Protein AF-0000000083315727 (afdb_homodimer)

Solvent-accessible surface area (backbone atoms only — not comparable to full-atom values): 49513 Å² total; per-residue (Å²): 127,78,82,67,80,82,52,68,66,58,49,52,50,47,52,51,51,48,36,46,38,14,40,51,18,41,51,43,25,33,73,47,27,59,36,61,46,34,50,62,18,53,38,41,33,18,31,32,23,38,53,87,46,47,41,56,19,57,16,64,78,40,33,50,48,67,27,15,50,53,37,28,46,48,44,44,51,70,71,46,70,63,53,55,75,46,30,28,32,36,32,11,25,37,90,62,23,22,54,31,53,34,37,39,32,38,39,30,62,28,75,44,88,79,42,93,71,51,86,72,26,57,40,59,24,29,28,35,36,36,37,46,43,51,46,34,15,17,60,33,53,27,24,56,38,95,24,56,31,40,50,22,34,22,60,43,34,51,82,29,63,48,18,58,62,61,40,71,41,61,52,51,50,48,36,55,36,63,36,25,67,50,37,71,43,52,54,33,35,53,50,12,48,51,52,14,41,51,49,31,43,51,48,51,40,50,50,29,71,74,63,32,43,68,52,52,54,48,51,46,51,48,49,28,51,49,19,27,50,54,40,26,54,45,44,44,70,48,63,68,45,75,28,64,28,68,45,69,44,78,45,70,57,89,91,44,74,45,77,45,50,44,33,36,37,40,33,34,57,64,42,34,38,35,41,32,28,66,83,32,36,59,51,60,92,26,14,52,16,15,34,48,36,36,49,44,5,30,52,50,42,55,51,50,68,69,58,43,88,80,56,62,59,31,47,19,54,47,68,48,56,43,77,44,58,52,81,48,16,29,53,16,41,49,86,63,50,9,28,46,33,5,58,49,37,40,29,27,43,52,35,50,25,52,47,54,13,46,25,75,66,36,58,70,77,41,53,18,34,28,25,50,39,38,39,36,38,21,40,17,37,59,49,68,93,90,66,49,51,50,54,36,64,45,62,44,36,11,3,26,21,0,24,78,86,35,57,20,54,56,51,36,62,61,80,60,41,69,55,48,70,76,53,66,68,63,48,47,71,74,40,67,40,42,76,80,40,78,43,70,31,85,82,20,24,4,50,20,68,15,34,14,4,21,3,21,32,40,25,37,35,32,64,40,56,28,43,35,32,39,50,38,46,30,46,90,50,52,18,43,34,30,75,65,15,32,46,9,36,46,21,49,36,34,40,32,41,69,88,62,54,75,42,81,49,64,47,51,50,75,44,80,43,45,60,53,24,29,43,36,39,32,38,15,2,0,0,0,13,28,51,55,127,126,77,83,67,80,83,51,66,67,58,49,52,50,48,53,50,51,47,36,46,37,16,40,51,18,42,52,44,26,34,72,49,27,59,36,61,45,34,50,62,20,52,39,39,33,18,28,33,22,38,54,85,47,47,42,57,18,56,18,64,78,40,33,51,47,66,28,16,49,51,38,29,46,48,44,44,50,71,70,48,69,63,56,53,75,47,30,29,35,37,32,10,24,36,90,61,24,22,54,32,54,34,38,39,33,39,39,31,62,26,77,45,89,80,41,91,70,51,85,71,26,55,40,59,25,30,28,35,36,36,36,45,42,51,44,34,15,17,61,31,54,28,24,57,38,94,25,56,31,39,50,22,33,21,59,43,34,51,82,31,64,47,18,57,62,60,41,71,42,62,53,51,52,48,36,56,38,63,36,24,67,49,36,71,42,52,53,34,36,51,50,12,48,52,50,13,41,52,49,32,44,51,49,51,40,51,51,29,72,73,63,33,43,70,53,52,55,50,50,46,50,49,49,27,52,49,18,27,51,52,39,26,54,45,43,46,70,46,65,67,45,75,28,64,28,69,43,69,44,76,44,70,56,89,90,44,74,45,77,44,48,44,32,36,34,38,33,33,56,63,42,34,38,34,40,34,28,67,82,32,37,60,50,61,91,27,15,52,17,14,33,49,36,35,47,44,5,28,53,51,41,54,52,50,68,69,58,44,89,80,54,62,58,31,46,19,54,46,68,47,55,43,76,44,56,52,81,48,16,29,52,16,40,49,88,62,50,9,28,44,33,5,57,50,37,40,28,28,44,53,35,49,25,53,47,53,13,46,26,75,66,37,58,71,77,39,53,17,34,29,25,51,38,39,40,35,38,21,39,17,35,58,48,68,93,90,65,50,53,48,52,38,64,47,61,43,37,10,3,26,23,1,24,77,84,35,59,20,54,56,51,36,64,62,81,60,42,69,57,49,71,77,53,67,67,63,47,46,72,73,41,68,40,43,78,79,40,77,44,72,32,85,82,21,24,4,51,21,67,16,34,14,4,22,2,21,32,41,25,38,34,31,64,40,55,27,43,38,33,39,51,40,46,28,47,90,50,53,19,44,33,28,74,65,15,32,46,9,36,44,19,50,36,34,39,31,40,67,88,64,54,75,42,81,48,64,48,52,50,74,44,79,42,45,60,53,25,27,43,37,38,33,38,14,3,0,0,0,13,27,51,55,130

InterPro domains:
  IPR003692 Hydantoinase B/oxoprolinase [PF02538] (7-532)
  IPR045079 Oxoprolinase-like [PTHR11365] (7-511)

Structure (mmCIF, N/CA/C/O backbone):
data_AF-0000000083315727-model_v1
#
loop_
_entity.id
_entity.type
_entity.pdbx_description
1 polymer 'Hydantoinase B/oxoprolinase family protein'
#
loop_
_atom_site.group_PDB
_atom_site.id
_atom_site.type_symbol
_atom_site.label_atom_id
_atom_site.label_alt_id
_atom_site.label_comp_id
_atom_site.label_asym_id
_atom_site.label_entity_id
_atom_site.label_seq_id
_atom_site.pdbx_PDB_ins_code
_atom_site.Cartn_x
_atom_site.Cartn_y
_atom_site.Cartn_z
_atom_site.occupancy
_atom_site.B_iso_or_equiv
_atom_site.auth_seq_id
_atom_site.auth_comp_id
_atom_site.auth_asym_id
_atom_site.auth_atom_id
_atom_site.pdbx_PDB_model_num
ATOM 1 N N . MET A 1 1 ? -29.719 -46.125 0.283 1 30.31 1 MET A N 1
ATOM 2 C CA . MET A 1 1 ? -29.953 -45.938 -1.146 1 30.31 1 MET A CA 1
ATOM 3 C C . MET A 1 1 ? -28.906 -46.688 -1.97 1 30.31 1 MET A C 1
ATOM 5 O O . MET A 1 1 ? -27.719 -46.625 -1.67 1 30.31 1 MET A O 1
ATOM 9 N N . SER A 1 2 ? -29.25 -47.844 -2.539 1 30.53 2 SER A N 1
ATOM 10 C CA . SER A 1 2 ? -28.328 -48.656 -3.322 1 30.53 2 SER A CA 1
ATOM 11 C C . SER A 1 2 ? -27.391 -47.781 -4.148 1 30.53 2 SER A C 1
ATOM 13 O O . SER A 1 2 ? -27.781 -46.719 -4.625 1 30.53 2 SER A O 1
ATOM 15 N N . ALA A 1 3 ? -26.234 -47.688 -3.873 1 45.78 3 ALA A N 1
ATOM 16 C CA . ALA A 1 3 ? -25.234 -47.094 -4.758 1 45.78 3 ALA A CA 1
ATOM 17 C C . ALA A 1 3 ? -25.578 -47.344 -6.223 1 45.78 3 ALA A C 1
ATOM 19 O O . ALA A 1 3 ? -25.375 -48.438 -6.742 1 45.78 3 ALA A O 1
ATOM 20 N N . ALA A 1 4 ? -26.766 -47 -6.695 1 49.12 4 ALA A N 1
ATOM 21 C CA . ALA A 1 4 ? -27.203 -47.156 -8.078 1 49.12 4 ALA A CA 1
ATOM 22 C C . ALA A 1 4 ? -26.047 -46.938 -9.055 1 49.12 4 ALA A C 1
ATOM 24 O O . ALA A 1 4 ? -25.203 -46.094 -8.844 1 49.12 4 ALA A O 1
ATOM 25 N N . ALA A 1 5 ? -25.734 -47.844 -9.938 1 64.44 5 ALA A N 1
ATOM 26 C CA . ALA A 1 5 ? -24.703 -47.938 -10.961 1 64.44 5 ALA A CA 1
ATOM 27 C C . ALA A 1 5 ? -24.641 -46.656 -11.797 1 64.44 5 ALA A C 1
ATOM 29 O O . ALA A 1 5 ? -25.656 -46.156 -12.289 1 64.44 5 ALA A O 1
ATOM 30 N N . VAL A 1 6 ? -23.609 -45.688 -11.547 1 84.25 6 VAL A N 1
ATOM 31 C CA . VAL A 1 6 ? -23.359 -44.438 -12.297 1 84.25 6 VAL A CA 1
ATOM 32 C C . VAL A 1 6 ? -23.406 -44.75 -13.789 1 84.25 6 VAL A C 1
ATOM 34 O O . VAL A 1 6 ? -22.766 -45.656 -14.273 1 84.25 6 VAL A O 1
ATOM 37 N N . ASP A 1 7 ? -24.391 -44.25 -14.531 1 90.69 7 ASP A N 1
ATOM 38 C CA . ASP A 1 7 ? -24.484 -44.375 -15.984 1 90.69 7 ASP A CA 1
ATOM 39 C C . ASP A 1 7 ? -23.375 -43.594 -16.672 1 90.69 7 ASP A C 1
ATOM 41 O O . ASP A 1 7 ? -23.328 -42.344 -16.578 1 90.69 7 ASP A O 1
ATOM 45 N N . PRO A 1 8 ? -22.438 -44.312 -17.359 1 91.25 8 PRO A N 1
ATOM 46 C CA . PRO A 1 8 ? -21.281 -43.625 -17.969 1 91.25 8 PRO A CA 1
ATOM 47 C C . PRO A 1 8 ? -21.703 -42.562 -18.984 1 91.25 8 PRO A C 1
ATOM 49 O O . PRO A 1 8 ? -21.016 -41.531 -19.109 1 91.25 8 PRO A O 1
ATOM 52 N N . ILE A 1 9 ? -22.703 -42.812 -19.641 1 93.69 9 ILE A N 1
ATOM 53 C CA . ILE A 1 9 ? -23.172 -41.844 -20.641 1 93.69 9 ILE A CA 1
ATOM 54 C C . ILE A 1 9 ? -23.641 -40.562 -19.922 1 93.69 9 ILE A C 1
ATOM 56 O O . ILE A 1 9 ? -23.281 -39.469 -20.328 1 93.69 9 ILE A O 1
ATOM 60 N N . THR A 1 10 ? -24.391 -40.781 -18.938 1 94.44 10 THR A N 1
ATOM 61 C CA . THR A 1 10 ? -24.891 -39.625 -18.172 1 94.44 10 THR A CA 1
ATOM 62 C C . THR A 1 10 ? -23.734 -38.906 -17.5 1 94.44 10 THR A C 1
ATOM 64 O O . THR A 1 10 ? -23.766 -37.688 -17.375 1 94.44 10 THR A O 1
ATOM 67 N N . LEU A 1 11 ? -22.828 -39.625 -17.078 1 94.56 11 LEU A N 1
ATOM 68 C CA . LEU A 1 11 ? -21.656 -39.031 -16.438 1 94.56 11 LEU A CA 1
ATOM 69 C C . LEU A 1 11 ? -20.938 -38.094 -17.406 1 94.56 11 LEU A C 1
ATOM 71 O O . LEU A 1 11 ? -20.547 -36.969 -17.047 1 94.56 11 LEU A O 1
ATOM 75 N N . GLU A 1 12 ? -20.781 -38.562 -18.609 1 93.5 12 GLU A N 1
ATOM 76 C CA . GLU A 1 12 ? -20.109 -37.75 -19.641 1 93.5 12 GLU A CA 1
ATOM 77 C C . GLU A 1 12 ? -20.922 -36.5 -19.969 1 93.5 12 GLU A C 1
ATOM 79 O O . GLU A 1 12 ? -20.359 -35.438 -20.234 1 93.5 12 GLU A O 1
ATOM 84 N N . LEU A 1 13 ? -22.156 -36.688 -19.984 1 94.81 13 LEU A N 1
ATOM 85 C CA . LEU A 1 13 ? -23.016 -35.531 -20.25 1 94.81 13 LEU A CA 1
ATOM 86 C C . LEU A 1 13 ? -22.859 -34.469 -19.156 1 94.81 13 LEU A C 1
ATOM 88 O O . LEU A 1 13 ? -22.781 -33.281 -19.453 1 94.81 13 LEU A O 1
ATOM 92 N N . TYR A 1 14 ? -22.828 -34.906 -17.938 1 95.25 14 TYR A N 1
ATOM 93 C CA . TYR A 1 14 ? -22.672 -33.969 -16.828 1 95.25 14 TYR A CA 1
ATOM 94 C C . TYR A 1 14 ? -21.281 -33.344 -16.828 1 95.25 14 TYR A C 1
ATOM 96 O O . TYR A 1 14 ? -21.125 -32.188 -16.453 1 95.25 14 TYR A O 1
ATOM 104 N N . ARG A 1 15 ? -20.312 -34.125 -17.234 1 94.12 15 ARG A N 1
ATOM 105 C CA . ARG A 1 15 ? -18.984 -33.531 -17.391 1 94.12 15 ARG A CA 1
ATOM 106 C C . ARG A 1 15 ? -19.031 -32.344 -18.312 1 94.12 15 ARG A C 1
ATOM 108 O O . ARG A 1 15 ? -18.5 -31.266 -17.969 1 94.12 15 ARG A O 1
ATOM 115 N N . HIS A 1 16 ? -19.703 -32.469 -19.344 1 94.62 16 HIS A N 1
ATOM 116 C CA . HIS A 1 16 ? -19.797 -31.391 -20.328 1 94.62 16 HIS A CA 1
ATOM 117 C C . HIS A 1 16 ? -20.703 -30.266 -19.828 1 94.62 16 HIS A C 1
ATOM 119 O O . HIS A 1 16 ? -20.422 -29.078 -20.078 1 94.62 16 HIS A O 1
ATOM 125 N N . ARG A 1 17 ? -21.734 -30.625 -19.156 1 96.25 17 ARG A N 1
ATOM 126 C CA . ARG A 1 17 ? -22.656 -29.625 -18.641 1 96.25 17 ARG A CA 1
ATOM 127 C C . ARG A 1 17 ? -21.969 -28.734 -17.609 1 96.25 17 ARG A C 1
ATOM 129 O O . ARG A 1 17 ? -22.047 -27.5 -17.688 1 96.25 17 ARG A O 1
ATOM 136 N N . PHE A 1 18 ? -21.281 -29.359 -16.672 1 96.5 18 PHE A N 1
ATOM 137 C CA . PHE A 1 18 ? -20.594 -28.594 -15.648 1 96.5 18 PHE A CA 1
ATOM 138 C C . PHE A 1 18 ? -19.469 -27.766 -16.25 1 96.5 18 PHE A C 1
ATOM 140 O O . PHE A 1 18 ? -19.297 -26.594 -15.883 1 96.5 18 PHE A O 1
ATOM 147 N N . ALA A 1 19 ? -18.719 -28.328 -17.125 1 94.44 19 ALA A N 1
ATOM 148 C CA . ALA A 1 19 ? -17.672 -27.594 -17.812 1 94.44 19 ALA A CA 1
ATOM 149 C C . ALA A 1 19 ? -18.25 -26.406 -18.578 1 94.44 19 ALA A C 1
ATOM 151 O O . ALA A 1 19 ? -17.625 -25.344 -18.625 1 94.44 19 ALA A O 1
ATOM 152 N N . GLY A 1 20 ? -19.344 -26.641 -19.172 1 94.94 20 GLY A N 1
ATOM 153 C CA . GLY A 1 20 ? -20.031 -25.578 -19.906 1 94.94 20 GLY A CA 1
ATOM 154 C C . GLY A 1 20 ? -20.375 -24.391 -19.031 1 94.94 20 GLY A C 1
ATOM 155 O O . GLY A 1 20 ? -20.266 -23.234 -19.469 1 94.94 20 GLY A O 1
ATOM 156 N N . VAL A 1 21 ? -20.844 -24.641 -17.844 1 96.38 21 VAL A N 1
ATOM 157 C CA . VAL A 1 21 ? -21.172 -23.562 -16.922 1 96.38 21 VAL A CA 1
ATOM 158 C C . VAL A 1 21 ? -19.922 -22.719 -16.656 1 96.38 21 VAL A C 1
ATOM 160 O O . VAL A 1 21 ? -19.969 -21.5 -16.75 1 96.38 21 VAL A O 1
ATOM 163 N N . ALA A 1 22 ? -18.844 -23.375 -16.312 1 94.88 22 ALA A N 1
ATOM 164 C CA . ALA A 1 22 ? -17.594 -22.672 -16.016 1 94.88 22 ALA A CA 1
ATOM 165 C C . ALA A 1 22 ? -17.094 -21.906 -17.234 1 94.88 22 ALA A C 1
ATOM 167 O O . ALA A 1 22 ? -16.609 -20.781 -17.125 1 94.88 22 ALA A O 1
ATOM 168 N N . GLU A 1 23 ? -17.203 -22.516 -18.375 1 94.5 23 GLU A N 1
ATOM 169 C CA . GLU A 1 23 ? -16.766 -21.875 -19.625 1 94.5 23 GLU A CA 1
ATOM 170 C C . GLU A 1 23 ? -17.594 -20.625 -19.922 1 94.5 23 GLU A C 1
ATOM 172 O O . GLU A 1 23 ? -17.047 -19.625 -20.391 1 94.5 23 GLU A O 1
ATOM 177 N N . GLU A 1 24 ? -18.844 -20.75 -19.703 1 95.75 24 GLU A N 1
ATOM 178 C CA . GLU A 1 24 ? -19.703 -19.594 -19.938 1 95.75 24 GLU A CA 1
ATOM 179 C C . GLU A 1 24 ? -19.375 -18.438 -19 1 95.75 24 GLU A C 1
ATOM 181 O O . GLU A 1 24 ? -19.453 -17.266 -19.375 1 95.75 24 GLU A O 1
ATOM 186 N N . MET A 1 25 ? -19.094 -18.766 -17.781 1 95.81 25 MET A N 1
ATOM 187 C CA . MET A 1 25 ? -18.594 -17.766 -16.844 1 95.81 25 MET A CA 1
ATOM 188 C C . MET A 1 25 ? -17.359 -17.062 -17.406 1 95.81 25 MET A C 1
ATOM 190 O O . MET A 1 25 ? -17.266 -15.836 -17.375 1 95.81 25 MET A O 1
ATOM 194 N N . GLY A 1 26 ? -16.422 -17.812 -17.922 1 93.5 26 GLY A N 1
ATOM 195 C CA . GLY A 1 26 ? -15.195 -17.281 -18.484 1 93.5 26 GLY A CA 1
ATOM 196 C C . GLY A 1 26 ? -15.43 -16.359 -19.656 1 93.5 26 GLY A C 1
ATOM 197 O O . GLY A 1 26 ? -14.797 -15.312 -19.781 1 93.5 26 GLY A O 1
ATOM 198 N N . VAL A 1 27 ? -16.312 -16.781 -20.516 1 92.44 27 VAL A N 1
ATOM 199 C CA . VAL A 1 27 ? -16.656 -15.984 -21.688 1 92.44 27 VAL A CA 1
ATOM 200 C C . VAL A 1 27 ? -17.234 -14.641 -21.25 1 92.44 27 VAL A C 1
ATOM 202 O O . VAL A 1 27 ? -16.906 -13.594 -21.812 1 92.44 27 VAL A O 1
ATOM 205 N N . THR A 1 28 ? -18.078 -14.734 -20.312 1 92.62 28 THR A N 1
ATOM 206 C CA . THR A 1 28 ? -18.688 -13.523 -19.797 1 92.62 28 THR A CA 1
ATOM 207 C C . THR A 1 28 ? -17.641 -12.602 -19.188 1 92.62 28 THR A C 1
ATOM 209 O O . THR A 1 28 ? -17.656 -11.391 -19.406 1 92.62 28 THR A O 1
ATOM 212 N N . LEU A 1 29 ? -16.797 -13.164 -18.422 1 91.75 29 LEU A N 1
ATOM 213 C CA . LEU A 1 29 ? -15.711 -12.406 -17.812 1 91.75 29 LEU A CA 1
ATOM 214 C C . LEU A 1 29 ? -14.844 -11.742 -18.859 1 91.75 29 LEU A C 1
ATOM 216 O O . LEU A 1 29 ? -14.492 -10.562 -18.734 1 91.75 29 LEU A O 1
ATOM 220 N N . ARG A 1 30 ? -14.516 -12.375 -19.844 1 88.62 30 ARG A N 1
ATOM 221 C CA . ARG A 1 30 ? -13.688 -11.867 -20.922 1 88.62 30 ARG A CA 1
ATOM 222 C C . ARG A 1 30 ? -14.375 -10.719 -21.656 1 88.62 30 ARG A C 1
ATOM 224 O O . ARG A 1 30 ? -13.758 -9.695 -21.938 1 88.62 30 ARG A O 1
ATOM 231 N N . ARG A 1 31 ? -15.609 -10.883 -21.938 1 88.06 31 ARG A N 1
ATOM 232 C CA . ARG A 1 31 ? -16.359 -9.93 -22.75 1 88.06 31 ARG A CA 1
ATOM 233 C C . ARG A 1 31 ? -16.641 -8.648 -21.969 1 88.06 31 ARG A C 1
ATOM 235 O O . ARG A 1 31 ? -16.766 -7.57 -22.562 1 88.06 31 ARG A O 1
ATOM 242 N N . THR A 1 32 ? -16.734 -8.82 -20.719 1 84.81 32 THR A N 1
ATOM 243 C CA . THR A 1 32 ? -17.156 -7.676 -19.922 1 84.81 32 THR A CA 1
ATOM 244 C C . THR A 1 32 ? -15.953 -7.062 -19.203 1 84.81 32 THR A C 1
ATOM 246 O O . THR A 1 32 ? -16.078 -6.02 -18.547 1 84.81 32 THR A O 1
ATOM 249 N N . GLY A 1 33 ? -14.891 -7.746 -19.281 1 84.88 33 GLY A N 1
ATOM 250 C CA . GLY A 1 33 ? -13.68 -7.203 -18.688 1 84.88 33 GLY A CA 1
ATOM 251 C C . GLY A 1 33 ? -13.242 -5.891 -19.297 1 84.88 33 GLY A C 1
ATOM 252 O O . GLY A 1 33 ? -13.5 -5.637 -20.484 1 84.88 33 GLY A O 1
ATOM 253 N N . TYR A 1 34 ? -12.57 -5.039 -18.531 1 79.06 34 TYR A N 1
ATOM 254 C CA . TYR A 1 34 ? -12.156 -3.717 -18.984 1 79.06 34 TYR A CA 1
ATOM 255 C C . TYR A 1 34 ? -10.664 -3.693 -19.297 1 79.06 34 TYR A C 1
ATOM 257 O O . TYR A 1 34 ? -10.234 -3 -20.219 1 79.06 34 TYR A O 1
ATOM 265 N N . SER A 1 35 ? -9.922 -4.434 -18.594 1 79.69 35 SER A N 1
ATOM 266 C CA . SER A 1 35 ? -8.469 -4.359 -18.719 1 79.69 35 SER A CA 1
ATOM 267 C C . SER A 1 35 ? -7.953 -5.297 -19.797 1 79.69 35 SER A C 1
ATOM 269 O O . SER A 1 35 ? -8.523 -6.367 -20.031 1 79.69 35 SER A O 1
ATOM 271 N N . PRO A 1 36 ? -6.84 -4.891 -20.359 1 75.81 36 PRO A N 1
ATOM 272 C CA . PRO A 1 36 ? -6.223 -5.773 -21.359 1 75.81 36 PRO A CA 1
ATOM 273 C C . PRO A 1 36 ? -5.812 -7.125 -20.766 1 75.81 36 PRO A C 1
ATOM 275 O O . PRO A 1 36 ? -5.832 -8.133 -21.484 1 75.81 36 PRO A O 1
ATOM 278 N N . ASN A 1 37 ? -5.574 -7.145 -19.562 1 77.44 37 ASN A N 1
ATOM 279 C CA . ASN A 1 37 ? -5.141 -8.391 -18.922 1 77.44 37 ASN A CA 1
ATOM 280 C C . ASN A 1 37 ? -6.246 -9.438 -18.938 1 77.44 37 ASN A C 1
ATOM 282 O O . ASN A 1 37 ? -5.977 -10.633 -19.062 1 77.44 37 ASN A O 1
ATOM 286 N N . ILE A 1 38 ? -7.387 -8.977 -18.781 1 74.75 38 ILE A N 1
ATOM 287 C CA . ILE A 1 38 ? -8.516 -9.898 -18.75 1 74.75 38 ILE A CA 1
ATOM 288 C C . ILE A 1 38 ? -9.039 -10.109 -20.172 1 74.75 38 ILE A C 1
ATOM 290 O O . ILE A 1 38 ? -9.258 -11.25 -20.594 1 74.75 38 ILE A O 1
ATOM 294 N N . LYS A 1 39 ? -9.039 -9.07 -20.922 1 76.62 39 LYS A N 1
ATOM 295 C CA . LYS A 1 39 ? -9.656 -9.125 -22.25 1 76.62 39 LYS A CA 1
ATOM 296 C C . LYS A 1 39 ? -8.727 -9.805 -23.25 1 76.62 39 LYS A C 1
ATOM 298 O O . LYS A 1 39 ? -9.172 -10.625 -24.062 1 76.62 39 LYS A O 1
ATOM 303 N N . GLU A 1 40 ? -7.484 -9.43 -23.172 1 74.56 40 GLU A N 1
ATOM 304 C CA . GLU A 1 40 ? -6.555 -9.852 -24.219 1 74.56 40 GLU A CA 1
ATOM 305 C C . GLU A 1 40 ? -5.684 -11.016 -23.75 1 74.56 40 GLU A C 1
ATOM 307 O O . GLU A 1 40 ? -5.473 -11.977 -24.484 1 74.56 40 GLU A O 1
ATOM 312 N N . ARG A 1 41 ? -5.344 -10.953 -22.516 1 74.31 41 ARG A N 1
ATOM 313 C CA . ARG A 1 41 ? -4.352 -11.93 -22.078 1 74.31 41 ARG A CA 1
ATOM 314 C C . ARG A 1 41 ? -5.023 -13.148 -21.453 1 74.31 41 ARG A C 1
ATOM 316 O O . ARG A 1 41 ? -4.383 -14.18 -21.25 1 74.31 41 ARG A O 1
ATOM 323 N N . LEU A 1 42 ? -6.266 -13.078 -21.094 1 75.62 42 LEU A N 1
ATOM 324 C CA . LEU A 1 42 ? -7.059 -14.172 -20.531 1 75.62 42 LEU A CA 1
ATOM 325 C C . LEU A 1 42 ? -6.438 -14.68 -19.234 1 75.62 42 LEU A C 1
ATOM 327 O O . LEU A 1 42 ? -6.305 -15.891 -19.047 1 75.62 42 LEU A O 1
ATOM 331 N N . ASP A 1 43 ? -6.027 -13.734 -18.5 1 82.94 43 ASP A N 1
ATOM 332 C CA . ASP A 1 43 ? -5.418 -14.078 -17.219 1 82.94 43 ASP A CA 1
ATOM 333 C C . ASP A 1 43 ? -6.473 -14.164 -16.109 1 82.94 43 ASP A C 1
ATOM 335 O O . ASP A 1 43 ? -6.48 -13.344 -15.195 1 82.94 43 ASP A O 1
ATOM 339 N N . PHE A 1 44 ? -7.316 -15.219 -16.266 1 88.44 44 PHE A N 1
ATOM 340 C CA . PHE A 1 44 ? -8.367 -15.469 -15.281 1 88.44 44 PHE A CA 1
ATOM 341 C C . PHE A 1 44 ? -8.805 -16.922 -15.32 1 88.44 44 PHE A C 1
ATOM 343 O O . PHE A 1 44 ? -8.477 -17.656 -16.25 1 88.44 44 PHE A O 1
ATOM 350 N N . SER A 1 45 ? -9.453 -17.359 -14.258 1 91.81 45 SER A N 1
ATOM 351 C CA . SER A 1 45 ? -10.086 -18.672 -14.172 1 91.81 45 SER A CA 1
ATOM 352 C C . SER A 1 45 ? -11.461 -18.578 -13.516 1 91.81 45 SER A C 1
ATOM 354 O O . SER A 1 45 ? -11.711 -17.688 -12.695 1 91.81 45 SER A O 1
ATOM 356 N N . CYS A 1 46 ? -12.32 -19.453 -14 1 94.69 46 CYS A N 1
ATOM 357 C CA . CYS A 1 46 ? -13.648 -19.594 -13.406 1 94.69 46 CYS A CA 1
ATOM 358 C C . CYS A 1 46 ? -13.914 -21.047 -12.992 1 94.69 46 CYS A C 1
ATOM 360 O O . CYS A 1 46 ? -13.461 -21.969 -13.664 1 94.69 46 CYS A O 1
ATOM 362 N N . ALA A 1 47 ? -14.641 -21.188 -11.922 1 95.94 47 ALA A N 1
ATOM 363 C CA . ALA A 1 47 ? -14.898 -22.531 -11.43 1 95.94 47 ALA A CA 1
ATOM 364 C C . ALA A 1 47 ? -16.219 -22.594 -10.672 1 95.94 47 ALA A C 1
ATOM 366 O O . ALA A 1 47 ? -16.734 -21.562 -10.211 1 95.94 47 ALA A O 1
ATOM 367 N N . ILE A 1 48 ? -16.75 -23.766 -10.625 1 96.94 48 ILE A N 1
ATOM 368 C CA . ILE A 1 48 ? -17.953 -24.047 -9.836 1 96.94 48 ILE A CA 1
ATOM 369 C C . ILE A 1 48 ? -17.641 -25.078 -8.758 1 96.94 48 ILE A C 1
ATOM 371 O O . ILE A 1 48 ? -16.844 -26 -8.977 1 96.94 48 ILE A O 1
ATOM 375 N N . PHE A 1 49 ? -18.219 -24.891 -7.637 1 96.5 49 PHE A N 1
ATOM 376 C CA . PHE A 1 49 ? -17.984 -25.734 -6.461 1 96.5 49 PHE A CA 1
ATOM 377 C C . PHE A 1 49 ? -19.312 -26.234 -5.895 1 96.5 49 PHE A C 1
ATOM 379 O O . PHE A 1 49 ? -20.344 -25.594 -6.078 1 96.5 49 PHE A O 1
ATOM 386 N N . ASP A 1 50 ? -19.266 -27.359 -5.215 1 94.88 50 ASP A N 1
ATOM 387 C CA . ASP A 1 50 ? -20.453 -27.797 -4.492 1 94.88 50 ASP A CA 1
ATOM 388 C C . ASP A 1 50 ? -20.578 -27.078 -3.152 1 94.88 50 ASP A C 1
ATOM 390 O O . ASP A 1 50 ? -19.766 -26.219 -2.828 1 94.88 50 ASP A O 1
ATOM 394 N N . GLY A 1 51 ? -21.578 -27.391 -2.436 1 92.12 51 GLY A N 1
ATOM 395 C CA . GLY A 1 51 ? -21.891 -26.688 -1.199 1 92.12 51 GLY A CA 1
ATOM 396 C C . GLY A 1 51 ? -20.844 -26.906 -0.117 1 92.12 51 GLY A C 1
ATOM 397 O O . GLY A 1 51 ? -20.781 -26.156 0.856 1 92.12 51 GLY A O 1
ATOM 398 N N . ARG A 1 52 ? -20.078 -27.938 -0.296 1 90.62 52 ARG A N 1
ATOM 399 C CA . ARG A 1 52 ? -19.031 -28.25 0.682 1 90.62 52 ARG A CA 1
ATOM 400 C C . ARG A 1 52 ? -17.703 -27.641 0.271 1 90.62 52 ARG A C 1
ATOM 402 O O . ARG A 1 52 ? -16.703 -27.781 0.987 1 90.62 52 ARG A O 1
ATOM 409 N N . GLY A 1 53 ? -17.641 -26.969 -0.862 1 92.75 53 GLY A N 1
ATOM 410 C CA . GLY A 1 53 ? -16.438 -26.281 -1.306 1 92.75 53 GLY A CA 1
ATOM 411 C C . GLY A 1 53 ? -15.547 -27.141 -2.178 1 92.75 53 GLY A C 1
ATOM 412 O O . GLY A 1 53 ? -14.398 -26.781 -2.455 1 92.75 53 GLY A O 1
ATOM 413 N N . ALA A 1 54 ? -16 -28.25 -2.574 1 94.06 54 ALA A N 1
ATOM 414 C CA . ALA A 1 54 ? -15.234 -29.094 -3.486 1 94.06 54 ALA A CA 1
ATOM 415 C C . ALA A 1 54 ? -15.461 -28.688 -4.938 1 94.06 54 ALA A C 1
ATOM 417 O O . ALA A 1 54 ? -16.609 -28.531 -5.375 1 94.06 54 ALA A O 1
ATOM 418 N N . MET A 1 55 ? -14.383 -28.484 -5.648 1 95.25 55 MET A N 1
ATOM 419 C CA . MET A 1 55 ? -14.469 -28.031 -7.031 1 95.25 55 MET A CA 1
ATOM 420 C C . MET A 1 55 ? -15.156 -29.062 -7.91 1 95.25 55 MET A C 1
ATOM 422 O O . MET A 1 55 ? -14.82 -30.25 -7.852 1 95.25 55 MET A O 1
ATOM 426 N N . ILE A 1 56 ? -16.078 -28.641 -8.711 1 96 56 ILE A N 1
ATOM 427 C CA . ILE A 1 56 ? -16.828 -29.516 -9.617 1 96 56 ILE A CA 1
ATOM 428 C C . ILE A 1 56 ? -16.25 -29.406 -11.023 1 96 56 ILE A C 1
ATOM 430 O O . ILE A 1 56 ? -16.125 -30.406 -11.727 1 96 56 ILE A O 1
ATOM 434 N N . ALA A 1 57 ? -15.977 -28.203 -11.398 1 93.5 57 ALA A N 1
ATOM 435 C CA . ALA A 1 57 ? -15.422 -27.938 -12.719 1 93.5 57 ALA A CA 1
ATOM 436 C C . ALA A 1 57 ? -14.688 -26.609 -12.742 1 93.5 57 ALA A C 1
ATOM 438 O O . ALA A 1 57 ? -15.023 -25.688 -12 1 93.5 57 ALA A O 1
ATOM 439 N N . GLN A 1 58 ? -13.727 -26.531 -13.594 1 89.75 58 GLN A N 1
ATOM 440 C CA . GLN A 1 58 ? -12.969 -25.312 -13.773 1 89.75 58 GLN A CA 1
ATOM 441 C C . GLN A 1 58 ? -12.719 -25.016 -15.25 1 89.75 58 GLN A C 1
ATOM 443 O O . GLN A 1 58 ? -12.453 -25.938 -16.031 1 89.75 58 GLN A O 1
ATOM 448 N N . ALA A 1 59 ? -13.016 -23.75 -15.586 1 81.06 59 ALA A N 1
ATOM 449 C CA . ALA A 1 59 ? -12.672 -23.297 -16.922 1 81.06 59 ALA A CA 1
ATOM 450 C C . ALA A 1 59 ? -11.422 -22.422 -16.906 1 81.06 59 ALA A C 1
ATOM 452 O O . ALA A 1 59 ? -11.211 -21.656 -15.961 1 81.06 59 ALA A O 1
ATOM 453 N N . ALA A 1 60 ? -10.703 -22.328 -18.094 1 62.69 60 ALA A N 1
ATOM 454 C CA . ALA A 1 60 ? -9.453 -21.594 -18.297 1 62.69 60 ALA A CA 1
ATOM 455 C C . ALA A 1 60 ? -8.406 -22.047 -17.266 1 62.69 60 ALA A C 1
ATOM 457 O O . ALA A 1 60 ? -8.703 -22.172 -16.078 1 62.69 60 ALA A O 1
ATOM 458 N N . HIS A 1 61 ? -7.316 -22.422 -17.906 1 64.19 61 HIS A N 1
ATOM 459 C CA . HIS A 1 61 ? -6.438 -23.25 -17.078 1 64.19 61 HIS A CA 1
ATOM 460 C C . HIS A 1 61 ? -5.121 -22.531 -16.797 1 64.19 61 HIS A C 1
ATOM 462 O O . HIS A 1 61 ? -4.105 -22.828 -17.438 1 64.19 61 HIS A O 1
ATOM 468 N N . ILE A 1 62 ? -5.305 -21.453 -15.961 1 72.38 62 ILE A N 1
ATOM 469 C CA . ILE A 1 62 ? -4.039 -20.969 -15.414 1 72.38 62 ILE A CA 1
ATOM 470 C C . ILE A 1 62 ? -3.545 -21.922 -14.328 1 72.38 62 ILE A C 1
ATOM 472 O O . ILE A 1 62 ? -4.176 -22.062 -13.281 1 72.38 62 ILE A O 1
ATOM 476 N N . PRO A 1 63 ? -2.484 -22.547 -14.57 1 76.38 63 PRO A N 1
ATOM 477 C CA . PRO A 1 63 ? -2.008 -23.578 -13.641 1 76.38 63 PRO A CA 1
ATOM 478 C C . PRO A 1 63 ? -1.895 -23.062 -12.203 1 76.38 63 PRO A C 1
ATOM 480 O O . PRO A 1 63 ? -2.242 -23.781 -11.266 1 76.38 63 PRO A O 1
ATOM 483 N N . ALA A 1 64 ? -1.52 -21.828 -12.07 1 76.56 64 ALA A N 1
ATOM 484 C CA . ALA A 1 64 ? -1.346 -21.281 -10.734 1 76.56 64 ALA A CA 1
ATOM 485 C C . ALA A 1 64 ? -2.67 -21.25 -9.977 1 76.56 64 ALA A C 1
ATOM 487 O O . ALA A 1 64 ? -2.688 -21.234 -8.742 1 76.56 64 ALA A O 1
ATOM 488 N N . HIS A 1 65 ? -3.752 -21.266 -10.703 1 80.12 65 HIS A N 1
ATOM 489 C CA . HIS A 1 65 ? -5.066 -21.125 -10.086 1 80.12 65 HIS A CA 1
ATOM 490 C C . HIS A 1 65 ? -5.59 -22.484 -9.609 1 80.12 65 HIS A C 1
ATOM 492 O O . HIS A 1 65 ? -6.531 -22.531 -8.812 1 80.12 65 HIS A O 1
ATOM 498 N N . LEU A 1 66 ? -4.934 -23.594 -10.008 1 74.81 66 LEU A N 1
ATOM 499 C CA . LEU A 1 66 ? -5.414 -24.938 -9.734 1 74.81 66 LEU A CA 1
ATOM 500 C C . LEU A 1 66 ? -5.48 -25.203 -8.234 1 74.81 66 LEU A C 1
ATOM 502 O O . LEU A 1 66 ? -6.453 -25.781 -7.746 1 74.81 66 LEU A O 1
ATOM 506 N N . GLY A 1 67 ? -4.504 -24.781 -7.562 1 77.06 67 GLY A N 1
ATOM 507 C CA . GLY A 1 67 ? -4.469 -24.969 -6.121 1 77.06 67 GLY A CA 1
ATOM 508 C C . GLY A 1 67 ? -4.973 -23.766 -5.348 1 77.06 67 GLY A C 1
ATOM 509 O O . GLY A 1 67 ? -5.508 -23.906 -4.246 1 77.06 67 GLY A O 1
ATOM 510 N N . ALA A 1 68 ? -4.844 -22.688 -5.934 1 84.88 68 ALA A N 1
ATOM 511 C CA . ALA A 1 68 ? -5.105 -21.453 -5.211 1 84.88 68 ALA A CA 1
ATOM 512 C C . ALA A 1 68 ? -6.602 -21.203 -5.07 1 84.88 68 ALA A C 1
ATOM 514 O O . ALA A 1 68 ? -7.066 -20.719 -4.035 1 84.88 68 ALA A O 1
ATOM 515 N N . MET A 1 69 ? -7.34 -21.5 -6.051 1 88.69 69 MET A N 1
ATOM 516 C CA . MET A 1 69 ? -8.773 -21.219 -6.008 1 88.69 69 MET A CA 1
ATOM 517 C C . MET A 1 69 ? -9.469 -22.078 -4.961 1 88.69 69 MET A C 1
ATOM 519 O O . MET A 1 69 ? -10.188 -21.562 -4.105 1 88.69 69 MET A O 1
ATOM 523 N N . PRO A 1 70 ? -9.227 -23.406 -4.969 1 89.19 70 PRO A N 1
ATOM 524 C CA . PRO A 1 70 ? -9.812 -24.203 -3.887 1 89.19 70 PRO A CA 1
ATOM 525 C C . PRO A 1 70 ? -9.398 -23.703 -2.502 1 89.19 70 PRO A C 1
ATOM 527 O O . PRO A 1 70 ? -10.211 -23.719 -1.571 1 89.19 70 PRO A O 1
ATOM 530 N N . ALA A 1 71 ? -8.148 -23.297 -2.408 1 88.19 71 ALA A N 1
ATOM 531 C CA . ALA A 1 71 ? -7.672 -22.781 -1.129 1 88.19 71 ALA A CA 1
ATOM 532 C C . ALA A 1 71 ? -8.477 -21.547 -0.699 1 88.19 71 ALA A C 1
ATOM 534 O O . ALA A 1 71 ? -8.812 -21.406 0.48 1 88.19 71 ALA A O 1
ATOM 535 N N . SER A 1 72 ? -8.758 -20.703 -1.605 1 90.88 72 SER A N 1
ATOM 536 C CA . SER A 1 72 ? -9.555 -19.516 -1.315 1 90.88 72 SER A CA 1
ATOM 537 C C . SER A 1 72 ? -10.953 -19.906 -0.844 1 90.88 72 SER A C 1
ATOM 539 O O . SER A 1 72 ? -11.469 -19.328 0.124 1 90.88 72 SER A O 1
ATOM 541 N N . VAL A 1 73 ? -11.594 -20.812 -1.492 1 91.75 73 VAL A N 1
ATOM 542 C CA . VAL A 1 73 ? -12.961 -21.219 -1.169 1 91.75 73 VAL A CA 1
ATOM 543 C C . VAL A 1 73 ? -12.992 -21.859 0.223 1 91.75 73 VAL A C 1
ATOM 545 O O . VAL A 1 73 ? -13.891 -21.562 1.02 1 91.75 73 VAL A O 1
ATOM 548 N N . HIS A 1 74 ? -12.023 -22.641 0.471 1 90.31 74 HIS A N 1
ATOM 549 C CA . HIS A 1 74 ? -11.945 -23.266 1.783 1 90.31 74 HIS A CA 1
ATOM 550 C C . HIS A 1 74 ? -11.82 -22.234 2.889 1 90.31 74 HIS A C 1
ATOM 552 O O . HIS A 1 74 ? -12.492 -22.328 3.918 1 90.31 74 HIS A O 1
ATOM 558 N N . THR A 1 75 ? -10.93 -21.312 2.688 1 91.06 75 THR A N 1
ATOM 559 C CA . THR A 1 75 ? -10.719 -20.25 3.664 1 91.06 75 THR A CA 1
ATOM 560 C C . THR A 1 75 ? -12.008 -19.469 3.883 1 91.06 75 THR A C 1
ATOM 562 O O . THR A 1 75 ? -12.359 -19.141 5.02 1 91.06 75 THR A O 1
ATOM 565 N N . ILE A 1 76 ? -12.648 -19.172 2.859 1 92.38 76 ILE A N 1
ATOM 566 C CA . ILE A 1 76 ? -13.852 -18.344 2.91 1 92.38 76 ILE A CA 1
ATOM 567 C C . ILE A 1 76 ? -14.969 -19.109 3.629 1 92.38 76 ILE A C 1
ATOM 569 O O . ILE A 1 76 ? -15.719 -18.516 4.414 1 92.38 76 ILE A O 1
ATOM 573 N N . LEU A 1 77 ? -15.117 -20.391 3.361 1 91.38 77 LEU A N 1
ATOM 574 C CA . LEU A 1 77 ? -16.141 -21.188 4.012 1 91.38 77 LEU A CA 1
ATOM 575 C C . LEU A 1 77 ? -15.906 -21.266 5.516 1 91.38 77 LEU A C 1
ATOM 577 O O . LEU A 1 77 ? -16.859 -21.281 6.297 1 91.38 77 LEU A O 1
ATOM 581 N N . ALA A 1 78 ? -14.664 -21.344 5.828 1 91.06 78 ALA A N 1
ATOM 582 C CA . ALA A 1 78 ? -14.32 -21.375 7.246 1 91.06 78 ALA A CA 1
ATOM 583 C C . ALA A 1 78 ? -14.641 -20.047 7.926 1 91.06 78 ALA A C 1
ATOM 585 O O . ALA A 1 78 ? -15.062 -20.031 9.086 1 91.06 78 ALA A O 1
ATOM 586 N N . ARG A 1 79 ? -14.484 -19.031 7.203 1 91.25 79 ARG A N 1
ATOM 587 C CA . ARG A 1 79 ? -14.648 -17.688 7.766 1 91.25 79 ARG A CA 1
ATOM 588 C C . ARG A 1 79 ? -16.109 -17.297 7.824 1 91.25 79 ARG A C 1
ATOM 590 O O . ARG A 1 79 ? -16.547 -16.594 8.742 1 91.25 79 ARG A O 1
ATOM 597 N N . PHE A 1 80 ? -16.812 -17.625 6.805 1 92.75 80 PHE A N 1
ATOM 598 C CA . PHE A 1 80 ? -18.219 -17.219 6.707 1 92.75 80 PHE A CA 1
ATOM 599 C C . PHE A 1 80 ? -19.125 -18.438 6.789 1 92.75 80 PHE A C 1
ATOM 601 O O . PHE A 1 80 ? -19.547 -18.969 5.762 1 92.75 80 PHE A O 1
ATOM 608 N N . PRO A 1 81 ? -19.578 -18.75 7.953 1 87.56 81 PRO A N 1
ATOM 609 C CA . PRO A 1 81 ? -20.438 -19.938 8.102 1 87.56 81 PRO A CA 1
ATOM 610 C C . PRO A 1 81 ? -21.859 -19.703 7.637 1 87.56 81 PRO A C 1
ATOM 612 O O . PRO A 1 81 ? -22.609 -20.656 7.422 1 87.56 81 PRO A O 1
ATOM 615 N N . HIS A 1 82 ? -22.203 -18.422 7.512 1 90.62 82 HIS A N 1
ATOM 616 C CA . HIS A 1 82 ? -23.562 -18.078 7.086 1 90.62 82 HIS A CA 1
ATOM 617 C C . HIS A 1 82 ? -23.547 -17.203 5.836 1 90.62 82 HIS A C 1
ATOM 619 O O . HIS A 1 82 ? -22.812 -16.203 5.781 1 90.62 82 HIS A O 1
ATOM 625 N N . TRP A 1 83 ? -24.375 -17.672 4.82 1 93.88 83 TRP A N 1
ATOM 626 C CA . TRP A 1 83 ? -24.469 -16.953 3.551 1 93.88 83 TRP A CA 1
ATOM 627 C C . TRP A 1 83 ? -25.906 -16.562 3.25 1 93.88 83 TRP A C 1
ATOM 629 O O . TRP A 1 83 ? -26.844 -17.234 3.674 1 93.88 83 TRP A O 1
ATOM 639 N N . GLU A 1 84 ? -26.062 -15.484 2.707 1 93.44 84 GLU A N 1
ATOM 640 C CA . GLU A 1 84 ? -27.344 -15.031 2.174 1 93.44 84 GLU A CA 1
ATOM 641 C C . GLU A 1 84 ? -27.281 -14.875 0.657 1 93.44 84 GLU A C 1
ATOM 643 O O . GLU A 1 84 ? -26.219 -14.609 0.095 1 93.44 84 GLU A O 1
ATOM 648 N N . PRO A 1 85 ? -28.5 -15.148 -0.071 1 93.62 85 PRO A N 1
ATOM 649 C CA . PRO A 1 85 ? -28.516 -14.875 -1.511 1 93.62 85 PRO A CA 1
ATOM 650 C C . PRO A 1 85 ? -28.031 -13.469 -1.852 1 93.62 85 PRO A C 1
ATOM 652 O O . PRO A 1 85 ? -28.438 -12.5 -1.203 1 93.62 85 PRO A O 1
ATOM 655 N N . GLY A 1 86 ? -27.141 -13.43 -2.801 1 95.31 86 GLY A N 1
ATOM 656 C CA . GLY A 1 86 ? -26.656 -12.125 -3.232 1 95.31 86 GLY A CA 1
ATOM 657 C C . GLY A 1 86 ? -25.328 -11.734 -2.59 1 95.31 86 GLY A C 1
ATOM 658 O O . GLY A 1 86 ? -24.703 -10.766 -3.006 1 95.31 86 GLY A O 1
ATOM 659 N N . ASP A 1 87 ? -24.859 -12.492 -1.626 1 96.75 87 ASP A N 1
ATOM 660 C CA . ASP A 1 87 ? -23.547 -12.242 -1.036 1 96.75 87 ASP A CA 1
ATOM 661 C C . ASP A 1 87 ? -22.438 -12.469 -2.053 1 96.75 87 ASP A C 1
ATOM 663 O O . ASP A 1 87 ? -22.562 -13.328 -2.934 1 96.75 87 ASP A O 1
ATOM 667 N N . VAL A 1 88 ? -21.422 -11.688 -2.012 1 98.19 88 VAL A N 1
ATOM 668 C CA . VAL A 1 88 ? -20.219 -11.875 -2.812 1 98.19 88 VAL A CA 1
ATOM 669 C C . VAL A 1 88 ? -18.984 -11.539 -1.978 1 98.19 88 VAL A C 1
ATOM 671 O O . VAL A 1 88 ? -18.891 -10.445 -1.422 1 98.19 88 VAL A O 1
ATOM 674 N N . VAL A 1 89 ? -18.109 -12.453 -1.888 1 97.88 89 VAL A N 1
ATOM 675 C CA . VAL A 1 89 ? -16.875 -12.266 -1.135 1 97.88 89 VAL A CA 1
ATOM 676 C C . VAL A 1 89 ? -15.703 -12.094 -2.1 1 97.88 89 VAL A C 1
ATOM 678 O O . VAL A 1 89 ? -15.656 -12.75 -3.145 1 97.88 89 VAL A O 1
ATOM 681 N N . ILE A 1 90 ? -14.812 -11.18 -1.823 1 98.06 90 ILE A N 1
ATOM 682 C CA . ILE A 1 90 ? -13.578 -11.047 -2.59 1 98.06 90 ILE A CA 1
ATOM 683 C C . ILE A 1 90 ? -12.375 -11.258 -1.673 1 98.06 90 ILE A C 1
ATOM 685 O O . ILE A 1 90 ? -12.453 -11.008 -0.467 1 98.06 90 ILE A O 1
ATOM 689 N N . VAL A 1 91 ? -11.258 -11.719 -2.215 1 97.62 91 VAL A N 1
ATOM 690 C CA . VAL A 1 91 ? -10.047 -11.977 -1.451 1 97.62 91 VAL A CA 1
ATOM 691 C C . VAL A 1 91 ? -8.836 -11.977 -2.389 1 97.62 91 VAL A C 1
ATOM 693 O O . VAL A 1 91 ? -8.93 -12.43 -3.531 1 97.62 91 VAL A O 1
ATOM 696 N N . ASN A 1 92 ? -7.754 -11.398 -1.991 1 97.44 92 ASN A N 1
ATOM 697 C CA . ASN A 1 92 ? -6.496 -11.555 -2.715 1 97.44 92 ASN A CA 1
ATOM 698 C C . ASN A 1 92 ? -5.34 -11.867 -1.769 1 97.44 92 ASN A C 1
ATOM 700 O O . ASN A 1 92 ? -4.203 -12.031 -2.207 1 97.44 92 ASN A O 1
ATOM 704 N N . ASP A 1 93 ? -5.594 -11.953 -0.443 1 97.69 93 ASP A N 1
ATOM 705 C CA . ASP A 1 93 ? -4.574 -12.203 0.569 1 97.69 93 ASP A CA 1
ATOM 706 C C . ASP A 1 93 ? -3.945 -13.578 0.386 1 97.69 93 ASP A C 1
ATOM 708 O O . ASP A 1 93 ? -4.609 -14.602 0.574 1 97.69 93 ASP A O 1
ATOM 712 N N . PRO A 1 94 ? -2.676 -13.578 0.071 1 96.81 94 PRO A N 1
ATOM 713 C CA . PRO A 1 94 ? -2.037 -14.867 -0.197 1 96.81 94 PRO A CA 1
ATOM 714 C C . PRO A 1 94 ? -2.004 -15.773 1.03 1 96.81 94 PRO A C 1
ATOM 716 O O . PRO A 1 94 ? -1.895 -17 0.896 1 96.81 94 PRO A O 1
ATOM 719 N N . PHE A 1 95 ? -2.102 -15.25 2.189 1 96.38 95 PHE A N 1
ATOM 720 C CA . PHE A 1 95 ? -1.996 -16.016 3.424 1 96.38 95 PHE A CA 1
ATOM 721 C C . PHE A 1 95 ? -3.373 -16.453 3.912 1 96.38 95 PHE A C 1
ATOM 723 O O . PHE A 1 95 ? -3.488 -17.156 4.922 1 96.38 95 PHE A O 1
ATOM 730 N N . GLU A 1 96 ? -4.391 -16.062 3.186 1 93.81 96 GLU A N 1
ATOM 731 C CA . GLU A 1 96 ? -5.762 -16.484 3.463 1 93.81 96 GLU A CA 1
ATOM 732 C C . GLU A 1 96 ? -6.43 -17.047 2.211 1 93.81 96 GLU A C 1
ATOM 734 O O . GLU A 1 96 ? -7.566 -16.688 1.893 1 93.81 96 GLU A O 1
ATOM 739 N N . GLY A 1 97 ? -5.676 -17.844 1.513 1 85.69 97 GLY A N 1
ATOM 740 C CA . GLY A 1 97 ? -6.273 -18.547 0.387 1 85.69 97 GLY A CA 1
ATOM 741 C C . GLY A 1 97 ? -5.895 -17.953 -0.956 1 85.69 97 GLY A C 1
ATOM 742 O O . GLY A 1 97 ? -6.188 -18.531 -2.004 1 85.69 97 GLY A O 1
ATOM 743 N N . GLY A 1 98 ? -5.227 -16.797 -0.977 1 85 98 GLY A N 1
ATOM 744 C CA . GLY A 1 98 ? -4.754 -16.219 -2.223 1 85 98 GLY A CA 1
ATOM 745 C C . GLY A 1 98 ? -3.375 -16.703 -2.625 1 85 98 GLY A C 1
ATOM 746 O O . GLY A 1 98 ? -2.781 -17.547 -1.936 1 85 98 GLY A O 1
ATOM 747 N N . ASN A 1 99 ? -2.895 -16.234 -3.758 1 91.88 99 ASN A N 1
ATOM 748 C CA . ASN A 1 99 ? -1.547 -16.547 -4.223 1 91.88 99 ASN A CA 1
ATOM 749 C C . ASN A 1 99 ? -0.663 -15.305 -4.254 1 91.88 99 ASN A C 1
ATOM 751 O O . ASN A 1 99 ? 0.297 -15.203 -3.488 1 91.88 99 ASN A O 1
ATOM 755 N N . HIS A 1 100 ? -0.939 -14.359 -5.039 1 94.44 100 HIS A N 1
ATOM 756 C CA . HIS A 1 100 ? -0.353 -13.023 -4.969 1 94.44 100 HIS A CA 1
ATOM 757 C C . HIS A 1 100 ? -1.421 -11.945 -5.098 1 94.44 100 HIS A C 1
ATOM 759 O O . HIS A 1 100 ? -2.559 -12.234 -5.477 1 94.44 100 HIS A O 1
ATOM 765 N N . LEU A 1 101 ? -1.084 -10.797 -4.797 1 97.06 101 LEU A N 1
ATOM 766 C CA . LEU A 1 101 ? -2.068 -9.758 -4.527 1 97.06 101 LEU A CA 1
ATOM 767 C C . LEU A 1 101 ? -2.811 -9.367 -5.801 1 97.06 101 LEU A C 1
ATOM 769 O O . LEU A 1 101 ? -4.008 -9.07 -5.758 1 97.06 101 LEU A O 1
ATOM 773 N N . PRO A 1 102 ? -2.186 -9.391 -6.98 1 96 102 PRO A N 1
ATOM 774 C CA . PRO A 1 102 ? -2.912 -8.969 -8.18 1 96 102 PRO A CA 1
ATOM 775 C C . PRO A 1 102 ? -4.051 -9.914 -8.547 1 96 102 PRO A C 1
ATOM 777 O O . PRO A 1 102 ? -4.949 -9.539 -9.305 1 96 102 PRO A O 1
ATOM 780 N N . ASP A 1 103 ? -3.982 -11.102 -8.078 1 95.31 103 ASP A N 1
ATOM 781 C CA . ASP A 1 103 ? -5.059 -12.055 -8.336 1 95.31 103 ASP A CA 1
ATOM 782 C C . ASP A 1 103 ? -6.199 -11.875 -7.332 1 95.31 103 ASP A C 1
ATOM 784 O O . ASP A 1 103 ? -6.082 -12.281 -6.172 1 95.31 103 ASP A O 1
ATOM 788 N N . ILE A 1 104 ? -7.262 -11.398 -7.812 1 96.5 104 ILE A N 1
ATOM 789 C CA . ILE A 1 104 ? -8.414 -11.203 -6.938 1 96.5 104 ILE A CA 1
ATOM 790 C C . ILE A 1 104 ? -9.461 -12.273 -7.227 1 96.5 104 ILE A C 1
ATOM 792 O O . ILE A 1 104 ? -9.914 -12.414 -8.367 1 96.5 104 ILE A O 1
ATOM 796 N N . THR A 1 105 ? -9.805 -12.992 -6.207 1 96.94 105 THR A N 1
ATOM 797 C CA . THR A 1 105 ? -10.82 -14.047 -6.312 1 96.94 105 THR A CA 1
ATOM 798 C C . THR A 1 105 ? -12.172 -13.539 -5.824 1 96.94 105 THR A C 1
ATOM 800 O O . THR A 1 105 ? -12.266 -12.898 -4.777 1 96.94 105 THR A O 1
ATOM 803 N N . MET A 1 106 ? -13.133 -13.75 -6.617 1 97.38 106 MET A N 1
ATOM 804 C CA . MET A 1 106 ? -14.516 -13.469 -6.25 1 97.38 106 MET A CA 1
ATOM 805 C C . MET A 1 106 ? -15.312 -14.758 -6.094 1 97.38 106 MET A C 1
ATOM 807 O O . MET A 1 106 ? -15.266 -15.633 -6.965 1 97.38 106 MET A O 1
ATOM 811 N N . ILE A 1 107 ? -15.977 -14.945 -4.984 1 97.38 107 ILE A N 1
ATOM 812 C CA . ILE A 1 107 ? -16.734 -16.156 -4.68 1 97.38 107 ILE A CA 1
ATOM 813 C C . ILE A 1 107 ? -18.172 -15.773 -4.297 1 97.38 107 ILE A C 1
ATOM 815 O O . ILE A 1 107 ? -18.375 -14.859 -3.494 1 97.38 107 ILE A O 1
ATOM 819 N N . ALA A 1 108 ? -19.109 -16.438 -4.848 1 97.31 108 ALA A N 1
ATOM 820 C CA . ALA A 1 108 ? -20.516 -16.188 -4.559 1 97.31 108 ALA A CA 1
ATOM 821 C C . ALA A 1 108 ? -21.25 -17.5 -4.273 1 97.31 108 ALA A C 1
ATOM 823 O O . ALA A 1 108 ? -21.016 -18.516 -4.945 1 97.31 108 ALA A O 1
ATOM 824 N N . PRO A 1 109 ? -22.109 -17.469 -3.275 1 96.31 109 PRO A N 1
ATOM 825 C CA . PRO A 1 109 ? -22.953 -18.641 -3.025 1 96.31 109 PRO A CA 1
ATOM 826 C C . PRO A 1 109 ? -24.109 -18.766 -4.031 1 96.31 109 PRO A C 1
ATOM 828 O O . PRO A 1 109 ? -24.547 -17.766 -4.586 1 96.31 109 PRO A O 1
ATOM 831 N N . VAL A 1 110 ? -24.5 -19.969 -4.285 1 96 110 VAL A N 1
ATOM 832 C CA . VAL A 1 110 ? -25.641 -20.234 -5.148 1 96 110 VAL A CA 1
ATOM 833 C C . VAL A 1 110 ? -26.688 -21.047 -4.387 1 96 110 VAL A C 1
ATOM 835 O O . VAL A 1 110 ? -26.422 -22.156 -3.936 1 96 110 VAL A O 1
ATOM 838 N N . PHE A 1 111 ? -27.797 -20.422 -4.195 1 94.38 111 PHE A N 1
ATOM 839 C CA . PHE A 1 111 ? -28.969 -21.094 -3.645 1 94.38 111 PHE A CA 1
ATOM 840 C C . PHE A 1 111 ? -29.953 -21.469 -4.75 1 94.38 111 PHE A C 1
ATOM 842 O O . PHE A 1 111 ? -30.422 -20.594 -5.488 1 94.38 111 PHE A O 1
ATOM 849 N N . VAL A 1 112 ? -30.188 -22.703 -4.871 1 92.62 112 VAL A N 1
ATOM 850 C CA . VAL A 1 112 ? -31.078 -23.125 -5.949 1 92.62 112 VAL A CA 1
ATOM 851 C C . VAL A 1 112 ? -32.469 -23.422 -5.387 1 92.62 112 VAL A C 1
ATOM 853 O O . VAL A 1 112 ? -32.594 -23.953 -4.281 1 92.62 112 VAL A O 1
ATOM 856 N N . GLU A 1 113 ? -33.406 -23.016 -6.184 1 86.75 113 GLU A N 1
ATOM 857 C CA . GLU A 1 113 ? -34.781 -23.406 -5.844 1 86.75 113 GLU A CA 1
ATOM 858 C C . GLU A 1 113 ? -34.938 -24.922 -5.922 1 86.75 113 GLU A C 1
ATOM 860 O O . GLU A 1 113 ? -34.562 -25.547 -6.91 1 86.75 113 GLU A O 1
ATOM 865 N N . GLY A 1 114 ? -35.531 -25.5 -4.875 1 77.31 114 GLY A N 1
ATOM 866 C CA . GLY A 1 114 ? -35.656 -26.953 -4.836 1 77.31 114 GLY A CA 1
ATOM 867 C C . GLY A 1 114 ? -34.469 -27.641 -4.23 1 77.31 114 GLY A C 1
ATOM 868 O O . GLY A 1 114 ? -34.375 -28.875 -4.227 1 77.31 114 GLY A O 1
ATOM 869 N N . GLY A 1 115 ? -33.562 -26.781 -3.803 1 75.88 115 GLY A N 1
ATOM 870 C CA . GLY A 1 115 ? -32.344 -27.328 -3.201 1 75.88 115 GLY A CA 1
ATOM 871 C C . GLY A 1 115 ? -32.562 -27.797 -1.777 1 75.88 115 GLY A C 1
ATOM 872 O O . GLY A 1 115 ? -33.688 -28.094 -1.371 1 75.88 115 GLY A O 1
ATOM 873 N N . ALA A 1 116 ? -31.422 -28.234 -1.137 1 66.69 116 ALA A N 1
ATOM 874 C CA . ALA A 1 116 ? -31.516 -28.828 0.194 1 66.69 116 ALA A CA 1
ATOM 875 C C . ALA A 1 116 ? -32.156 -27.875 1.186 1 66.69 116 ALA A C 1
ATOM 877 O O . ALA A 1 116 ? -32.688 -28.297 2.215 1 66.69 116 ALA A O 1
ATOM 878 N N . GLY A 1 117 ? -32.625 -26.672 0.899 1 60 117 GLY A N 1
ATOM 879 C CA . GLY A 1 117 ? -33.344 -25.719 1.726 1 60 117 GLY A CA 1
ATOM 880 C C . GLY A 1 117 ? -32.656 -25.422 3.041 1 60 117 GLY A C 1
ATOM 881 O O . GLY A 1 117 ? -33.312 -25.281 4.074 1 60 117 GLY A O 1
ATOM 882 N N . ASP A 1 118 ? -31.312 -25.469 3.115 1 61.09 118 ASP A N 1
ATOM 883 C CA . ASP A 1 118 ? -30.719 -25.469 4.445 1 61.09 118 ASP A CA 1
ATOM 884 C C . ASP A 1 118 ? -30.891 -24.125 5.145 1 61.09 118 ASP A C 1
ATOM 886 O O . ASP A 1 118 ? -30.422 -23.109 4.656 1 61.09 118 ASP A O 1
ATOM 890 N N . PRO A 1 119 ? -31.875 -24.172 6.164 1 55.69 119 PRO A N 1
ATOM 891 C CA . PRO A 1 119 ? -32.156 -22.984 6.965 1 55.69 119 PRO A CA 1
ATOM 892 C C . PRO A 1 119 ? -30.891 -22.328 7.512 1 55.69 119 PRO A C 1
ATOM 894 O O . PRO A 1 119 ? -30.906 -21.141 7.891 1 55.69 119 PRO A O 1
ATOM 897 N N . ALA A 1 120 ? -29.875 -23.156 7.617 1 58.25 120 ALA A N 1
ATOM 898 C CA . ALA A 1 120 ? -28.719 -22.641 8.328 1 58.25 120 ALA A CA 1
ATOM 899 C C . ALA A 1 120 ? -27.891 -21.734 7.434 1 58.25 1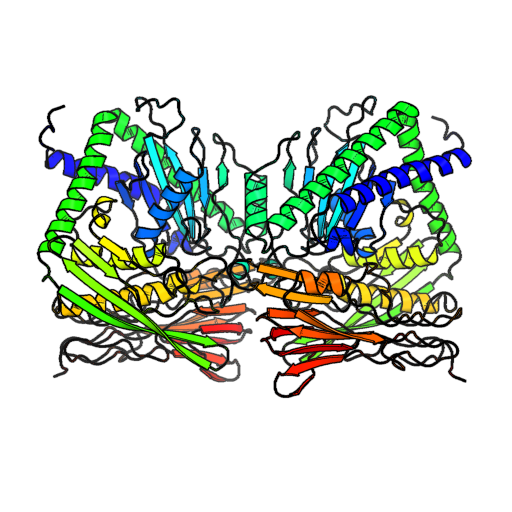20 ALA A C 1
ATOM 901 O O . ALA A 1 120 ? -26.812 -21.266 7.832 1 58.25 120 ALA A O 1
ATOM 902 N N . GLY A 1 121 ? -28.312 -21.516 6.215 1 74.75 121 GLY A N 1
ATOM 903 C CA . GLY A 1 121 ? -27.641 -20.547 5.363 1 74.75 121 GLY A CA 1
ATOM 904 C C . GLY A 1 121 ? -26.469 -21.141 4.586 1 74.75 121 GLY A C 1
ATOM 905 O O . GLY A 1 121 ? -25.5 -20.453 4.277 1 74.75 121 GLY A O 1
ATOM 906 N N . ARG A 1 122 ? -26.469 -22.406 4.43 1 84.5 122 ARG A N 1
ATOM 907 C CA . ARG A 1 122 ? -25.422 -23.031 3.623 1 84.5 122 ARG A CA 1
ATOM 908 C C . ARG A 1 122 ? -25.844 -23.141 2.162 1 84.5 122 ARG A C 1
ATOM 910 O O . ARG A 1 122 ? -26.891 -23.734 1.85 1 84.5 122 ARG A O 1
ATOM 917 N N . PRO A 1 123 ? -25.016 -22.672 1.295 1 93 123 PRO A N 1
ATOM 918 C CA . PRO A 1 123 ? -25.359 -22.656 -0.127 1 93 123 PRO A CA 1
ATOM 919 C C . PRO A 1 123 ? -25.266 -24.031 -0.77 1 93 123 PRO A C 1
ATOM 921 O O . PRO A 1 123 ? -24.578 -24.922 -0.248 1 93 123 PRO A O 1
ATOM 924 N N . ASP A 1 124 ? -26.031 -24.266 -1.837 1 94.75 124 ASP A N 1
ATOM 925 C CA . ASP A 1 124 ? -26 -25.516 -2.6 1 94.75 124 ASP A CA 1
ATOM 926 C C . ASP A 1 124 ? -24.719 -25.625 -3.424 1 94.75 124 ASP A C 1
ATOM 928 O O . ASP A 1 124 ? -24.188 -26.719 -3.609 1 94.75 124 ASP A O 1
ATOM 932 N N . PHE A 1 125 ? -24.312 -24.562 -3.969 1 96.19 125 PHE A N 1
ATOM 933 C CA . PHE A 1 125 ? -23.125 -24.453 -4.793 1 96.19 125 PHE A CA 1
ATOM 934 C C . PHE A 1 125 ? -22.391 -23.141 -4.531 1 96.19 125 PHE A C 1
ATOM 936 O O . PHE A 1 125 ? -22.891 -22.281 -3.822 1 96.19 125 PHE A O 1
ATOM 943 N N . PHE A 1 126 ? -21.234 -23.062 -5.012 1 96.62 126 PHE A N 1
ATOM 944 C CA . PHE A 1 126 ? -20.484 -21.812 -5.121 1 96.62 126 PHE A CA 1
ATOM 945 C C . PHE A 1 126 ? -19.953 -21.625 -6.535 1 96.62 126 PHE A C 1
ATOM 947 O O . PHE A 1 126 ? -19.688 -22.594 -7.242 1 96.62 126 PHE A O 1
ATOM 954 N N . VAL A 1 127 ? -19.906 -20.438 -6.938 1 97.31 127 VAL A N 1
ATOM 955 C CA . VAL A 1 127 ? -19.188 -20.078 -8.156 1 97.31 127 VAL A CA 1
ATOM 956 C C . VAL A 1 127 ? -18.031 -19.141 -7.812 1 97.31 127 VAL A C 1
ATOM 958 O O . VAL A 1 127 ? -18.141 -18.328 -6.891 1 97.31 127 VAL A O 1
ATOM 961 N N . ALA A 1 128 ? -16.953 -19.281 -8.492 1 96.62 128 ALA A N 1
ATOM 962 C CA . ALA A 1 128 ? -15.773 -18.484 -8.195 1 96.62 128 ALA A CA 1
ATOM 963 C C . ALA A 1 128 ? -15.047 -18.062 -9.477 1 96.62 128 ALA A C 1
ATOM 965 O O . ALA A 1 128 ? -15.094 -18.781 -10.477 1 96.62 128 ALA A O 1
ATOM 966 N N . SER A 1 129 ? -14.516 -16.922 -9.453 1 95.75 129 SER A N 1
ATOM 967 C CA . SER A 1 129 ? -13.609 -16.438 -10.5 1 95.75 129 SER A CA 1
ATOM 968 C C . SER A 1 129 ? -12.359 -15.805 -9.906 1 95.75 129 SER A C 1
ATOM 970 O O . SER A 1 129 ? -12.422 -15.18 -8.844 1 95.75 129 SER A O 1
ATOM 972 N N . ARG A 1 130 ? -11.266 -16.031 -10.469 1 94.88 130 ARG A N 1
ATOM 973 C CA . ARG A 1 130 ? -9.992 -15.383 -10.156 1 94.88 130 ARG A CA 1
ATOM 974 C C . ARG A 1 130 ? -9.43 -14.664 -11.375 1 94.88 130 ARG A C 1
ATOM 976 O O . ARG A 1 130 ? -9.289 -15.258 -12.445 1 94.88 130 ARG A O 1
ATOM 983 N N . ALA A 1 131 ? -9.227 -13.453 -11.219 1 93.69 131 ALA A N 1
ATOM 984 C CA . ALA A 1 131 ? -8.711 -12.641 -12.328 1 93.69 131 ALA A CA 1
ATOM 985 C C . ALA A 1 131 ? -7.496 -11.828 -11.891 1 93.69 131 ALA A C 1
ATOM 987 O O . ALA A 1 131 ? -7.445 -11.328 -10.766 1 93.69 131 ALA A O 1
ATOM 988 N N . HIS A 1 132 ? -6.547 -11.766 -12.789 1 92.69 132 HIS A N 1
ATOM 989 C CA . HIS A 1 132 ? -5.367 -10.945 -12.547 1 92.69 132 HIS A CA 1
ATOM 990 C C . HIS A 1 132 ? -5.656 -9.477 -12.82 1 92.69 132 HIS A C 1
ATOM 992 O O . HIS A 1 132 ? -5.93 -9.094 -13.961 1 92.69 132 HIS A O 1
ATOM 998 N N . HIS A 1 133 ? -5.641 -8.68 -11.789 1 92.81 133 HIS A N 1
ATOM 999 C CA . HIS A 1 133 ? -5.738 -7.23 -11.906 1 92.81 133 HIS A CA 1
ATOM 1000 C C . HIS A 1 133 ? -4.359 -6.598 -12.078 1 92.81 133 HIS A C 1
ATOM 1002 O O . HIS A 1 133 ? -3.494 -6.746 -11.211 1 92.81 133 HIS A O 1
ATOM 1008 N N . ALA A 1 134 ? -4.117 -5.902 -13.125 1 86.75 134 ALA A N 1
ATOM 1009 C CA . ALA A 1 134 ? -2.803 -5.461 -13.586 1 86.75 134 ALA A CA 1
ATOM 1010 C C . ALA A 1 134 ? -2.105 -4.613 -12.531 1 86.75 134 ALA A C 1
ATOM 1012 O O . ALA A 1 134 ? -0.876 -4.52 -12.516 1 86.75 134 ALA A O 1
ATOM 1013 N N . ASP A 1 135 ? -2.941 -3.969 -11.703 1 92.19 135 ASP A N 1
ATOM 1014 C CA . ASP A 1 135 ? -2.346 -3.152 -10.648 1 92.19 135 ASP A CA 1
ATOM 1015 C C . ASP A 1 135 ? -3.262 -3.074 -9.43 1 92.19 135 ASP A C 1
ATOM 1017 O O . ASP A 1 135 ? -4.418 -2.66 -9.539 1 92.19 135 ASP A O 1
ATOM 1021 N N . VAL A 1 136 ? -2.664 -3.428 -8.336 1 96.62 136 VAL A N 1
ATOM 1022 C CA . VAL A 1 136 ? -3.418 -3.314 -7.09 1 96.62 136 VAL A CA 1
ATOM 1023 C C . VAL A 1 136 ? -2.666 -2.416 -6.109 1 96.62 136 VAL A C 1
ATOM 1025 O O . VAL A 1 136 ? -2.773 -2.588 -4.895 1 96.62 136 VAL A O 1
ATOM 1028 N N . GLY A 1 137 ? -1.876 -1.566 -6.66 1 96.12 137 GLY A N 1
ATOM 1029 C CA . GLY A 1 137 ? -1.122 -0.624 -5.852 1 96.12 137 GLY A CA 1
ATOM 1030 C C . GLY A 1 137 ? 0.27 -1.116 -5.504 1 96.12 137 GLY A C 1
ATOM 1031 O O . GLY A 1 137 ? 0.94 -1.736 -6.332 1 96.12 137 GLY A O 1
ATOM 1032 N N . GLY A 1 138 ? 0.81 -0.681 -4.355 1 95.5 138 GLY A N 1
ATOM 1033 C CA . GLY A 1 138 ? 2.109 -1.127 -3.881 1 95.5 138 GLY A CA 1
ATOM 1034 C C . GLY A 1 138 ? 3.246 -0.213 -4.301 1 95.5 138 GLY A C 1
ATOM 1035 O O . GLY A 1 138 ? 3.01 0.905 -4.762 1 95.5 138 GLY A O 1
ATOM 1036 N N . MET A 1 139 ? 4.473 -0.671 -4.09 1 95.56 139 MET A N 1
ATOM 1037 C CA . MET A 1 139 ? 5.625 0.222 -4.16 1 95.56 139 MET A CA 1
ATOM 1038 C C . MET A 1 139 ? 6.047 0.456 -5.605 1 95.56 139 MET A C 1
ATOM 1040 O O . MET A 1 139 ? 6.742 1.428 -5.906 1 95.56 139 MET A O 1
ATOM 1044 N N . THR A 1 140 ? 5.609 -0.44 -6.555 1 95.19 140 THR A N 1
ATOM 1045 C CA . THR A 1 140 ? 5.859 -0.205 -7.973 1 95.19 140 THR A CA 1
ATOM 1046 C C . THR A 1 140 ? 4.605 -0.485 -8.797 1 95.19 140 THR A C 1
ATOM 1048 O O . THR A 1 140 ? 3.766 -1.297 -8.398 1 95.19 140 THR A O 1
ATOM 1051 N N . PRO A 1 141 ? 4.559 0.176 -9.984 1 93.62 141 PRO A N 1
ATOM 1052 C CA . PRO A 1 141 ? 3.434 -0.141 -10.867 1 93.62 141 PRO A CA 1
ATOM 1053 C C . PRO A 1 141 ? 3.402 -1.61 -11.281 1 93.62 141 PRO A C 1
ATOM 1055 O O . PRO A 1 141 ? 4.453 -2.213 -11.508 1 93.62 141 PRO A O 1
ATOM 1058 N N . GLY A 1 142 ? 2.191 -2.107 -11.359 1 92.25 142 GLY A N 1
ATOM 1059 C CA . GLY A 1 142 ? 2.041 -3.504 -11.742 1 92.25 142 GLY A CA 1
ATOM 1060 C C . GLY A 1 142 ? 1.981 -4.441 -10.547 1 92.25 142 GLY A C 1
ATOM 1061 O O . GLY A 1 142 ? 1.607 -5.605 -10.688 1 92.25 142 GLY A O 1
ATOM 1062 N N . SER A 1 143 ? 2.391 -3.986 -9.383 1 93.25 143 SER A N 1
ATOM 1063 C CA . SER A 1 143 ? 2.246 -4.664 -8.102 1 93.25 143 SER A CA 1
ATOM 1064 C C . SER A 1 143 ? 3.035 -5.969 -8.07 1 93.25 143 SER A C 1
ATOM 1066 O O . SER A 1 143 ? 2.57 -6.969 -7.52 1 93.25 143 SER A O 1
ATOM 1068 N N . LEU A 1 144 ? 4.094 -6.051 -8.766 1 95.19 144 LEU A N 1
ATOM 1069 C CA . LEU A 1 144 ? 5.09 -7.117 -8.727 1 95.19 144 LEU A CA 1
ATOM 1070 C C . LEU A 1 144 ? 6.48 -6.551 -8.445 1 95.19 144 LEU A C 1
ATOM 1072 O O . LEU A 1 144 ? 7.398 -6.73 -9.25 1 95.19 144 LEU A O 1
ATOM 1076 N N . PRO A 1 145 ? 6.594 -5.977 -7.297 1 95.69 145 PRO A N 1
ATOM 1077 C CA . PRO A 1 145 ? 7.848 -5.297 -6.961 1 95.69 145 PRO A CA 1
ATOM 1078 C C . PRO A 1 145 ? 8.898 -6.246 -6.395 1 95.69 145 PRO A C 1
ATOM 1080 O O . PRO A 1 145 ? 8.594 -7.402 -6.09 1 95.69 145 PRO A O 1
ATOM 1083 N N . LEU A 1 146 ? 10.133 -5.734 -6.383 1 95.88 146 LEU A N 1
ATOM 1084 C CA . LEU A 1 146 ? 11.172 -6.402 -5.605 1 95.88 146 LEU A CA 1
ATOM 1085 C C . LEU A 1 146 ? 11.008 -6.113 -4.117 1 95.88 146 LEU A C 1
ATOM 1087 O O . LEU A 1 146 ? 11.867 -5.477 -3.504 1 95.88 146 LEU A O 1
ATOM 1091 N N . SER A 1 147 ? 9.953 -6.629 -3.57 1 96.5 147 SER A N 1
ATOM 1092 C CA . SER A 1 147 ? 9.523 -6.363 -2.201 1 96.5 147 SER A CA 1
ATOM 1093 C C . SER A 1 147 ? 10.211 -7.305 -1.217 1 96.5 147 SER A C 1
ATOM 1095 O O . SER A 1 147 ? 10.758 -8.336 -1.614 1 96.5 147 SER A O 1
ATOM 1097 N N . THR A 1 148 ? 10.188 -6.934 0.105 1 94.44 148 THR A N 1
ATOM 1098 C CA . THR A 1 148 ? 10.719 -7.762 1.18 1 94.44 148 THR A CA 1
ATOM 1099 C C . THR A 1 148 ? 9.633 -8.109 2.189 1 94.44 148 THR A C 1
ATOM 1101 O O . THR A 1 148 ? 9.812 -9.008 3.016 1 94.44 148 THR A O 1
ATOM 1104 N N . GLU A 1 149 ? 8.539 -7.512 2.096 1 94.88 149 GLU A N 1
ATOM 1105 C CA . GLU A 1 149 ? 7.352 -7.809 2.893 1 94.88 149 GLU A CA 1
ATOM 1106 C C . GLU A 1 149 ? 6.074 -7.57 2.092 1 94.88 149 GLU A C 1
ATOM 1108 O O . GLU A 1 149 ? 6.07 -6.797 1.132 1 94.88 149 GLU A O 1
ATOM 1113 N N . ILE A 1 150 ? 5 -8.156 2.518 1 96.75 150 ILE A N 1
ATOM 1114 C CA . ILE A 1 150 ? 3.76 -8.188 1.752 1 96.75 150 ILE A CA 1
ATOM 1115 C C . ILE A 1 150 ? 3.16 -6.789 1.673 1 96.75 150 ILE A C 1
ATOM 1117 O O . ILE A 1 150 ? 2.486 -6.449 0.698 1 96.75 150 ILE A O 1
ATOM 1121 N N . TYR A 1 151 ? 3.422 -5.875 2.607 1 96.5 151 TYR A N 1
ATOM 1122 C CA . TYR A 1 151 ? 2.838 -4.539 2.674 1 96.5 151 TYR A CA 1
ATOM 1123 C C . TYR A 1 151 ? 3.357 -3.66 1.544 1 96.5 151 TYR A C 1
ATOM 1125 O O . TYR A 1 151 ? 2.789 -2.604 1.259 1 96.5 151 TYR A O 1
ATOM 1133 N N . GLN A 1 152 ? 4.398 -4.105 0.93 1 97.44 152 GLN A N 1
ATOM 1134 C CA . GLN A 1 152 ? 5.027 -3.352 -0.149 1 97.44 152 GLN A CA 1
ATOM 1135 C C . GLN A 1 152 ? 4.406 -3.699 -1.499 1 97.44 152 GLN A C 1
ATOM 1137 O O . GLN A 1 152 ? 4.633 -3.002 -2.49 1 97.44 152 GLN A O 1
ATOM 1142 N N . GLU A 1 153 ? 3.527 -4.699 -1.573 1 97.88 153 GLU A N 1
ATOM 1143 C CA . GLU A 1 153 ? 3.164 -5.301 -2.854 1 97.88 153 GLU A CA 1
ATOM 1144 C C . GLU A 1 153 ? 1.828 -4.762 -3.357 1 97.88 153 GLU A C 1
ATOM 1146 O O . GLU A 1 153 ? 1.483 -4.938 -4.527 1 97.88 153 GLU A O 1
ATOM 1151 N N . GLY A 1 154 ? 1.095 -4.105 -2.559 1 97.81 154 GLY A N 1
ATOM 1152 C CA . GLY A 1 154 ? -0.197 -3.549 -2.926 1 97.81 154 GLY A CA 1
ATOM 1153 C C . GLY A 1 154 ? -1.243 -3.701 -1.838 1 97.81 154 GLY A C 1
ATOM 1154 O O . GLY A 1 154 ? -0.916 -4.027 -0.695 1 97.81 154 GLY A O 1
ATOM 1155 N N . ILE A 1 155 ? -2.473 -3.443 -2.178 1 98.19 155 ILE A N 1
ATOM 1156 C CA . ILE A 1 155 ? -3.553 -3.553 -1.204 1 98.19 155 ILE A CA 1
ATOM 1157 C C . ILE A 1 155 ? -3.852 -5.023 -0.927 1 98.19 155 ILE A C 1
ATOM 1159 O O . ILE A 1 155 ? -3.963 -5.828 -1.856 1 98.19 155 ILE A O 1
ATOM 1163 N N . ILE A 1 156 ? -3.854 -5.379 0.331 1 98.44 156 ILE A N 1
ATOM 1164 C CA . ILE A 1 156 ? -4.188 -6.73 0.771 1 98.44 156 ILE A CA 1
ATOM 1165 C C . ILE A 1 156 ? -5.672 -6.809 1.111 1 98.44 156 ILE A C 1
ATOM 1167 O O . ILE A 1 156 ? -6.145 -6.129 2.025 1 98.44 156 ILE A O 1
ATOM 1171 N N . ILE A 1 157 ? -6.387 -7.594 0.412 1 98.44 157 ILE A N 1
ATOM 1172 C CA . ILE A 1 157 ? -7.816 -7.777 0.65 1 98.44 157 ILE A CA 1
ATOM 1173 C C . ILE A 1 157 ? -8.055 -9.125 1.328 1 98.44 157 ILE A C 1
ATOM 1175 O O . ILE A 1 157 ? -8.062 -10.164 0.669 1 98.44 157 ILE A O 1
ATOM 1179 N N . PRO A 1 158 ? -8.234 -9.102 2.631 1 97.81 158 PRO A N 1
ATOM 1180 C CA . PRO A 1 158 ? -8.711 -10.336 3.264 1 97.81 158 PRO A CA 1
ATOM 1181 C C . PRO A 1 158 ? -10.125 -10.719 2.832 1 97.81 158 PRO A C 1
ATOM 1183 O O . PRO A 1 158 ? -10.781 -9.953 2.123 1 97.81 158 PRO A O 1
ATOM 1186 N N . PRO A 1 159 ? -10.555 -11.93 3.17 1 97.5 159 PRO A N 1
ATOM 1187 C CA . PRO A 1 159 ? -11.938 -12.25 2.799 1 97.5 159 PRO A CA 1
ATOM 1188 C C . PRO A 1 159 ? -12.945 -11.266 3.383 1 97.5 159 PRO A C 1
ATOM 1190 O O . PRO A 1 159 ? -13.078 -11.164 4.605 1 97.5 159 PRO A O 1
ATOM 1193 N N . VAL A 1 160 ? -13.602 -10.516 2.512 1 97.75 160 VAL A N 1
ATOM 1194 C CA . VAL A 1 160 ? -14.617 -9.555 2.914 1 97.75 160 VAL A CA 1
ATOM 1195 C C . VAL A 1 160 ? -15.797 -9.617 1.946 1 97.75 160 VAL A C 1
ATOM 1197 O O . VAL A 1 160 ? -15.641 -10 0.785 1 97.75 160 VAL A O 1
ATOM 1200 N N . LYS A 1 161 ? -16.969 -9.297 2.418 1 97.88 161 LYS A N 1
ATOM 1201 C CA . LYS A 1 161 ? -18.141 -9.258 1.554 1 97.88 161 LYS A CA 1
ATOM 1202 C C . LYS A 1 161 ? -18.25 -7.914 0.831 1 97.88 161 LYS A C 1
ATOM 1204 O O . LYS A 1 161 ? -18.484 -6.879 1.46 1 97.88 161 LYS A O 1
ATOM 1209 N N . LEU A 1 162 ? -18.078 -7.926 -0.456 1 98.19 162 LEU A N 1
ATOM 1210 C CA . LEU A 1 162 ? -18.25 -6.738 -1.281 1 98.19 162 LEU A CA 1
ATOM 1211 C C . LEU A 1 162 ? -19.734 -6.457 -1.514 1 98.19 162 LEU A C 1
ATOM 1213 O O . LEU A 1 162 ? -20.141 -5.297 -1.633 1 98.19 162 LEU A O 1
ATOM 1217 N N . TYR A 1 163 ? -20.516 -7.512 -1.633 1 97.88 163 TYR A N 1
ATOM 1218 C CA . TYR A 1 163 ? -21.969 -7.441 -1.699 1 97.88 163 TYR A CA 1
ATOM 1219 C C . TYR A 1 163 ? -22.594 -8.172 -0.521 1 97.88 163 TYR A C 1
ATOM 1221 O O . TYR A 1 163 ? -22.188 -9.281 -0.173 1 97.88 163 TYR A O 1
ATOM 1229 N N . LYS A 1 164 ? -23.531 -7.57 0.101 1 96.19 164 LYS A N 1
ATOM 1230 C CA . LYS A 1 164 ? -24.375 -8.18 1.132 1 96.19 164 LYS A CA 1
ATOM 1231 C C . LYS A 1 164 ? -25.828 -8.188 0.71 1 96.19 164 LYS A C 1
ATOM 1233 O O . LYS A 1 164 ? -26.453 -7.133 0.555 1 96.19 164 LYS A O 1
ATOM 1238 N N . ARG A 1 165 ? -26.297 -9.375 0.504 1 95.75 165 ARG A N 1
ATOM 1239 C CA . ARG A 1 165 ? -27.672 -9.555 0.045 1 95.75 165 ARG A CA 1
ATOM 1240 C C . ARG A 1 165 ? -27.938 -8.75 -1.226 1 95.75 165 ARG A C 1
ATOM 1242 O O . ARG A 1 165 ? -28.938 -8.047 -1.325 1 95.75 165 ARG A O 1
ATOM 1249 N N . GLY A 1 166 ? -26.969 -8.734 -2.037 1 96.06 166 GLY A N 1
ATOM 1250 C CA . GLY A 1 166 ? -27.094 -8.133 -3.35 1 96.06 166 GLY A CA 1
ATOM 1251 C C . GLY A 1 166 ? -26.781 -6.645 -3.357 1 96.06 166 GLY A C 1
ATOM 1252 O O . GLY A 1 166 ? -26.781 -6.012 -4.414 1 96.06 166 GLY A O 1
ATOM 1253 N N . VAL A 1 167 ? -26.5 -6.102 -2.211 1 96.56 167 VAL A N 1
ATOM 1254 C CA . VAL A 1 167 ? -26.219 -4.672 -2.117 1 96.56 167 VAL A CA 1
ATOM 1255 C C . VAL A 1 167 ? -24.719 -4.438 -2.049 1 96.56 167 VAL A C 1
ATOM 1257 O O . VAL A 1 167 ? -24.031 -4.988 -1.183 1 96.56 167 VAL A O 1
ATOM 1260 N N . LEU A 1 168 ? -24.219 -3.604 -2.92 1 97.38 168 LEU A N 1
ATOM 1261 C CA . LEU A 1 168 ? -22.797 -3.293 -2.998 1 97.38 168 LEU A CA 1
ATOM 1262 C C . LEU A 1 168 ? -22.344 -2.451 -1.804 1 97.38 168 LEU A C 1
ATOM 1264 O O . LEU A 1 168 ? -23.016 -1.473 -1.451 1 97.38 168 LEU A O 1
ATOM 1268 N N . ASP A 1 169 ? -21.359 -2.834 -1.133 1 97.19 169 ASP A N 1
ATOM 1269 C CA . ASP A 1 169 ? -20.719 -1.985 -0.134 1 97.19 169 ASP A CA 1
ATOM 1270 C C . ASP A 1 169 ? -19.859 -0.912 -0.796 1 97.19 169 ASP A C 1
ATOM 1272 O O . ASP A 1 169 ? -18.656 -1.112 -1.01 1 97.19 169 ASP A O 1
ATOM 1276 N N . GLU A 1 170 ? -20.406 0.232 -0.99 1 96.25 170 GLU A N 1
ATOM 1277 C CA . GLU A 1 170 ? -19.766 1.311 -1.747 1 96.25 170 GLU A CA 1
ATOM 1278 C C . GLU A 1 170 ? -18.516 1.827 -1.039 1 96.25 170 GLU A C 1
ATOM 1280 O O . GLU A 1 170 ? -17.547 2.209 -1.689 1 96.25 170 GLU A O 1
ATOM 1285 N N . ASP A 1 171 ? -18.531 1.927 0.264 1 97.12 171 ASP A N 1
ATOM 1286 C CA . ASP A 1 171 ? -17.391 2.428 1.018 1 97.12 171 ASP A CA 1
ATOM 1287 C C . ASP A 1 171 ? -16.203 1.472 0.917 1 97.12 171 ASP A C 1
ATOM 1289 O O . ASP A 1 171 ? -15.055 1.906 0.761 1 97.12 171 ASP A O 1
ATOM 1293 N N . LEU A 1 172 ? -16.547 0.218 1.015 1 98.06 172 LEU A N 1
ATOM 1294 C CA . LEU A 1 172 ? -15.5 -0.79 0.86 1 98.06 172 LEU A CA 1
ATOM 1295 C C . LEU A 1 172 ? -14.867 -0.71 -0.525 1 98.06 172 LEU A C 1
ATOM 1297 O O . LEU A 1 172 ? -13.641 -0.745 -0.656 1 98.06 172 LEU A O 1
ATOM 1301 N N . LEU A 1 173 ? -15.695 -0.617 -1.53 1 98.44 173 LEU A N 1
ATOM 1302 C CA . LEU A 1 173 ? -15.211 -0.519 -2.902 1 98.44 173 LEU A CA 1
ATOM 1303 C C . LEU A 1 173 ? -14.383 0.747 -3.094 1 98.44 173 LEU A C 1
ATOM 1305 O O . LEU A 1 173 ? -13.336 0.714 -3.742 1 98.44 173 LEU A O 1
ATOM 1309 N N . ARG A 1 174 ? -14.844 1.817 -2.564 1 97.69 174 ARG A N 1
ATOM 1310 C CA . ARG A 1 174 ? -14.125 3.082 -2.668 1 97.69 174 ARG A CA 1
ATOM 1311 C C . ARG A 1 174 ? -12.734 2.975 -2.045 1 97.69 174 ARG A C 1
ATOM 1313 O O . ARG A 1 174 ? -11.758 3.492 -2.592 1 97.69 174 ARG A O 1
ATOM 1320 N N . LEU A 1 175 ? -12.695 2.371 -0.882 1 98.38 175 LEU A N 1
ATOM 1321 C CA . LEU A 1 175 ? -11.414 2.178 -0.204 1 98.38 175 LEU A CA 1
ATOM 1322 C C . LEU A 1 175 ? -10.453 1.375 -1.074 1 98.38 175 LEU A C 1
ATOM 1324 O O . LEU A 1 175 ? -9.281 1.738 -1.212 1 98.38 175 LEU A O 1
ATOM 1328 N N . ILE A 1 176 ? -10.922 0.319 -1.665 1 98.62 176 ILE A N 1
ATOM 1329 C CA . ILE A 1 176 ? -10.094 -0.527 -2.514 1 98.62 176 ILE A CA 1
ATOM 1330 C C . ILE A 1 176 ? -9.609 0.27 -3.727 1 98.62 176 ILE A C 1
ATOM 1332 O O . ILE A 1 176 ? -8.414 0.285 -4.035 1 98.62 176 ILE A O 1
ATOM 1336 N N . LEU A 1 177 ? -10.516 1.009 -4.379 1 98.06 177 LEU A N 1
ATOM 1337 C CA . LEU A 1 177 ? -10.234 1.693 -5.633 1 98.06 177 LEU A CA 1
ATOM 1338 C C . LEU A 1 177 ? -9.289 2.873 -5.41 1 98.06 177 LEU A C 1
ATOM 1340 O O . LEU A 1 177 ? -8.523 3.24 -6.305 1 98.06 177 LEU A O 1
ATOM 1344 N N . ARG A 1 178 ? -9.297 3.439 -4.238 1 97.81 178 ARG A N 1
ATOM 1345 C CA . ARG A 1 178 ? -8.422 4.57 -3.959 1 97.81 178 ARG A CA 1
ATOM 1346 C C . ARG A 1 178 ? -6.973 4.117 -3.809 1 97.81 178 ARG A C 1
ATOM 1348 O O . ARG A 1 178 ? -6.051 4.93 -3.896 1 97.81 178 ARG A O 1
ATOM 1355 N N . ASN A 1 179 ? -6.773 2.842 -3.668 1 98.19 179 ASN A N 1
ATOM 1356 C CA . ASN A 1 179 ? -5.434 2.336 -3.389 1 98.19 179 ASN A CA 1
ATOM 1357 C C . ASN A 1 179 ? -4.812 1.679 -4.617 1 98.19 179 ASN A C 1
ATOM 1359 O O . ASN A 1 179 ? -3.812 0.967 -4.512 1 98.19 179 ASN A O 1
ATOM 1363 N N . VAL A 1 180 ? -5.387 1.852 -5.742 1 96.75 180 VAL A N 1
ATOM 1364 C CA . VAL A 1 180 ? -4.84 1.316 -6.984 1 96.75 180 VAL A CA 1
ATOM 1365 C C . VAL A 1 180 ? -4.594 2.453 -7.973 1 96.75 180 VAL A C 1
ATOM 1367 O O . VAL A 1 180 ? -5.238 3.502 -7.895 1 96.75 180 VAL A O 1
ATOM 1370 N N . ARG A 1 181 ? -3.688 2.291 -8.922 1 94.31 181 ARG A N 1
ATOM 1371 C CA . ARG A 1 181 ? -3.266 3.342 -9.844 1 94.31 181 ARG A CA 1
ATOM 1372 C C . ARG A 1 181 ? -4.289 3.537 -10.953 1 94.31 181 ARG A C 1
ATOM 1374 O O . ARG A 1 181 ? -4.387 4.621 -11.531 1 94.31 181 ARG A O 1
ATOM 1381 N N . THR A 1 182 ? -5.039 2.502 -11.305 1 92.25 182 THR A N 1
ATOM 1382 C CA . THR A 1 182 ? -6.031 2.553 -12.375 1 92.25 182 THR A CA 1
ATOM 1383 C C . THR A 1 182 ? -7.402 2.131 -11.859 1 92.25 182 THR A C 1
ATOM 1385 O O . THR A 1 182 ? -7.922 1.081 -12.242 1 92.25 182 THR A O 1
ATOM 1388 N N . PRO A 1 183 ? -8.07 2.98 -11.094 1 94.81 183 PRO A N 1
ATOM 1389 C CA . PRO A 1 183 ? -9.312 2.611 -10.406 1 94.81 183 PRO A CA 1
ATOM 1390 C C . PRO A 1 183 ? -10.453 2.299 -11.375 1 94.81 183 PRO A C 1
ATOM 1392 O O . PRO A 1 183 ? -11.281 1.425 -11.094 1 94.81 183 PRO A O 1
ATOM 1395 N N . GLY A 1 184 ? -10.508 3.031 -12.469 1 93.12 184 GLY A N 1
ATOM 1396 C CA . GLY A 1 184 ? -11.555 2.754 -13.445 1 93.12 184 GLY A CA 1
ATOM 1397 C C . GLY A 1 184 ? -11.492 1.342 -13.992 1 93.12 184 GLY A C 1
ATOM 1398 O O . GLY A 1 184 ? -12.516 0.667 -14.102 1 93.12 184 GLY A O 1
ATOM 1399 N N . GLU A 1 185 ? -10.32 0.886 -14.32 1 91.44 185 GLU A N 1
ATOM 1400 C CA . GLU A 1 185 ? -10.125 -0.466 -14.836 1 91.44 185 GLU A CA 1
ATOM 1401 C C . GLU A 1 185 ? -10.477 -1.514 -13.781 1 91.44 185 GLU A C 1
ATOM 1403 O O . GLU A 1 185 ? -11.094 -2.531 -14.094 1 91.44 185 GLU A O 1
ATOM 1408 N N . ARG A 1 186 ? -10.102 -1.248 -12.562 1 94.69 186 ARG A N 1
ATOM 1409 C CA . ARG A 1 186 ? -10.352 -2.197 -11.484 1 94.69 186 ARG A CA 1
ATOM 1410 C C . ARG A 1 186 ? -11.844 -2.326 -11.203 1 94.69 186 ARG A C 1
ATOM 1412 O O . ARG A 1 186 ? -12.344 -3.426 -10.953 1 94.69 186 ARG A O 1
ATOM 1419 N N . ARG A 1 187 ? -12.523 -1.194 -11.219 1 95.94 187 ARG A N 1
ATOM 1420 C CA . ARG A 1 187 ? -13.969 -1.222 -11.039 1 95.94 187 ARG A CA 1
ATOM 1421 C C . ARG A 1 187 ? -14.641 -2.076 -12.102 1 95.94 187 ARG A C 1
ATOM 1423 O O . ARG A 1 187 ? -15.523 -2.883 -11.797 1 95.94 187 ARG A O 1
ATOM 1430 N N . GLY A 1 188 ? -14.195 -1.815 -13.312 1 94.69 188 GLY A N 1
ATOM 1431 C CA . GLY A 1 188 ? -14.742 -2.59 -14.414 1 94.69 188 GLY A CA 1
ATOM 1432 C C . GLY A 1 188 ? -14.469 -4.078 -14.297 1 94.69 188 GLY A C 1
ATOM 1433 O O . GLY A 1 188 ? -15.352 -4.898 -14.547 1 94.69 188 GLY A O 1
ATOM 1434 N N . ASP A 1 189 ? -13.305 -4.434 -13.969 1 94.69 189 ASP A N 1
ATOM 1435 C CA . ASP A 1 189 ? -12.922 -5.84 -13.859 1 94.69 189 ASP A CA 1
ATOM 1436 C C . ASP A 1 189 ? -13.68 -6.531 -12.734 1 94.69 189 ASP A C 1
ATOM 1438 O O . ASP A 1 189 ? -14.07 -7.695 -12.867 1 94.69 189 ASP A O 1
ATOM 1442 N N . LEU A 1 190 ? -13.867 -5.855 -11.617 1 97.31 190 LEU A N 1
ATOM 1443 C CA . LEU A 1 190 ? -14.656 -6.418 -10.523 1 97.31 190 LEU A CA 1
ATOM 1444 C C . LEU A 1 190 ? -16.109 -6.621 -10.938 1 97.31 190 LEU A C 1
ATOM 1446 O O . LEU A 1 190 ? -16.719 -7.621 -10.578 1 97.31 190 LEU A O 1
ATOM 1450 N N . ALA A 1 191 ? -16.594 -5.668 -11.633 1 96.5 191 ALA A N 1
ATOM 1451 C CA . ALA A 1 191 ? -17.969 -5.797 -12.148 1 96.5 191 ALA A CA 1
ATOM 1452 C C . ALA A 1 191 ? -18.078 -6.98 -13.109 1 96.5 191 ALA A C 1
ATOM 1454 O O . ALA A 1 191 ? -19.094 -7.684 -13.117 1 96.5 191 ALA A O 1
ATOM 1455 N N . ALA A 1 192 ? -17.047 -7.141 -13.922 1 96 192 ALA A N 1
ATOM 1456 C CA . ALA A 1 192 ? -17.016 -8.273 -14.844 1 96 192 ALA A CA 1
ATOM 1457 C C . ALA A 1 192 ? -17.031 -9.594 -14.086 1 96 192 ALA A C 1
ATOM 1459 O O . ALA A 1 192 ? -17.703 -10.547 -14.492 1 96 192 ALA A O 1
ATOM 1460 N N . GLN A 1 193 ? -16.312 -9.68 -13.07 1 97.25 193 GLN A N 1
ATOM 1461 C CA . GLN A 1 193 ? -16.297 -10.891 -12.25 1 97.25 193 GLN A CA 1
ATOM 1462 C C . GLN A 1 193 ? -17.672 -11.141 -11.633 1 97.25 193 GLN A C 1
ATOM 1464 O O . GLN A 1 193 ? -18.125 -12.281 -11.539 1 97.25 193 GLN A O 1
ATOM 1469 N N . ARG A 1 194 ? -18.281 -10.094 -11.172 1 97.62 194 ARG A N 1
ATOM 1470 C CA . ARG A 1 194 ? -19.641 -10.219 -10.633 1 97.62 194 ARG A CA 1
ATOM 1471 C C . ARG A 1 194 ? -20.594 -10.758 -11.688 1 97.62 194 ARG A C 1
ATOM 1473 O O . ARG A 1 194 ? -21.453 -11.586 -11.383 1 97.62 194 ARG A O 1
ATOM 1480 N N . ALA A 1 195 ? -20.469 -10.25 -12.859 1 96.69 195 ALA A N 1
ATOM 1481 C CA . ALA A 1 195 ? -21.297 -10.719 -13.961 1 96.69 195 ALA A CA 1
ATOM 1482 C C . ALA A 1 195 ? -21.062 -12.195 -14.242 1 96.69 195 ALA A C 1
ATOM 1484 O O . ALA A 1 195 ? -22.016 -12.945 -14.492 1 96.69 195 ALA A O 1
ATOM 1485 N N . ALA A 1 196 ? -19.828 -12.57 -14.25 1 96.56 196 ALA A N 1
ATOM 1486 C CA . ALA A 1 196 ? -19.484 -13.977 -14.445 1 96.56 196 ALA A CA 1
ATOM 1487 C C . ALA A 1 196 ? -20.141 -14.852 -13.375 1 96.56 196 ALA A C 1
ATOM 1489 O O . ALA A 1 196 ? -20.656 -15.938 -13.672 1 96.56 196 ALA A O 1
ATOM 1490 N N . ALA A 1 197 ? -20.109 -14.406 -12.148 1 97.38 197 ALA A N 1
ATOM 1491 C CA . ALA A 1 197 ? -20.719 -15.148 -11.047 1 97.38 197 ALA A CA 1
ATOM 1492 C C . ALA A 1 197 ? -22.219 -15.281 -11.258 1 97.38 197 ALA A C 1
ATOM 1494 O O . ALA A 1 197 ? -22.797 -16.344 -11 1 97.38 197 ALA A O 1
ATOM 1495 N N . ALA A 1 198 ? -22.844 -14.242 -11.703 1 96.81 198 ALA A N 1
ATOM 1496 C CA . ALA A 1 198 ? -24.281 -14.25 -11.93 1 96.81 198 ALA A CA 1
ATOM 1497 C C . ALA A 1 198 ? -24.656 -15.273 -13 1 96.81 198 ALA A C 1
ATOM 1499 O O . ALA A 1 198 ? -25.656 -15.992 -12.859 1 96.81 198 ALA A O 1
ATOM 1500 N N . ILE A 1 199 ? -23.906 -15.336 -14.023 1 96.94 199 ILE A N 1
ATOM 1501 C CA . ILE A 1 199 ? -24.156 -16.281 -15.102 1 96.94 199 ILE A CA 1
ATOM 1502 C C . ILE A 1 199 ? -23.984 -17.703 -14.602 1 96.94 199 ILE A C 1
ATOM 1504 O O . ILE A 1 199 ? -24.781 -18.594 -14.922 1 96.94 199 ILE A O 1
ATOM 1508 N N . GLY A 1 200 ? -22.906 -17.938 -13.875 1 97.56 200 GLY A N 1
ATOM 1509 C CA . GLY A 1 200 ? -22.703 -19.25 -13.297 1 97.56 200 GLY A CA 1
ATOM 1510 C C . GLY A 1 200 ? -23.859 -19.703 -12.422 1 97.56 200 GLY A C 1
ATOM 1511 O O . GLY A 1 200 ? -24.312 -20.844 -12.523 1 97.56 200 GLY A O 1
ATOM 1512 N N . ALA A 1 201 ? -24.328 -18.812 -11.602 1 97.06 201 ALA A N 1
ATOM 1513 C CA . ALA A 1 201 ? -25.453 -19.109 -10.719 1 97.06 201 ALA A CA 1
ATOM 1514 C C . ALA A 1 201 ? -26.703 -19.438 -11.523 1 97.06 201 ALA A C 1
ATOM 1516 O O . ALA A 1 201 ? -27.422 -20.406 -11.211 1 97.06 201 ALA A O 1
ATOM 1517 N N . ARG A 1 202 ? -26.984 -18.672 -12.508 1 97.12 202 ARG A N 1
ATOM 1518 C CA . ARG A 1 202 ? -28.156 -18.875 -13.352 1 97.12 202 ARG A CA 1
ATOM 1519 C C . ARG A 1 202 ? -28.094 -20.219 -14.062 1 97.12 202 ARG A C 1
ATOM 1521 O O . ARG A 1 202 ? -29.078 -20.953 -14.109 1 97.12 202 ARG A O 1
ATOM 1528 N N . ARG A 1 203 ? -26.953 -20.516 -14.602 1 97.56 203 ARG A N 1
ATOM 1529 C CA . ARG A 1 203 ? -26.812 -21.766 -15.352 1 97.56 203 ARG A CA 1
ATOM 1530 C C . ARG A 1 203 ? -26.938 -22.969 -14.438 1 97.56 203 ARG A C 1
ATOM 1532 O O . ARG A 1 203 ? -27.484 -24 -14.836 1 97.56 203 ARG A O 1
ATOM 1539 N N . LEU A 1 204 ? -26.422 -22.875 -13.242 1 97.25 204 LEU A N 1
ATOM 1540 C CA . LEU A 1 204 ? -26.594 -23.953 -12.273 1 97.25 204 LEU A CA 1
ATOM 1541 C C . LEU A 1 204 ? -28.062 -24.141 -11.914 1 97.25 204 LEU A C 1
ATOM 1543 O O . LEU A 1 204 ? -28.531 -25.281 -11.789 1 97.25 204 LEU A O 1
ATOM 1547 N N . GLN A 1 205 ? -28.734 -23.047 -11.719 1 96.38 205 GLN A N 1
ATOM 1548 C CA . GLN A 1 205 ? -30.172 -23.125 -11.469 1 96.38 205 GLN A CA 1
ATOM 1549 C C . GLN A 1 205 ? -30.906 -23.812 -12.609 1 96.38 205 GLN A C 1
ATOM 1551 O O . GLN A 1 205 ? -31.781 -24.641 -12.383 1 96.38 205 GLN A O 1
ATOM 1556 N N . GLU A 1 206 ? -30.531 -23.484 -13.789 1 97.19 206 GLU A N 1
ATOM 1557 C CA . GLU A 1 206 ? -31.156 -24.094 -14.961 1 97.19 206 GLU A CA 1
ATOM 1558 C C . GLU A 1 206 ? -30.922 -25.609 -14.992 1 97.19 206 GLU A C 1
ATOM 1560 O O . GLU A 1 206 ? -31.797 -26.375 -15.375 1 97.19 206 GLU A O 1
ATOM 1565 N N . LEU A 1 207 ? -29.734 -26.016 -14.664 1 96.81 207 LEU A N 1
ATOM 1566 C CA . LEU A 1 207 ? -29.438 -27.438 -14.602 1 96.81 207 LEU A CA 1
ATOM 1567 C C . LEU A 1 207 ? -30.328 -28.141 -13.578 1 96.81 207 LEU A C 1
ATOM 1569 O O . LEU A 1 207 ? -30.844 -29.219 -13.844 1 96.81 207 LEU A O 1
ATOM 1573 N N . VAL A 1 208 ? -30.516 -27.531 -12.453 1 96 208 VAL A N 1
ATOM 1574 C CA . VAL A 1 208 ? -31.312 -28.109 -11.383 1 96 208 VAL A CA 1
ATOM 1575 C C . VAL A 1 208 ? -32.781 -28.141 -11.797 1 96 208 VAL A C 1
ATOM 1577 O O . VAL A 1 208 ? -33.5 -29.094 -11.492 1 96 208 VAL A O 1
ATOM 1580 N N . ASP A 1 209 ? -33.188 -27.094 -12.469 1 96.31 209 ASP A N 1
ATOM 1581 C CA . ASP A 1 209 ? -34.562 -27.047 -12.953 1 96.31 209 ASP A CA 1
ATOM 1582 C C . ASP A 1 209 ? -34.875 -28.188 -13.922 1 96.31 209 ASP A C 1
ATOM 1584 O O . ASP A 1 209 ? -35.938 -28.766 -13.891 1 96.31 209 ASP A O 1
ATOM 1588 N N . ARG A 1 210 ? -33.938 -28.484 -14.688 1 96.5 210 ARG A N 1
ATOM 1589 C CA . ARG A 1 210 ? -34.125 -29.438 -15.766 1 96.5 210 ARG A CA 1
ATOM 1590 C C . ARG A 1 210 ? -33.969 -30.875 -15.25 1 96.5 210 ARG A C 1
ATOM 1592 O O . ARG A 1 210 ? -34.688 -31.781 -15.703 1 96.5 210 ARG A O 1
ATOM 1599 N N . PHE A 1 211 ? -33.031 -31.141 -14.336 1 95.88 211 PHE A N 1
ATOM 1600 C CA . PHE A 1 211 ? -32.656 -32.531 -14.047 1 95.88 211 PHE A CA 1
ATOM 1601 C C . PHE A 1 211 ? -32.938 -32.844 -12.578 1 95.88 211 PHE A C 1
ATOM 1603 O O . PHE A 1 211 ? -32.875 -34 -12.18 1 95.88 211 PHE A O 1
ATOM 1610 N N . GLY A 1 212 ? -33.25 -31.797 -11.805 1 95.25 212 GLY A N 1
ATOM 1611 C CA . GLY A 1 212 ? -33.469 -32 -10.383 1 95.25 212 GLY A CA 1
ATOM 1612 C C . GLY A 1 212 ? -32.219 -31.859 -9.555 1 95.25 212 GLY A C 1
ATOM 1613 O O . GLY A 1 212 ? -31.125 -32.25 -9.992 1 95.25 212 GLY A O 1
ATOM 1614 N N . TYR A 1 213 ? -32.375 -31.281 -8.375 1 94.44 213 TYR A N 1
ATOM 1615 C CA . TYR A 1 213 ? -31.266 -31 -7.48 1 94.44 213 TYR A CA 1
ATOM 1616 C C . TYR A 1 213 ? -30.531 -32.281 -7.102 1 94.44 213 TYR A C 1
ATOM 1618 O O . TYR A 1 213 ? -29.297 -32.312 -7.137 1 94.44 213 TYR A O 1
ATOM 1626 N N . GLY A 1 214 ? -31.203 -33.281 -6.703 1 93.75 214 GLY A N 1
ATOM 1627 C CA . GLY A 1 214 ? -30.625 -34.531 -6.281 1 93.75 214 GLY A CA 1
ATOM 1628 C C . GLY A 1 214 ? -29.719 -35.156 -7.328 1 93.75 214 GLY A C 1
ATOM 1629 O O . GLY A 1 214 ? -28.609 -35.594 -7.012 1 93.75 214 GLY A O 1
ATOM 1630 N N . GLU A 1 215 ? -30.203 -35.188 -8.547 1 95 215 GLU A N 1
ATOM 1631 C CA . GLU A 1 215 ? -29.406 -35.75 -9.633 1 95 215 GLU A CA 1
ATOM 1632 C C . GLU A 1 215 ? -28.172 -34.938 -9.906 1 95 215 GLU A C 1
ATOM 1634 O O . GLU A 1 215 ? -27.078 -35.469 -10.078 1 95 215 GLU A O 1
ATOM 1639 N N . VAL A 1 216 ? -28.375 -33.625 -9.961 1 95.75 216 VAL A N 1
ATOM 1640 C CA . VAL A 1 216 ? -27.266 -32.719 -10.258 1 95.75 216 VAL A CA 1
ATOM 1641 C C . VAL A 1 216 ? -26.156 -32.906 -9.219 1 95.75 216 VAL A C 1
ATOM 1643 O O . VAL A 1 216 ? -24.984 -33.031 -9.562 1 95.75 216 VAL A O 1
ATOM 1646 N N . LEU A 1 217 ? -26.547 -32.906 -7.992 1 94.5 217 LEU A N 1
ATOM 1647 C CA . LEU A 1 217 ? -25.578 -33.062 -6.914 1 94.5 217 LEU A CA 1
ATOM 1648 C C . LEU A 1 217 ? -24.938 -34.438 -6.953 1 94.5 217 LEU A C 1
ATOM 1650 O O . LEU A 1 217 ? -23.734 -34.562 -6.719 1 94.5 217 LEU A O 1
ATOM 1654 N N . ALA A 1 218 ? -25.672 -35.438 -7.176 1 95.06 218 ALA A N 1
ATOM 1655 C CA . ALA A 1 218 ? -25.156 -36.781 -7.234 1 95.06 218 ALA A CA 1
ATOM 1656 C C . ALA A 1 218 ? -24.094 -36.906 -8.32 1 95.06 218 ALA A C 1
ATOM 1658 O O . ALA A 1 218 ? -23.047 -37.531 -8.109 1 95.06 218 ALA A O 1
ATOM 1659 N N . TYR A 1 219 ? -24.406 -36.406 -9.453 1 96 219 TYR A N 1
ATOM 1660 C CA . TYR A 1 219 ? -23.484 -36.562 -10.57 1 96 219 TYR A CA 1
ATOM 1661 C C . TYR A 1 219 ? -22.25 -35.656 -10.391 1 96 219 TYR A C 1
ATOM 1663 O O . TYR A 1 219 ? -21.188 -35.938 -10.93 1 96 219 TYR A O 1
ATOM 1671 N N . ALA A 1 220 ? -22.391 -34.562 -9.656 1 95.75 220 ALA A N 1
ATOM 1672 C CA . ALA A 1 220 ? -21.188 -33.812 -9.258 1 95.75 220 ALA A CA 1
ATOM 1673 C C . ALA A 1 220 ? -20.25 -34.719 -8.445 1 95.75 220 ALA A C 1
ATOM 1675 O O . ALA A 1 220 ? -19.047 -34.75 -8.703 1 95.75 220 ALA A O 1
ATOM 1676 N N . GLY A 1 221 ? -20.797 -35.406 -7.59 1 95.81 221 GLY A N 1
ATOM 1677 C CA . GLY A 1 221 ? -20.031 -36.312 -6.777 1 95.81 221 GLY A CA 1
ATOM 1678 C C . GLY A 1 221 ? -19.438 -37.469 -7.574 1 95.81 221 GLY A C 1
ATOM 1679 O O . GLY A 1 221 ? -18.281 -37.844 -7.355 1 95.81 221 GLY A O 1
ATOM 1680 N N . HIS A 1 222 ? -20.219 -38 -8.453 1 96.25 222 HIS A N 1
ATOM 1681 C CA . HIS A 1 222 ? -19.75 -39.094 -9.297 1 96.25 222 HIS A CA 1
ATOM 1682 C C . HIS A 1 222 ? -18.578 -38.656 -10.172 1 96.25 222 HIS A C 1
ATOM 1684 O O . HIS A 1 222 ? -17.641 -39.406 -10.391 1 96.25 222 HIS A O 1
ATOM 1690 N N . LEU A 1 223 ? -18.734 -37.5 -10.641 1 94.81 223 LEU A N 1
ATOM 1691 C CA . LEU A 1 223 ? -17.672 -36.969 -11.484 1 94.81 223 LEU A CA 1
ATOM 1692 C C . LEU A 1 223 ? -16.391 -36.781 -10.695 1 94.81 223 LEU A C 1
ATOM 1694 O O . LEU A 1 223 ? -15.297 -37.062 -11.203 1 94.81 223 LEU A O 1
ATOM 1698 N N . GLN A 1 224 ? -16.453 -36.281 -9.5 1 95.5 224 GLN A N 1
ATOM 1699 C CA . GLN A 1 224 ? -15.297 -36.156 -8.633 1 95.5 224 GLN A CA 1
ATOM 1700 C C . GLN A 1 224 ? -14.656 -37.5 -8.344 1 95.5 224 GLN A C 1
ATOM 1702 O O . GLN A 1 224 ? -13.43 -37.656 -8.422 1 95.5 224 GLN A O 1
ATOM 1707 N N . ALA A 1 225 ? -15.469 -38.469 -8.078 1 95.62 225 ALA A N 1
ATOM 1708 C CA . ALA A 1 225 ? -14.977 -39.812 -7.809 1 95.62 225 ALA A CA 1
ATOM 1709 C C . ALA A 1 225 ? -14.32 -40.406 -9.047 1 95.62 225 ALA A C 1
ATOM 1711 O O . ALA A 1 225 ? -13.312 -41.125 -8.938 1 95.62 225 ALA A O 1
ATOM 1712 N N . TYR A 1 226 ? -14.984 -40.156 -10.117 1 94.31 226 TYR A N 1
ATOM 1713 C CA . TYR A 1 226 ? -14.461 -40.625 -11.391 1 94.31 226 TYR A CA 1
ATOM 1714 C C . TYR A 1 226 ? -13.07 -40.062 -11.664 1 94.31 226 TYR A C 1
ATOM 1716 O O . TYR A 1 226 ? -12.148 -40.781 -12.023 1 94.31 226 TYR A O 1
ATOM 1724 N N . SER A 1 227 ? -12.914 -38.75 -11.484 1 94.19 227 SER A N 1
ATOM 1725 C CA . SER A 1 227 ? -11.633 -38.062 -11.688 1 94.19 227 SER A CA 1
ATOM 1726 C C . SER A 1 227 ? -10.57 -38.625 -10.75 1 94.19 227 SER A C 1
ATOM 1728 O O . SER A 1 227 ? -9.406 -38.781 -11.133 1 94.19 227 SER A O 1
ATOM 1730 N N . GLU A 1 228 ? -10.922 -38.906 -9.516 1 96 228 GLU A N 1
ATOM 1731 C CA . GLU A 1 228 ? -9.984 -39.5 -8.562 1 96 228 GLU A CA 1
ATOM 1732 C C . GLU A 1 228 ? -9.523 -40.875 -9.016 1 96 228 GLU A C 1
ATOM 1734 O O . GLU A 1 228 ? -8.336 -41.188 -8.977 1 96 228 GLU A O 1
ATOM 1739 N N . ARG A 1 229 ? -10.477 -41.656 -9.461 1 95.44 229 ARG A N 1
ATOM 1740 C CA . ARG A 1 229 ? -10.156 -43 -9.93 1 95.44 229 ARG A CA 1
ATOM 1741 C C . ARG A 1 229 ? -9.188 -42.938 -11.109 1 95.44 229 ARG A C 1
ATOM 1743 O O . ARG A 1 229 ? -8.25 -43.75 -11.18 1 95.44 229 ARG A O 1
ATOM 1750 N N . LEU A 1 230 ? -9.492 -42.062 -12 1 94.5 230 LEU A N 1
ATOM 1751 C CA . LEU A 1 230 ? -8.633 -41.969 -13.18 1 94.5 230 LEU A CA 1
ATOM 1752 C C . LEU A 1 230 ? -7.227 -41.531 -12.781 1 94.5 230 LEU A C 1
ATOM 1754 O O . LEU A 1 230 ? -6.242 -42.031 -13.328 1 94.5 230 LEU A O 1
ATOM 1758 N N . THR A 1 231 ? -7.078 -40.625 -11.867 1 95.94 231 THR A N 1
ATOM 1759 C CA . THR A 1 231 ? -5.781 -40.125 -11.43 1 95.94 231 THR A CA 1
ATOM 1760 C C . THR A 1 231 ? -5.008 -41.188 -10.688 1 95.94 231 THR A C 1
ATOM 1762 O O . THR A 1 231 ? -3.812 -41.406 -10.922 1 95.94 231 THR A O 1
ATOM 1765 N N . ARG A 1 232 ? -5.691 -41.906 -9.828 1 97 232 ARG A N 1
ATOM 1766 C CA . ARG A 1 232 ? -5.078 -43 -9.117 1 97 232 ARG A CA 1
ATOM 1767 C C . ARG A 1 232 ? -4.59 -44.094 -10.086 1 97 232 ARG A C 1
ATOM 1769 O O . ARG A 1 232 ? -3.498 -44.625 -9.914 1 97 232 ARG A O 1
ATOM 1776 N N . ALA A 1 233 ? -5.414 -44.344 -11.047 1 96.06 233 ALA A N 1
ATOM 1777 C CA . ALA A 1 233 ? -5.055 -45.344 -12.039 1 96.06 233 ALA A CA 1
ATOM 1778 C C . ALA A 1 233 ? -3.805 -44.938 -12.812 1 96.06 233 ALA A C 1
ATOM 1780 O O . ALA A 1 233 ? -2.961 -45.781 -13.141 1 96.06 233 ALA A O 1
ATOM 1781 N N . ALA A 1 234 ? -3.752 -43.719 -13.133 1 95.25 234 ALA A N 1
ATOM 1782 C CA . ALA A 1 234 ? -2.582 -43.188 -13.844 1 95.25 234 ALA A CA 1
ATOM 1783 C C . ALA A 1 234 ? -1.327 -43.312 -12.977 1 95.25 234 ALA A C 1
ATOM 1785 O O . ALA A 1 234 ? -0.284 -43.75 -13.453 1 95.25 234 ALA A O 1
ATOM 1786 N N . ILE A 1 235 ? -1.367 -42.906 -11.734 1 96.81 235 ILE A N 1
ATOM 1787 C CA . ILE A 1 235 ? -0.228 -42.938 -10.82 1 96.81 235 ILE A CA 1
ATOM 1788 C C . ILE A 1 235 ? 0.224 -44.375 -10.602 1 96.81 235 ILE A C 1
ATOM 1790 O O . ILE A 1 235 ? 1.423 -44.656 -10.492 1 96.81 235 ILE A O 1
ATOM 1794 N N . ALA A 1 236 ? -0.755 -45.25 -10.617 1 97.25 236 ALA A N 1
ATOM 1795 C CA . ALA A 1 236 ? -0.469 -46.656 -10.359 1 97.25 236 ALA A CA 1
ATOM 1796 C C . ALA A 1 236 ? 0.42 -47.25 -11.453 1 97.25 236 ALA A C 1
ATOM 1798 O O . ALA A 1 236 ? 1.076 -48.281 -11.242 1 97.25 236 ALA A O 1
ATOM 1799 N N . ARG A 1 237 ? 0.416 -46.625 -12.555 1 95.94 237 ARG A N 1
ATOM 1800 C CA . ARG A 1 237 ? 1.236 -47.094 -13.672 1 95.94 237 ARG A CA 1
ATOM 1801 C C . ARG A 1 237 ? 2.67 -46.594 -13.547 1 95.94 237 ARG A C 1
ATOM 1803 O O . ARG A 1 237 ? 3.559 -47.062 -14.266 1 95.94 237 ARG A O 1
ATOM 1810 N N . TRP A 1 238 ? 2.943 -45.656 -12.711 1 96.94 238 TRP A N 1
ATOM 1811 C CA . TRP A 1 238 ? 4.281 -45.125 -12.5 1 96.94 238 TRP A CA 1
ATOM 1812 C C . TRP A 1 238 ? 5.086 -46 -11.562 1 96.94 238 TRP A C 1
ATOM 1814 O O . TRP A 1 238 ? 4.535 -46.594 -10.625 1 96.94 238 TRP A O 1
ATOM 1824 N N . PRO A 1 239 ? 6.355 -46.219 -11.781 1 97.75 239 PRO A N 1
ATOM 1825 C CA . PRO A 1 239 ? 7.164 -47.062 -10.914 1 97.75 239 PRO A CA 1
ATOM 1826 C C . PRO A 1 239 ? 7.219 -46.562 -9.469 1 97.75 239 PRO A C 1
ATOM 1828 O O . PRO A 1 239 ? 7.574 -45.406 -9.227 1 97.75 239 PRO A O 1
ATOM 1831 N N . ASP A 1 240 ? 6.891 -47.438 -8.547 1 98.19 240 ASP A N 1
ATOM 1832 C CA . ASP A 1 240 ? 7.039 -47.125 -7.137 1 98.19 240 ASP A CA 1
ATOM 1833 C C . ASP A 1 240 ? 8.477 -46.719 -6.809 1 98.19 240 ASP A C 1
ATOM 1835 O O . ASP A 1 240 ? 9.422 -47.281 -7.383 1 98.19 240 ASP A O 1
ATOM 1839 N N . GLY A 1 241 ? 8.641 -45.719 -5.891 1 98.44 241 GLY A N 1
ATOM 1840 C CA . GLY A 1 241 ? 9.961 -45.281 -5.473 1 98.44 241 GLY A CA 1
ATOM 1841 C C . GLY A 1 241 ? 9.984 -43.844 -4.98 1 98.44 241 GLY A C 1
ATOM 1842 O O . GLY A 1 241 ? 8.945 -43.188 -4.898 1 98.44 241 GLY A O 1
ATOM 1843 N N . THR A 1 242 ? 11.094 -43.5 -4.453 1 98.69 242 THR A N 1
ATOM 1844 C CA . THR A 1 242 ? 11.344 -42.125 -4.055 1 98.69 242 THR A CA 1
ATOM 1845 C C . THR A 1 242 ? 12.391 -41.469 -4.969 1 98.69 242 THR A C 1
ATOM 1847 O O . THR A 1 242 ? 13.5 -41.969 -5.102 1 98.69 242 THR A O 1
ATOM 1850 N N . TYR A 1 243 ? 12.047 -40.438 -5.621 1 98.75 243 TYR A N 1
ATOM 1851 C CA . TYR A 1 243 ? 12.883 -39.719 -6.582 1 98.75 243 TYR A CA 1
ATOM 1852 C C . TYR A 1 243 ? 13.195 -38.312 -6.09 1 98.75 243 TYR A C 1
ATOM 1854 O O . TYR A 1 243 ? 12.297 -37.594 -5.625 1 98.75 243 TYR A O 1
ATOM 1862 N N . ARG A 1 244 ? 14.43 -37.906 -6.16 1 98.69 244 ARG A N 1
ATOM 1863 C CA . ARG A 1 244 ? 14.852 -36.656 -5.594 1 98.69 244 ARG A CA 1
ATOM 1864 C C . ARG A 1 244 ? 15.469 -35.75 -6.668 1 98.69 244 ARG A C 1
ATOM 1866 O O . ARG A 1 244 ? 16.094 -36.25 -7.605 1 98.69 244 ARG A O 1
ATOM 1873 N N . PHE A 1 245 ? 15.305 -34.469 -6.547 1 98.56 245 PHE A N 1
ATOM 1874 C CA . PHE A 1 245 ? 15.883 -33.469 -7.457 1 98.56 245 PHE A CA 1
ATOM 1875 C C . PHE A 1 245 ? 16.047 -32.125 -6.766 1 98.56 245 PHE A C 1
ATOM 1877 O O . PHE A 1 245 ? 15.375 -31.844 -5.773 1 98.56 245 PHE A O 1
ATOM 1884 N N . GLU A 1 246 ? 16.969 -31.406 -7.215 1 98.44 246 GLU A N 1
ATOM 1885 C CA . GLU A 1 246 ? 17.266 -30.078 -6.68 1 98.44 246 GLU A CA 1
ATOM 1886 C C . GLU A 1 246 ? 17.531 -29.078 -7.801 1 98.44 246 GLU A C 1
ATOM 1888 O O . GLU A 1 246 ? 18.141 -29.422 -8.812 1 98.44 246 GLU A O 1
ATOM 1893 N N . ASP A 1 247 ? 17.078 -27.953 -7.719 1 98.25 247 ASP A N 1
ATOM 1894 C CA . ASP A 1 247 ? 17.375 -26.797 -8.555 1 98.25 247 ASP A CA 1
ATOM 1895 C C . ASP A 1 247 ? 17.5 -25.531 -7.711 1 98.25 247 ASP A C 1
ATOM 1897 O O . ASP A 1 247 ? 17.5 -25.594 -6.477 1 98.25 247 ASP A O 1
ATOM 1901 N N . VAL A 1 248 ? 17.766 -24.375 -8.367 1 98.38 248 VAL A N 1
ATOM 1902 C CA . VAL A 1 248 ? 18.094 -23.188 -7.574 1 98.38 248 VAL A CA 1
ATOM 1903 C C . VAL A 1 248 ? 17.359 -21.969 -8.141 1 98.38 248 VAL A C 1
ATOM 1905 O O . VAL A 1 248 ? 17.062 -21.922 -9.344 1 98.38 248 VAL A O 1
ATOM 1908 N N . LEU A 1 249 ? 17.016 -21.031 -7.316 1 98.12 249 LEU A N 1
ATOM 1909 C CA . LEU A 1 249 ? 16.516 -19.719 -7.668 1 98.12 249 LEU A CA 1
ATOM 1910 C C . LEU A 1 249 ? 17.625 -18.672 -7.52 1 98.12 249 LEU A C 1
ATOM 1912 O O . LEU A 1 249 ? 18.531 -18.828 -6.695 1 98.12 249 LEU A O 1
ATOM 1916 N N . GLU A 1 250 ? 17.547 -17.625 -8.312 1 98.06 250 GLU A N 1
ATOM 1917 C CA . GLU A 1 250 ? 18.531 -16.547 -8.266 1 98.06 250 GLU A CA 1
ATOM 1918 C C . GLU A 1 250 ? 18.031 -15.398 -7.391 1 98.06 250 GLU A C 1
ATOM 1920 O O . GLU A 1 250 ? 17.266 -14.555 -7.844 1 98.06 250 GLU A O 1
ATOM 1925 N N . LEU A 1 251 ? 18.5 -15.367 -6.16 1 97.31 251 LEU A N 1
ATOM 1926 C CA . LEU A 1 251 ? 18.188 -14.242 -5.285 1 97.31 251 LEU A CA 1
ATOM 1927 C C . LEU A 1 251 ? 19.141 -13.078 -5.547 1 97.31 251 LEU A C 1
ATOM 1929 O O . LEU A 1 251 ? 20.359 -13.242 -5.473 1 97.31 251 LEU A O 1
ATOM 1933 N N . VAL A 1 252 ? 18.594 -11.969 -5.879 1 95.38 252 VAL A N 1
ATOM 1934 C CA . VAL A 1 252 ? 19.406 -10.805 -6.195 1 95.38 252 VAL A CA 1
ATOM 1935 C C . VAL A 1 252 ? 19.297 -9.781 -5.066 1 95.38 252 VAL A C 1
ATOM 1937 O O . VAL A 1 252 ? 18.203 -9.32 -4.73 1 95.38 252 VAL A O 1
ATOM 1940 N N . GLU A 1 253 ? 20.359 -9.406 -4.434 1 89.19 253 GLU A N 1
ATOM 1941 C CA . GLU A 1 253 ? 20.5 -8.359 -3.43 1 89.19 253 GLU A CA 1
ATOM 1942 C C . GLU A 1 253 ? 21.609 -7.391 -3.795 1 89.19 253 GLU A C 1
ATOM 1944 O O . GLU A 1 253 ? 22.781 -7.668 -3.543 1 89.19 253 GLU A O 1
ATOM 1949 N N . GLY A 1 254 ? 21.312 -6.285 -4.223 1 81.5 254 GLY A N 1
ATOM 1950 C CA . GLY A 1 254 ? 22.328 -5.398 -4.77 1 81.5 254 GLY A CA 1
ATOM 1951 C C . GLY A 1 254 ? 23.062 -6 -5.949 1 81.5 254 GLY A C 1
ATOM 1952 O O . GLY A 1 254 ? 22.453 -6.387 -6.945 1 81.5 254 GLY A O 1
ATOM 1953 N N . GLU A 1 255 ? 24.328 -6.141 -5.762 1 85.25 255 GLU A N 1
ATOM 1954 C CA . GLU A 1 255 ? 25.156 -6.715 -6.82 1 85.25 255 GLU A CA 1
ATOM 1955 C C . GLU A 1 255 ? 25.406 -8.203 -6.582 1 85.25 255 GLU A C 1
ATOM 1957 O O . GLU A 1 255 ? 25.984 -8.883 -7.43 1 85.25 255 GLU A O 1
ATOM 1962 N N . GLN A 1 256 ? 24.844 -8.641 -5.559 1 91.75 256 GLN A N 1
ATOM 1963 C CA . GLN A 1 256 ? 25.109 -10.023 -5.176 1 91.75 256 GLN A CA 1
ATOM 1964 C C . GLN A 1 256 ? 23.984 -10.945 -5.629 1 91.75 256 GLN A C 1
ATOM 1966 O O . GLN A 1 256 ? 22.812 -10.625 -5.469 1 91.75 256 GLN A O 1
ATOM 1971 N N . VAL A 1 257 ? 24.375 -12.047 -6.254 1 95.44 257 VAL A N 1
ATOM 1972 C CA . VAL A 1 257 ? 23.438 -13.102 -6.637 1 95.44 257 VAL A CA 1
ATOM 1973 C C . VAL A 1 257 ? 23.672 -14.344 -5.777 1 95.44 257 VAL A C 1
ATOM 1975 O O . VAL A 1 257 ? 24.797 -14.859 -5.73 1 95.44 257 VAL A O 1
ATOM 1978 N N . THR A 1 258 ? 22.719 -14.711 -5.012 1 97 258 THR A N 1
ATOM 1979 C CA . THR A 1 258 ? 22.781 -15.922 -4.199 1 97 258 THR A CA 1
ATOM 1980 C C . THR A 1 258 ? 21.875 -17 -4.785 1 97 258 THR A C 1
ATOM 1982 O O . THR A 1 258 ? 20.703 -16.75 -5.074 1 97 258 THR A O 1
ATOM 1985 N N . LEU A 1 259 ? 22.422 -18.125 -5.035 1 97.94 259 LEU A N 1
ATOM 1986 C CA . LEU A 1 259 ? 21.625 -19.266 -5.516 1 97.94 259 LEU A CA 1
ATOM 1987 C C . LEU A 1 259 ? 20.953 -19.984 -4.355 1 97.94 259 LEU A C 1
ATOM 1989 O O . LEU A 1 259 ? 21.625 -20.516 -3.477 1 97.94 259 LEU A O 1
ATOM 1993 N N . VAL A 1 260 ? 19.609 -19.984 -4.336 1 98.38 260 VAL A N 1
ATOM 1994 C CA . VAL A 1 260 ? 18.797 -20.531 -3.248 1 98.38 260 VAL A CA 1
ATOM 1995 C C . VAL A 1 260 ? 18.203 -21.859 -3.668 1 98.38 260 VAL A C 1
ATOM 1997 O O . VAL A 1 260 ? 17.438 -21.938 -4.637 1 98.38 260 VAL A O 1
ATOM 2000 N N . PRO A 1 261 ? 18.391 -22.875 -2.967 1 98.56 261 PRO A N 1
ATOM 2001 C CA . PRO A 1 261 ? 18 -24.203 -3.434 1 98.56 261 PRO A CA 1
ATOM 2002 C C . PRO A 1 261 ? 16.516 -24.5 -3.164 1 98.56 261 PRO A C 1
ATOM 2004 O O . PRO A 1 261 ? 15.984 -24.094 -2.129 1 98.56 261 PRO A O 1
ATOM 2007 N N . ILE A 1 262 ? 15.883 -25.172 -4.012 1 98.75 262 ILE A N 1
ATOM 2008 C CA . ILE A 1 262 ? 14.602 -25.859 -3.859 1 98.75 262 ILE A CA 1
ATOM 2009 C C . ILE A 1 262 ? 14.789 -27.359 -4.086 1 98.75 262 ILE A C 1
ATOM 2011 O O . ILE A 1 262 ? 15.328 -27.766 -5.113 1 98.75 262 ILE A O 1
ATOM 2015 N N . ARG A 1 263 ? 14.344 -28.094 -3.088 1 98.75 263 ARG A N 1
ATOM 2016 C CA . ARG A 1 263 ? 14.516 -29.547 -3.121 1 98.75 263 ARG A CA 1
ATOM 2017 C C . ARG A 1 263 ? 13.164 -30.266 -3.047 1 98.75 263 ARG A C 1
ATOM 2019 O O . ARG A 1 263 ? 12.227 -29.75 -2.43 1 98.75 263 ARG A O 1
ATOM 2026 N N . VAL A 1 264 ? 13.078 -31.422 -3.734 1 98.81 264 VAL A N 1
ATOM 2027 C CA . VAL A 1 264 ? 11.852 -32.219 -3.629 1 98.81 264 VAL A CA 1
ATOM 2028 C C . VAL A 1 264 ? 12.188 -33.688 -3.619 1 98.81 264 VAL A C 1
ATOM 2030 O O . VAL A 1 264 ? 13.156 -34.125 -4.25 1 98.81 264 VAL A O 1
ATOM 2033 N N . ALA A 1 265 ? 11.523 -34.438 -2.809 1 98.88 265 ALA A N 1
ATOM 2034 C CA . ALA A 1 265 ? 11.445 -35.875 -2.891 1 98.88 265 ALA A CA 1
ATOM 2035 C C . ALA A 1 265 ? 10.047 -36.344 -3.305 1 98.88 265 ALA A C 1
ATOM 2037 O O . ALA A 1 265 ? 9.07 -36.094 -2.584 1 98.88 265 ALA A O 1
ATOM 2038 N N . ALA A 1 266 ? 9.945 -36.906 -4.48 1 98.75 266 ALA A N 1
ATOM 2039 C CA . ALA A 1 266 ? 8.68 -37.438 -4.961 1 98.75 266 ALA A CA 1
ATOM 2040 C C . ALA A 1 266 ? 8.586 -38.938 -4.664 1 98.75 266 ALA A C 1
ATOM 2042 O O . ALA A 1 266 ? 9.383 -39.719 -5.184 1 98.75 266 ALA A O 1
ATOM 2043 N N . THR A 1 267 ? 7.629 -39.25 -3.812 1 98.81 267 THR A N 1
ATOM 2044 C CA . THR A 1 267 ? 7.453 -40.656 -3.455 1 98.81 267 THR A CA 1
ATOM 2045 C C . THR A 1 267 ? 6.168 -41.219 -4.066 1 98.81 267 THR A C 1
ATOM 2047 O O . THR A 1 267 ? 5.078 -40.719 -3.787 1 98.81 267 THR A O 1
ATOM 2050 N N . ILE A 1 268 ? 6.324 -42.156 -4.906 1 98.5 268 ILE A N 1
ATOM 2051 C CA . ILE A 1 268 ? 5.199 -42.875 -5.492 1 98.5 268 ILE A CA 1
ATOM 2052 C C . ILE A 1 268 ? 4.992 -44.188 -4.758 1 98.5 268 ILE A C 1
ATOM 2054 O O . ILE A 1 268 ? 5.926 -44.969 -4.621 1 98.5 268 ILE A O 1
ATOM 2058 N N . HIS A 1 269 ? 3.848 -44.375 -4.234 1 98.19 269 HIS A N 1
ATOM 2059 C CA . HIS A 1 269 ? 3.467 -45.594 -3.553 1 98.19 269 HIS A CA 1
ATOM 2060 C C . HIS A 1 269 ? 2.1 -46.094 -4.02 1 98.19 269 HIS A C 1
ATOM 2062 O O . HIS A 1 269 ? 1.068 -45.625 -3.52 1 98.19 269 HIS A O 1
ATOM 2068 N N . HIS A 1 270 ? 2.111 -47.125 -4.859 1 96.88 270 HIS A N 1
ATOM 2069 C CA . HIS A 1 270 ? 0.902 -47.719 -5.441 1 96.88 270 HIS A CA 1
ATOM 2070 C C . HIS A 1 270 ? 0.141 -46.688 -6.262 1 96.88 270 HIS A C 1
ATOM 2072 O O . HIS A 1 270 ? 0.566 -46.312 -7.363 1 96.88 270 HIS A O 1
ATOM 2078 N N . ASP A 1 271 ? -0.885 -46.062 -5.688 1 97.69 271 ASP A N 1
ATOM 2079 C CA . ASP A 1 271 ? -1.726 -45.188 -6.5 1 97.69 271 ASP A CA 1
ATOM 2080 C C . ASP A 1 271 ? -1.732 -43.781 -5.949 1 97.69 271 ASP A C 1
ATOM 2082 O O . ASP A 1 271 ? -2.645 -43 -6.234 1 97.69 271 ASP A O 1
ATOM 2086 N N . GLU A 1 272 ? -0.745 -43.469 -5.094 1 98.31 272 GLU A N 1
ATOM 2087 C CA . GLU A 1 272 ? -0.619 -42.125 -4.523 1 98.31 272 GLU A CA 1
ATOM 2088 C C . GLU A 1 272 ? 0.794 -41.594 -4.707 1 98.31 272 GLU A C 1
ATOM 2090 O O . GLU A 1 272 ? 1.748 -42.344 -4.855 1 98.31 272 GLU A O 1
ATOM 2095 N N . ILE A 1 273 ? 0.906 -40.281 -4.695 1 98.44 273 ILE A N 1
ATOM 2096 C CA . ILE A 1 273 ? 2.211 -39.625 -4.812 1 98.44 273 ILE A CA 1
ATOM 2097 C C . ILE A 1 273 ? 2.338 -38.531 -3.764 1 98.44 273 ILE A C 1
ATOM 2099 O O . ILE A 1 273 ? 1.369 -37.812 -3.477 1 98.44 273 ILE A O 1
ATOM 2103 N N . THR A 1 274 ? 3.469 -38.406 -3.092 1 98.81 274 THR A N 1
ATOM 2104 C CA . THR A 1 274 ? 3.773 -37.375 -2.113 1 98.81 274 THR A CA 1
ATOM 2105 C C . THR A 1 274 ? 4.988 -36.562 -2.551 1 98.81 274 THR A C 1
ATOM 2107 O O . THR A 1 274 ? 6.055 -37.125 -2.812 1 98.81 274 THR A O 1
ATOM 2110 N N . PHE A 1 275 ? 4.801 -35.312 -2.693 1 98.81 275 PHE A N 1
ATOM 2111 C CA . PHE A 1 275 ? 5.91 -34.375 -2.922 1 98.81 275 PHE A CA 1
ATOM 2112 C C . PHE A 1 275 ? 6.371 -33.75 -1.612 1 98.81 275 PHE A C 1
ATOM 2114 O O . PHE A 1 275 ? 5.633 -33 -0.997 1 98.81 275 PHE A O 1
ATOM 2121 N N . ASP A 1 276 ? 7.52 -34.094 -1.171 1 98.88 276 ASP A N 1
ATOM 2122 C CA . ASP A 1 276 ? 8.094 -33.594 0.08 1 98.88 276 ASP A CA 1
ATOM 2123 C C . ASP A 1 276 ? 9.219 -32.594 -0.181 1 98.88 276 ASP A C 1
ATOM 2125 O O . ASP A 1 276 ? 10.281 -32.969 -0.692 1 98.88 276 ASP A O 1
ATOM 2129 N N . PHE A 1 277 ? 9 -31.406 0.223 1 98.88 277 PHE A N 1
ATOM 2130 C CA . PHE A 1 277 ? 9.945 -30.328 -0.063 1 98.88 277 PHE A CA 1
ATOM 2131 C C . PHE A 1 277 ? 10.859 -30.078 1.13 1 98.88 277 PHE A C 1
ATOM 2133 O O . PHE A 1 277 ? 11.516 -29.031 1.211 1 98.88 277 PHE A O 1
ATOM 2140 N N . THR A 1 278 ? 10.875 -30.969 2.068 1 98.5 278 THR A N 1
ATOM 2141 C CA . THR A 1 278 ? 11.812 -30.859 3.178 1 98.5 278 THR A CA 1
ATOM 2142 C C . THR A 1 278 ? 13.242 -30.734 2.66 1 98.5 278 THR A C 1
ATOM 2144 O O . THR A 1 278 ? 13.664 -31.484 1.776 1 98.5 278 THR A O 1
ATOM 2147 N N . GLY A 1 279 ? 13.93 -29.797 3.236 1 98.25 279 GLY A N 1
ATOM 2148 C CA . GLY A 1 279 ? 15.289 -29.531 2.781 1 98.25 279 GLY A CA 1
ATOM 2149 C C . GLY A 1 279 ? 15.391 -28.281 1.919 1 98.25 279 GLY A C 1
ATOM 2150 O O . GLY A 1 279 ? 16.484 -27.781 1.676 1 98.25 279 GLY A O 1
ATOM 2151 N N . THR A 1 280 ? 14.312 -27.781 1.392 1 98.62 280 THR A N 1
ATOM 2152 C CA . THR A 1 280 ? 14.273 -26.516 0.665 1 98.62 280 THR A CA 1
ATOM 2153 C C . THR A 1 280 ? 14.75 -25.375 1.552 1 98.62 280 THR A C 1
ATOM 2155 O O . THR A 1 280 ? 14.578 -25.406 2.771 1 98.62 280 THR A O 1
ATOM 2158 N N . ALA A 1 281 ? 15.289 -24.359 0.948 1 98.56 281 ALA A N 1
ATOM 2159 C CA . ALA A 1 281 ? 15.789 -23.188 1.658 1 98.56 281 ALA A CA 1
ATOM 2160 C C . ALA A 1 281 ? 14.688 -22.547 2.488 1 98.56 281 ALA A C 1
ATOM 2162 O O . ALA A 1 281 ? 13.5 -22.688 2.182 1 98.56 281 ALA A O 1
ATOM 2163 N N . ALA A 1 282 ? 15.102 -21.828 3.562 1 97.75 282 ALA A N 1
ATOM 2164 C CA . ALA A 1 282 ? 14.188 -21 4.344 1 97.75 282 ALA A CA 1
ATOM 2165 C C . ALA A 1 282 ? 13.688 -19.812 3.525 1 97.75 282 ALA A C 1
ATOM 2167 O O . ALA A 1 282 ? 14.234 -19.516 2.465 1 97.75 282 ALA A O 1
ATOM 2168 N N . MET A 1 283 ? 12.664 -19.219 3.99 1 96.25 283 MET A N 1
ATOM 2169 C CA . MET A 1 283 ? 12.188 -17.984 3.371 1 96.25 283 MET A CA 1
ATOM 2170 C C . MET A 1 283 ? 13.328 -17 3.191 1 96.25 283 MET A C 1
ATOM 2172 O O . MET A 1 283 ? 14.219 -16.906 4.039 1 96.25 283 MET A O 1
ATOM 2176 N N . VAL A 1 284 ? 13.266 -16.281 2.146 1 96.38 284 VAL A N 1
ATOM 2177 C CA . VAL A 1 284 ? 14.297 -15.289 1.878 1 96.38 284 VAL A CA 1
ATOM 2178 C C . VAL A 1 284 ? 13.758 -13.891 2.137 1 96.38 284 VAL A C 1
ATOM 2180 O O . VAL A 1 284 ? 12.539 -13.688 2.205 1 96.38 284 VAL A O 1
ATOM 2183 N N . HIS A 1 285 ? 14.68 -12.93 2.363 1 92.31 285 HIS A N 1
ATOM 2184 C CA . HIS A 1 285 ? 14.344 -11.516 2.432 1 92.31 285 HIS A CA 1
ATOM 2185 C C . HIS A 1 285 ? 14.188 -10.922 1.038 1 92.31 285 HIS A C 1
ATOM 2187 O O . HIS A 1 285 ? 15.039 -10.141 0.592 1 92.31 285 HIS A O 1
ATOM 2193 N N . GLY A 1 286 ? 13.133 -11.219 0.389 1 94.94 286 GLY A N 1
ATOM 2194 C CA . GLY A 1 286 ? 12.82 -10.867 -0.987 1 94.94 286 GLY A CA 1
ATOM 2195 C C . GLY A 1 286 ? 11.469 -11.383 -1.444 1 94.94 286 GLY A C 1
ATOM 2196 O O . GLY A 1 286 ? 10.742 -12.008 -0.666 1 94.94 286 GLY A O 1
ATOM 2197 N N . SER A 1 287 ? 11.164 -11.172 -2.631 1 96.56 287 SER A N 1
ATOM 2198 C CA . SER A 1 287 ? 9.805 -11.414 -3.096 1 96.56 287 SER A CA 1
ATOM 2199 C C . SER A 1 287 ? 9.648 -12.836 -3.633 1 96.56 287 SER A C 1
ATOM 2201 O O . SER A 1 287 ? 8.57 -13.219 -4.082 1 96.56 287 SER A O 1
ATOM 2203 N N . LEU A 1 288 ? 10.641 -13.68 -3.547 1 98.06 288 LEU A N 1
ATOM 2204 C CA . LEU A 1 288 ? 10.648 -14.977 -4.215 1 98.06 288 LEU A CA 1
ATOM 2205 C C . LEU A 1 288 ? 9.891 -16.016 -3.395 1 98.06 288 LEU A C 1
ATOM 2207 O O . LEU A 1 288 ? 9.742 -17.156 -3.822 1 98.06 288 LEU A O 1
ATOM 2211 N N . ASN A 1 289 ? 9.359 -15.695 -2.219 1 98.44 289 ASN A N 1
ATOM 2212 C CA . ASN A 1 289 ? 8.68 -16.656 -1.356 1 98.44 289 ASN A CA 1
ATOM 2213 C C . ASN A 1 289 ? 7.324 -17.062 -1.933 1 98.44 289 ASN A C 1
ATOM 2215 O O . ASN A 1 289 ? 6.578 -16.219 -2.438 1 98.44 289 ASN A O 1
ATOM 2219 N N . ALA A 1 290 ? 7.066 -18.312 -1.888 1 97.88 290 ALA A N 1
ATOM 2220 C CA . ALA A 1 290 ? 5.785 -18.828 -2.359 1 97.88 290 ALA A CA 1
ATOM 2221 C C . ALA A 1 290 ? 4.93 -19.312 -1.196 1 97.88 290 ALA A C 1
ATOM 2223 O O . ALA A 1 290 ? 5.438 -19.938 -0.255 1 97.88 290 ALA A O 1
ATOM 2224 N N . VAL A 1 291 ? 3.668 -19.062 -1.247 1 96.88 291 VAL A N 1
ATOM 2225 C CA . VAL A 1 291 ? 2.754 -19.625 -0.265 1 96.88 291 VAL A CA 1
ATOM 2226 C C . VAL A 1 291 ? 2.455 -21.094 -0.624 1 96.88 291 VAL A C 1
ATOM 2228 O O . VAL A 1 291 ? 2.684 -21.516 -1.759 1 96.88 291 VAL A O 1
ATOM 2231 N N . ILE A 1 292 ? 1.921 -21.797 0.247 1 96.5 292 ILE A N 1
ATOM 2232 C CA . ILE A 1 292 ? 1.73 -23.234 0.106 1 96.5 292 ILE A CA 1
ATOM 2233 C C . ILE A 1 292 ? 0.778 -23.516 -1.053 1 96.5 292 ILE A C 1
ATOM 2235 O O . ILE A 1 292 ? 0.927 -24.531 -1.755 1 96.5 292 ILE A O 1
ATOM 2239 N N . ALA A 1 293 ? -0.192 -22.672 -1.257 1 94.12 293 ALA A N 1
ATOM 2240 C CA . ALA A 1 293 ? -1.158 -22.859 -2.336 1 94.12 293 ALA A CA 1
ATOM 2241 C C . ALA A 1 293 ? -0.462 -22.906 -3.693 1 94.12 293 ALA A C 1
ATOM 2243 O O . ALA A 1 293 ? -0.887 -23.641 -4.586 1 94.12 293 ALA A O 1
ATOM 2244 N N . ILE A 1 294 ? 0.548 -22.141 -3.857 1 95.94 294 ILE A N 1
ATOM 2245 C CA . ILE A 1 294 ? 1.296 -22.109 -5.109 1 95.94 294 ILE A CA 1
ATOM 2246 C C . ILE A 1 294 ? 2.111 -23.391 -5.266 1 95.94 294 ILE A C 1
ATOM 2248 O O . ILE A 1 294 ? 2.199 -23.938 -6.363 1 95.94 294 ILE A O 1
ATOM 2252 N N . THR A 1 295 ? 2.707 -23.797 -4.188 1 97.56 295 THR A N 1
ATOM 2253 C CA . THR A 1 295 ? 3.447 -25.047 -4.211 1 97.56 295 THR A CA 1
ATOM 2254 C C . THR A 1 295 ? 2.533 -26.219 -4.594 1 97.56 295 THR A C 1
ATOM 2256 O O . THR A 1 295 ? 2.895 -27.047 -5.43 1 97.56 295 THR A O 1
ATOM 2259 N N . GLN A 1 296 ? 1.416 -26.203 -4.012 1 95.69 296 GLN A N 1
ATOM 2260 C CA . GLN A 1 296 ? 0.423 -27.219 -4.344 1 95.69 296 GLN A CA 1
ATOM 2261 C C . GLN A 1 296 ? 0.007 -27.125 -5.809 1 95.69 296 GLN A C 1
ATOM 2263 O O . GLN A 1 296 ? -0.089 -28.141 -6.496 1 95.69 296 GLN A O 1
ATOM 2268 N N . SER A 1 297 ? -0.265 -25.938 -6.246 1 94.5 297 SER A N 1
ATOM 2269 C CA . SER A 1 297 ? -0.676 -25.719 -7.629 1 94.5 297 SER A CA 1
ATOM 2270 C C . SER A 1 297 ? 0.359 -26.281 -8.602 1 94.5 297 SER A C 1
ATOM 2272 O O . SER A 1 297 ? 0.004 -26.906 -9.602 1 94.5 297 SER A O 1
ATOM 2274 N N . ALA A 1 298 ? 1.605 -26.031 -8.32 1 96.44 298 ALA A N 1
ATOM 2275 C CA . ALA A 1 298 ? 2.676 -26.5 -9.195 1 96.44 298 ALA A CA 1
ATOM 2276 C C . ALA A 1 298 ? 2.703 -28.031 -9.25 1 96.44 298 ALA A C 1
ATOM 2278 O O . ALA A 1 298 ? 2.881 -28.609 -10.32 1 96.44 298 ALA A O 1
ATOM 2279 N N . CYS A 1 299 ? 2.514 -28.672 -8.117 1 97.12 299 CYS A N 1
ATOM 2280 C CA . CYS A 1 299 ? 2.502 -30.141 -8.055 1 97.12 299 CYS A CA 1
ATOM 2281 C C . CYS A 1 299 ? 1.293 -30.703 -8.789 1 97.12 299 CYS A C 1
ATOM 2283 O O . CYS A 1 299 ? 1.42 -31.656 -9.555 1 97.12 299 CYS A O 1
ATOM 2285 N N . TYR A 1 300 ? 0.154 -30.062 -8.508 1 94.38 300 TYR A N 1
ATOM 2286 C CA . TYR A 1 300 ? -1.071 -30.484 -9.172 1 94.38 300 TYR A CA 1
ATOM 2287 C C . TYR A 1 300 ? -0.946 -30.359 -10.688 1 94.38 300 TYR A C 1
ATOM 2289 O O . TYR A 1 300 ? -1.397 -31.219 -11.438 1 94.38 300 TYR A O 1
ATOM 2297 N N . TYR A 1 301 ? -0.361 -29.328 -11.086 1 94.12 301 TYR A N 1
ATOM 2298 C CA . TYR A 1 301 ? -0.159 -29.062 -12.508 1 94.12 301 TYR A CA 1
ATOM 2299 C C . TYR A 1 301 ? 0.635 -30.203 -13.156 1 94.12 301 TYR A C 1
ATOM 2301 O O . TYR A 1 301 ? 0.243 -30.719 -14.203 1 94.12 301 TYR A O 1
ATOM 2309 N N . VAL A 1 302 ? 1.736 -30.562 -12.586 1 95.62 302 VAL A N 1
ATOM 2310 C CA . VAL A 1 302 ? 2.615 -31.578 -13.164 1 95.62 302 VAL A CA 1
ATOM 2311 C C . VAL A 1 302 ? 1.875 -32.906 -13.258 1 95.62 302 VAL A C 1
ATOM 2313 O O . VAL A 1 302 ? 1.911 -33.562 -14.297 1 95.62 302 VAL A O 1
ATOM 2316 N N . VAL A 1 303 ? 1.189 -33.25 -12.172 1 95.06 303 VAL A N 1
ATOM 2317 C CA . VAL A 1 303 ? 0.46 -34.5 -12.172 1 95.06 303 VAL A CA 1
ATOM 2318 C C . VAL A 1 303 ? -0.627 -34.469 -13.242 1 95.06 303 VAL A C 1
ATOM 2320 O O . VAL A 1 303 ? -0.825 -35.469 -13.961 1 95.06 303 VAL A O 1
ATOM 2323 N N . ARG A 1 304 ? -1.273 -33.375 -13.32 1 92.06 304 ARG A N 1
ATOM 2324 C CA . ARG A 1 304 ? -2.32 -33.219 -14.32 1 92.06 304 ARG A CA 1
ATOM 2325 C C . ARG A 1 304 ? -1.762 -33.406 -15.727 1 92.06 304 ARG A C 1
ATOM 2327 O O . ARG A 1 304 ? -2.414 -34 -16.594 1 92.06 304 ARG A O 1
ATOM 2334 N N . CYS A 1 305 ? -0.624 -32.875 -15.992 1 91.19 305 CYS A N 1
ATOM 2335 C CA . CYS A 1 305 ? 0.015 -32.969 -17.297 1 91.19 305 CYS A CA 1
ATOM 2336 C C . CYS A 1 305 ? 0.331 -34.438 -17.625 1 91.19 305 CYS A C 1
ATOM 2338 O O . CYS A 1 305 ? 0.316 -34.812 -18.797 1 91.19 305 CYS A O 1
ATOM 2340 N N . LEU A 1 306 ? 0.475 -35.25 -16.641 1 92.75 306 LEU A N 1
ATOM 2341 C CA . LEU A 1 306 ? 0.949 -36.594 -16.844 1 92.75 306 LEU A CA 1
ATOM 2342 C C . LEU A 1 306 ? -0.22 -37.594 -16.906 1 92.75 306 LEU A C 1
ATOM 2344 O O . LEU A 1 306 ? -0.078 -38.688 -17.438 1 92.75 306 LEU A O 1
ATOM 2348 N N . VAL A 1 307 ? -1.353 -37.312 -16.266 1 88.75 307 VAL A N 1
ATOM 2349 C CA . VAL A 1 307 ? -2.504 -38.219 -16.219 1 88.75 307 VAL A CA 1
ATOM 2350 C C . VAL A 1 307 ? -3.242 -38.188 -17.562 1 88.75 307 VAL A C 1
ATOM 2352 O O . VAL A 1 307 ? -3.896 -39.156 -17.938 1 88.75 307 VAL A O 1
ATOM 2355 N N . GLY A 1 308 ? -3.033 -37.25 -18.406 1 74.44 308 GLY A N 1
ATOM 2356 C CA . GLY A 1 308 ? -3.619 -37.219 -19.734 1 74.44 308 GLY A CA 1
ATOM 2357 C C . GLY A 1 308 ? -4.852 -36.344 -19.844 1 74.44 308 GLY A C 1
ATOM 2358 O O . GLY A 1 308 ? -5.398 -35.938 -18.812 1 74.44 308 GLY A O 1
ATOM 2359 N N . GLU A 1 309 ? -5.355 -36.125 -20.984 1 66.94 309 GLU A N 1
ATOM 2360 C CA . GLU A 1 309 ? -6.324 -35.125 -21.344 1 66.94 309 GLU A CA 1
ATOM 2361 C C . GLU A 1 309 ? -7.742 -35.531 -20.969 1 66.94 309 GLU A C 1
ATOM 2363 O O . GLU A 1 309 ? -8.625 -34.688 -20.812 1 66.94 309 GLU A O 1
ATOM 2368 N N . GLU A 1 310 ? -7.91 -36.594 -20.531 1 75.75 310 GLU A N 1
ATOM 2369 C CA . GLU A 1 310 ? -9.281 -37.094 -20.422 1 75.75 310 GLU A CA 1
ATOM 2370 C C . GLU A 1 310 ? -9.812 -36.938 -19 1 75.75 310 GLU A C 1
ATOM 2372 O O . GLU A 1 310 ? -11 -37.156 -18.75 1 75.75 310 GLU A O 1
ATOM 2377 N N . VAL A 1 311 ? -9.141 -36.438 -18.219 1 83.69 311 VAL A N 1
ATOM 2378 C CA . VAL A 1 311 ? -9.617 -36.375 -16.844 1 83.69 311 VAL A CA 1
ATOM 2379 C C . VAL A 1 311 ? -10.258 -35.031 -16.562 1 83.69 311 VAL A C 1
ATOM 2381 O O . VAL A 1 311 ? -9.633 -34 -16.766 1 83.69 311 VAL A O 1
ATOM 2384 N N . PRO A 1 312 ? -11.5 -35.031 -16.234 1 86.44 312 PRO A N 1
ATOM 2385 C CA . PRO A 1 312 ? -12.141 -33.781 -15.883 1 86.44 312 PRO A CA 1
ATOM 2386 C C . PRO A 1 312 ? -11.445 -33.062 -14.719 1 86.44 312 PRO A C 1
ATOM 2388 O O . PRO A 1 312 ? -11.055 -33.719 -13.742 1 86.44 312 PRO A O 1
ATOM 2391 N N . MET A 1 313 ? -11.328 -31.797 -14.867 1 86.88 313 MET A N 1
ATOM 2392 C CA . MET A 1 313 ? -10.641 -31.031 -13.828 1 86.88 313 MET A CA 1
ATOM 2393 C C . MET A 1 313 ? -11.578 -30.734 -12.656 1 86.88 313 MET A C 1
ATOM 2395 O O . MET A 1 313 ? -12.477 -29.906 -12.773 1 86.88 313 MET A O 1
ATOM 2399 N N . ASN A 1 314 ? -11.391 -31.359 -11.562 1 91.69 314 ASN A N 1
ATOM 2400 C CA . ASN A 1 314 ? -12.156 -31.156 -10.336 1 91.69 314 ASN A CA 1
ATOM 2401 C C . ASN A 1 314 ? -11.383 -31.625 -9.109 1 91.69 314 ASN A C 1
ATOM 2403 O O . ASN A 1 314 ? -10.18 -31.906 -9.188 1 91.69 314 ASN A O 1
ATOM 2407 N N . ALA A 1 315 ? -12.008 -31.609 -8.008 1 91.12 315 ALA A N 1
ATOM 2408 C CA . ALA A 1 315 ? -11.336 -31.875 -6.742 1 91.12 315 ALA A CA 1
ATOM 2409 C C . ALA A 1 315 ? -10.773 -33.281 -6.707 1 91.12 315 ALA A C 1
ATOM 2411 O O . ALA A 1 315 ? -9.766 -33.562 -6.043 1 91.12 315 ALA A O 1
ATOM 2412 N N . GLY A 1 316 ? -11.367 -34.188 -7.383 1 92.81 316 GLY A N 1
ATOM 2413 C CA . GLY A 1 316 ? -10.938 -35.594 -7.398 1 92.81 316 GLY A CA 1
ATOM 2414 C C . GLY A 1 316 ? -9.539 -35.781 -7.969 1 92.81 316 GLY A C 1
ATOM 2415 O O . GLY A 1 316 ? -8.836 -36.719 -7.602 1 92.81 316 GLY A O 1
ATOM 2416 N N . CYS A 1 317 ? -9.18 -34.875 -8.867 1 90.88 317 CYS A N 1
ATOM 2417 C CA . CYS A 1 317 ? -7.883 -34.969 -9.523 1 90.88 317 CYS A CA 1
ATOM 2418 C C . CYS A 1 317 ? -6.75 -34.812 -8.516 1 90.88 317 CYS A C 1
ATOM 2420 O O . CYS A 1 317 ? -5.637 -35.281 -8.75 1 90.88 317 CYS A O 1
ATOM 2422 N N . PHE A 1 318 ? -7.008 -34.25 -7.332 1 90.56 318 PHE A N 1
ATOM 2423 C CA . PHE A 1 318 ? -5.926 -33.844 -6.438 1 90.56 318 PHE A CA 1
ATOM 2424 C C . PHE A 1 318 ? -5.895 -34.719 -5.199 1 90.56 318 PHE A C 1
ATOM 2426 O O . PHE A 1 318 ? -4.922 -34.719 -4.441 1 90.56 318 PHE A O 1
ATOM 2433 N N . ALA A 1 319 ? -6.879 -35.531 -5.059 1 93.94 319 ALA A N 1
ATOM 2434 C CA . ALA A 1 319 ? -7.047 -36.344 -3.848 1 93.94 319 ALA A CA 1
ATOM 2435 C C . ALA A 1 319 ? -5.84 -37.25 -3.615 1 93.94 319 ALA A C 1
ATOM 2437 O O . ALA A 1 319 ? -5.371 -37.375 -2.484 1 93.94 319 ALA A O 1
ATOM 2438 N N . PRO A 1 320 ? -5.277 -37.844 -4.676 1 97.12 320 PRO A N 1
ATOM 2439 C CA . PRO A 1 320 ? -4.16 -38.75 -4.43 1 97.12 320 PRO A CA 1
ATOM 2440 C C . PRO A 1 320 ? -2.809 -38.062 -4.418 1 97.12 320 PRO A C 1
ATOM 2442 O O . PRO A 1 320 ? -1.765 -38.719 -4.395 1 97.12 320 PRO A O 1
ATOM 2445 N N . VAL A 1 321 ? -2.748 -36.781 -4.492 1 97.31 321 VAL A N 1
ATOM 2446 C CA . VAL A 1 321 ? -1.519 -36 -4.539 1 97.31 321 VAL A CA 1
ATOM 2447 C C . VAL A 1 321 ? -1.305 -35.281 -3.205 1 97.31 321 VAL A C 1
ATOM 2449 O O . VAL A 1 321 ? -2.139 -34.5 -2.781 1 97.31 321 VAL A O 1
ATOM 2452 N N . HIS A 1 322 ? -0.244 -35.562 -2.541 1 98.12 322 HIS A N 1
ATOM 2453 C CA . HIS A 1 322 ? 0.069 -35 -1.24 1 98.12 322 HIS A CA 1
ATOM 2454 C C . HIS A 1 322 ? 1.309 -34.125 -1.314 1 98.12 322 HIS A C 1
ATOM 2456 O O . HIS A 1 322 ? 2.283 -34.469 -1.987 1 98.12 322 HIS A O 1
ATOM 2462 N N . VAL A 1 323 ? 1.248 -32.969 -0.702 1 98 323 VAL A N 1
ATOM 2463 C CA . VAL A 1 323 ? 2.357 -32 -0.707 1 98 323 VAL A CA 1
ATOM 2464 C C . VAL A 1 323 ? 2.785 -31.719 0.728 1 98 323 VAL A C 1
ATOM 2466 O O . VAL A 1 323 ? 1.96 -31.328 1.561 1 98 323 VAL A O 1
ATOM 2469 N N . VAL A 1 324 ? 4 -31.922 1.008 1 98.44 324 VAL A N 1
ATOM 2470 C CA . VAL A 1 324 ? 4.594 -31.625 2.305 1 98.44 324 VAL A CA 1
ATOM 2471 C C . VAL A 1 324 ? 5.652 -30.531 2.148 1 98.44 324 VAL A C 1
ATOM 2473 O O . VAL A 1 324 ? 6.586 -30.672 1.355 1 98.44 324 VAL A O 1
ATOM 2476 N N . ALA A 1 325 ? 5.543 -29.5 2.766 1 98.12 325 ALA A N 1
ATOM 2477 C CA . ALA A 1 325 ? 6.508 -28.406 2.775 1 98.12 325 ALA A CA 1
ATOM 2478 C C . ALA A 1 325 ? 6.613 -27.781 4.164 1 98.12 325 ALA A C 1
ATOM 2480 O O . ALA A 1 325 ? 5.598 -27.453 4.781 1 98.12 325 ALA A O 1
ATOM 2481 N N . PRO A 1 326 ? 7.801 -27.594 4.719 1 97.94 326 PRO A N 1
ATOM 2482 C CA . PRO A 1 326 ? 7.949 -27 6.043 1 97.94 326 PRO A CA 1
ATOM 2483 C C . PRO A 1 326 ? 7.477 -25.547 6.086 1 97.94 326 PRO A C 1
ATOM 2485 O O . PRO A 1 326 ? 7.797 -24.75 5.191 1 97.94 326 PRO A O 1
ATOM 2488 N N . ALA A 1 327 ? 6.73 -25.219 7.137 1 96.94 327 ALA A N 1
ATOM 2489 C CA . ALA A 1 327 ? 6.348 -23.828 7.344 1 96.94 327 ALA A CA 1
ATOM 2490 C C . ALA A 1 327 ? 7.582 -22.938 7.496 1 96.94 327 ALA A C 1
ATOM 2492 O O . ALA A 1 327 ? 8.539 -23.312 8.172 1 96.94 327 ALA A O 1
ATOM 2493 N N . GLY A 1 328 ? 7.59 -21.828 6.84 1 96.5 328 GLY A N 1
ATOM 2494 C CA . GLY A 1 328 ? 8.719 -20.922 6.922 1 96.5 328 GLY A CA 1
ATOM 2495 C C . GLY A 1 328 ? 9.766 -21.172 5.852 1 96.5 328 GLY A C 1
ATOM 2496 O O . GLY A 1 328 ? 10.812 -20.516 5.832 1 96.5 328 GLY A O 1
ATOM 2497 N N . SER A 1 329 ? 9.469 -22.125 5.012 1 98.25 329 SER A N 1
ATOM 2498 C CA . SER A 1 329 ? 10.375 -22.375 3.893 1 98.25 329 SER A CA 1
ATOM 2499 C C . SER A 1 329 ? 10.039 -21.484 2.703 1 98.25 329 SER A C 1
ATOM 2501 O O . SER A 1 329 ? 8.977 -20.844 2.674 1 98.25 329 SER A O 1
ATOM 2503 N N . LEU A 1 330 ? 10.922 -21.5 1.72 1 98.44 330 LEU A N 1
ATOM 2504 C CA . LEU A 1 330 ? 10.789 -20.734 0.479 1 98.44 330 LEU A CA 1
ATOM 2505 C C . LEU A 1 330 ? 9.516 -21.125 -0.26 1 98.44 330 LEU A C 1
ATOM 2507 O O . LEU A 1 330 ? 8.938 -20.312 -0.981 1 98.44 330 LEU A O 1
ATOM 2511 N N . VAL A 1 331 ? 9.023 -22.328 -0.031 1 98.56 331 VAL A N 1
ATOM 2512 C CA . VAL A 1 331 ? 7.891 -22.859 -0.791 1 98.56 331 VAL A CA 1
ATOM 2513 C C . VAL A 1 331 ? 6.668 -22.969 0.115 1 98.56 331 VAL A C 1
ATOM 2515 O O . VAL A 1 331 ? 5.676 -23.609 -0.247 1 98.56 331 VAL A O 1
ATOM 2518 N N . HIS A 1 332 ? 6.703 -22.516 1.307 1 98.06 332 HIS A N 1
ATOM 2519 C CA . HIS A 1 332 ? 5.629 -22.406 2.289 1 98.06 332 HIS A CA 1
ATOM 2520 C C . HIS A 1 332 ? 5.828 -21.203 3.201 1 98.06 332 HIS A C 1
ATOM 2522 O O . HIS A 1 332 ? 5.961 -21.359 4.418 1 98.06 332 HIS A O 1
ATOM 2528 N N . ALA A 1 333 ? 5.738 -20.125 2.588 1 97.38 333 ALA A N 1
ATOM 2529 C CA . ALA A 1 333 ? 6.027 -18.859 3.254 1 97.38 333 ALA A CA 1
ATOM 2530 C C . ALA A 1 333 ? 4.93 -18.5 4.25 1 97.38 333 ALA A C 1
ATOM 2532 O O . ALA A 1 333 ? 3.775 -18.891 4.082 1 97.38 333 ALA A O 1
ATOM 2533 N N . GLN A 1 334 ? 5.32 -17.734 5.227 1 95.12 334 GLN A N 1
ATOM 2534 C CA . GLN A 1 334 ? 4.402 -17.219 6.234 1 95.12 334 GLN A CA 1
ATOM 2535 C C . GLN A 1 334 ? 4.344 -15.695 6.207 1 95.12 334 GLN A C 1
ATOM 2537 O O . GLN A 1 334 ? 5.301 -15.039 5.785 1 95.12 334 GLN A O 1
ATOM 2542 N N . ALA A 1 335 ? 3.246 -15.117 6.629 1 93.06 335 ALA A N 1
ATOM 2543 C CA . ALA A 1 335 ? 3.125 -13.664 6.754 1 93.06 335 ALA A CA 1
ATOM 2544 C C . ALA A 1 335 ? 4.18 -13.102 7.703 1 93.06 335 ALA A C 1
ATOM 2546 O O . ALA A 1 335 ? 4.559 -13.758 8.68 1 93.06 335 ALA A O 1
ATOM 2547 N N . PRO A 1 336 ? 4.723 -11.961 7.461 1 94.31 336 PRO A N 1
ATOM 2548 C CA . PRO A 1 336 ? 4.34 -11.039 6.387 1 94.31 336 PRO A CA 1
ATOM 2549 C C . PRO A 1 336 ? 5.285 -11.109 5.188 1 94.31 336 PRO A C 1
ATOM 2551 O O . PRO A 1 336 ? 5.598 -10.078 4.582 1 94.31 336 PRO A O 1
ATOM 2554 N N . ALA A 1 337 ? 5.785 -12.242 4.797 1 95.56 337 ALA A N 1
ATOM 2555 C CA . ALA A 1 337 ? 6.742 -12.414 3.707 1 95.56 337 ALA A CA 1
ATOM 2556 C C . ALA A 1 337 ? 6.195 -11.836 2.404 1 95.56 337 ALA A C 1
ATOM 2558 O O . ALA A 1 337 ? 4.984 -11.844 2.178 1 95.56 337 ALA A O 1
ATOM 2559 N N . ALA A 1 338 ? 7.082 -11.273 1.622 1 96.88 338 ALA A N 1
ATOM 2560 C CA . ALA A 1 338 ? 6.727 -10.898 0.257 1 96.88 338 ALA A CA 1
ATOM 2561 C C . ALA A 1 338 ? 6.57 -12.133 -0.63 1 96.88 338 ALA A C 1
ATOM 2563 O O . ALA A 1 338 ? 7.305 -13.109 -0.48 1 96.88 338 ALA A O 1
ATOM 2564 N N . VAL A 1 339 ? 5.617 -12.047 -1.584 1 97.69 339 VAL A N 1
ATOM 2565 C CA . VAL A 1 339 ? 5.32 -13.289 -2.289 1 97.69 339 VAL A CA 1
ATOM 2566 C C . VAL A 1 339 ? 5.145 -13 -3.779 1 97.69 339 VAL A C 1
ATOM 2568 O O . VAL A 1 339 ? 4.793 -13.898 -4.551 1 97.69 339 VAL A O 1
ATOM 2571 N N . ALA A 1 340 ? 5.348 -11.82 -4.258 1 96 340 ALA A N 1
ATOM 2572 C CA . ALA A 1 340 ? 5.117 -11.445 -5.652 1 96 340 ALA A CA 1
ATOM 2573 C C . ALA A 1 340 ? 5.883 -12.375 -6.598 1 96 340 ALA A C 1
ATOM 2575 O O . ALA A 1 340 ? 5.305 -12.922 -7.539 1 96 340 ALA A O 1
ATOM 2576 N N . GLY A 1 341 ? 7.152 -12.539 -6.359 1 96.25 341 GLY A N 1
ATOM 2577 C CA . GLY A 1 341 ? 7.988 -13.391 -7.191 1 96.25 341 GLY A CA 1
ATOM 2578 C C . GLY A 1 341 ? 7.719 -14.867 -6.992 1 96.25 341 GLY A C 1
ATOM 2579 O O . GLY A 1 341 ? 8.047 -15.688 -7.855 1 96.25 341 GLY A O 1
ATOM 2580 N N . GLY A 1 342 ? 7.203 -15.211 -5.828 1 96.5 342 GLY A N 1
ATOM 2581 C CA . GLY A 1 342 ? 6.875 -16.594 -5.547 1 96.5 342 GLY A CA 1
ATOM 2582 C C . GLY A 1 342 ? 5.848 -17.172 -6.496 1 96.5 342 GLY A C 1
ATOM 2583 O O . GLY A 1 342 ? 5.961 -18.328 -6.922 1 96.5 342 GLY A O 1
ATOM 2584 N N . ASN A 1 343 ? 4.855 -16.344 -6.777 1 93.25 343 ASN A N 1
ATOM 2585 C CA . ASN A 1 343 ? 3.781 -16.766 -7.672 1 93.25 343 ASN A CA 1
ATOM 2586 C C . ASN A 1 343 ? 4.289 -16.969 -9.094 1 93.25 343 ASN A C 1
ATOM 2588 O O . ASN A 1 343 ? 3.861 -17.906 -9.781 1 93.25 343 ASN A O 1
ATOM 2592 N N . VAL A 1 344 ? 5.227 -16.188 -9.508 1 93.81 344 VAL A N 1
ATOM 2593 C CA . VAL A 1 344 ? 5.52 -16.141 -10.938 1 93.81 344 VAL A CA 1
ATOM 2594 C C . VAL A 1 344 ? 6.844 -16.859 -11.211 1 93.81 344 VAL A C 1
ATOM 2596 O O . VAL A 1 344 ? 7.066 -17.375 -12.312 1 93.81 344 VAL A O 1
ATOM 2599 N N . GLU A 1 345 ? 7.809 -16.719 -10.359 1 97.56 345 GLU A N 1
ATOM 2600 C CA . GLU A 1 345 ? 9.125 -17.297 -10.625 1 97.56 345 GLU A CA 1
ATOM 2601 C C . GLU A 1 345 ? 9.344 -18.578 -9.82 1 97.56 345 GLU A C 1
ATOM 2603 O O . GLU A 1 345 ? 9.75 -19.594 -10.375 1 97.56 345 GLU A O 1
ATOM 2608 N N . THR A 1 346 ? 9.117 -18.5 -8.539 1 98.25 346 THR A N 1
ATOM 2609 C CA . THR A 1 346 ? 9.312 -19.672 -7.707 1 98.25 346 THR A CA 1
ATOM 2610 C C . THR A 1 346 ? 8.391 -20.812 -8.148 1 98.25 346 THR A C 1
ATOM 2612 O O . THR A 1 346 ? 8.766 -21.984 -8.102 1 98.25 346 THR A O 1
ATOM 2615 N N . SER A 1 347 ? 7.168 -20.484 -8.531 1 97.19 347 SER A N 1
ATOM 2616 C CA . SER A 1 347 ? 6.242 -21.484 -9.039 1 97.19 347 SER A CA 1
ATOM 2617 C C . SER A 1 347 ? 6.836 -22.25 -10.219 1 97.19 347 SER A C 1
ATOM 2619 O O . SER A 1 347 ? 6.695 -23.469 -10.312 1 97.19 347 SER A O 1
ATOM 2621 N N . GLN A 1 348 ? 7.488 -21.547 -11.117 1 97.69 348 GLN A N 1
ATOM 2622 C CA . GLN A 1 348 ? 8.141 -22.172 -12.266 1 97.69 348 GLN A CA 1
ATOM 2623 C C . GLN A 1 348 ? 9.25 -23.125 -11.812 1 97.69 348 GLN A C 1
ATOM 2625 O O . GLN A 1 348 ? 9.406 -24.219 -12.375 1 97.69 348 GLN A O 1
ATOM 2630 N N . ARG A 1 349 ? 9.953 -22.641 -10.82 1 98.38 349 ARG A N 1
ATOM 2631 C CA . ARG A 1 349 ? 11.062 -23.469 -10.367 1 98.38 349 ARG A CA 1
ATOM 2632 C C . ARG A 1 349 ? 10.562 -24.719 -9.656 1 98.38 349 ARG A C 1
ATOM 2634 O O . ARG A 1 349 ? 11.148 -25.797 -9.789 1 98.38 349 ARG A O 1
ATOM 2641 N N . ILE A 1 350 ? 9.531 -24.578 -8.836 1 98.38 350 ILE A N 1
ATOM 2642 C CA . ILE A 1 350 ? 8.93 -25.75 -8.195 1 98.38 350 ILE A CA 1
ATOM 2643 C C . ILE A 1 350 ? 8.508 -26.766 -9.25 1 98.38 350 ILE A C 1
ATOM 2645 O O . ILE A 1 350 ? 8.75 -27.953 -9.102 1 98.38 350 ILE A O 1
ATOM 2649 N N . THR A 1 351 ? 7.887 -26.297 -10.297 1 97.94 351 THR A N 1
ATOM 2650 C CA . THR A 1 351 ? 7.484 -27.156 -11.398 1 97.94 351 THR A CA 1
ATOM 2651 C C . THR A 1 351 ? 8.695 -27.891 -11.984 1 97.94 351 THR A C 1
ATOM 2653 O O . THR A 1 351 ? 8.648 -29.094 -12.211 1 97.94 351 THR A O 1
ATOM 2656 N N . ASP A 1 352 ? 9.781 -27.203 -12.195 1 97.94 352 ASP A N 1
ATOM 2657 C CA . ASP A 1 352 ? 10.992 -27.781 -12.766 1 97.94 352 ASP A CA 1
ATOM 2658 C C . ASP A 1 352 ? 11.547 -28.891 -11.867 1 97.94 352 ASP A C 1
ATOM 2660 O O . ASP A 1 352 ? 11.984 -29.938 -12.352 1 97.94 352 ASP A O 1
ATOM 2664 N N . VAL A 1 353 ? 11.57 -28.625 -10.578 1 98.25 353 VAL A N 1
ATOM 2665 C CA . VAL A 1 353 ? 12.164 -29.594 -9.664 1 98.25 353 VAL A CA 1
ATOM 2666 C C . VAL A 1 353 ? 11.273 -30.828 -9.586 1 98.25 353 VAL A C 1
ATOM 2668 O O . VAL A 1 353 ? 11.773 -31.938 -9.391 1 98.25 353 VAL A O 1
ATOM 2671 N N . VAL A 1 354 ? 9.984 -30.609 -9.578 1 98.5 354 VAL A N 1
ATOM 2672 C CA . VAL A 1 354 ? 9.055 -31.734 -9.57 1 98.5 354 VAL A CA 1
ATOM 2673 C C . VAL A 1 354 ? 9.227 -32.562 -10.844 1 98.5 354 VAL A C 1
ATOM 2675 O O . VAL A 1 354 ? 9.305 -33.781 -10.789 1 98.5 354 VAL A O 1
ATOM 2678 N N . LEU A 1 355 ? 9.289 -31.922 -11.984 1 98.06 355 LEU A N 1
ATOM 2679 C CA . LEU A 1 355 ? 9.516 -32.594 -13.258 1 98.06 355 LEU A CA 1
ATOM 2680 C C . LEU A 1 355 ? 10.859 -33.312 -13.25 1 98.06 355 LEU A C 1
ATOM 2682 O O . LEU A 1 355 ? 10.961 -34.438 -13.75 1 98.06 355 LEU A O 1
ATOM 2686 N N . GLY A 1 356 ? 11.883 -32.656 -12.734 1 97.94 356 GLY A N 1
ATOM 2687 C CA . GLY A 1 356 ? 13.195 -33.25 -12.633 1 97.94 356 GLY A CA 1
ATOM 2688 C C . GLY A 1 356 ? 13.188 -34.562 -11.844 1 97.94 356 GLY A C 1
ATOM 2689 O O . GLY A 1 356 ? 13.828 -35.531 -12.242 1 97.94 356 GLY A O 1
ATOM 2690 N N . ALA A 1 357 ? 12.5 -34.531 -10.75 1 98.56 357 ALA A N 1
ATOM 2691 C CA . ALA A 1 357 ? 12.383 -35.75 -9.938 1 98.56 357 ALA A CA 1
ATOM 2692 C C . ALA A 1 357 ? 11.648 -36.844 -10.688 1 98.56 357 ALA A C 1
ATOM 2694 O O . ALA A 1 357 ? 12.109 -38 -10.727 1 98.56 357 ALA A O 1
ATOM 2695 N N . LEU A 1 358 ? 10.562 -36.531 -11.289 1 97.88 358 LEU A N 1
ATOM 2696 C CA . LEU A 1 358 ? 9.719 -37.5 -11.953 1 97.88 358 LEU A CA 1
ATOM 2697 C C . LEU A 1 358 ? 10.367 -38 -13.242 1 97.88 358 LEU A C 1
ATOM 2699 O O . LEU A 1 358 ? 10 -39.062 -13.758 1 97.88 358 LEU A O 1
ATOM 2703 N N . ALA A 1 359 ? 11.289 -37.219 -13.797 1 97.31 359 ALA A N 1
ATOM 2704 C CA . ALA A 1 359 ? 12.016 -37.656 -14.992 1 97.31 359 ALA A CA 1
ATOM 2705 C C . ALA A 1 359 ? 12.781 -38.969 -14.727 1 97.31 359 ALA A C 1
ATOM 2707 O O . ALA A 1 359 ? 13.016 -39.75 -15.641 1 97.31 359 ALA A O 1
ATOM 2708 N N . GLN A 1 360 ? 13.148 -39.188 -13.492 1 96.94 360 GLN A N 1
ATOM 2709 C CA . GLN A 1 360 ? 13.844 -40.406 -13.094 1 96.94 360 GLN A CA 1
ATOM 2710 C C . GLN A 1 360 ? 12.914 -41.625 -13.148 1 96.94 360 GLN A C 1
ATOM 2712 O O . GLN A 1 360 ? 13.344 -42.719 -13.477 1 96.94 360 GLN A O 1
ATOM 2717 N N . ALA A 1 361 ? 11.68 -41.344 -12.82 1 96.31 361 ALA A N 1
ATOM 2718 C CA . ALA A 1 361 ? 10.664 -42.406 -12.852 1 96.31 361 ALA A CA 1
ATOM 2719 C C . ALA A 1 361 ? 10.117 -42.594 -14.266 1 96.31 361 ALA A C 1
ATOM 2721 O O . ALA A 1 361 ? 9.812 -43.719 -14.672 1 96.31 361 ALA A O 1
ATOM 2722 N N . LEU A 1 362 ? 9.977 -41.5 -14.961 1 95.75 362 LEU A N 1
ATOM 2723 C CA . LEU A 1 362 ? 9.336 -41.469 -16.266 1 95.75 362 LEU A CA 1
ATOM 2724 C C . LEU A 1 362 ? 10.219 -40.781 -17.297 1 95.75 362 LEU A C 1
ATOM 2726 O O . LEU A 1 362 ? 9.828 -39.75 -17.859 1 95.75 362 LEU A O 1
ATOM 2730 N N . PRO A 1 363 ? 11.32 -41.312 -17.641 1 93 363 PRO A N 1
ATOM 2731 C CA . PRO A 1 363 ? 12.328 -40.625 -18.453 1 93 363 PRO A CA 1
ATOM 2732 C C . PRO A 1 363 ? 11.828 -40.281 -19.844 1 93 363 PRO A C 1
ATOM 2734 O O . PRO A 1 363 ? 12.281 -39.312 -20.469 1 93 363 PRO A O 1
ATOM 2737 N N . GLU A 1 364 ? 10.898 -41.031 -20.375 1 93.19 364 GLU A N 1
ATOM 2738 C CA . GLU A 1 364 ? 10.445 -40.812 -21.75 1 93.19 364 GLU A CA 1
ATOM 2739 C C . GLU A 1 364 ? 9.266 -39.844 -21.781 1 93.19 364 GLU A C 1
ATOM 2741 O O . GLU A 1 364 ? 8.898 -39.344 -22.859 1 93.19 364 GLU A O 1
ATOM 2746 N N . GLU A 1 365 ? 8.719 -39.531 -20.656 1 93.81 365 GLU A N 1
ATOM 2747 C CA . GLU A 1 365 ? 7.496 -38.719 -20.625 1 93.81 365 GLU A CA 1
ATOM 2748 C C . GLU A 1 365 ? 7.801 -37.281 -20.234 1 93.81 365 GLU A C 1
ATOM 2750 O O . GLU A 1 365 ? 7.016 -36.375 -20.531 1 93.81 365 GLU A O 1
ATOM 2755 N N . ILE A 1 366 ? 8.914 -37.094 -19.562 1 95.94 366 ILE A N 1
ATOM 2756 C CA . ILE A 1 366 ? 9.211 -35.781 -19 1 95.94 366 ILE A CA 1
ATOM 2757 C C . ILE A 1 366 ? 10.18 -35.031 -19.922 1 95.94 366 ILE A C 1
ATOM 2759 O O . ILE A 1 366 ? 11.242 -35.562 -20.266 1 95.94 366 ILE A O 1
ATOM 2763 N N . PRO A 1 367 ? 9.828 -33.812 -20.312 1 96.69 367 PRO A N 1
ATOM 2764 C CA . PRO A 1 367 ? 10.75 -33.031 -21.141 1 96.69 367 PRO A CA 1
ATOM 2765 C C . PRO A 1 367 ? 11.906 -32.438 -20.328 1 96.69 367 PRO A C 1
ATOM 2767 O O . PRO A 1 367 ? 11.867 -32.438 -19.094 1 96.69 367 PRO A O 1
ATOM 2770 N N . ALA A 1 368 ? 12.969 -31.984 -21.125 1 98 368 ALA A N 1
ATOM 2771 C CA . ALA A 1 368 ? 14.023 -31.188 -20.5 1 98 368 ALA A CA 1
ATOM 2772 C C . ALA A 1 368 ? 13.477 -29.875 -19.953 1 98 368 ALA A C 1
ATOM 2774 O O . ALA A 1 368 ? 12.297 -29.562 -20.156 1 98 368 ALA A O 1
ATOM 2775 N N . ALA A 1 369 ? 14.375 -29.203 -19.219 1 98.12 369 ALA A N 1
ATOM 2776 C CA . ALA A 1 369 ? 13.945 -27.953 -18.594 1 98.12 369 ALA A CA 1
ATOM 2777 C C . ALA A 1 369 ? 13.539 -26.938 -19.656 1 98.12 369 ALA A C 1
ATOM 2779 O O . ALA A 1 369 ? 14.242 -26.75 -20.656 1 98.12 369 ALA A O 1
ATOM 2780 N N . SER A 1 370 ? 12.359 -26.359 -19.547 1 98 370 SER A N 1
ATOM 2781 C CA . SER A 1 370 ? 11.984 -25.203 -20.359 1 98 370 SER A CA 1
ATOM 2782 C C . SER A 1 370 ? 12.672 -23.938 -19.859 1 98 370 SER A C 1
ATOM 2784 O O . SER A 1 370 ? 13.586 -24 -19.031 1 98 370 SER A O 1
ATOM 2786 N N . GLN A 1 371 ? 12.281 -22.797 -20.406 1 97.56 371 GLN A N 1
ATOM 2787 C CA . GLN A 1 371 ? 12.961 -21.547 -20.062 1 97.56 371 GLN A CA 1
ATOM 2788 C C . GLN A 1 371 ? 13.031 -21.359 -18.562 1 97.56 371 GLN A C 1
ATOM 2790 O O . GLN A 1 371 ? 13.969 -20.734 -18.047 1 97.56 371 GLN A O 1
ATOM 2795 N N . GLY A 1 372 ? 11.969 -21.828 -17.797 1 96.69 372 GLY A N 1
ATOM 2796 C CA . GLY A 1 372 ? 12.008 -21.844 -16.344 1 96.69 372 GLY A CA 1
ATOM 2797 C C . GLY A 1 372 ? 11.711 -20.5 -15.719 1 96.69 372 GLY A C 1
ATOM 2798 O O . GLY A 1 372 ? 12.07 -20.234 -14.57 1 96.69 372 GLY A O 1
ATOM 2799 N N . THR A 1 373 ? 11.133 -19.594 -16.406 1 97.25 373 THR A N 1
ATOM 2800 C CA . THR A 1 373 ? 10.797 -18.25 -15.977 1 97.25 373 THR A CA 1
ATOM 2801 C C . THR A 1 373 ? 9.594 -17.703 -16.75 1 97.25 373 THR A C 1
ATOM 2803 O O . THR A 1 373 ? 9.344 -18.125 -17.875 1 97.25 373 THR A O 1
ATOM 2806 N N . MET A 1 374 ? 8.82 -16.844 -16.078 1 95.38 374 MET A N 1
ATOM 2807 C CA . MET A 1 374 ? 7.734 -16.156 -16.781 1 95.38 374 MET A CA 1
ATOM 2808 C C . MET A 1 374 ? 8.227 -14.852 -17.391 1 95.38 374 MET A C 1
ATOM 2810 O O . MET A 1 374 ? 7.543 -14.266 -18.219 1 95.38 374 MET A O 1
ATOM 2814 N N . ASN A 1 375 ? 9.422 -14.453 -17.047 1 97.06 375 ASN A N 1
ATOM 2815 C CA . ASN A 1 375 ? 9.93 -13.172 -17.516 1 97.06 375 ASN A CA 1
ATOM 2816 C C . ASN A 1 375 ? 8.922 -12.055 -17.281 1 97.06 375 ASN A C 1
ATOM 2818 O O . ASN A 1 375 ? 8.516 -11.367 -18.234 1 97.06 375 ASN A O 1
ATOM 2822 N N . ASN A 1 376 ? 8.594 -11.82 -16.047 1 95.94 376 ASN A N 1
ATOM 2823 C CA . ASN A 1 376 ? 7.574 -10.844 -15.688 1 95.94 376 ASN A CA 1
ATOM 2824 C C . ASN A 1 376 ? 8.094 -9.414 -15.844 1 95.94 376 ASN A C 1
ATOM 2826 O O . ASN A 1 376 ? 9.055 -9.023 -15.188 1 95.94 376 ASN A O 1
ATOM 2830 N N . LEU A 1 377 ? 7.453 -8.703 -16.672 1 96.25 377 LEU A N 1
ATOM 2831 C CA . LEU A 1 377 ? 7.812 -7.309 -16.922 1 96.25 377 LEU A CA 1
ATOM 2832 C C . LEU A 1 377 ? 6.66 -6.379 -16.562 1 96.25 377 LEU A C 1
ATOM 2834 O O . LEU A 1 377 ? 5.531 -6.574 -17.016 1 96.25 377 LEU A O 1
ATOM 2838 N N . THR A 1 378 ? 6.887 -5.402 -15.711 1 95.94 378 THR A N 1
ATOM 2839 C CA . THR A 1 378 ? 5.926 -4.348 -15.414 1 95.94 378 THR A CA 1
ATOM 2840 C C . THR A 1 378 ? 6.504 -2.977 -15.75 1 95.94 378 THR A C 1
ATOM 2842 O O . THR A 1 378 ? 7.695 -2.73 -15.539 1 95.94 378 THR A O 1
ATOM 2845 N N . ILE A 1 379 ? 5.77 -2.148 -16.375 1 94.81 379 ILE A N 1
ATOM 2846 C CA . ILE A 1 379 ? 6.109 -0.77 -16.719 1 94.81 379 ILE A CA 1
ATOM 2847 C C . ILE A 1 379 ? 4.98 0.161 -16.266 1 94.81 379 ILE A C 1
ATOM 2849 O O . ILE A 1 379 ? 3.805 -0.128 -16.5 1 94.81 379 ILE A O 1
ATOM 2853 N N . GLY A 1 380 ? 5.301 1.174 -15.602 1 93.25 380 GLY A N 1
ATOM 2854 C CA . GLY A 1 380 ? 4.281 2.131 -15.211 1 93.25 380 GLY A CA 1
ATOM 2855 C C . GLY A 1 380 ? 4.809 3.543 -15.055 1 93.25 380 GLY A C 1
ATOM 2856 O O . GLY A 1 380 ? 6.008 3.744 -14.852 1 93.25 380 GLY A O 1
ATOM 2857 N N . GLY A 1 381 ? 3.99 4.465 -15.141 1 89.94 381 GLY A N 1
ATOM 2858 C CA . GLY A 1 381 ? 4.277 5.887 -15.039 1 89.94 381 GLY A CA 1
ATOM 2859 C C . GLY A 1 381 ? 3.053 6.758 -15.258 1 89.94 381 GLY A C 1
ATOM 2860 O O . GLY A 1 381 ? 1.929 6.34 -14.977 1 89.94 381 GLY A O 1
ATOM 2861 N N . LEU A 1 382 ? 3.35 7.98 -15.469 1 85.75 382 LEU A N 1
ATOM 2862 C CA . LEU A 1 382 ? 2.283 8.922 -15.789 1 85.75 382 LEU A CA 1
ATOM 2863 C C . LEU A 1 382 ? 2.195 9.156 -17.297 1 85.75 382 LEU A C 1
ATOM 2865 O O . LEU A 1 382 ? 3.219 9.227 -17.969 1 85.75 382 LEU A O 1
ATOM 2869 N N . ARG A 1 383 ? 1.024 9.055 -17.812 1 77.69 383 ARG A N 1
ATOM 2870 C CA . ARG A 1 383 ? 0.825 9.352 -19.234 1 77.69 383 ARG A CA 1
ATOM 2871 C C . ARG A 1 383 ? 1.047 10.836 -19.516 1 77.69 383 ARG A C 1
ATOM 2873 O O . ARG A 1 383 ? 1.109 11.648 -18.594 1 77.69 383 ARG A O 1
ATOM 2880 N N . ALA A 1 384 ? 1.449 11.094 -20.75 1 64.62 384 ALA A N 1
ATOM 2881 C CA . ALA A 1 384 ? 1.614 12.492 -21.125 1 64.62 384 ALA A CA 1
ATOM 2882 C C . ALA A 1 384 ? 0.525 13.367 -20.5 1 64.62 384 ALA A C 1
ATOM 2884 O O . ALA A 1 384 ? -0.404 12.852 -19.875 1 64.62 384 ALA A O 1
ATOM 2885 N N . GLU A 1 385 ? 0.551 14.562 -20.531 1 59.5 385 GLU A N 1
ATOM 2886 C CA . GLU A 1 385 ? -0.199 15.609 -19.859 1 59.5 385 GLU A CA 1
ATOM 2887 C C . GLU A 1 385 ? -1.684 15.266 -19.766 1 59.5 385 GLU A C 1
ATOM 2889 O O . GLU A 1 385 ? -2.33 15.023 -20.797 1 59.5 385 GLU A O 1
ATOM 2894 N N . GLY A 1 386 ? -2.297 15.031 -18.625 1 57.78 386 GLY A N 1
ATOM 2895 C CA . GLY A 1 386 ? -3.705 14.992 -18.25 1 57.78 386 GLY A CA 1
ATOM 2896 C C . GLY A 1 386 ? -4.266 13.586 -18.188 1 57.78 386 GLY A C 1
ATOM 2897 O O . GLY A 1 386 ? -5.414 13.383 -17.797 1 57.78 386 GLY A O 1
ATOM 2898 N N . SER A 1 387 ? -3.453 12.57 -18.609 1 63.34 387 SER A N 1
ATOM 2899 C CA . SER A 1 387 ? -4.152 11.305 -18.781 1 63.34 387 SER A CA 1
ATOM 2900 C C . SER A 1 387 ? -3.926 10.375 -17.594 1 63.34 387 SER A C 1
ATOM 2902 O O . SER A 1 387 ? -4.535 9.305 -17.5 1 63.34 387 SER A O 1
ATOM 2904 N N . GLY A 1 388 ? -3.32 10.672 -16.516 1 78.5 388 GLY A N 1
ATOM 2905 C CA . GLY A 1 388 ? -3.258 9.898 -15.289 1 78.5 388 GLY A CA 1
ATOM 2906 C C . GLY A 1 388 ? -2.217 8.797 -15.328 1 78.5 388 GLY A C 1
ATOM 2907 O O . GLY A 1 388 ? -1.435 8.711 -16.281 1 78.5 388 GLY A O 1
ATOM 2908 N N . PRO A 1 389 ? -2.229 7.879 -14.32 1 87.81 389 PRO A N 1
ATOM 2909 C CA . PRO A 1 389 ? -1.262 6.781 -14.219 1 87.81 389 PRO A CA 1
ATOM 2910 C C . PRO A 1 389 ? -1.636 5.586 -15.094 1 87.81 389 PRO A C 1
ATOM 2912 O O . PRO A 1 389 ? -2.803 5.43 -15.469 1 87.81 389 PRO A O 1
ATOM 2915 N N . TYR A 1 390 ? -0.62 4.828 -15.547 1 88.81 390 TYR A N 1
ATOM 2916 C CA . TYR A 1 390 ? -0.828 3.562 -16.234 1 88.81 390 TYR A CA 1
ATOM 2917 C C . TYR A 1 390 ? 0.031 2.459 -15.633 1 88.81 390 TYR A C 1
ATOM 2919 O O . TYR A 1 390 ? 1.021 2.74 -14.953 1 88.81 390 TYR A O 1
ATOM 2927 N N . ALA A 1 391 ? -0.406 1.291 -15.852 1 90.5 391 ALA A N 1
ATOM 2928 C CA . ALA A 1 391 ? 0.347 0.113 -15.43 1 90.5 391 ALA A CA 1
ATOM 2929 C C . ALA A 1 391 ? 0.255 -0.999 -16.469 1 90.5 391 ALA A C 1
ATOM 2931 O O . ALA A 1 391 ? -0.843 -1.411 -16.844 1 90.5 391 ALA A O 1
ATOM 2932 N N . TYR A 1 392 ? 1.438 -1.367 -16.906 1 90.31 392 TYR A N 1
ATOM 2933 C CA . TYR A 1 392 ? 1.573 -2.467 -17.859 1 90.31 392 TYR A CA 1
ATOM 2934 C C . TYR A 1 392 ? 2.176 -3.695 -17.188 1 90.31 392 TYR A C 1
ATOM 2936 O O . TYR A 1 392 ? 3.096 -3.578 -16.375 1 90.31 392 TYR A O 1
ATOM 2944 N N . TYR A 1 393 ? 1.591 -4.816 -17.516 1 90.12 393 TYR A N 1
ATOM 2945 C CA . TYR A 1 393 ? 2.08 -6.105 -17.047 1 90.12 393 TYR A CA 1
ATOM 2946 C C . TYR A 1 393 ? 2.066 -7.137 -18.172 1 90.12 393 TYR A C 1
ATOM 2948 O O . TYR A 1 393 ? 1.069 -7.277 -18.875 1 90.12 393 TYR A O 1
ATOM 2956 N N . GLU A 1 394 ? 3.215 -7.863 -18.203 1 90.5 394 GLU A N 1
ATOM 2957 C CA . GLU A 1 394 ? 3.229 -8.945 -19.188 1 90.5 394 GLU A CA 1
ATOM 2958 C C . GLU A 1 394 ? 4.281 -9.992 -18.844 1 90.5 394 GLU A C 1
ATOM 2960 O O . GLU A 1 394 ? 5.316 -9.672 -18.266 1 90.5 394 GLU A O 1
ATOM 2965 N N . THR A 1 395 ? 3.904 -11.227 -19.125 1 93.38 395 THR A N 1
ATOM 2966 C CA . THR A 1 395 ? 4.879 -12.312 -19.125 1 93.38 395 THR A CA 1
ATOM 2967 C C . THR A 1 395 ? 5.406 -12.562 -20.531 1 93.38 395 THR A C 1
ATOM 2969 O O . THR A 1 395 ? 4.691 -12.359 -21.516 1 93.38 395 THR A O 1
ATOM 2972 N N . ILE A 1 396 ? 6.652 -12.906 -20.688 1 95.44 396 ILE A N 1
ATOM 2973 C CA . ILE A 1 396 ? 7.273 -13.125 -21.984 1 95.44 396 ILE A CA 1
ATOM 2974 C C . ILE A 1 396 ? 7.699 -14.586 -22.109 1 95.44 396 ILE A C 1
ATOM 2976 O O . ILE A 1 396 ? 8.469 -15.094 -21.297 1 95.44 396 ILE A O 1
ATOM 2980 N N . GLY A 1 397 ? 7.219 -15.25 -23.094 1 96.25 397 GLY A N 1
ATOM 2981 C CA . GLY A 1 397 ? 7.551 -16.641 -23.328 1 96.25 397 GLY A CA 1
ATOM 2982 C C . GLY A 1 397 ? 9.023 -16.859 -23.641 1 96.25 397 GLY A C 1
ATOM 2983 O O . GLY A 1 397 ? 9.797 -15.906 -23.703 1 96.25 397 GLY A O 1
ATOM 2984 N N . GLY A 1 398 ? 9.414 -18.094 -23.828 1 97.5 398 GLY A N 1
ATOM 2985 C CA . GLY A 1 398 ? 10.766 -18.531 -24.141 1 97.5 398 GLY A CA 1
ATOM 2986 C C . GLY A 1 398 ? 10.828 -19.922 -24.734 1 97.5 398 GLY A C 1
ATOM 2987 O O . GLY A 1 398 ? 9.938 -20.312 -25.5 1 97.5 398 GLY A O 1
ATOM 2988 N N . GLY A 1 399 ? 11.938 -20.531 -24.484 1 98.44 399 GLY A N 1
ATOM 2989 C CA . GLY A 1 399 ? 12.125 -21.859 -25.062 1 98.44 399 GLY A CA 1
ATOM 2990 C C . GLY A 1 399 ? 11.531 -22.969 -24.203 1 98.44 399 GLY A C 1
ATOM 2991 O O . GLY A 1 399 ? 11.734 -23 -22.984 1 98.44 399 GLY A O 1
ATOM 2992 N N . MET A 1 400 ? 10.797 -23.859 -24.859 1 98.38 400 MET A N 1
ATOM 2993 C CA . MET A 1 400 ? 10.328 -25.078 -24.203 1 98.38 400 MET A CA 1
ATOM 2994 C C . MET A 1 400 ? 11.398 -26.172 -24.25 1 98.38 400 MET A C 1
ATOM 2996 O O . MET A 1 400 ? 12.125 -26.281 -25.25 1 98.38 400 MET A O 1
ATOM 3000 N N . GLY A 1 401 ? 11.461 -26.938 -23.219 1 98.31 401 GLY A N 1
ATOM 3001 C CA . GLY A 1 401 ? 12.383 -28.078 -23.219 1 98.31 401 GLY A CA 1
ATOM 3002 C C . GLY A 1 401 ? 12.016 -29.141 -24.219 1 98.31 401 GLY A C 1
ATOM 3003 O O . GLY A 1 401 ? 10.828 -29.422 -24.438 1 98.31 401 GLY A O 1
ATOM 3004 N N . ALA A 1 402 ? 13.062 -29.75 -24.766 1 98.38 402 ALA A N 1
ATOM 3005 C CA . ALA A 1 402 ? 12.852 -30.875 -25.672 1 98.38 402 ALA A CA 1
ATOM 3006 C C . ALA A 1 402 ? 12.461 -32.125 -24.906 1 98.38 402 ALA A C 1
ATOM 3008 O O . ALA A 1 402 ? 12.711 -32.25 -23.703 1 98.38 402 ALA A O 1
ATOM 3009 N N . SER A 1 403 ? 11.734 -33.031 -25.609 1 96.62 403 SER A N 1
ATOM 3010 C CA . SER A 1 403 ? 11.352 -34.312 -25.031 1 96.62 403 SER A CA 1
ATOM 3011 C C . SER A 1 403 ? 11.781 -35.469 -25.938 1 96.62 403 SER A C 1
ATOM 3013 O O . SER A 1 403 ? 12.352 -35.25 -27 1 96.62 403 SER A O 1
ATOM 3015 N N . ALA A 1 404 ? 11.547 -36.688 -25.438 1 96.12 404 ALA A N 1
ATOM 3016 C CA . ALA A 1 404 ? 11.828 -37.875 -26.234 1 96.12 404 ALA A CA 1
ATOM 3017 C C . ALA A 1 404 ? 10.984 -37.906 -27.5 1 96.12 404 ALA A C 1
ATOM 3019 O O . ALA A 1 404 ? 11.359 -38.531 -28.484 1 96.12 404 ALA A O 1
ATOM 3020 N N . ARG A 1 405 ? 9.992 -37.156 -27.422 1 95 405 ARG A N 1
ATOM 3021 C CA . ARG A 1 405 ? 9.023 -37.219 -28.516 1 95 405 ARG A CA 1
ATOM 3022 C C . ARG A 1 405 ? 9.297 -36.156 -29.562 1 95 405 ARG A C 1
ATOM 3024 O O . ARG A 1 405 ? 8.781 -36.219 -30.672 1 95 405 ARG A O 1
ATOM 3031 N N . GLY A 1 406 ? 10.125 -35.156 -29.188 1 96.75 406 GLY A N 1
ATOM 3032 C CA . GLY A 1 406 ? 10.359 -34.156 -30.188 1 96.75 406 GLY A CA 1
ATOM 3033 C C . GLY A 1 406 ? 11.039 -32.906 -29.625 1 96.75 406 GLY A C 1
ATOM 3034 O O . GLY A 1 406 ? 11.352 -32.844 -28.438 1 96.75 406 GLY A O 1
ATOM 3035 N N . ASP A 1 407 ? 11.25 -31.984 -30.578 1 98.06 407 ASP A N 1
ATOM 3036 C CA . ASP A 1 407 ? 11.891 -30.719 -30.234 1 98.06 407 ASP A CA 1
ATOM 3037 C C . ASP A 1 407 ? 10.977 -29.859 -29.359 1 98.06 407 ASP A C 1
ATOM 3039 O O . ASP A 1 407 ? 9.758 -30.047 -29.344 1 98.06 407 ASP A O 1
ATOM 3043 N N . GLY A 1 408 ? 11.609 -29.062 -28.562 1 97.81 408 GLY A N 1
ATOM 3044 C CA . GLY A 1 408 ? 10.836 -28.094 -27.812 1 97.81 408 GLY A CA 1
ATOM 3045 C C . GLY A 1 408 ? 10.281 -26.984 -28.672 1 97.81 408 GLY A C 1
ATOM 3046 O O . GLY A 1 408 ? 10.898 -26.594 -29.672 1 97.81 408 GLY A O 1
ATOM 3047 N N . MET A 1 409 ? 9.18 -26.422 -28.312 1 97.69 409 MET A N 1
ATOM 3048 C CA . MET A 1 409 ? 8.586 -25.297 -29.016 1 97.69 409 MET A CA 1
ATOM 3049 C C . MET A 1 409 ? 9.328 -24 -28.688 1 97.69 409 MET A C 1
ATOM 3051 O O . MET A 1 409 ? 9.75 -23.797 -27.562 1 97.69 409 MET A O 1
ATOM 3055 N N . SER A 1 410 ? 9.453 -23.125 -29.703 1 97.88 410 SER A N 1
ATOM 3056 C CA . SER A 1 410 ? 10.125 -21.844 -29.516 1 97.88 410 SER A CA 1
ATOM 3057 C C . SER A 1 410 ? 9.133 -20.734 -29.188 1 97.88 410 SER A C 1
ATOM 3059 O O . SER A 1 410 ? 8.016 -20.703 -29.734 1 97.88 410 SER A O 1
ATOM 3061 N N . GLY A 1 411 ? 9.586 -19.828 -28.328 1 96.38 411 GLY A N 1
ATOM 3062 C CA . GLY A 1 411 ? 8.875 -18.594 -28.078 1 96.38 411 GLY A CA 1
ATOM 3063 C C . GLY A 1 411 ? 7.473 -18.797 -27.531 1 96.38 411 GLY A C 1
ATOM 3064 O O . GLY A 1 411 ? 6.527 -18.156 -27.984 1 96.38 411 GLY A O 1
ATOM 3065 N N . VAL A 1 412 ? 7.316 -19.672 -26.562 1 94.62 412 VAL A N 1
ATOM 3066 C CA . VAL A 1 412 ? 5.988 -19.969 -26.031 1 94.62 412 VAL A CA 1
ATOM 3067 C C . VAL A 1 412 ? 6.004 -19.859 -24.516 1 94.62 412 VAL A C 1
ATOM 3069 O O . VAL A 1 412 ? 7.07 -19.906 -23.891 1 94.62 412 VAL A O 1
ATOM 3072 N N . GLN A 1 413 ? 4.793 -19.609 -23.969 1 91.81 413 GLN A N 1
ATOM 3073 C CA . GLN A 1 413 ? 4.652 -19.734 -22.516 1 91.81 413 GLN A CA 1
ATOM 3074 C C . GLN A 1 413 ? 4.758 -21.188 -22.078 1 91.81 413 GLN A C 1
ATOM 3076 O O . GLN A 1 413 ? 4.297 -22.094 -22.781 1 91.81 413 GLN A O 1
ATOM 3081 N N . VAL A 1 414 ? 5.383 -21.391 -21 1 92.44 414 VAL A N 1
ATOM 3082 C CA . VAL A 1 414 ? 5.555 -22.766 -20.531 1 92.44 414 VAL A CA 1
ATOM 3083 C C . VAL A 1 414 ? 5.098 -22.875 -19.078 1 92.44 414 VAL A C 1
ATOM 3085 O O . VAL A 1 414 ? 5.219 -21.922 -18.312 1 92.44 414 VAL A O 1
ATOM 3088 N N . HIS A 1 415 ? 4.48 -24.047 -18.734 1 92.62 415 HIS A N 1
ATOM 3089 C CA . HIS A 1 415 ? 4.188 -24.5 -17.375 1 92.62 415 HIS A CA 1
ATOM 3090 C C . HIS A 1 415 ? 3.223 -23.547 -16.672 1 92.62 415 HIS A C 1
ATOM 3092 O O . HIS A 1 415 ? 2.105 -23.328 -17.141 1 92.62 415 HIS A O 1
ATOM 3098 N N . MET A 1 416 ? 3.629 -22.719 -15.672 1 89.88 416 MET A N 1
ATOM 3099 C CA . MET A 1 416 ? 2.756 -22.047 -14.711 1 89.88 416 MET A CA 1
ATOM 3100 C C . MET A 1 416 ? 2.117 -20.812 -15.328 1 89.88 416 MET A C 1
ATOM 3102 O O . MET A 1 416 ? 1.468 -20.031 -14.633 1 89.88 416 MET A O 1
ATOM 3106 N N . THR A 1 417 ? 2.32 -20.594 -16.547 1 83.75 417 THR A N 1
ATOM 3107 C CA . THR A 1 417 ? 1.676 -19.5 -17.266 1 83.75 417 THR A CA 1
ATOM 3108 C C . THR A 1 417 ? 1.141 -19.969 -18.609 1 83.75 417 THR A C 1
ATOM 3110 O O . THR A 1 417 ? 1.689 -20.891 -19.219 1 83.75 417 THR A O 1
ATOM 3113 N N . ASN A 1 418 ? -0.019 -19.438 -18.922 1 77.75 418 ASN A N 1
ATOM 3114 C CA . ASN A 1 418 ? -0.621 -19.719 -20.219 1 77.75 418 ASN A CA 1
ATOM 3115 C C . ASN A 1 418 ? -1.328 -18.484 -20.781 1 77.75 418 ASN A C 1
ATOM 3117 O O . ASN A 1 418 ? -2.395 -18.609 -21.391 1 77.75 418 ASN A O 1
ATOM 3121 N N . THR A 1 419 ? -0.769 -17.375 -20.562 1 77.94 419 THR A N 1
ATOM 3122 C CA . THR A 1 419 ? -1.377 -16.125 -21 1 77.94 419 THR A CA 1
ATOM 3123 C C . THR A 1 419 ? -0.957 -15.797 -22.422 1 77.94 419 THR A C 1
ATOM 3125 O O . THR A 1 419 ? 0.073 -16.281 -22.906 1 77.94 419 THR A O 1
ATOM 3128 N N . LEU A 1 420 ? -1.713 -15.039 -23.062 1 78.69 420 LEU A N 1
ATOM 3129 C CA . LEU A 1 420 ? -1.375 -14.547 -24.391 1 78.69 420 LEU A CA 1
ATOM 3130 C C . LEU A 1 420 ? -0.514 -13.289 -24.297 1 78.69 420 LEU A C 1
ATOM 3132 O O . LEU A 1 420 ? -0.501 -12.609 -23.266 1 78.69 420 LEU A O 1
ATOM 3136 N N . ASN A 1 421 ? 0.279 -13.125 -25.375 1 79.38 421 ASN A N 1
ATOM 3137 C CA . ASN A 1 421 ? 0.98 -11.852 -25.453 1 79.38 421 ASN A CA 1
ATOM 3138 C C . ASN A 1 421 ? 0.032 -10.711 -25.812 1 79.38 421 ASN A C 1
ATOM 3140 O O . ASN A 1 421 ? -1.012 -10.938 -26.422 1 79.38 421 ASN A O 1
ATOM 3144 N N . THR A 1 422 ? 0.355 -9.555 -25.391 1 79.44 422 THR A N 1
ATOM 3145 C CA . THR A 1 422 ? -0.352 -8.375 -25.859 1 79.44 422 THR A CA 1
ATOM 3146 C C . THR A 1 422 ? 0.146 -7.965 -27.25 1 79.44 422 THR A C 1
ATOM 3148 O O . THR A 1 422 ? 1.344 -7.75 -27.438 1 79.44 422 THR A O 1
ATOM 3151 N N . PRO A 1 423 ? -0.783 -7.828 -28.156 1 83.19 423 PRO A N 1
ATOM 3152 C CA . PRO A 1 423 ? -0.342 -7.383 -29.469 1 83.19 423 PRO A CA 1
ATOM 3153 C C . PRO A 1 423 ? 0.383 -6.039 -29.438 1 83.19 423 PRO A C 1
ATOM 3155 O O . PRO A 1 423 ? -0.006 -5.145 -28.672 1 83.19 423 PRO A O 1
ATOM 3158 N N . VAL A 1 424 ? 1.405 -5.957 -30.281 1 87.19 424 VAL A N 1
ATOM 3159 C CA . VAL A 1 424 ? 2.268 -4.777 -30.281 1 87.19 424 VAL A CA 1
ATOM 3160 C C . VAL A 1 424 ? 1.435 -3.529 -30.562 1 87.19 424 VAL A C 1
ATOM 3162 O O . VAL A 1 424 ? 1.637 -2.486 -29.938 1 87.19 424 VAL A O 1
ATOM 3165 N N . GLU A 1 425 ? 0.529 -3.693 -31.484 1 85.25 425 GLU A N 1
ATOM 3166 C CA . GLU A 1 425 ? -0.315 -2.561 -31.844 1 85.25 425 GLU A CA 1
ATOM 3167 C C . GLU A 1 425 ? -1.162 -2.1 -30.672 1 85.25 425 GLU A C 1
ATOM 3169 O O . GLU A 1 425 ? -1.27 -0.899 -30.406 1 85.25 425 GLU A O 1
ATOM 3174 N N . ALA A 1 426 ? -1.708 -3.021 -30.016 1 79.44 426 ALA A N 1
ATOM 3175 C CA . ALA A 1 426 ? -2.537 -2.701 -28.859 1 79.44 426 ALA A CA 1
ATOM 3176 C C . ALA A 1 426 ? -1.707 -2.064 -27.734 1 79.44 426 ALA A C 1
ATOM 3178 O O . ALA A 1 426 ? -2.164 -1.137 -27.078 1 79.44 426 ALA A O 1
ATOM 3179 N N . LEU A 1 427 ? -0.531 -2.527 -27.594 1 86.31 427 LEU A N 1
ATOM 3180 C CA . LEU A 1 427 ? 0.385 -2.037 -26.562 1 86.31 427 LEU A CA 1
ATOM 3181 C C . LEU A 1 427 ? 0.773 -0.587 -26.828 1 86.31 427 LEU A C 1
ATOM 3183 O O . LEU A 1 427 ? 0.708 0.254 -25.938 1 86.31 427 LEU A O 1
ATOM 3187 N N . GLU A 1 428 ? 1.093 -0.296 -28.062 1 89.19 428 GLU A N 1
ATOM 3188 C CA . GLU A 1 428 ? 1.627 1.015 -28.422 1 89.19 428 GLU A CA 1
ATOM 3189 C C . GLU A 1 428 ? 0.521 2.064 -28.484 1 89.19 428 GLU A C 1
ATOM 3191 O O . GLU A 1 428 ? 0.791 3.264 -28.391 1 89.19 428 GLU A O 1
ATOM 3196 N N . MET A 1 429 ? -0.669 1.576 -28.625 1 84.12 429 MET A N 1
ATOM 3197 C CA . MET A 1 429 ? -1.805 2.494 -28.641 1 84.12 429 MET A CA 1
ATOM 3198 C C . MET A 1 429 ? -2.125 3.002 -27.25 1 84.12 429 MET A C 1
ATOM 3200 O O . MET A 1 429 ? -2.629 4.113 -27.078 1 84.12 429 MET A O 1
ATOM 3204 N N . VAL A 1 430 ? -1.789 2.213 -26.297 1 82.62 430 VAL A N 1
ATOM 3205 C CA . VAL A 1 430 ? -2.279 2.504 -24.953 1 82.62 430 VAL A CA 1
ATOM 3206 C C . VAL A 1 430 ? -1.134 3.025 -24.078 1 82.62 430 VAL A C 1
ATOM 3208 O O . VAL A 1 430 ? -1.332 3.912 -23.25 1 82.62 430 VAL A O 1
ATOM 3211 N N . PHE A 1 431 ? 0.046 2.572 -24.297 1 89.06 431 PHE A N 1
ATOM 3212 C CA . PHE A 1 431 ? 1.144 2.861 -23.375 1 89.06 431 PHE A CA 1
ATOM 3213 C C . PHE A 1 431 ? 2.203 3.721 -24.062 1 89.06 431 PHE A C 1
ATOM 3215 O O . PHE A 1 431 ? 2.406 3.625 -25.266 1 89.06 431 PHE A O 1
ATOM 3222 N N . PRO A 1 432 ? 2.859 4.59 -23.312 1 92 432 PRO A N 1
ATOM 3223 C CA . PRO A 1 432 ? 3.861 5.496 -23.875 1 92 432 PRO A CA 1
ATOM 3224 C C . PRO A 1 432 ? 5.223 4.832 -24.062 1 92 432 PRO A C 1
ATOM 3226 O O . PRO A 1 432 ? 6.246 5.387 -23.656 1 92 432 PRO A O 1
ATOM 3229 N N . PHE A 1 433 ? 5.281 3.646 -24.656 1 91.12 433 PHE A N 1
ATOM 3230 C CA . PHE A 1 433 ? 6.523 3.008 -25.078 1 91.12 433 PHE A CA 1
ATOM 3231 C C . PHE A 1 433 ? 6.332 2.281 -26.406 1 91.12 433 PHE A C 1
ATOM 3233 O O . PHE A 1 433 ? 5.207 2.129 -26.875 1 91.12 433 PHE A O 1
ATOM 3240 N N . ARG A 1 434 ? 7.441 1.986 -27.062 1 95.19 434 ARG A N 1
ATOM 3241 C CA . ARG A 1 434 ? 7.453 1.354 -28.375 1 95.19 434 ARG A CA 1
ATOM 3242 C C . ARG A 1 434 ? 8.203 0.027 -28.344 1 95.19 434 ARG A C 1
ATOM 3244 O O . ARG A 1 434 ? 9.25 -0.082 -27.703 1 95.19 434 ARG A O 1
ATOM 3251 N N . VAL A 1 435 ? 7.68 -0.938 -29 1 95.94 435 VAL A N 1
ATOM 3252 C CA . VAL A 1 435 ? 8.383 -2.201 -29.172 1 95.94 435 VAL A CA 1
ATOM 3253 C C . VAL A 1 435 ? 9.281 -2.125 -30.406 1 95.94 435 VAL A C 1
ATOM 3255 O O . VAL A 1 435 ? 8.797 -2.156 -31.547 1 95.94 435 VAL A O 1
ATOM 3258 N N . VAL A 1 436 ? 10.531 -2.182 -30.203 1 95.81 436 VAL A N 1
ATOM 3259 C CA . VAL A 1 436 ? 11.5 -1.971 -31.281 1 95.81 436 VAL A CA 1
ATOM 3260 C C . VAL A 1 436 ? 11.859 -3.309 -31.922 1 95.81 436 VAL A C 1
ATOM 3262 O O . VAL A 1 436 ? 12.273 -3.354 -33.094 1 95.81 436 VAL A O 1
ATOM 3265 N N . ARG A 1 437 ? 11.758 -4.305 -31.094 1 95.69 437 ARG A N 1
ATOM 3266 C CA . ARG A 1 437 ? 12.094 -5.641 -31.578 1 95.69 437 ARG A CA 1
ATOM 3267 C C . ARG A 1 437 ? 11.258 -6.703 -30.875 1 95.69 437 ARG A C 1
ATOM 3269 O O . ARG A 1 437 ? 10.992 -6.605 -29.672 1 95.69 437 ARG A O 1
ATOM 3276 N N . TYR A 1 438 ? 10.781 -7.602 -31.656 1 95.5 438 TYR A N 1
ATOM 3277 C CA . TYR A 1 438 ? 10.102 -8.805 -31.188 1 95.5 438 TYR A CA 1
ATOM 3278 C C . TYR A 1 438 ? 10.398 -9.992 -32.094 1 95.5 438 TYR A C 1
ATOM 3280 O O . TYR A 1 438 ? 9.805 -10.117 -33.188 1 95.5 438 TYR A O 1
ATOM 3288 N N . SER A 1 439 ? 11.32 -10.844 -31.641 1 97.25 439 SER A N 1
ATOM 3289 C CA . SER A 1 439 ? 11.789 -11.93 -32.5 1 97.25 439 SER A CA 1
ATOM 3290 C C . SER A 1 439 ? 12.234 -13.125 -31.672 1 97.25 439 SER A C 1
ATOM 3292 O O . SER A 1 439 ? 12.406 -13.016 -30.453 1 97.25 439 SER A O 1
ATOM 3294 N N . LEU A 1 440 ? 12.367 -14.219 -32.344 1 98.06 440 LEU A N 1
ATOM 3295 C CA . LEU A 1 440 ? 13 -15.367 -31.688 1 98.06 440 LEU A CA 1
ATOM 3296 C C . LEU A 1 440 ? 14.477 -15.109 -31.453 1 98.06 440 LEU A C 1
ATOM 3298 O O . LEU A 1 440 ? 15.07 -14.219 -32.062 1 98.06 440 LEU A O 1
ATOM 3302 N N . ARG A 1 441 ? 15.016 -15.773 -30.531 1 98.31 441 ARG A N 1
ATOM 3303 C CA . ARG A 1 441 ? 16.438 -15.773 -30.203 1 98.31 441 ARG A CA 1
ATOM 3304 C C . ARG A 1 441 ? 17.125 -17.031 -30.734 1 98.31 441 ARG A C 1
ATOM 3306 O O . ARG A 1 441 ? 17.469 -17.938 -29.969 1 98.31 441 ARG A O 1
ATOM 3313 N N . PRO A 1 442 ? 17.5 -17.016 -32.031 1 97.69 442 PRO A N 1
ATOM 3314 C CA . PRO A 1 442 ? 17.984 -18.234 -32.656 1 97.69 442 PRO A CA 1
ATOM 3315 C C . PRO A 1 442 ? 19.234 -18.797 -31.984 1 97.69 442 PRO A C 1
ATOM 3317 O O . PRO A 1 442 ? 20.141 -18.016 -31.641 1 97.69 442 PRO A O 1
ATOM 3320 N N . GLY A 1 443 ? 19.203 -20.125 -31.859 1 97.62 443 GLY A N 1
ATOM 3321 C CA . GLY A 1 443 ? 20.375 -20.812 -31.328 1 97.62 443 GLY A CA 1
ATOM 3322 C C . GLY A 1 443 ? 20.422 -20.844 -29.812 1 97.62 443 GLY A C 1
ATOM 3323 O O . GLY A 1 443 ? 21.391 -21.328 -29.234 1 97.62 443 GLY A O 1
ATOM 3324 N N . SER A 1 444 ? 19.375 -20.359 -29.172 1 98.5 444 SER A N 1
ATOM 3325 C CA . SER A 1 444 ? 19.375 -20.312 -27.719 1 98.5 444 SER A CA 1
ATOM 3326 C C . SER A 1 444 ? 18.922 -21.641 -27.125 1 98.5 444 SER A C 1
ATOM 3328 O O . SER A 1 444 ? 19.141 -21.906 -25.938 1 98.5 444 SER A O 1
ATOM 3330 N N . GLY A 1 445 ? 18.281 -22.516 -27.828 1 98.62 445 GLY A N 1
ATOM 3331 C CA . GLY A 1 445 ? 17.891 -23.844 -27.359 1 98.62 445 GLY A CA 1
ATOM 3332 C C . GLY A 1 445 ? 19.062 -24.797 -27.203 1 98.62 445 GLY A C 1
ATOM 3333 O O . GLY A 1 445 ? 20.016 -24.734 -27.984 1 98.62 445 GLY A O 1
ATOM 3334 N N . GLY A 1 446 ? 18.953 -25.641 -26.219 1 98.31 446 GLY A N 1
ATOM 3335 C CA . GLY A 1 446 ? 20.016 -26.625 -26 1 98.31 446 GLY A CA 1
ATOM 3336 C C . GLY A 1 446 ? 20.062 -27.688 -27.078 1 98.31 446 GLY A C 1
ATOM 3337 O O . GLY A 1 446 ? 19.031 -28.125 -27.594 1 98.31 446 GLY A O 1
ATOM 3338 N N . ALA A 1 447 ? 21.297 -28.188 -27.297 1 98.25 447 ALA A N 1
ATOM 3339 C CA . ALA A 1 447 ? 21.484 -29.25 -28.281 1 98.25 447 ALA A CA 1
ATOM 3340 C C . ALA A 1 447 ? 21.109 -30.609 -27.703 1 98.25 447 ALA A C 1
ATOM 3342 O O . ALA A 1 447 ? 21.188 -30.812 -26.484 1 98.25 447 ALA A O 1
ATOM 3343 N N . GLY A 1 448 ? 20.672 -31.531 -28.562 1 97.56 448 GLY A N 1
ATOM 3344 C CA . GLY A 1 448 ? 20.312 -32.906 -28.25 1 97.56 448 GLY A CA 1
ATOM 3345 C C . GLY A 1 448 ? 19.766 -33.656 -29.453 1 97.56 448 GLY A C 1
ATOM 3346 O O . GLY A 1 448 ? 19.719 -33.125 -30.562 1 97.56 448 GLY A O 1
ATOM 3347 N N . ARG A 1 449 ? 19.484 -35 -29.25 1 97.69 449 ARG A N 1
ATOM 3348 C CA . ARG A 1 449 ? 18.703 -35.688 -30.266 1 97.69 449 ARG A CA 1
ATOM 3349 C C . ARG A 1 449 ? 17.5 -34.844 -30.688 1 97.69 449 ARG A C 1
ATOM 3351 O O . ARG A 1 449 ? 17.172 -34.781 -31.875 1 97.69 449 ARG A O 1
ATOM 3358 N N . HIS A 1 450 ? 16.875 -34.344 -29.703 1 98.12 450 HIS A N 1
ATOM 3359 C CA . HIS A 1 450 ? 15.859 -33.312 -29.891 1 98.12 450 HIS A CA 1
ATOM 3360 C C . HIS A 1 450 ? 16.297 -31.984 -29.266 1 98.12 450 HIS A C 1
ATOM 3362 O O . HIS A 1 450 ? 16.703 -31.953 -28.094 1 98.12 450 HIS A O 1
ATOM 3368 N N . ARG A 1 451 ? 16.188 -30.953 -30 1 98.38 451 ARG A N 1
ATOM 3369 C CA . ARG A 1 451 ? 16.672 -29.656 -29.594 1 98.38 451 ARG A CA 1
ATOM 3370 C C . ARG A 1 451 ? 15.641 -28.922 -28.75 1 98.38 451 ARG A C 1
ATOM 3372 O O . ARG A 1 451 ? 14.438 -28.984 -29.031 1 98.38 451 ARG A O 1
ATOM 3379 N N . GLY A 1 452 ? 16.156 -28.188 -27.75 1 98.5 452 GLY A N 1
ATOM 3380 C CA . GLY A 1 452 ? 15.258 -27.312 -27.016 1 98.5 452 GLY A CA 1
ATOM 3381 C C . GLY A 1 452 ? 14.766 -26.141 -27.859 1 98.5 452 GLY A C 1
ATOM 3382 O O . GLY A 1 452 ? 15.43 -25.734 -28.812 1 98.5 452 GLY A O 1
ATOM 3383 N N . GLY A 1 453 ? 13.625 -25.609 -27.469 1 98.62 453 GLY A N 1
ATOM 3384 C CA . GLY A 1 453 ? 13.094 -24.438 -28.156 1 98.62 453 GLY A CA 1
ATOM 3385 C C . GLY A 1 453 ? 13.914 -23.188 -27.906 1 98.62 453 GLY A C 1
ATOM 3386 O O . GLY A 1 453 ? 14.555 -23.047 -26.859 1 98.62 453 GLY A O 1
ATOM 3387 N N . ASP A 1 454 ? 13.844 -22.266 -28.859 1 98.69 454 ASP A N 1
ATOM 3388 C CA . ASP A 1 454 ? 14.547 -21 -28.766 1 98.69 454 ASP A CA 1
ATOM 3389 C C . ASP A 1 454 ? 13.734 -19.984 -27.938 1 98.69 454 ASP A C 1
ATOM 3391 O O . ASP A 1 454 ? 12.508 -20.078 -27.875 1 98.69 454 ASP A O 1
ATOM 3395 N N . GLY A 1 455 ? 14.492 -19.031 -27.297 1 98.38 455 GLY A N 1
ATOM 3396 C CA . GLY A 1 455 ? 13.859 -17.953 -26.562 1 98.38 455 GLY A CA 1
ATOM 3397 C C . GLY A 1 455 ? 13.375 -16.828 -27.453 1 98.38 455 GLY A C 1
ATOM 3398 O O . GLY A 1 455 ? 13.164 -17.016 -28.656 1 98.38 455 GLY A O 1
ATOM 3399 N N . ILE A 1 456 ? 13.109 -15.727 -26.828 1 98.25 456 ILE A N 1
ATOM 3400 C CA . ILE A 1 456 ? 12.586 -14.539 -27.5 1 98.25 456 ILE A CA 1
ATOM 3401 C C . ILE A 1 456 ? 13.5 -13.344 -27.219 1 98.25 456 ILE A C 1
ATOM 3403 O O . ILE A 1 456 ? 14.125 -13.266 -26.156 1 98.25 456 ILE A O 1
ATOM 3407 N N . VAL A 1 457 ? 13.625 -12.484 -28.188 1 98.25 457 VAL A N 1
ATOM 3408 C CA . VAL A 1 457 ? 14.195 -11.156 -27.984 1 98.25 457 VAL A CA 1
ATOM 3409 C C . VAL A 1 457 ? 13.102 -10.102 -28.078 1 98.25 457 VAL A C 1
ATOM 3411 O O . VAL A 1 457 ? 12.406 -10.008 -29.094 1 98.25 457 VAL A O 1
ATOM 3414 N N . ARG A 1 458 ? 12.883 -9.406 -27.031 1 97.62 458 ARG A N 1
ATOM 3415 C CA . ARG A 1 458 ? 11.914 -8.312 -27.016 1 97.62 458 ARG A CA 1
ATOM 3416 C C . ARG A 1 458 ? 12.555 -7.027 -26.516 1 97.62 458 ARG A C 1
ATOM 3418 O O . ARG A 1 458 ? 13.234 -7.027 -25.484 1 97.62 458 ARG A O 1
ATOM 3425 N N . GLU A 1 459 ? 12.398 -5.957 -27.234 1 97.5 459 GLU A N 1
ATOM 3426 C CA . GLU A 1 459 ? 13.023 -4.68 -26.906 1 97.5 459 GLU A CA 1
ATOM 3427 C C . GLU A 1 459 ? 11.992 -3.559 -26.844 1 97.5 459 GLU A C 1
ATOM 3429 O O . GLU A 1 459 ? 11.188 -3.395 -27.75 1 97.5 459 GLU A O 1
ATOM 3434 N N . TYR A 1 460 ? 11.984 -2.818 -25.734 1 97.38 460 TYR A N 1
ATOM 3435 C CA . TYR A 1 460 ? 11.062 -1.714 -25.484 1 97.38 460 TYR A CA 1
ATOM 3436 C C . TYR A 1 460 ? 11.797 -0.382 -25.469 1 97.38 460 TYR A C 1
ATOM 3438 O O . TYR A 1 460 ? 12.836 -0.252 -24.812 1 97.38 460 TYR A O 1
ATOM 3446 N N . GLU A 1 461 ? 11.32 0.568 -26.172 1 97.38 461 GLU A N 1
ATOM 3447 C CA . GLU A 1 461 ? 11.781 1.946 -26.047 1 97.38 461 GLU A CA 1
ATOM 3448 C C . GLU A 1 461 ? 10.812 2.793 -25.234 1 97.38 461 GLU A C 1
ATOM 3450 O O . GLU A 1 461 ? 9.633 2.889 -25.562 1 97.38 461 GLU A O 1
ATOM 3455 N N . ILE A 1 462 ? 11.312 3.4 -24.219 1 95.69 462 ILE A N 1
ATOM 3456 C CA . ILE A 1 462 ? 10.492 4.215 -23.344 1 95.69 462 ILE A CA 1
ATOM 3457 C C . ILE A 1 462 ? 10.328 5.613 -23.922 1 95.69 462 ILE A C 1
ATOM 3459 O O . ILE A 1 462 ? 11.312 6.246 -24.312 1 95.69 462 ILE A O 1
ATOM 3463 N N . LEU A 1 463 ? 9.109 6.141 -23.938 1 94.75 463 LEU A N 1
ATOM 3464 C CA . LEU A 1 463 ? 8.828 7.43 -24.562 1 94.75 463 LEU A CA 1
ATOM 3465 C C . LEU A 1 463 ? 8.469 8.477 -23.5 1 94.75 463 LEU A C 1
ATOM 3467 O O . LEU A 1 463 ? 8.461 9.672 -23.797 1 94.75 463 LEU A O 1
ATOM 3471 N N . ALA A 1 464 ? 8.148 8.07 -22.312 1 93.19 464 ALA A N 1
ATOM 3472 C CA . ALA A 1 464 ? 7.914 8.906 -21.141 1 93.19 464 ALA A CA 1
ATOM 3473 C C . ALA A 1 464 ? 8.523 8.273 -19.891 1 93.19 464 ALA A C 1
ATOM 3475 O O . ALA A 1 464 ? 8.688 7.051 -19.812 1 93.19 464 ALA A O 1
ATOM 3476 N N . PRO A 1 465 ? 8.93 9.148 -18.938 1 92.19 465 PRO A N 1
ATOM 3477 C CA . PRO A 1 465 ? 9.523 8.555 -17.734 1 92.19 465 PRO A CA 1
ATOM 3478 C C . PRO A 1 465 ? 8.672 7.43 -17.141 1 92.19 465 PRO A C 1
ATOM 3480 O O . PRO A 1 465 ? 7.445 7.566 -17.047 1 92.19 465 PRO A O 1
ATOM 3483 N N . ALA A 1 466 ? 9.344 6.285 -16.812 1 94.38 466 ALA A N 1
ATOM 3484 C CA . ALA A 1 466 ? 8.602 5.125 -16.344 1 94.38 466 ALA A CA 1
ATOM 3485 C C . ALA A 1 466 ? 9.453 4.281 -15.398 1 94.38 466 ALA A C 1
ATOM 3487 O O . ALA A 1 466 ? 10.68 4.246 -15.523 1 94.38 466 ALA A O 1
ATOM 3488 N N . THR A 1 467 ? 8.773 3.754 -14.438 1 95.62 467 THR A N 1
ATOM 3489 C CA . THR A 1 467 ? 9.406 2.738 -13.602 1 95.62 467 THR A CA 1
ATOM 3490 C C . THR A 1 467 ? 9.234 1.352 -14.211 1 95.62 467 THR A C 1
ATOM 3492 O O . THR A 1 467 ? 8.117 0.927 -14.5 1 95.62 467 THR A O 1
ATOM 3495 N N . VAL A 1 468 ? 10.344 0.658 -14.422 1 97.38 468 VAL A N 1
ATOM 3496 C CA . VAL A 1 468 ? 10.344 -0.684 -14.992 1 97.38 468 VAL A CA 1
ATOM 3497 C C . VAL A 1 468 ? 10.836 -1.689 -13.961 1 97.38 468 VAL A C 1
ATOM 3499 O O . VAL A 1 468 ? 11.875 -1.476 -13.32 1 97.38 468 VAL A O 1
ATOM 3502 N N . THR A 1 469 ? 10.07 -2.732 -13.742 1 97.31 469 THR A N 1
ATOM 3503 C CA . THR A 1 469 ? 10.469 -3.809 -12.844 1 97.31 469 THR A CA 1
ATOM 3504 C C . THR A 1 469 ? 10.477 -5.148 -13.57 1 97.31 469 THR A C 1
ATOM 3506 O O . THR A 1 469 ? 9.531 -5.484 -14.281 1 97.31 469 THR A O 1
ATOM 3509 N N . MET A 1 470 ? 11.586 -5.867 -13.422 1 97.5 470 MET A N 1
ATOM 3510 C CA . MET A 1 470 ? 11.75 -7.18 -14.047 1 97.5 470 MET A CA 1
ATOM 3511 C C . MET A 1 470 ? 11.906 -8.266 -12.984 1 97.5 470 MET A C 1
ATOM 3513 O O . MET A 1 470 ? 12.727 -8.133 -12.07 1 97.5 470 MET A O 1
ATOM 3517 N N . LEU A 1 471 ? 11.062 -9.258 -13.016 1 97.44 471 LEU A N 1
ATOM 3518 C CA . LEU A 1 471 ? 11.234 -10.516 -12.289 1 97.44 471 LEU A CA 1
ATOM 3519 C C . LEU A 1 471 ? 11.492 -11.664 -13.258 1 97.44 471 LEU A C 1
ATOM 3521 O O . LEU A 1 471 ? 10.562 -12.141 -13.922 1 97.44 471 LEU A O 1
ATOM 3525 N N . SER A 1 472 ? 12.703 -12.047 -13.336 1 97.88 472 SER A N 1
ATOM 3526 C CA . SER A 1 472 ? 13.078 -13.133 -14.234 1 97.88 472 SER A CA 1
ATOM 3527 C C . SER A 1 472 ? 14.055 -14.094 -13.562 1 97.88 472 SER A C 1
ATOM 3529 O O . SER A 1 472 ? 14.578 -13.797 -12.484 1 97.88 472 SER A O 1
ATOM 3531 N N . GLU A 1 473 ? 14.156 -15.242 -14.102 1 97.69 473 GLU A N 1
ATOM 3532 C CA . GLU A 1 473 ? 15.102 -16.281 -13.703 1 97.69 473 GLU A CA 1
ATOM 3533 C C . GLU A 1 473 ? 15.93 -16.766 -14.891 1 97.69 473 GLU A C 1
ATOM 3535 O O . GLU A 1 473 ? 15.727 -16.312 -16.016 1 97.69 473 GLU A O 1
ATOM 3540 N N . ARG A 1 474 ? 16.859 -17.688 -14.586 1 98.19 474 ARG A N 1
ATOM 3541 C CA . ARG A 1 474 ? 17.688 -18.344 -15.602 1 98.19 474 ARG A CA 1
ATOM 3542 C C . ARG A 1 474 ? 18.547 -17.328 -16.344 1 98.19 474 ARG A C 1
ATOM 3544 O O . ARG A 1 474 ? 18.562 -17.312 -17.578 1 98.19 474 ARG A O 1
ATOM 3551 N N . ARG A 1 475 ? 19.109 -16.422 -15.562 1 98 475 ARG A N 1
ATOM 3552 C CA . ARG A 1 475 ? 20.125 -15.516 -16.094 1 98 475 ARG A CA 1
ATOM 3553 C C . ARG A 1 475 ? 21.516 -15.984 -15.703 1 98 475 ARG A C 1
ATOM 3555 O O . ARG A 1 475 ? 22.469 -15.852 -16.484 1 98 475 ARG A O 1
ATOM 3562 N N . ALA A 1 476 ? 21.609 -16.484 -14.461 1 96.44 476 ALA A N 1
ATOM 3563 C CA . ALA A 1 476 ? 22.875 -17 -13.953 1 96.44 476 ALA A CA 1
ATOM 3564 C C . ALA A 1 476 ? 23 -18.5 -14.18 1 96.44 476 ALA A C 1
ATOM 3566 O O . ALA A 1 476 ? 24.109 -19.016 -14.328 1 96.44 476 ALA A O 1
ATOM 3567 N N . VAL A 1 477 ? 21.922 -19.219 -14.148 1 97.12 477 VAL A N 1
ATOM 3568 C CA . VAL A 1 477 ? 21.906 -20.672 -14.281 1 97.12 477 VAL A CA 1
ATOM 3569 C C . VAL A 1 477 ? 21.109 -21.062 -15.523 1 97.12 477 VAL A C 1
ATOM 3571 O O . VAL A 1 477 ? 19.969 -20.625 -15.703 1 97.12 477 VAL A O 1
ATOM 3574 N N . ALA A 1 478 ? 21.641 -21.906 -16.328 1 98.06 478 ALA A N 1
ATOM 3575 C CA . ALA A 1 478 ? 21.016 -22.312 -17.594 1 98.06 478 ALA A CA 1
ATOM 3576 C C . ALA A 1 478 ? 19.938 -23.359 -17.359 1 98.06 478 ALA A C 1
ATOM 3578 O O . ALA A 1 478 ? 20.031 -24.172 -16.422 1 98.06 478 ALA A O 1
ATOM 3579 N N . PRO A 1 479 ? 18.891 -23.375 -18.203 1 98.44 479 PRO A N 1
ATOM 3580 C CA . PRO A 1 479 ? 17.953 -24.5 -18.156 1 98.44 479 PRO A CA 1
ATOM 3581 C C . PRO A 1 479 ? 18.609 -25.828 -18.531 1 98.44 479 PRO A C 1
ATOM 3583 O O . PRO A 1 479 ? 19.25 -25.922 -19.578 1 98.44 479 PRO A O 1
ATOM 3586 N N . TRP A 1 480 ? 18.438 -26.812 -17.734 1 97.88 480 TRP A N 1
ATOM 3587 C CA . TRP A 1 480 ? 19.203 -28.047 -17.875 1 97.88 480 TRP A CA 1
ATOM 3588 C C . TRP A 1 480 ? 18.641 -28.922 -18.984 1 97.88 480 TRP A C 1
ATOM 3590 O O . TRP A 1 480 ? 17.453 -28.844 -19.297 1 97.88 480 TRP A O 1
ATOM 3600 N N . GLY A 1 481 ? 19.484 -29.672 -19.625 1 97.5 481 GLY A N 1
ATOM 3601 C CA . GLY A 1 481 ? 19.078 -30.719 -20.531 1 97.5 481 GLY A CA 1
ATOM 3602 C C . GLY A 1 481 ? 18.766 -32.031 -19.828 1 97.5 481 GLY A C 1
ATOM 3603 O O . GLY A 1 481 ? 18.969 -32.156 -18.625 1 97.5 481 GLY A O 1
ATOM 3604 N N . LEU A 1 482 ? 18.266 -32.969 -20.609 1 97.19 482 LEU A N 1
ATOM 3605 C CA . LEU A 1 482 ? 17.938 -34.281 -20.062 1 97.19 482 LEU A CA 1
ATOM 3606 C C . LEU A 1 482 ? 18.422 -35.406 -21 1 97.19 482 LEU A C 1
ATOM 3608 O O . LEU A 1 482 ? 18.562 -35.188 -22.203 1 97.19 482 LEU A O 1
ATOM 3612 N N . ALA A 1 483 ? 18.75 -36.594 -20.438 1 96.31 483 ALA A N 1
ATOM 3613 C CA . ALA A 1 483 ? 19.141 -37.812 -21.156 1 96.31 483 ALA A CA 1
ATOM 3614 C C . ALA A 1 483 ? 20.344 -37.531 -22.062 1 96.31 483 ALA A C 1
ATOM 3616 O O . ALA A 1 483 ? 20.375 -37.969 -23.219 1 96.31 483 ALA A O 1
ATOM 3617 N N . GLY A 1 484 ? 21.219 -36.688 -21.609 1 96.06 484 GLY A N 1
ATOM 3618 C CA . GLY A 1 484 ? 22.438 -36.406 -22.359 1 96.06 484 GLY A CA 1
ATOM 3619 C C . GLY A 1 484 ? 22.344 -35.125 -23.156 1 96.06 484 GLY A C 1
ATOM 3620 O O . GLY A 1 484 ? 23.312 -34.688 -23.766 1 96.06 484 GLY A O 1
ATOM 3621 N N . GLY A 1 485 ? 21.156 -34.469 -23.203 1 97.5 485 GLY A N 1
ATOM 3622 C CA . GLY A 1 485 ? 20.984 -33.188 -23.891 1 97.5 485 GLY A CA 1
ATOM 3623 C C . GLY A 1 485 ? 21.719 -32.062 -23.219 1 97.5 485 GLY A C 1
ATOM 3624 O O . GLY A 1 485 ? 22.016 -32.125 -22.016 1 97.5 485 GLY A O 1
ATOM 3625 N N . GLU A 1 486 ? 21.984 -31 -23.969 1 98.25 486 GLU A N 1
ATOM 3626 C CA . GLU A 1 486 ? 22.734 -29.844 -23.469 1 98.25 486 GLU A CA 1
ATOM 3627 C C . GLU A 1 486 ? 21.781 -28.781 -22.922 1 98.25 486 GLU A C 1
ATOM 3629 O O . GLU A 1 486 ? 20.609 -28.734 -23.297 1 98.25 486 GLU A O 1
ATOM 3634 N N . PRO A 1 487 ? 22.281 -27.984 -22 1 98.5 487 PRO A N 1
ATOM 3635 C CA . PRO A 1 487 ? 21.469 -26.906 -21.469 1 98.5 487 PRO A CA 1
ATOM 3636 C C . PRO A 1 487 ? 21.125 -25.844 -22.516 1 98.5 487 PRO A C 1
ATOM 3638 O O . PRO A 1 487 ? 21.875 -25.656 -23.469 1 98.5 487 PRO A O 1
ATOM 3641 N N . GLY A 1 488 ? 19.984 -25.219 -22.375 1 98.62 488 GLY A N 1
ATOM 3642 C CA . GLY A 1 488 ? 19.703 -24.016 -23.156 1 98.62 488 GLY A CA 1
ATOM 3643 C C . GLY A 1 488 ? 20.531 -22.828 -22.719 1 98.62 488 GLY A C 1
ATOM 3644 O O . GLY A 1 488 ? 21.172 -22.859 -21.672 1 98.62 488 GLY A O 1
ATOM 3645 N N . GLN A 1 489 ? 20.516 -21.781 -23.562 1 98.62 489 GLN A N 1
ATOM 3646 C CA . GLN A 1 489 ? 21.219 -20.562 -23.188 1 98.62 489 GLN A CA 1
ATOM 3647 C C . GLN A 1 489 ? 20.438 -19.781 -22.125 1 98.62 489 GLN A C 1
ATOM 3649 O O . GLN A 1 489 ? 19.219 -19.703 -22.172 1 98.62 489 GLN A O 1
ATOM 3654 N N . PRO A 1 490 ? 21.125 -19.234 -21.094 1 98.56 490 PRO A N 1
ATOM 3655 C CA . PRO A 1 490 ? 20.453 -18.344 -20.141 1 98.56 490 PRO A CA 1
ATOM 3656 C C . PRO A 1 490 ? 19.906 -17.078 -20.797 1 98.56 490 PRO A C 1
ATOM 3658 O O . PRO A 1 490 ? 20.312 -16.734 -21.922 1 98.56 490 PRO A O 1
ATOM 3661 N N . GLY A 1 491 ? 18.969 -16.469 -20.156 1 98.44 491 GLY A N 1
ATOM 3662 C CA . GLY A 1 491 ? 18.469 -15.188 -20.609 1 98.44 491 GLY A CA 1
ATOM 3663 C C . GLY A 1 491 ? 19.375 -14.031 -20.266 1 98.44 491 GLY A C 1
ATOM 3664 O O . GLY A 1 491 ? 20.375 -14.203 -19.578 1 98.44 491 GLY A O 1
ATOM 3665 N N . ARG A 1 492 ? 19.047 -12.883 -20.844 1 98.25 492 ARG A N 1
ATOM 3666 C CA . ARG A 1 492 ? 19.781 -11.648 -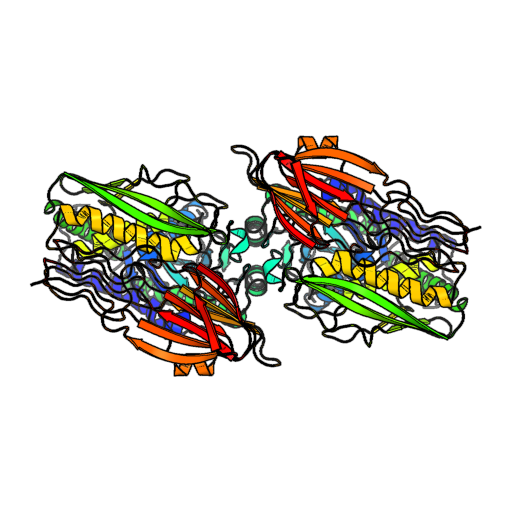20.578 1 98.25 492 ARG A CA 1
ATOM 3667 C C . ARG A 1 492 ? 18.828 -10.453 -20.547 1 98.25 492 ARG A C 1
ATOM 3669 O O . ARG A 1 492 ? 17.875 -10.383 -21.328 1 98.25 492 ARG A O 1
ATOM 3676 N N . ASN A 1 493 ? 19.062 -9.555 -19.609 1 98.12 493 ASN A N 1
ATOM 3677 C CA . ASN A 1 493 ? 18.422 -8.242 -19.562 1 98.12 493 ASN A CA 1
ATOM 3678 C C . ASN A 1 493 ? 19.422 -7.121 -19.828 1 98.12 493 ASN A C 1
ATOM 3680 O O . ASN A 1 493 ? 20.453 -7.047 -19.172 1 98.12 493 ASN A O 1
ATOM 3684 N N . CYS A 1 494 ? 19.109 -6.301 -20.781 1 98.25 494 CYS A N 1
ATOM 3685 C CA . CYS A 1 494 ? 20.047 -5.238 -21.125 1 98.25 494 CYS A CA 1
ATOM 3686 C C . CYS A 1 494 ? 19.344 -3.887 -21.172 1 98.25 494 CYS A C 1
ATOM 3688 O O . CYS A 1 494 ? 18.25 -3.768 -21.734 1 98.25 494 CYS A O 1
ATOM 3690 N N . LEU A 1 495 ? 19.891 -2.943 -20.531 1 98.25 495 LEU A N 1
ATOM 3691 C CA . LEU A 1 495 ? 19.469 -1.554 -20.656 1 98.25 495 LEU A CA 1
ATOM 3692 C C . LEU A 1 495 ? 20.359 -0.798 -21.625 1 98.25 495 LEU A C 1
ATOM 3694 O O . LEU A 1 495 ? 21.578 -0.737 -21.453 1 98.25 495 LEU A O 1
ATOM 3698 N N . ILE A 1 496 ? 19.812 -0.305 -22.641 1 97.75 496 ILE A N 1
ATOM 3699 C CA . ILE A 1 496 ? 20.516 0.519 -23.625 1 97.75 496 ILE A CA 1
ATOM 3700 C C . ILE A 1 496 ? 20.156 1.988 -23.422 1 97.75 496 ILE A C 1
ATOM 3702 O O . ILE A 1 496 ? 19.031 2.41 -23.703 1 97.75 496 ILE A O 1
ATOM 3706 N N . HIS A 1 497 ? 21.094 2.729 -22.953 1 96.25 497 HIS A N 1
ATOM 3707 C CA . HIS A 1 497 ? 20.875 4.145 -22.688 1 96.25 497 HIS A CA 1
ATOM 3708 C C . HIS A 1 497 ? 20.75 4.938 -23.984 1 96.25 497 HIS A C 1
ATOM 3710 O O . HIS A 1 497 ? 21.156 4.469 -25.047 1 96.25 497 HIS A O 1
ATOM 3716 N N . ALA A 1 498 ? 20.234 6.117 -23.828 1 92.81 498 ALA A N 1
ATOM 3717 C CA . ALA A 1 498 ? 20.031 6.977 -24.984 1 92.81 498 ALA A CA 1
ATOM 3718 C C . ALA A 1 498 ? 21.344 7.273 -25.688 1 92.81 498 ALA A C 1
ATOM 3720 O O . ALA A 1 498 ? 21.375 7.449 -26.906 1 92.81 498 ALA A O 1
ATOM 3721 N N . ASN A 1 499 ? 22.422 7.281 -25 1 93 499 ASN A N 1
ATOM 3722 C CA . ASN A 1 499 ? 23.734 7.574 -25.578 1 93 499 ASN A CA 1
ATOM 3723 C C . ASN A 1 499 ? 24.344 6.34 -26.219 1 93 499 ASN A C 1
ATOM 3725 O O . ASN A 1 499 ? 25.469 6.395 -26.734 1 93 499 ASN A O 1
ATOM 3729 N N . GLY A 1 500 ? 23.672 5.164 -26.125 1 92.75 500 GLY A N 1
ATOM 3730 C CA . GLY A 1 500 ? 24.125 3.951 -26.781 1 92.75 500 GLY A CA 1
ATOM 3731 C C . GLY A 1 500 ? 24.828 2.988 -25.844 1 92.75 500 GLY A C 1
ATOM 3732 O O . GLY A 1 500 ? 25.047 1.824 -26.188 1 92.75 500 GLY A O 1
ATOM 3733 N N . GLN A 1 501 ? 25.172 3.475 -24.672 1 96.5 501 GLN A N 1
ATOM 3734 C CA . GLN A 1 501 ? 25.828 2.607 -23.703 1 96.5 501 GLN A CA 1
ATOM 3735 C C . GLN A 1 501 ? 24.906 1.466 -23.266 1 96.5 501 GLN A C 1
ATOM 3737 O O . GLN A 1 501 ? 23.719 1.682 -23.016 1 96.5 501 GLN A O 1
ATOM 3742 N N . VAL A 1 502 ? 25.5 0.224 -23.281 1 97.12 502 VAL A N 1
ATOM 3743 C CA . VAL A 1 502 ? 24.719 -0.957 -22.906 1 97.12 502 VAL A CA 1
ATOM 3744 C C . VAL A 1 502 ? 25.109 -1.407 -21.5 1 97.12 502 VAL A C 1
ATOM 3746 O O . VAL A 1 502 ? 26.297 -1.551 -21.188 1 97.12 502 VAL A O 1
ATOM 3749 N N . GLU A 1 503 ? 24.141 -1.541 -20.641 1 96.75 503 GLU A N 1
ATOM 3750 C CA . GLU A 1 503 ? 24.312 -2.031 -19.281 1 96.75 503 GLU A CA 1
ATOM 3751 C C . GLU A 1 503 ? 23.578 -3.359 -19.078 1 96.75 503 GLU A C 1
ATOM 3753 O O . GLU A 1 503 ? 22.391 -3.467 -19.359 1 96.75 503 GLU A O 1
ATOM 3758 N N . GLU A 1 504 ? 24.328 -4.371 -18.703 1 96.44 504 GLU A N 1
ATOM 3759 C CA . GLU A 1 504 ? 23.672 -5.629 -18.359 1 96.44 504 GLU A CA 1
ATOM 3760 C C . GLU A 1 504 ? 23.016 -5.547 -16.984 1 96.44 504 GLU A C 1
ATOM 3762 O O . GLU A 1 504 ? 23.625 -5.086 -16.016 1 96.44 504 GLU A O 1
ATOM 3767 N N . LEU A 1 505 ? 21.797 -5.922 -16.938 1 96.56 505 LEU A N 1
ATOM 3768 C CA . LEU A 1 505 ? 21.031 -5.863 -15.695 1 96.56 505 LEU A CA 1
ATOM 3769 C C . LEU A 1 505 ? 20.859 -7.258 -15.102 1 96.56 505 LEU A C 1
ATOM 3771 O O . LEU A 1 505 ? 20.906 -8.258 -15.82 1 96.56 505 LEU A O 1
ATOM 3775 N N . PRO A 1 506 ? 20.719 -7.355 -13.781 1 96.69 506 PRO A N 1
ATOM 3776 C CA . PRO A 1 506 ? 20.5 -8.656 -13.141 1 96.69 506 PRO A CA 1
ATOM 3777 C C . PRO A 1 506 ? 19.156 -9.273 -13.492 1 96.69 506 PRO A C 1
ATOM 3779 O O . PRO A 1 506 ? 18.359 -8.656 -14.203 1 96.69 506 PRO A O 1
ATOM 3782 N N . SER A 1 507 ? 18.953 -10.539 -13.047 1 97.62 507 SER A N 1
ATOM 3783 C CA . SER A 1 507 ? 17.734 -11.266 -13.32 1 97.62 507 SER A CA 1
ATOM 3784 C C . SER A 1 507 ? 16.516 -10.539 -12.75 1 97.62 507 SER A C 1
ATOM 3786 O O . SER A 1 507 ? 15.398 -10.688 -13.25 1 97.62 507 SER A O 1
ATOM 3788 N N . LYS A 1 508 ? 16.75 -9.789 -11.727 1 97.56 508 LYS A N 1
ATOM 3789 C CA . LYS A 1 508 ? 15.703 -8.984 -11.102 1 97.56 508 LYS A CA 1
ATOM 3790 C C . LYS A 1 508 ? 16.188 -7.551 -10.859 1 97.56 508 LYS A C 1
ATOM 3792 O O . LYS A 1 508 ? 17.25 -7.336 -10.289 1 97.56 508 LYS A O 1
ATOM 3797 N N . PHE A 1 509 ? 15.422 -6.621 -11.305 1 96.56 509 PHE A N 1
ATOM 3798 C CA . PHE A 1 509 ? 15.797 -5.227 -11.102 1 96.56 509 PHE A CA 1
ATOM 3799 C C . PHE A 1 509 ? 14.562 -4.328 -11.156 1 96.56 509 PHE A C 1
ATOM 3801 O O . PHE A 1 509 ? 13.516 -4.734 -11.648 1 96.56 509 PHE A O 1
ATOM 3808 N N . SER A 1 510 ? 14.586 -3.176 -10.562 1 95.56 510 SER A N 1
ATOM 3809 C CA . SER A 1 510 ? 1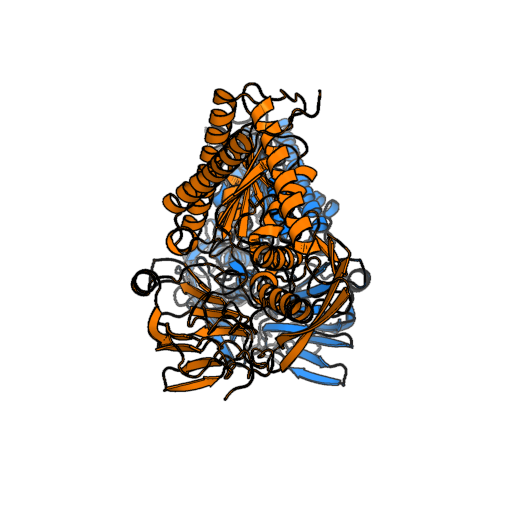3.656 -2.062 -10.711 1 95.56 510 SER A CA 1
ATOM 3810 C C . SER A 1 510 ? 14.391 -0.762 -11.008 1 95.56 510 SER A C 1
ATOM 3812 O O . SER A 1 510 ? 15.281 -0.361 -10.258 1 95.56 510 SER A O 1
ATOM 3814 N N . ARG A 1 511 ? 14.062 -0.158 -12.156 1 95.19 511 ARG A N 1
ATOM 3815 C CA . ARG A 1 511 ? 14.766 1.035 -12.609 1 95.19 511 ARG A CA 1
ATOM 3816 C C . ARG A 1 511 ? 13.797 2.07 -13.164 1 95.19 511 ARG A C 1
ATOM 3818 O O . ARG A 1 511 ? 12.781 1.715 -13.766 1 95.19 511 ARG A O 1
ATOM 3825 N N . ARG A 1 512 ? 14.07 3.299 -12.82 1 93.75 512 ARG A N 1
ATOM 3826 C CA . ARG A 1 512 ? 13.391 4.371 -13.539 1 93.75 512 ARG A CA 1
ATOM 38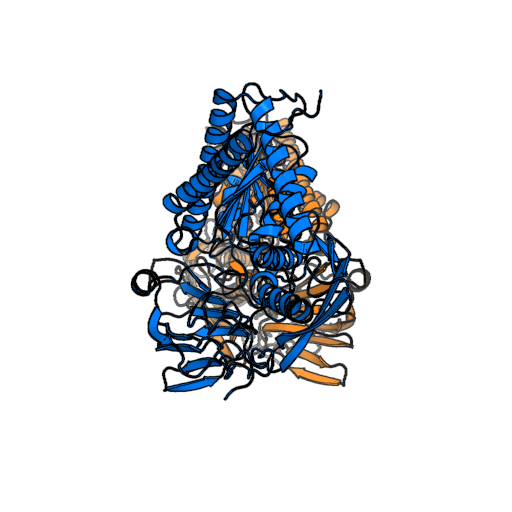27 C C . ARG A 1 512 ? 14.078 4.66 -14.875 1 93.75 512 ARG A C 1
ATOM 3829 O O . ARG A 1 512 ? 15.281 4.91 -14.914 1 93.75 512 ARG A O 1
ATOM 3836 N N . LEU A 1 513 ? 13.344 4.551 -15.914 1 95.94 513 LEU A N 1
ATOM 3837 C CA . LEU A 1 513 ? 13.875 4.797 -17.25 1 95.94 513 LEU A CA 1
ATOM 3838 C C . LEU A 1 513 ? 13.367 6.121 -17.812 1 95.94 513 LEU A C 1
ATOM 3840 O O . LEU A 1 513 ? 12.281 6.582 -17.422 1 95.94 513 LEU A O 1
ATOM 3844 N N . MET A 1 514 ? 14.18 6.73 -18.547 1 94.56 514 MET A N 1
ATOM 3845 C CA . MET A 1 514 ? 13.859 8.016 -19.172 1 94.56 514 MET A CA 1
ATOM 3846 C C . MET A 1 514 ? 13.609 7.855 -20.672 1 94.56 514 MET A C 1
ATOM 3848 O O . MET A 1 514 ? 13.992 6.848 -21.266 1 94.56 514 MET A O 1
ATOM 3852 N N . PRO A 1 515 ? 12.93 8.914 -21.281 1 95 515 PRO A N 1
ATOM 3853 C CA . PRO A 1 515 ? 12.719 8.828 -22.734 1 95 515 PRO A CA 1
ATOM 3854 C C . PRO A 1 515 ? 14.008 8.586 -23.5 1 95 515 PRO A C 1
ATOM 3856 O O . PRO A 1 515 ? 15.016 9.258 -23.266 1 95 515 PRO A O 1
ATOM 3859 N N . GLY A 1 516 ? 13.969 7.602 -24.344 1 96.19 516 GLY A N 1
ATOM 3860 C CA . GLY A 1 516 ? 15.133 7.262 -25.141 1 96.19 516 GLY A CA 1
ATOM 3861 C C . GLY A 1 516 ? 15.844 6.008 -24.656 1 96.19 516 GLY A C 1
ATOM 3862 O O . GLY A 1 516 ? 16.578 5.375 -25.406 1 96.19 516 GLY A O 1
ATOM 3863 N N . ASP A 1 517 ? 15.617 5.633 -23.391 1 97.12 517 ASP A N 1
ATOM 3864 C CA . ASP A 1 517 ? 16.156 4.379 -22.875 1 97.12 517 ASP A CA 1
ATOM 3865 C C . ASP A 1 517 ? 15.453 3.18 -23.516 1 97.12 517 ASP A C 1
ATOM 3867 O O . ASP A 1 517 ? 14.266 3.246 -23.828 1 97.12 517 ASP A O 1
ATOM 3871 N N . ARG A 1 518 ? 16.188 2.174 -23.734 1 98.06 518 ARG A N 1
ATOM 3872 C CA . ARG A 1 518 ? 15.617 0.944 -24.266 1 98.06 518 ARG A CA 1
ATOM 3873 C C . ARG A 1 518 ? 15.938 -0.246 -23.359 1 98.06 518 ARG A C 1
ATOM 3875 O O . ARG A 1 518 ? 17.047 -0.359 -22.844 1 98.06 518 ARG A O 1
ATOM 3882 N N . LEU A 1 519 ? 14.938 -1.047 -23.141 1 98.25 519 LEU A N 1
ATOM 3883 C CA . LEU A 1 519 ? 15.109 -2.297 -22.406 1 98.25 519 LEU A CA 1
ATOM 3884 C C . LEU A 1 519 ? 15.008 -3.494 -23.344 1 98.25 519 LEU A C 1
ATOM 3886 O O . LEU A 1 519 ? 13.977 -3.703 -23.984 1 98.25 519 LEU A O 1
ATOM 3890 N N . ARG A 1 520 ? 16.062 -4.219 -23.484 1 98.38 520 ARG A N 1
ATOM 3891 C CA . ARG A 1 520 ? 16.094 -5.438 -24.297 1 98.38 520 ARG A CA 1
ATOM 3892 C C . ARG A 1 520 ? 16.078 -6.676 -23.406 1 98.38 520 ARG A C 1
ATOM 3894 O O . ARG A 1 520 ? 16.953 -6.836 -22.547 1 98.38 520 ARG A O 1
ATOM 3901 N N . ILE A 1 521 ? 15.109 -7.496 -23.594 1 98.31 521 ILE A N 1
ATOM 3902 C CA . ILE A 1 521 ? 14.984 -8.75 -22.859 1 98.31 521 ILE A CA 1
ATOM 3903 C C . ILE A 1 521 ? 15.242 -9.93 -23.797 1 98.31 521 ILE A C 1
ATOM 3905 O O . ILE A 1 521 ? 14.586 -10.055 -24.844 1 98.31 521 ILE A O 1
ATOM 3909 N N . GLU A 1 522 ? 16.203 -10.711 -23.484 1 98.69 522 GLU A N 1
ATOM 3910 C CA . GLU A 1 522 ? 16.469 -11.984 -24.156 1 98.69 522 GLU A CA 1
ATOM 3911 C C . GLU A 1 522 ? 16.109 -13.156 -23.25 1 98.69 522 GLU A C 1
ATOM 3913 O O . GLU A 1 522 ? 16.781 -13.406 -22.25 1 98.69 522 GLU A O 1
ATOM 3918 N N . THR A 1 523 ? 15.055 -13.867 -23.625 1 98.62 523 THR A N 1
ATOM 3919 C CA . THR A 1 523 ? 14.57 -14.938 -22.75 1 98.62 523 THR A CA 1
ATOM 3920 C C . THR A 1 523 ? 15.359 -16.219 -22.969 1 98.62 523 THR A C 1
ATOM 3922 O O . THR A 1 523 ? 16.016 -16.391 -24 1 98.62 523 THR A O 1
ATOM 3925 N N . PRO A 1 524 ? 15.414 -17.141 -21.969 1 98.75 524 PRO A N 1
ATOM 3926 C CA . PRO A 1 524 ? 16.203 -18.375 -22.094 1 98.75 524 PRO A CA 1
ATOM 3927 C C . PRO A 1 524 ? 15.641 -19.328 -23.156 1 98.75 524 PRO A C 1
ATOM 3929 O O . PRO A 1 524 ? 14.453 -19.281 -23.469 1 98.75 524 PRO A O 1
ATOM 3932 N N . GLY A 1 525 ? 16.531 -20.141 -23.672 1 98.56 525 GLY A N 1
ATOM 3933 C CA . GLY A 1 525 ? 16.078 -21.297 -24.438 1 98.56 525 GLY A CA 1
ATOM 3934 C C . GLY A 1 525 ? 15.719 -22.484 -23.562 1 98.56 525 GLY A C 1
ATOM 3935 O O . GLY A 1 525 ? 15.828 -22.422 -22.344 1 98.56 525 GLY A O 1
ATOM 3936 N N . GLY A 1 526 ? 15.164 -23.516 -24.188 1 98.62 526 GLY A N 1
ATOM 3937 C CA . GLY A 1 526 ? 14.898 -24.781 -23.5 1 98.62 526 GLY A CA 1
ATOM 3938 C C . GLY A 1 526 ? 16.047 -25.766 -23.609 1 98.62 526 GLY A C 1
ATOM 3939 O O . GLY A 1 526 ? 16.891 -25.641 -24.5 1 98.62 526 GLY A O 1
ATOM 3940 N N . GLY A 1 527 ? 16.109 -26.672 -22.656 1 98.5 527 GLY A N 1
ATOM 3941 C CA . GLY A 1 527 ? 17.125 -27.703 -22.703 1 98.5 527 GLY A CA 1
ATOM 3942 C C . GLY A 1 527 ? 16.891 -28.734 -23.797 1 98.5 527 GLY A C 1
ATOM 3943 O O . GLY A 1 527 ? 15.742 -28.938 -24.203 1 98.5 527 GLY A O 1
ATOM 3944 N N . GLY A 1 528 ? 17.969 -29.312 -24.203 1 98.25 528 GLY A N 1
ATOM 3945 C CA . GLY A 1 528 ? 17.875 -30.391 -25.172 1 98.25 528 GLY A CA 1
ATOM 3946 C C . GLY A 1 528 ? 17.625 -31.75 -24.531 1 98.25 528 GLY A C 1
ATOM 3947 O O . GLY A 1 528 ? 17.766 -31.891 -23.312 1 98.25 528 GLY A O 1
ATOM 3948 N N . TRP A 1 529 ? 17.156 -32.688 -25.328 1 97.88 529 TRP A N 1
ATOM 3949 C CA . TRP A 1 529 ? 16.891 -34.062 -24.859 1 97.88 529 TRP A CA 1
ATOM 3950 C C . TRP A 1 529 ? 17.672 -35.062 -25.688 1 97.88 529 TRP A C 1
ATOM 3952 O O . TRP A 1 529 ? 17.641 -35.031 -26.906 1 97.88 529 TRP A O 1
ATOM 3962 N N . GLY A 1 530 ? 18.359 -35.969 -25.016 1 96.88 530 GLY A N 1
ATOM 3963 C CA . GLY A 1 530 ? 19.141 -37 -25.719 1 96.88 530 GLY A CA 1
ATOM 3964 C C . GLY A 1 530 ? 20.484 -36.469 -26.203 1 96.88 530 GLY A C 1
ATOM 3965 O O . GLY A 1 530 ? 20.641 -35.281 -26.453 1 96.88 530 GLY A O 1
ATOM 3966 N N . SER A 1 531 ? 21.438 -37.406 -26.344 1 94.31 531 SER A N 1
ATOM 3967 C CA . SER A 1 531 ? 22.781 -37 -26.766 1 94.31 531 SER A CA 1
ATOM 3968 C C . SER A 1 531 ? 22.75 -36.406 -28.172 1 94.31 531 SER A C 1
ATOM 3970 O O . SER A 1 531 ? 22.125 -36.969 -29.078 1 94.31 531 SER A O 1
ATOM 3972 N N . PRO A 1 532 ? 23.453 -35.25 -28.188 1 91.81 532 PRO A N 1
ATOM 3973 C CA . PRO A 1 532 ? 23.531 -34.688 -29.531 1 91.81 532 PRO A CA 1
ATOM 3974 C C . PRO A 1 532 ? 24.25 -35.594 -30.531 1 91.81 532 PRO A C 1
ATOM 3976 O O . PRO A 1 532 ? 25.125 -36.375 -30.156 1 91.81 532 PRO A O 1
ATOM 3979 N N . ALA A 1 533 ? 23.922 -35.688 -31.797 1 74.75 533 ALA A N 1
ATOM 3980 C CA . ALA A 1 533 ? 24.609 -36.5 -32.781 1 74.75 533 ALA A CA 1
ATOM 3981 C C . ALA A 1 533 ? 26.031 -35.969 -33.031 1 74.75 533 ALA A C 1
ATOM 3983 O O . ALA A 1 533 ? 26.266 -34.781 -32.938 1 74.75 533 ALA A O 1
ATOM 3984 N N . MET B 1 1 ? -34 39.781 14.234 1 33.41 1 MET B N 1
ATOM 3985 C CA . MET B 1 1 ? -33.656 39.625 15.641 1 33.41 1 MET B CA 1
ATOM 3986 C C . MET B 1 1 ? -32.5 40.562 16.016 1 33.41 1 MET B C 1
ATOM 3988 O O . MET B 1 1 ? -31.516 40.656 15.281 1 33.41 1 MET B O 1
ATOM 3992 N N . SER B 1 2 ? -32.781 41.594 16.656 1 35.25 2 SER B N 1
ATOM 3993 C CA . SER B 1 2 ? -31.875 42.688 17 1 35.25 2 SER B CA 1
ATOM 3994 C C . SER B 1 2 ? -30.5 42.125 17.391 1 35.25 2 SER B C 1
ATOM 3996 O O . SER B 1 2 ? -30.406 41.062 18 1 35.25 2 SER B O 1
ATOM 3998 N N . ALA B 1 3 ? -29.547 42.344 16.562 1 45.62 3 ALA B N 1
ATOM 3999 C CA . ALA B 1 3 ? -28.156 42.062 16.906 1 45.62 3 ALA B CA 1
ATOM 4000 C C . ALA B 1 3 ? -27.938 42.25 18.406 1 45.62 3 ALA B C 1
ATOM 4002 O O . ALA B 1 3 ? -27.766 43.344 18.891 1 45.62 3 ALA B O 1
ATOM 4003 N N . ALA B 1 4 ? -28.625 41.688 19.406 1 49.16 4 ALA B N 1
ATOM 4004 C CA . ALA B 1 4 ? -28.422 41.844 20.844 1 49.16 4 ALA B CA 1
ATOM 4005 C C . ALA B 1 4 ? -26.938 41.844 21.203 1 49.16 4 ALA B C 1
ATOM 4007 O O . ALA B 1 4 ? -26.156 41.125 20.594 1 49.16 4 ALA B O 1
ATOM 4008 N N . ALA B 1 5 ? -26.484 42.812 21.828 1 64.75 5 ALA B N 1
ATOM 4009 C CA . ALA B 1 5 ? -25.141 43.125 22.297 1 64.75 5 ALA B CA 1
ATOM 4010 C C . ALA B 1 5 ? -24.484 41.938 22.984 1 64.75 5 ALA B C 1
ATOM 4012 O O . ALA B 1 5 ? -25.094 41.312 23.844 1 64.75 5 ALA B O 1
ATOM 4013 N N . VAL B 1 6 ? -23.531 41.094 22.297 1 83.69 6 VAL B N 1
ATOM 4014 C CA . VAL B 1 6 ? -22.766 39.969 22.844 1 83.69 6 VAL B CA 1
ATOM 4015 C C . VAL B 1 6 ? -22.25 40.344 24.234 1 83.69 6 VAL B C 1
ATOM 4017 O O . VAL B 1 6 ? -21.656 41.406 24.422 1 83.69 6 VAL B O 1
ATOM 4020 N N . ASP B 1 7 ? -22.734 39.719 25.297 1 90.75 7 ASP B N 1
ATOM 4021 C CA . ASP B 1 7 ? -22.219 39.875 26.656 1 90.75 7 ASP B CA 1
ATOM 4022 C C . ASP B 1 7 ? -20.812 39.312 26.781 1 90.75 7 ASP B C 1
ATOM 4024 O O . ASP B 1 7 ? -20.609 38.125 26.641 1 90.75 7 ASP B O 1
ATOM 4028 N N . PRO B 1 8 ? -19.812 40.188 27.031 1 91 8 PRO B N 1
ATOM 4029 C CA . PRO B 1 8 ? -18.422 39.75 27.078 1 91 8 PRO B CA 1
ATOM 4030 C C . PRO B 1 8 ? -18.188 38.656 28.125 1 91 8 PRO B C 1
ATOM 4032 O O . PRO B 1 8 ? -17.359 37.781 27.922 1 91 8 PRO B O 1
ATOM 4035 N N . ILE B 1 9 ? -18.859 38.781 29.172 1 93.5 9 ILE B N 1
ATOM 4036 C CA . ILE B 1 9 ? -18.688 37.781 30.219 1 93.5 9 ILE B CA 1
ATOM 4037 C C . ILE B 1 9 ? -19.203 36.438 29.734 1 93.5 9 ILE B C 1
ATOM 4039 O O . ILE B 1 9 ? -18.531 35.406 29.906 1 93.5 9 ILE B O 1
ATOM 4043 N N . THR B 1 10 ? -20.328 36.469 29.172 1 94.31 10 THR B N 1
ATOM 4044 C CA . THR B 1 10 ? -20.906 35.25 28.641 1 94.31 10 THR B CA 1
ATOM 4045 C C . THR B 1 10 ? -20.047 34.688 27.516 1 94.31 10 THR B C 1
ATOM 4047 O O . THR B 1 10 ? -19.922 33.469 27.359 1 94.31 10 THR B O 1
ATOM 4050 N N . LEU B 1 11 ? -19.531 35.5 26.766 1 94.44 11 LEU B N 1
ATOM 4051 C CA . LEU B 1 11 ? -18.656 35.094 25.688 1 94.44 11 LEU B CA 1
ATOM 4052 C C . LEU B 1 11 ? -17.453 34.312 26.219 1 94.44 11 LEU B C 1
ATOM 4054 O O . LEU B 1 11 ? -17.078 33.281 25.688 1 94.44 11 LEU B O 1
ATOM 4058 N N . GLU B 1 12 ? -16.891 34.875 27.266 1 93.19 12 GLU B N 1
ATOM 4059 C CA . GLU B 1 12 ? -15.734 34.219 27.891 1 93.19 12 GLU B CA 1
ATOM 4060 C C . GLU B 1 12 ? -16.109 32.875 28.484 1 93.19 12 GLU B C 1
ATOM 4062 O O . GLU B 1 12 ? -15.32 31.922 28.453 1 93.19 12 GLU B O 1
ATOM 4067 N N . LEU B 1 13 ? -17.234 32.844 29.031 1 94.56 13 LEU B N 1
ATOM 4068 C CA . LEU B 1 13 ? -17.703 31.578 29.578 1 94.56 13 LEU B CA 1
ATOM 4069 C C . LEU B 1 13 ? -17.844 30.516 28.484 1 94.56 13 LEU B C 1
ATOM 4071 O O . LEU B 1 13 ? -17.453 29.375 28.672 1 94.56 13 LEU B O 1
ATOM 4075 N N . TYR B 1 14 ? -18.391 30.891 27.391 1 95.12 14 TYR B N 1
ATOM 4076 C CA . TYR B 1 14 ? -18.578 29.953 26.281 1 95.12 14 TYR B CA 1
ATOM 4077 C C . TYR B 1 14 ? -17.234 29.547 25.688 1 95.12 14 TYR B C 1
ATOM 4079 O O . TYR B 1 14 ? -17.062 28.422 25.234 1 95.12 14 TYR B O 1
ATOM 4087 N N . ARG B 1 15 ? -16.328 30.5 25.656 1 93.88 15 ARG B N 1
ATOM 4088 C CA . ARG B 1 15 ? -14.977 30.156 25.234 1 93.88 15 ARG B CA 1
ATOM 4089 C C . ARG B 1 15 ? -14.43 28.984 26.047 1 93.88 15 ARG B C 1
ATOM 4091 O O . ARG B 1 15 ? -13.93 28.016 25.469 1 93.88 15 ARG B O 1
ATOM 4098 N N . HIS B 1 16 ? -14.625 29.047 27.266 1 94.38 16 HIS B N 1
ATOM 4099 C CA . HIS B 1 16 ? -14.125 28.016 28.156 1 94.38 16 HIS B CA 1
ATOM 4100 C C . HIS B 1 16 ? -14.945 26.734 28.047 1 94.38 16 HIS B C 1
ATOM 4102 O O . HIS B 1 16 ? -14.398 25.641 28.109 1 94.38 16 HIS B O 1
ATOM 4108 N N . ARG B 1 17 ? -16.219 26.906 27.891 1 96.06 17 ARG B N 1
ATOM 4109 C CA . ARG B 1 17 ? -17.094 25.75 27.781 1 96.06 17 ARG B CA 1
ATOM 4110 C C . ARG B 1 17 ? -16.766 24.938 26.531 1 96.06 17 ARG B C 1
ATOM 4112 O O . ARG B 1 17 ? -16.609 23.719 26.594 1 96.06 17 ARG B O 1
ATOM 4119 N N . PHE B 1 18 ? -16.656 25.641 25.406 1 96.38 18 PHE B N 1
ATOM 4120 C CA . PHE B 1 18 ? -16.344 24.953 24.156 1 96.38 18 PHE B CA 1
ATOM 4121 C C . PHE B 1 18 ? -14.961 24.344 24.203 1 96.38 18 PHE B C 1
ATOM 4123 O O . PHE B 1 18 ? -14.758 23.203 23.75 1 96.38 18 PHE B O 1
ATOM 4130 N N . ALA B 1 19 ? -14 25.047 24.688 1 94.25 19 ALA B N 1
ATOM 4131 C CA . ALA B 1 19 ? -12.656 24.516 24.859 1 94.25 19 ALA B CA 1
ATOM 4132 C C . ALA B 1 19 ? -12.656 23.281 25.75 1 94.25 19 ALA B C 1
ATOM 4134 O O . ALA B 1 19 ? -11.906 22.328 25.5 1 94.25 19 ALA B O 1
ATOM 4135 N N . GLY B 1 20 ? -13.438 23.344 26.766 1 94.75 20 GLY B N 1
ATOM 4136 C CA . GLY B 1 20 ? -13.555 22.219 27.672 1 94.75 20 GLY B CA 1
ATOM 4137 C C . GLY B 1 20 ? -14.039 20.953 27 1 94.75 20 GLY B C 1
ATOM 4138 O O . GLY B 1 20 ? -13.57 19.859 27.297 1 94.75 20 GLY B O 1
ATOM 4139 N N . VAL B 1 21 ? -15.008 21.094 26.125 1 96.31 21 VAL B N 1
ATOM 4140 C CA . VAL B 1 21 ? -15.508 19.938 25.391 1 96.31 21 VAL B CA 1
ATOM 4141 C C . VAL B 1 21 ? -14.375 19.312 24.594 1 96.31 21 VAL B C 1
ATOM 4143 O O . VAL B 1 21 ? -14.164 18.094 24.656 1 96.31 21 VAL B O 1
ATOM 4146 N N . ALA B 1 22 ? -13.656 20.094 23.844 1 94.69 22 ALA B N 1
ATOM 4147 C CA . ALA B 1 22 ? -12.547 19.609 23.031 1 94.69 22 ALA B CA 1
ATOM 4148 C C . ALA B 1 22 ? -11.461 18.984 23.891 1 94.69 22 ALA B C 1
ATOM 4150 O O . ALA B 1 22 ? -10.891 17.953 23.547 1 94.69 22 ALA B O 1
ATOM 4151 N N . GLU B 1 23 ? -11.18 19.609 25 1 94.25 23 GLU B N 1
ATOM 4152 C CA . GLU B 1 23 ? -10.164 19.094 25.922 1 94.25 23 GLU B CA 1
ATOM 4153 C C . GLU B 1 23 ? -10.562 17.75 26.5 1 94.25 23 GLU B C 1
ATOM 4155 O O . GLU B 1 23 ? -9.719 16.859 26.656 1 94.25 23 GLU B O 1
ATOM 4160 N N . GLU B 1 24 ? -11.797 17.641 26.844 1 95.56 24 GLU B N 1
ATOM 4161 C CA . GLU B 1 24 ? -12.273 16.375 27.375 1 95.56 24 GLU B CA 1
ATOM 4162 C C . GLU B 1 24 ? -12.188 15.266 26.328 1 95.56 24 GLU B C 1
ATOM 4164 O O . GLU B 1 24 ? -11.906 14.117 26.656 1 95.56 24 GLU B O 1
ATOM 4169 N N . MET B 1 25 ? -12.508 15.586 25.125 1 95.75 25 MET B N 1
ATOM 4170 C CA . MET B 1 25 ? -12.297 14.641 24.031 1 95.75 25 MET B CA 1
ATOM 4171 C C . MET B 1 25 ? -10.844 14.172 24 1 95.75 25 MET B C 1
ATOM 4173 O O . MET B 1 25 ? -10.578 12.977 23.875 1 95.75 25 MET B O 1
ATOM 4177 N N . GLY B 1 26 ? -9.922 15.078 24.094 1 93.25 26 GLY B N 1
ATOM 4178 C CA . GLY B 1 26 ? -8.5 14.773 24.062 1 93.25 26 GLY B CA 1
ATOM 4179 C C . GLY B 1 26 ? -8.055 13.875 25.203 1 93.25 26 GLY B C 1
ATOM 4180 O O . GLY B 1 26 ? -7.27 12.953 25 1 93.25 26 GLY B O 1
ATOM 4181 N N . VAL B 1 27 ? -8.555 14.18 26.359 1 92.19 27 VAL B N 1
ATOM 4182 C CA . VAL B 1 27 ? -8.227 13.383 27.547 1 92.19 27 VAL B CA 1
ATOM 4183 C C . VAL B 1 27 ? -8.711 11.945 27.344 1 92.19 27 VAL B C 1
ATOM 4185 O O . VAL B 1 27 ? -8.008 10.992 27.672 1 92.19 27 VAL B O 1
ATOM 4188 N N . THR B 1 28 ? -9.875 11.867 26.859 1 92.31 28 THR B N 1
ATOM 4189 C CA . THR B 1 28 ? -10.445 10.547 26.594 1 92.31 28 THR B CA 1
ATOM 4190 C C . THR B 1 28 ? -9.602 9.789 25.562 1 92.31 28 THR B C 1
ATOM 4192 O O . THR B 1 28 ? -9.328 8.602 25.734 1 92.31 28 THR B O 1
ATOM 4195 N N . LEU B 1 29 ? -9.258 10.461 24.531 1 91.5 29 LEU B N 1
ATOM 4196 C CA . LEU B 1 29 ? -8.438 9.859 23.5 1 91.5 29 LEU B CA 1
ATOM 4197 C C . LEU B 1 29 ? -7.098 9.391 24.062 1 91.5 29 LEU B C 1
ATOM 4199 O O . LEU B 1 29 ? -6.645 8.281 23.766 1 91.5 29 LEU B O 1
ATOM 4203 N N . ARG B 1 30 ? -6.508 10.109 24.828 1 88.44 30 ARG B N 1
ATOM 4204 C CA . ARG B 1 30 ? -5.223 9.781 25.453 1 88.44 30 ARG B CA 1
ATOM 4205 C C . ARG B 1 30 ? -5.348 8.57 26.359 1 88.44 30 ARG B C 1
ATOM 4207 O O . ARG B 1 30 ? -4.504 7.668 26.328 1 88.44 30 ARG B O 1
ATOM 4214 N N . ARG B 1 31 ? -6.355 8.531 27.141 1 87.62 31 ARG B N 1
ATOM 4215 C CA . ARG B 1 31 ? -6.523 7.5 28.156 1 87.62 31 ARG B CA 1
ATOM 4216 C C . ARG B 1 31 ? -6.895 6.164 27.531 1 87.62 31 ARG B C 1
ATOM 4218 O O . ARG B 1 31 ? -6.559 5.105 28.078 1 87.62 31 ARG B O 1
ATOM 4225 N N . THR B 1 32 ? -7.535 6.27 26.453 1 84.19 32 THR B N 1
ATOM 4226 C CA . THR B 1 32 ? -8.047 5.039 25.859 1 84.19 32 THR B CA 1
ATOM 4227 C C . THR B 1 32 ? -7.184 4.605 24.672 1 84.19 32 THR B C 1
ATOM 4229 O O . THR B 1 32 ? -7.395 3.535 24.109 1 84.19 32 THR B O 1
ATOM 4232 N N . GLY B 1 33 ? -6.305 5.453 24.328 1 84.25 33 GLY B N 1
ATOM 4233 C CA . GLY B 1 33 ? -5.398 5.094 23.25 1 84.25 33 GLY B CA 1
ATOM 4234 C C . GLY B 1 33 ? -4.531 3.893 23.578 1 84.25 33 GLY B C 1
ATOM 4235 O O . GLY B 1 33 ? -4.219 3.641 24.734 1 84.25 33 GLY B O 1
ATOM 4236 N N . TYR B 1 34 ? -4.109 3.15 22.562 1 78.44 34 TYR B N 1
ATOM 4237 C CA . TYR B 1 34 ? -3.334 1.929 22.734 1 78.44 34 TYR B CA 1
ATOM 4238 C C . TYR B 1 34 ? -1.868 2.16 22.391 1 78.44 34 TYR B C 1
ATOM 4240 O O . TYR B 1 34 ? -0.977 1.577 23.016 1 78.44 34 TYR B O 1
ATOM 4248 N N . SER B 1 35 ? -1.628 2.986 21.484 1 79.25 35 SER B N 1
ATOM 4249 C CA . SER B 1 35 ? -0.274 3.154 20.969 1 79.25 35 SER B CA 1
ATOM 4250 C C . SER B 1 35 ? 0.496 4.203 21.766 1 79.25 35 SER B C 1
ATOM 4252 O O . SER B 1 35 ? -0.087 5.172 22.25 1 79.25 35 SER B O 1
ATOM 4254 N N . PRO B 1 36 ? 1.79 4.008 21.781 1 75.5 36 PRO B N 1
ATOM 4255 C CA . PRO B 1 36 ? 2.619 5.012 22.453 1 75.5 36 PRO B CA 1
ATOM 4256 C C . PRO B 1 36 ? 2.516 6.391 21.812 1 75.5 36 PRO B C 1
ATOM 4258 O O . PRO B 1 36 ? 2.635 7.41 22.5 1 75.5 36 PRO B O 1
ATOM 4261 N N . ASN B 1 37 ? 2.209 6.41 20.609 1 76.94 37 ASN B N 1
ATOM 4262 C CA . ASN B 1 37 ? 2.125 7.688 19.906 1 76.94 37 ASN B CA 1
ATOM 4263 C C . ASN B 1 37 ? 0.963 8.531 20.406 1 76.94 37 ASN B C 1
ATOM 4265 O O . ASN B 1 37 ? 1.062 9.766 20.469 1 76.94 37 ASN B O 1
ATOM 4269 N N . ILE B 1 38 ? -0.045 7.883 20.734 1 74.19 38 ILE B N 1
ATOM 4270 C CA . ILE B 1 38 ? -1.217 8.602 21.219 1 74.19 38 ILE B CA 1
ATOM 4271 C C . ILE B 1 38 ? -1.115 8.773 22.734 1 74.19 38 ILE B C 1
ATOM 4273 O O . ILE B 1 38 ? -1.326 9.875 23.25 1 74.19 38 ILE B O 1
ATOM 4277 N N . LYS B 1 39 ? -0.622 7.785 23.375 1 76.31 39 LYS B N 1
ATOM 4278 C CA . LYS B 1 39 ? -0.621 7.785 24.828 1 76.31 39 LYS B CA 1
ATOM 4279 C C . LYS B 1 39 ? 0.517 8.641 25.375 1 76.31 39 LYS B C 1
ATOM 4281 O O . LYS B 1 39 ? 0.323 9.406 26.328 1 76.31 39 LYS B O 1
ATOM 4286 N N . GLU B 1 40 ? 1.657 8.477 24.766 1 74 40 GLU B N 1
ATOM 4287 C CA . GLU B 1 40 ? 2.857 9.086 25.344 1 74 40 GLU B CA 1
ATOM 4288 C C . GLU B 1 40 ? 3.246 10.352 24.594 1 74 40 GLU B C 1
ATOM 4290 O O . GLU B 1 40 ? 3.592 11.359 25.203 1 74 40 GLU B O 1
ATOM 4295 N N . ARG B 1 41 ? 3.043 10.32 23.344 1 73.75 41 ARG B N 1
ATOM 4296 C CA . ARG B 1 41 ? 3.582 11.422 22.547 1 73.75 41 ARG B CA 1
ATOM 4297 C C . ARG B 1 41 ? 2.523 12.492 22.297 1 73.75 41 ARG B C 1
ATOM 4299 O O . ARG B 1 41 ? 2.844 13.609 21.891 1 73.75 41 ARG B O 1
ATOM 4306 N N . LEU B 1 42 ? 1.273 12.211 22.516 1 75 42 LEU B N 1
ATOM 4307 C CA . LEU B 1 42 ? 0.153 13.133 22.375 1 75 42 LEU B CA 1
ATOM 4308 C C . LEU B 1 42 ? 0.074 13.688 20.953 1 75 42 LEU B C 1
ATOM 4310 O O . LEU B 1 42 ? -0.085 14.898 20.766 1 75 42 LEU B O 1
ATOM 4314 N N . ASP B 1 43 ? 0.285 12.797 20.078 1 82.38 43 ASP B N 1
ATOM 4315 C CA . ASP B 1 43 ? 0.23 13.172 18.672 1 82.38 43 ASP B CA 1
ATOM 4316 C C . ASP B 1 43 ? -1.189 13.047 18.109 1 82.38 43 ASP B C 1
ATOM 4318 O O . ASP B 1 43 ? -1.455 12.211 17.25 1 82.38 43 ASP B O 1
ATOM 4322 N N . PHE B 1 44 ? -2.057 13.969 18.656 1 88.06 44 PHE B N 1
ATOM 4323 C CA . PHE B 1 44 ? -3.449 13.992 18.219 1 88.06 44 PHE B CA 1
ATOM 4324 C C . PHE B 1 44 ? -4.07 15.359 18.5 1 88.06 44 PHE B C 1
ATOM 4326 O O . PHE B 1 44 ? -3.506 16.172 19.219 1 88.06 44 PHE B O 1
ATOM 4333 N N . SER B 1 45 ? -5.168 15.633 17.828 1 91.44 45 SER B N 1
ATOM 4334 C CA . SER B 1 45 ? -5.984 16.828 18.047 1 91.44 45 SER B CA 1
ATOM 4335 C C . SER B 1 45 ? -7.473 16.484 18.031 1 91.44 45 SER B C 1
ATOM 4337 O O . SER B 1 45 ? -7.891 15.547 17.359 1 91.44 45 SER B O 1
ATOM 4339 N N . CYS B 1 46 ? -8.188 17.234 18.859 1 94.5 46 CYS B N 1
ATOM 4340 C CA . CYS B 1 46 ? -9.641 17.125 18.891 1 94.5 46 CYS B CA 1
ATOM 4341 C C . CYS B 1 46 ? -10.281 18.5 18.672 1 94.5 46 CYS B C 1
ATOM 4343 O O . CYS B 1 46 ? -9.758 19.516 19.109 1 94.5 46 CYS B O 1
ATOM 4345 N N . ALA B 1 47 ? -11.414 18.469 18.031 1 95.81 47 ALA B N 1
ATOM 4346 C CA . ALA B 1 47 ? -12.078 19.734 17.734 1 95.81 47 ALA B CA 1
ATOM 4347 C C . ALA B 1 47 ? -13.586 19.547 17.609 1 95.81 47 ALA B C 1
ATOM 4349 O O . ALA B 1 47 ? -14.062 18.438 17.375 1 95.81 47 ALA B O 1
ATOM 4350 N N . ILE B 1 48 ? -14.273 20.625 17.812 1 96.81 48 ILE B N 1
ATOM 4351 C CA . ILE B 1 48 ? -15.719 20.672 17.625 1 96.81 48 ILE B CA 1
ATOM 4352 C C . ILE B 1 48 ? -16.062 21.703 16.547 1 96.81 48 ILE B C 1
ATOM 4354 O O . ILE B 1 48 ? -15.414 22.734 16.438 1 96.81 48 ILE B O 1
ATOM 4358 N N . PHE B 1 49 ? -17.016 21.391 15.758 1 96.38 49 PHE B N 1
ATOM 4359 C CA . PHE B 1 49 ? -17.438 22.203 14.625 1 96.38 49 PHE B CA 1
ATOM 4360 C C . PHE B 1 49 ? -18.953 22.453 14.68 1 96.38 49 PHE B C 1
ATOM 4362 O O . PHE B 1 49 ? -19.688 21.672 15.266 1 96.38 49 PHE B O 1
ATOM 4369 N N . ASP B 1 50 ? -19.391 23.562 14.094 1 94.69 50 ASP B N 1
ATOM 4370 C CA . ASP B 1 50 ? -20.828 23.781 13.953 1 94.69 50 ASP B CA 1
ATOM 4371 C C . ASP B 1 50 ? -21.375 23 12.766 1 94.69 50 ASP B C 1
ATOM 4373 O O . ASP B 1 50 ? -20.656 22.266 12.094 1 94.69 50 ASP B O 1
ATOM 4377 N N . GLY B 1 51 ? -22.625 23.094 12.539 1 91.81 51 GLY B N 1
ATOM 4378 C CA . GLY B 1 51 ? -23.312 22.297 11.523 1 91.81 51 GLY B CA 1
ATOM 4379 C C . GLY B 1 51 ? -22.875 22.641 10.117 1 91.81 51 GLY B C 1
ATOM 4380 O O . GLY B 1 51 ? -23.125 21.875 9.18 1 91.81 51 GLY B O 1
ATOM 4381 N N . ARG B 1 52 ? -22.219 23.75 9.953 1 91.5 52 ARG B N 1
ATOM 4382 C CA . ARG B 1 52 ? -21.766 24.172 8.641 1 91.5 52 ARG B CA 1
ATOM 4383 C C . ARG B 1 52 ? -20.297 23.812 8.43 1 91.5 52 ARG B C 1
ATOM 4385 O O . ARG B 1 52 ? -19.734 24.094 7.367 1 91.5 52 ARG B O 1
ATOM 4392 N N . GLY B 1 53 ? -19.703 23.234 9.43 1 92.44 53 GLY B N 1
ATOM 4393 C CA . GLY B 1 53 ? -18.328 22.781 9.305 1 92.44 53 GLY B CA 1
ATOM 4394 C C . GLY B 1 53 ? -17.312 23.812 9.75 1 92.44 53 GLY B C 1
ATOM 4395 O O . GLY B 1 53 ? -16.109 23.656 9.508 1 92.44 53 GLY B O 1
ATOM 4396 N N . ALA B 1 54 ? -17.734 24.859 10.359 1 93.81 54 ALA B N 1
ATOM 4397 C CA . ALA B 1 54 ? -16.797 25.859 10.891 1 93.81 54 ALA B CA 1
ATOM 4398 C C . ALA B 1 54 ? -16.328 25.484 12.289 1 93.81 54 ALA B C 1
ATOM 4400 O O . ALA B 1 54 ? -17.141 25.156 13.164 1 93.81 54 ALA B O 1
ATOM 4401 N N . MET B 1 55 ? -15.031 25.484 12.469 1 94.94 55 MET B N 1
ATOM 4402 C CA . MET B 1 55 ? -14.445 25.062 13.742 1 94.94 55 MET B CA 1
ATOM 4403 C C . MET B 1 55 ? -14.859 26.016 14.859 1 94.94 55 MET B C 1
ATOM 4405 O O . MET B 1 55 ? -14.781 27.234 14.711 1 94.94 55 MET B O 1
ATOM 4409 N N . ILE B 1 56 ? -15.273 25.469 15.969 1 95.81 56 ILE B N 1
ATOM 4410 C CA . ILE B 1 56 ? -15.703 26.234 17.141 1 95.81 56 ILE B CA 1
ATOM 4411 C C . ILE B 1 56 ? -14.57 26.281 18.172 1 95.81 56 ILE B C 1
ATOM 4413 O O . ILE B 1 56 ? -14.32 27.312 18.781 1 95.81 56 ILE B O 1
ATOM 4417 N N . ALA B 1 57 ? -13.977 25.156 18.344 1 93.19 57 ALA B N 1
ATOM 4418 C CA . ALA B 1 57 ? -12.875 25.031 19.297 1 93.19 57 ALA B CA 1
ATOM 4419 C C . ALA B 1 57 ? -11.984 23.844 18.953 1 93.19 57 ALA B C 1
ATOM 4421 O O . ALA B 1 57 ? -12.453 22.859 18.391 1 93.19 57 ALA B O 1
ATOM 4422 N N . GLN B 1 58 ? -10.758 23.953 19.312 1 89.31 58 GLN B N 1
ATOM 4423 C CA . GLN B 1 58 ? -9.805 22.875 19.109 1 89.31 58 GLN B CA 1
ATOM 4424 C C . GLN B 1 58 ? -8.914 22.703 20.344 1 89.31 58 GLN B C 1
ATOM 4426 O O . GLN B 1 58 ? -8.492 23.672 20.953 1 89.31 58 GLN B O 1
ATOM 4431 N N . ALA B 1 59 ? -8.82 21.422 20.719 1 80.56 59 ALA B N 1
ATOM 4432 C CA . ALA B 1 59 ? -7.867 21.078 21.766 1 80.56 59 ALA B CA 1
ATOM 4433 C C . ALA B 1 59 ? -6.617 20.422 21.203 1 80.56 59 ALA B C 1
ATOM 4435 O O . ALA B 1 59 ? -6.695 19.656 20.234 1 80.56 59 ALA B O 1
ATOM 4436 N N . ALA B 1 60 ? -5.473 20.5 21.969 1 62.53 60 ALA B N 1
ATOM 4437 C CA . ALA B 1 60 ? -4.152 20 21.594 1 62.53 60 ALA B CA 1
ATOM 4438 C C . ALA B 1 60 ? -3.709 20.578 20.25 1 62.53 60 ALA B C 1
ATOM 4440 O O . ALA B 1 60 ? -4.477 20.562 19.297 1 62.53 60 ALA B O 1
ATOM 4441 N N . HIS B 1 61 ? -2.574 21.188 20.375 1 63.69 61 HIS B N 1
ATOM 4442 C CA . HIS B 1 61 ? -2.254 22.109 19.297 1 63.69 61 HIS B CA 1
ATOM 4443 C C . HIS B 1 61 ? -1.08 21.594 18.469 1 63.69 61 HIS B C 1
ATOM 4445 O O . HIS B 1 61 ? 0.048 22.062 18.625 1 63.69 61 HIS B O 1
ATOM 4451 N N . ILE B 1 62 ? -1.419 20.453 17.75 1 72.19 62 ILE B N 1
ATOM 4452 C CA . ILE B 1 62 ? -0.44 20.141 16.703 1 72.19 62 ILE B CA 1
ATOM 4453 C C . ILE B 1 62 ? -0.605 21.109 15.539 1 72.19 62 ILE B C 1
ATOM 4455 O O . ILE B 1 62 ? -1.631 21.094 14.852 1 72.19 62 ILE B O 1
ATOM 4459 N N . PRO B 1 63 ? 0.326 21.906 15.336 1 75.56 63 PRO B N 1
ATOM 4460 C CA . PRO B 1 63 ? 0.198 22.969 14.32 1 75.56 63 PRO B CA 1
ATOM 4461 C C . PRO B 1 63 ? -0.212 22.422 12.953 1 75.56 63 PRO B C 1
ATOM 4463 O O . PRO B 1 63 ? -1.037 23.031 12.266 1 75.56 63 PRO B O 1
ATOM 4466 N N . ALA B 1 64 ? 0.268 21.25 12.641 1 76.12 64 ALA B N 1
ATOM 4467 C CA . ALA B 1 64 ? -0.041 20.672 11.336 1 76.12 64 ALA B CA 1
ATOM 4468 C C . ALA B 1 64 ? -1.534 20.391 11.195 1 76.12 64 ALA B C 1
ATOM 4470 O O . ALA B 1 64 ? -2.062 20.344 10.086 1 76.12 64 ALA B O 1
ATOM 4471 N N . HIS B 1 65 ? -2.207 20.266 12.312 1 79.62 65 HIS B N 1
ATOM 4472 C CA . HIS B 1 65 ? -3.615 19.891 12.297 1 79.62 65 HIS B CA 1
ATOM 4473 C C . HIS B 1 65 ? -4.508 21.125 12.125 1 79.62 65 HIS B C 1
ATOM 4475 O O . HIS B 1 65 ? -5.691 20.984 11.805 1 79.62 65 HIS B O 1
ATOM 4481 N N . LEU B 1 66 ? -3.936 22.328 12.266 1 75.06 66 LEU B N 1
ATOM 4482 C CA . LEU B 1 66 ? -4.703 23.578 12.266 1 75.06 66 LEU B CA 1
ATOM 4483 C C . LEU B 1 66 ? -5.434 23.766 10.945 1 75.06 66 LEU B C 1
ATOM 4485 O O . LEU B 1 66 ? -6.602 24.172 10.93 1 75.06 66 LEU B O 1
ATOM 4489 N N . GLY B 1 67 ? -4.773 23.484 9.898 1 77.12 67 GLY B N 1
ATOM 4490 C CA . GLY B 1 67 ? -5.375 23.625 8.586 1 77.12 67 GLY B CA 1
ATOM 4491 C C . GLY B 1 67 ? -5.965 22.328 8.055 1 77.12 67 GLY B C 1
ATOM 4492 O O . GLY B 1 67 ? -6.926 22.344 7.285 1 77.12 67 GLY B O 1
ATOM 4493 N N . ALA B 1 68 ? -5.441 21.328 8.5 1 84.5 68 ALA B N 1
ATOM 4494 C CA . ALA B 1 68 ? -5.785 20.031 7.91 1 84.5 68 ALA B CA 1
ATOM 4495 C C . ALA B 1 68 ? -7.145 19.547 8.414 1 84.5 68 ALA B C 1
ATOM 4497 O O . ALA B 1 68 ? -7.918 18.953 7.648 1 84.5 68 ALA B O 1
ATOM 4498 N N . MET B 1 69 ? -7.43 19.766 9.625 1 88.31 69 MET B N 1
ATOM 4499 C CA . MET B 1 69 ? -8.68 19.266 10.188 1 88.31 69 MET B CA 1
ATOM 4500 C C . MET B 1 69 ? -9.883 19.953 9.555 1 88.31 69 MET B C 1
ATOM 4502 O O . MET B 1 69 ? -10.805 19.297 9.078 1 88.31 69 MET B O 1
ATOM 4506 N N . PRO B 1 70 ? -9.883 21.297 9.508 1 88.88 70 PRO B N 1
ATOM 4507 C CA . PRO B 1 70 ? -10.992 21.938 8.797 1 88.88 70 PRO B CA 1
ATOM 4508 C C . PRO B 1 70 ? -11.125 21.469 7.355 1 88.88 70 PRO B C 1
ATOM 4510 O O . PRO B 1 70 ? -12.242 21.312 6.855 1 88.88 70 PRO B O 1
ATOM 4513 N N . ALA B 1 71 ? -9.984 21.266 6.719 1 88.12 71 ALA B N 1
ATOM 4514 C CA . ALA B 1 71 ? -10.016 20.781 5.344 1 88.12 71 ALA B CA 1
ATOM 4515 C C . ALA B 1 71 ? -10.719 19.422 5.25 1 88.12 71 ALA B C 1
ATOM 4517 O O . ALA B 1 71 ? -11.477 19.188 4.316 1 88.12 71 ALA B O 1
ATOM 4518 N N . SER B 1 72 ? -10.438 18.594 6.16 1 90.81 72 SER B N 1
ATOM 4519 C CA . SER B 1 72 ? -11.078 17.281 6.195 1 90.81 72 SER B CA 1
ATOM 4520 C C . SER B 1 72 ? -12.586 17.406 6.367 1 90.81 72 SER B C 1
ATOM 4522 O O . SER B 1 72 ? -13.359 16.719 5.688 1 90.81 72 SER B O 1
ATOM 4524 N N . VAL B 1 73 ? -13.039 18.219 7.273 1 91.62 73 VAL B N 1
ATOM 4525 C CA . VAL B 1 73 ? -14.461 18.391 7.566 1 91.62 73 VAL B CA 1
ATOM 4526 C C . VAL B 1 73 ? -15.18 18.953 6.34 1 91.62 73 VAL B C 1
ATOM 4528 O O . VAL B 1 73 ? -16.266 18.484 5.984 1 91.62 73 VAL B O 1
ATOM 4531 N N . HIS B 1 74 ? -14.547 19.891 5.73 1 90.25 74 HIS B N 1
ATOM 4532 C CA . HIS B 1 74 ? -15.133 20.469 4.531 1 90.25 74 HIS B CA 1
ATOM 4533 C C . HIS B 1 74 ? -15.312 19.422 3.438 1 90.25 74 HIS B C 1
ATOM 4535 O O . HIS B 1 74 ? -16.359 19.359 2.789 1 90.25 74 HIS B O 1
ATOM 4541 N N . THR B 1 75 ? -14.289 18.672 3.213 1 91.19 75 THR B N 1
ATOM 4542 C CA . THR B 1 75 ? -14.336 17.609 2.203 1 91.19 75 THR B CA 1
ATOM 4543 C C . THR B 1 75 ? -15.445 16.609 2.52 1 91.19 75 THR B C 1
ATOM 4545 O O . THR B 1 75 ? -16.188 16.188 1.625 1 91.19 75 THR B O 1
ATOM 4548 N N . ILE B 1 76 ? -15.539 16.266 3.703 1 92.5 76 ILE B N 1
ATOM 4549 C CA . ILE B 1 76 ? -16.5 15.25 4.133 1 92.5 76 ILE B CA 1
ATOM 4550 C C . ILE B 1 76 ? -17.922 15.781 3.975 1 92.5 76 ILE B C 1
ATOM 4552 O O . ILE B 1 76 ? -18.812 15.055 3.559 1 92.5 76 ILE B O 1
ATOM 4556 N N . LEU B 1 77 ? -18.141 17.047 4.332 1 91.38 77 LEU B N 1
ATOM 4557 C CA . LEU B 1 77 ? -19.469 17.641 4.203 1 91.38 77 LEU B CA 1
ATOM 4558 C C . LEU B 1 77 ? -19.891 17.688 2.742 1 91.38 77 LEU B C 1
ATOM 4560 O O . LEU B 1 77 ? -21.078 17.531 2.43 1 91.38 77 LEU B O 1
ATOM 4564 N N . ALA B 1 78 ? -18.938 17.953 1.933 1 91.12 78 ALA B N 1
ATOM 4565 C CA . ALA B 1 78 ? -19.234 18 0.503 1 91.12 78 ALA B CA 1
ATOM 4566 C C . ALA B 1 78 ? -19.578 16.609 -0.022 1 91.12 78 ALA B C 1
ATOM 4568 O O . ALA B 1 78 ? -20.438 16.453 -0.895 1 91.12 78 ALA B O 1
ATOM 4569 N N . ARG B 1 79 ? -18.969 15.641 0.536 1 91.31 79 ARG B N 1
ATOM 4570 C CA . ARG B 1 79 ? -19.125 14.273 0.053 1 91.31 79 ARG B CA 1
ATOM 4571 C C . ARG B 1 79 ? -20.391 13.641 0.607 1 91.31 79 ARG B C 1
ATOM 4573 O O . ARG B 1 79 ? -21.047 12.836 -0.071 1 91.31 79 ARG B O 1
ATOM 4580 N N . PHE B 1 80 ? -20.641 13.906 1.829 1 92.81 80 PHE B N 1
ATOM 4581 C CA . PHE B 1 80 ? -21.797 13.289 2.494 1 92.81 80 PHE B CA 1
ATOM 4582 C C . PHE B 1 80 ? -22.844 14.344 2.846 1 92.81 80 PHE B C 1
ATOM 4584 O O . PHE B 1 80 ? -22.875 14.844 3.973 1 92.81 80 PHE B O 1
ATOM 4591 N N . PRO B 1 81 ? -23.797 14.516 2.004 1 87.5 81 PRO B N 1
ATOM 4592 C CA . PRO B 1 81 ? -24.812 15.539 2.266 1 87.5 81 PRO B CA 1
ATOM 4593 C C . PRO B 1 81 ? -25.844 15.094 3.291 1 87.5 81 PRO B C 1
ATOM 4595 O O . PRO B 1 81 ? -26.578 15.922 3.834 1 87.5 81 PRO B O 1
ATOM 4598 N N . HIS B 1 82 ? -25.891 13.781 3.51 1 90.62 82 HIS B N 1
ATOM 4599 C CA . HIS B 1 82 ? -26.859 13.242 4.453 1 90.62 82 HIS B CA 1
ATOM 4600 C C . HIS B 1 82 ? -26.172 12.43 5.551 1 90.62 82 HIS B C 1
ATOM 4602 O O . HIS B 1 82 ? -25.344 11.57 5.262 1 90.62 82 HIS B O 1
ATOM 4608 N N . TRP B 1 83 ? -26.562 12.805 6.84 1 93.88 83 TRP B N 1
ATOM 4609 C CA . TRP B 1 83 ? -25.984 12.133 8 1 93.88 83 TRP B CA 1
ATOM 4610 C C . TRP B 1 83 ? -27.078 11.516 8.867 1 93.88 83 TRP B C 1
ATOM 4612 O O . TRP B 1 83 ? -28.203 12.016 8.906 1 93.88 83 TRP B O 1
ATOM 4622 N N . GLU B 1 84 ? -26.812 10.445 9.391 1 93.44 84 GLU B N 1
ATOM 4623 C CA . GLU B 1 84 ? -27.656 9.812 10.398 1 93.44 84 GLU B CA 1
ATOM 4624 C C . GLU B 1 84 ? -26.938 9.727 11.742 1 93.44 84 GLU B C 1
ATOM 4626 O O . GLU B 1 84 ? -25.703 9.656 11.789 1 93.44 84 GLU B O 1
ATOM 4631 N N . PRO B 1 85 ? -27.766 9.812 12.922 1 93.62 85 PRO B N 1
ATOM 4632 C CA . PRO B 1 85 ? -27.125 9.602 14.219 1 93.62 85 PRO B CA 1
ATOM 4633 C C . PRO B 1 85 ? -26.328 8.305 14.273 1 93.62 85 PRO B C 1
ATOM 4635 O O . PRO B 1 85 ? -26.797 7.258 13.82 1 93.62 85 PRO B O 1
ATOM 4638 N N . GLY B 1 86 ? -25.109 8.445 14.75 1 95.31 86 GLY B N 1
ATOM 4639 C CA . GLY B 1 86 ? -24.281 7.262 14.891 1 95.31 86 GLY B CA 1
ATOM 4640 C C . GLY B 1 86 ? -23.312 7.07 13.734 1 95.31 86 GLY B C 1
ATOM 4641 O O . GLY B 1 86 ? -22.406 6.234 13.805 1 95.31 86 GLY B O 1
ATOM 4642 N N . ASP B 1 87 ? -23.422 7.855 12.688 1 96.75 87 ASP B N 1
ATOM 4643 C CA . ASP B 1 87 ? -22.469 7.797 11.594 1 96.75 87 ASP B CA 1
ATOM 4644 C C . ASP B 1 87 ? -21.078 8.25 12.047 1 96.75 87 ASP B C 1
ATOM 4646 O O . ASP B 1 87 ? -20.953 9.102 12.93 1 96.75 87 ASP B O 1
ATOM 4650 N N . VAL B 1 88 ? -20.062 7.637 11.562 1 98.19 88 VAL B N 1
ATOM 4651 C CA . VAL B 1 88 ? -18.688 8.047 11.789 1 98.19 88 VAL B CA 1
ATOM 4652 C C . VAL B 1 88 ? -17.891 7.891 10.5 1 98.19 88 VAL B C 1
ATOM 4654 O O . VAL B 1 88 ? -17.844 6.805 9.914 1 98.19 88 VAL B O 1
ATOM 4657 N N . VAL B 1 89 ? -17.297 8.922 10.078 1 97.88 89 VAL B N 1
ATOM 4658 C CA . VAL B 1 89 ? -16.484 8.914 8.867 1 97.88 89 VAL B CA 1
ATOM 4659 C C . VAL B 1 89 ? -15 8.977 9.242 1 97.88 89 VAL B C 1
ATOM 4661 O O . VAL B 1 89 ? -14.625 9.672 10.195 1 97.88 89 VAL B O 1
ATOM 4664 N N . ILE B 1 90 ? -14.156 8.211 8.586 1 98.06 90 ILE B N 1
ATOM 4665 C CA . ILE B 1 90 ? -12.719 8.312 8.758 1 98.06 90 ILE B CA 1
ATOM 4666 C C . ILE B 1 90 ? -12.062 8.68 7.426 1 98.06 90 ILE B C 1
ATOM 4668 O O . ILE B 1 90 ? -12.594 8.375 6.355 1 98.06 90 ILE B O 1
ATOM 4672 N N . VAL B 1 91 ? -10.93 9.344 7.465 1 97.62 91 VAL B N 1
ATOM 4673 C CA . VAL B 1 91 ? -10.211 9.766 6.27 1 97.62 91 VAL B CA 1
ATOM 4674 C C . VAL B 1 91 ? -8.742 10 6.613 1 97.62 91 VAL B C 1
ATOM 4676 O O . VAL B 1 91 ? -8.414 10.469 7.707 1 97.62 91 VAL B O 1
ATOM 4679 N N . ASN B 1 92 ? -7.844 9.586 5.77 1 97.38 92 ASN B N 1
ATOM 4680 C CA . ASN B 1 92 ? -6.441 9.977 5.902 1 97.38 92 ASN B CA 1
ATOM 4681 C C . ASN B 1 92 ? -5.859 10.43 4.566 1 97.38 92 ASN B C 1
ATOM 4683 O O . ASN B 1 92 ? -4.688 10.812 4.496 1 97.38 92 ASN B O 1
ATOM 4687 N N . ASP B 1 93 ? -6.656 10.43 3.482 1 97.69 93 ASP B N 1
ATOM 4688 C CA . ASP B 1 93 ? -6.211 10.797 2.143 1 97.69 93 ASP B CA 1
ATOM 4689 C C . ASP B 1 93 ? -5.793 12.266 2.09 1 97.69 93 ASP B C 1
ATOM 4691 O O . ASP B 1 93 ? -6.629 13.164 2.236 1 97.69 93 ASP B O 1
ATOM 4695 N N . PRO B 1 94 ? -4.527 12.484 1.837 1 96.75 94 PRO B N 1
ATOM 4696 C CA . PRO B 1 94 ? -4.047 13.867 1.853 1 96.75 94 PRO B CA 1
ATOM 4697 C C . PRO B 1 94 ? -4.68 14.727 0.758 1 96.75 94 PRO B C 1
ATOM 4699 O O . PRO B 1 94 ? -4.715 15.953 0.873 1 96.75 94 PRO B O 1
ATOM 4702 N N . PHE B 1 95 ? -5.18 14.148 -0.268 1 96.38 95 PHE B N 1
ATOM 4703 C CA . PHE B 1 95 ? -5.73 14.883 -1.403 1 96.38 95 PHE B CA 1
ATOM 4704 C C . PHE B 1 95 ? -7.234 15.062 -1.249 1 96.38 95 PHE B C 1
ATOM 4706 O O . PHE B 1 95 ? -7.879 15.695 -2.092 1 96.38 95 PHE B O 1
ATOM 4713 N N . GLU B 1 96 ? -7.77 14.547 -0.169 1 93.81 96 GLU B N 1
ATOM 4714 C CA . GLU B 1 96 ? -9.18 14.727 0.175 1 93.81 96 GLU B CA 1
ATOM 4715 C C . GLU B 1 96 ? -9.336 15.219 1.611 1 93.81 96 GLU B C 1
ATOM 4717 O O . GLU B 1 96 ? -10.148 14.688 2.369 1 93.81 96 GLU B O 1
ATOM 4722 N N . GLY B 1 97 ? -8.516 16.156 1.943 1 85.88 97 GLY B N 1
ATOM 4723 C CA . GLY B 1 97 ? -8.688 16.797 3.238 1 85.88 97 GLY B CA 1
ATOM 4724 C C . GLY B 1 97 ? -7.691 16.328 4.277 1 85.88 97 GLY B C 1
ATOM 4725 O O . GLY B 1 97 ? -7.613 16.875 5.371 1 85.88 97 GLY B O 1
ATOM 4726 N N . GLY B 1 98 ? -6.883 15.297 3.961 1 85.38 98 GLY B N 1
ATOM 4727 C CA . GLY B 1 98 ? -5.844 14.844 4.875 1 85.38 98 GLY B CA 1
ATOM 4728 C C . GLY B 1 98 ? -4.527 15.57 4.68 1 85.38 98 GLY B C 1
ATOM 4729 O O . GLY B 1 98 ? -4.422 16.469 3.842 1 85.38 98 GLY B O 1
ATOM 4730 N N . ASN B 1 99 ? -3.549 15.211 5.488 1 91.69 99 ASN B N 1
ATOM 4731 C CA . ASN B 1 99 ? -2.199 15.758 5.359 1 91.69 99 ASN B CA 1
ATOM 4732 C C . ASN B 1 99 ? -1.195 14.672 4.973 1 91.69 99 ASN B C 1
ATOM 4734 O O . ASN B 1 99 ? -0.663 14.688 3.859 1 91.69 99 ASN B O 1
ATOM 4738 N N . HIS B 1 100 ? -0.948 13.727 5.766 1 94.31 100 HIS B N 1
ATOM 4739 C CA . HIS B 1 100 ? -0.24 12.5 5.402 1 94.31 100 HIS B CA 1
ATOM 4740 C C . HIS B 1 100 ? -0.962 11.273 5.934 1 94.31 100 HIS B C 1
ATOM 4742 O O . HIS B 1 100 ? -1.862 11.383 6.77 1 94.31 100 HIS B O 1
ATOM 4748 N N . LEU B 1 101 ? -0.608 10.18 5.477 1 97.06 101 LEU B N 1
ATOM 4749 C CA . LEU B 1 101 ? -1.431 8.984 5.609 1 97.06 101 LEU B CA 1
ATOM 4750 C C . LEU B 1 101 ? -1.495 8.523 7.062 1 97.06 101 LEU B C 1
ATOM 4752 O O . LEU B 1 101 ? -2.531 8.039 7.52 1 97.06 101 LEU B O 1
ATOM 4756 N N . PRO B 1 102 ? -0.443 8.688 7.879 1 95.94 102 PRO B N 1
ATOM 4757 C CA . PRO B 1 102 ? -0.518 8.195 9.258 1 95.94 102 PRO B CA 1
ATOM 4758 C C . PRO B 1 102 ? -1.533 8.961 10.102 1 95.94 102 PRO B C 1
ATOM 4760 O O . PRO B 1 102 ? -1.956 8.469 11.156 1 95.94 102 PRO B O 1
ATOM 4763 N N . ASP B 1 103 ? -1.858 10.125 9.695 1 95.25 103 ASP B N 1
ATOM 4764 C CA . ASP B 1 103 ? -2.869 10.891 10.406 1 95.25 103 ASP B CA 1
ATOM 4765 C C . ASP B 1 103 ? -4.277 10.492 9.969 1 95.25 103 ASP B C 1
ATOM 4767 O O . ASP B 1 103 ? -4.727 10.859 8.883 1 95.25 103 ASP B O 1
ATOM 4771 N N . ILE B 1 104 ? -4.953 9.875 10.844 1 96.44 104 ILE B N 1
ATOM 4772 C CA . ILE B 1 104 ? -6.316 9.469 10.531 1 96.44 104 ILE B CA 1
ATOM 4773 C C . ILE B 1 104 ? -7.309 10.359 11.273 1 96.44 104 ILE B C 1
ATOM 4775 O O . ILE B 1 104 ? -7.258 10.469 12.5 1 96.44 104 ILE B O 1
ATOM 4779 N N . THR B 1 105 ? -8.156 10.984 10.523 1 96.94 105 THR B N 1
ATOM 4780 C CA . THR B 1 105 ? -9.188 11.859 11.078 1 96.94 105 THR B CA 1
ATOM 4781 C C . THR B 1 105 ? -10.516 11.117 11.188 1 96.94 105 THR B C 1
ATOM 4783 O O . THR B 1 105 ? -10.93 10.43 10.25 1 96.94 105 THR B O 1
ATOM 4786 N N . MET B 1 106 ? -11.07 11.211 12.312 1 97.31 106 MET B N 1
ATOM 4787 C CA . MET B 1 106 ? -12.414 10.688 12.555 1 97.31 106 MET B CA 1
ATOM 4788 C C . MET B 1 106 ? -13.406 11.82 12.797 1 97.31 106 MET B C 1
ATOM 4790 O O . MET B 1 106 ? -13.141 12.719 13.594 1 97.31 106 MET B O 1
ATOM 4794 N N . ILE B 1 107 ? -14.492 11.852 12.078 1 97.38 107 ILE B N 1
ATOM 4795 C CA . ILE B 1 107 ? -15.5 12.898 12.164 1 97.38 107 ILE B CA 1
ATOM 4796 C C . ILE B 1 107 ? -16.875 12.281 12.406 1 97.38 107 ILE B C 1
ATOM 4798 O O . ILE B 1 107 ? -17.25 11.312 11.734 1 97.38 107 ILE B O 1
ATOM 4802 N N . ALA B 1 108 ? -17.594 12.797 13.312 1 97.25 108 ALA B N 1
ATOM 4803 C CA . ALA B 1 108 ? -18.938 12.32 13.641 1 97.25 108 ALA B CA 1
ATOM 4804 C C . ALA B 1 108 ? -19.922 13.477 13.742 1 97.25 108 ALA B C 1
ATOM 4806 O O . ALA B 1 108 ? -19.594 14.539 14.281 1 97.25 108 ALA B O 1
ATOM 4807 N N . PRO B 1 109 ? -21.109 13.266 13.203 1 96.25 109 PRO B N 1
ATOM 4808 C CA . PRO B 1 109 ? -22.156 14.266 13.375 1 96.25 109 PRO B CA 1
ATOM 4809 C C . PRO B 1 109 ? -22.766 14.242 14.773 1 96.25 109 PRO B C 1
ATOM 4811 O O . PRO B 1 109 ? -22.781 13.203 15.438 1 96.25 109 PRO B O 1
ATOM 4814 N N . VAL B 1 110 ? -23.219 15.383 15.211 1 95.88 110 VAL B N 1
ATOM 4815 C CA . VAL B 1 110 ? -23.922 15.492 16.484 1 95.88 110 VAL B CA 1
ATOM 4816 C C . VAL B 1 110 ? -25.297 16.094 16.266 1 95.88 110 VAL B C 1
ATOM 4818 O O . VAL B 1 110 ? -25.422 17.219 15.781 1 95.88 110 VAL B O 1
ATOM 4821 N N . PHE B 1 111 ? -26.266 15.289 16.547 1 94.38 111 PHE B N 1
ATOM 4822 C CA . PHE B 1 111 ? -27.656 15.742 16.562 1 94.38 111 PHE B CA 1
ATOM 4823 C C . PHE B 1 111 ? -28.125 15.992 17.984 1 94.38 111 PHE B C 1
ATOM 4825 O O . PHE B 1 111 ? -28.094 15.086 18.828 1 94.38 111 PHE B O 1
ATOM 4832 N N . VAL B 1 112 ? -28.484 17.188 18.234 1 92.62 112 VAL B N 1
ATOM 4833 C CA . VAL B 1 112 ? -28.891 17.484 19.609 1 92.62 112 VAL B CA 1
ATOM 4834 C C . VAL B 1 112 ? -30.406 17.547 19.688 1 92.62 112 VAL B C 1
ATOM 4836 O O . VAL B 1 112 ? -31.078 18.016 18.766 1 92.62 112 VAL B O 1
ATOM 4839 N N . GLU B 1 113 ? -30.859 17.031 20.797 1 86.5 113 GLU B N 1
ATOM 4840 C CA . GLU B 1 113 ? -32.281 17.188 21.078 1 86.5 113 GLU B CA 1
ATOM 4841 C C . GLU B 1 113 ? -32.656 18.656 21.266 1 86.5 113 GLU B C 1
ATOM 4843 O O . GLU B 1 113 ? -31.984 19.375 22.016 1 86.5 113 GLU B O 1
ATOM 4848 N N . GLY B 1 114 ? -33.688 19.109 20.594 1 77.12 114 GLY B N 1
ATOM 4849 C CA . GLY B 1 114 ? -34.062 20.5 20.656 1 77.12 114 GLY B CA 1
ATOM 4850 C C . GLY B 1 114 ? -33.375 21.359 19.625 1 77.12 114 GLY B C 1
ATOM 4851 O O . GLY B 1 114 ? -33.5 22.594 19.641 1 77.12 114 GLY B O 1
ATOM 4852 N N . GLY B 1 115 ? -32.625 20.641 18.828 1 75 115 GLY B N 1
ATOM 4853 C CA . GLY B 1 115 ? -31.875 21.344 17.797 1 75 115 GLY B CA 1
ATOM 4854 C C . GLY B 1 115 ? -32.75 21.734 16.609 1 75 115 GLY B C 1
ATOM 4855 O O . GLY B 1 115 ? -33.969 21.812 16.719 1 75 115 GLY B O 1
ATOM 4856 N N . ALA B 1 116 ? -32.094 22.359 15.555 1 66.5 116 ALA B N 1
ATOM 4857 C CA . ALA B 1 116 ? -32.812 22.875 14.414 1 66.5 116 ALA B CA 1
ATOM 4858 C C . ALA B 1 116 ? -33.656 21.797 13.75 1 66.5 116 ALA B C 1
ATOM 4860 O O . ALA B 1 116 ? -34.625 22.094 13.055 1 66.5 116 ALA B O 1
ATOM 4861 N N . GLY B 1 117 ? -33.75 20.547 14.156 1 59.41 117 GLY B N 1
ATOM 4862 C CA . GLY B 1 117 ? -34.594 19.469 13.672 1 59.41 117 GLY B CA 1
ATOM 4863 C C . GLY B 1 117 ? -34.438 19.234 12.18 1 59.41 117 GLY B C 1
ATOM 4864 O O . GLY B 1 117 ? -35.438 18.938 11.508 1 59.41 117 GLY B O 1
ATOM 4865 N N . ASP B 1 118 ? -33.312 19.484 11.578 1 60.47 118 ASP B N 1
ATOM 4866 C CA . ASP B 1 118 ? -33.312 19.547 10.117 1 60.47 118 ASP B CA 1
ATOM 4867 C C . ASP B 1 118 ? -33.562 18.172 9.508 1 60.47 118 ASP B C 1
ATOM 4869 O O . ASP B 1 118 ? -32.812 17.234 9.727 1 60.47 118 ASP B O 1
ATOM 4873 N N . PRO B 1 119 ? -34.875 18.047 9.008 1 54.75 119 PRO B N 1
ATOM 4874 C CA . PRO B 1 119 ? -35.312 16.797 8.352 1 54.75 119 PRO B CA 1
ATOM 4875 C C . PRO B 1 119 ? -34.312 16.312 7.312 1 54.75 119 PRO B C 1
ATOM 4877 O O . PRO B 1 119 ? -34.312 15.133 6.949 1 54.75 119 PRO B O 1
ATOM 4880 N N . ALA B 1 120 ? -33.562 17.281 6.828 1 57.88 120 ALA B N 1
ATOM 4881 C CA . ALA B 1 120 ? -32.75 16.906 5.676 1 57.88 120 ALA B CA 1
ATOM 4882 C C . ALA B 1 120 ? -31.484 16.172 6.117 1 57.88 120 ALA B C 1
ATOM 4884 O O . ALA B 1 120 ? -30.609 15.852 5.293 1 57.88 120 ALA B O 1
ATOM 4885 N N . GLY B 1 121 ? -31.328 15.945 7.387 1 74.12 121 GLY B N 1
ATOM 4886 C CA . GLY B 1 121 ? -30.219 15.125 7.848 1 74.12 121 GLY B CA 1
ATOM 4887 C C . GLY B 1 121 ? -28.953 15.922 8.086 1 74.12 121 GLY B C 1
ATOM 4888 O O . GLY B 1 121 ? -27.844 15.391 7.957 1 74.12 121 GLY B O 1
ATOM 4889 N N . ARG B 1 122 ? -29.062 17.188 8.25 1 84.31 122 ARG B N 1
ATOM 4890 C CA . ARG B 1 122 ? -27.891 17.984 8.555 1 84.31 122 ARG B CA 1
ATOM 4891 C C . ARG B 1 122 ? -27.672 18.078 10.062 1 84.31 122 ARG B C 1
ATOM 4893 O O . ARG B 1 122 ? -28.562 18.516 10.797 1 84.31 122 ARG B O 1
ATOM 4900 N N . PRO B 1 123 ? -26.484 17.766 10.469 1 92.88 123 PRO B N 1
ATOM 4901 C CA . PRO B 1 123 ? -26.188 17.75 11.906 1 92.88 123 PRO B CA 1
ATOM 4902 C C . PRO B 1 123 ? -26.062 19.141 12.492 1 92.88 123 PRO B C 1
ATOM 4904 O O . PRO B 1 123 ? -25.812 20.109 11.766 1 92.88 123 PRO B O 1
ATOM 4907 N N . ASP B 1 124 ? -26.328 19.281 13.797 1 94.62 124 ASP B N 1
ATOM 4908 C CA . ASP B 1 124 ? -26.188 20.531 14.516 1 94.62 124 ASP B CA 1
ATOM 4909 C C . ASP B 1 124 ? -24.719 20.891 14.727 1 94.62 124 ASP B C 1
ATOM 4911 O O . ASP B 1 124 ? -24.344 22.062 14.703 1 94.62 124 ASP B O 1
ATOM 4915 N N . PHE B 1 125 ? -23.938 19.922 15.016 1 96.12 125 PHE B N 1
ATOM 4916 C CA . PHE B 1 125 ? -22.516 20.047 15.25 1 96.12 125 PHE B CA 1
ATOM 4917 C C . PHE B 1 125 ? -21.75 18.875 14.656 1 96.12 125 PHE B C 1
ATOM 4919 O O . PHE B 1 125 ? -22.359 17.906 14.195 1 96.12 125 PHE B O 1
ATOM 4926 N N . PHE B 1 126 ? -20.516 18.984 14.602 1 96.62 126 PHE B N 1
ATOM 4927 C CA . PHE B 1 126 ? -19.594 17.891 14.344 1 96.62 126 PHE B CA 1
ATOM 4928 C C . PHE B 1 126 ? -18.484 17.844 15.391 1 96.62 126 PHE B C 1
ATOM 4930 O O . PHE B 1 126 ? -18.125 18.875 15.961 1 96.62 126 PHE B O 1
ATOM 4937 N N . VAL B 1 127 ? -18.078 16.688 15.695 1 97.25 127 VAL B N 1
ATOM 4938 C CA . VAL B 1 127 ? -16.859 16.5 16.484 1 97.25 127 VAL B CA 1
ATOM 4939 C C . VAL B 1 127 ? -15.82 15.75 15.648 1 97.25 127 VAL B C 1
ATOM 4941 O O . VAL B 1 127 ? -16.172 14.906 14.828 1 97.25 127 VAL B O 1
ATOM 4944 N N . ALA B 1 128 ? -14.594 16.094 15.82 1 96.56 128 ALA B N 1
ATOM 4945 C CA . ALA B 1 128 ? -13.531 15.484 15.023 1 96.56 128 ALA B CA 1
ATOM 4946 C C . ALA B 1 128 ? -12.281 15.242 15.867 1 96.56 128 ALA B C 1
ATOM 4948 O O . ALA B 1 128 ? -12.023 15.984 16.812 1 96.56 128 ALA B O 1
ATOM 4949 N N . SER B 1 129 ? -11.633 14.195 15.586 1 95.62 129 SER B N 1
ATOM 4950 C CA . SER B 1 129 ? -10.312 13.914 16.141 1 95.62 129 SER B CA 1
ATOM 4951 C C . SER B 1 129 ? -9.336 13.477 15.047 1 95.62 129 SER B C 1
ATOM 4953 O O . SER B 1 129 ? -9.734 12.812 14.086 1 95.62 129 SER B O 1
ATOM 4955 N N . ARG B 1 130 ? -8.156 13.898 15.102 1 94.69 130 ARG B N 1
ATOM 4956 C CA . ARG B 1 130 ? -7.055 13.453 14.258 1 94.69 130 ARG B CA 1
ATOM 4957 C C . ARG B 1 130 ? -5.918 12.883 15.102 1 94.69 130 ARG B C 1
ATOM 4959 O O . ARG B 1 130 ? -5.445 13.531 16.047 1 94.69 130 ARG B O 1
ATOM 4966 N N . ALA B 1 131 ? -5.594 11.719 14.828 1 93.62 131 ALA B N 1
ATOM 4967 C CA . ALA B 1 131 ? -4.539 11.047 15.586 1 93.62 131 ALA B CA 1
ATOM 4968 C C . ALA B 1 131 ? -3.506 10.43 14.648 1 93.62 131 ALA B C 1
ATOM 4970 O O . ALA B 1 131 ? -3.855 9.906 13.586 1 93.62 131 ALA B O 1
ATOM 4971 N N . HIS B 1 132 ? -2.27 10.547 15.07 1 92.62 132 HIS B N 1
ATOM 4972 C CA . HIS B 1 132 ? -1.188 9.914 14.32 1 92.62 132 HIS B CA 1
ATOM 4973 C C . HIS B 1 132 ? -1.092 8.43 14.641 1 92.62 132 HIS B C 1
ATOM 4975 O O . HIS B 1 132 ? -0.796 8.055 15.773 1 92.62 132 HIS B O 1
ATOM 4981 N N . HIS B 1 133 ? -1.383 7.617 13.672 1 92.81 133 HIS B N 1
ATOM 4982 C CA . HIS B 1 133 ? -1.179 6.176 13.766 1 92.81 133 HIS B CA 1
ATOM 4983 C C . HIS B 1 133 ? 0.224 5.785 13.312 1 92.81 133 HIS B C 1
ATOM 4985 O O . HIS B 1 133 ? 0.605 6.043 12.164 1 92.81 133 HIS B O 1
ATOM 4991 N N . ALA B 1 134 ? 0.995 5.176 14.141 1 86.94 134 ALA B N 1
ATOM 4992 C CA . ALA B 1 134 ? 2.434 4.969 13.984 1 86.94 134 ALA B CA 1
ATOM 4993 C C . ALA B 1 134 ? 2.742 4.219 12.695 1 86.94 134 ALA B C 1
ATOM 4995 O O . ALA B 1 134 ? 3.846 4.324 12.156 1 86.94 134 ALA B O 1
ATOM 4996 N N . ASP B 1 135 ? 1.768 3.4 12.273 1 92.31 135 ASP B N 1
ATOM 4997 C CA . ASP B 1 135 ? 1.984 2.656 11.031 1 92.31 135 ASP B CA 1
ATOM 4998 C C . ASP B 1 135 ? 0.665 2.383 10.32 1 92.31 135 ASP B C 1
ATOM 5000 O O . ASP B 1 135 ? -0.25 1.789 10.891 1 92.31 135 ASP B O 1
ATOM 5004 N N . VAL B 1 136 ? 0.671 2.787 9.094 1 96.62 136 VAL B N 1
ATOM 5005 C CA . VAL B 1 136 ? -0.509 2.508 8.281 1 96.62 136 VAL B CA 1
ATOM 5006 C C . VAL B 1 136 ? -0.108 1.711 7.043 1 96.62 136 VAL B C 1
ATOM 5008 O O . VAL B 1 136 ? -0.752 1.812 5.996 1 96.62 136 VAL B O 1
ATOM 5011 N N . GLY B 1 137 ? 0.972 1.029 7.168 1 96.19 137 GLY B N 1
ATOM 5012 C CA . GLY B 1 137 ? 1.452 0.192 6.082 1 96.19 137 GLY B CA 1
ATOM 5013 C C . GLY B 1 137 ? 2.467 0.889 5.195 1 96.19 137 GLY B C 1
ATOM 5014 O O . GLY B 1 137 ? 3.32 1.632 5.684 1 96.19 137 GLY B O 1
ATOM 5015 N N . GLY B 1 138 ? 2.533 0.499 3.902 1 95.5 138 GLY B N 1
ATOM 5016 C CA . GLY B 1 138 ? 3.42 1.13 2.938 1 95.5 138 GLY B CA 1
ATOM 5017 C C . GLY B 1 138 ? 4.758 0.431 2.812 1 95.5 138 GLY B C 1
ATOM 5018 O O . GLY B 1 138 ? 4.926 -0.694 3.287 1 95.5 138 GLY B O 1
ATOM 5019 N N . MET B 1 139 ? 5.695 1.08 2.127 1 95.5 139 MET B N 1
ATOM 5020 C CA . MET B 1 139 ? 6.898 0.389 1.674 1 95.5 139 MET B CA 1
ATOM 5021 C C . MET B 1 139 ? 7.922 0.282 2.801 1 95.5 139 MET B C 1
ATOM 5023 O O . MET B 1 139 ? 8.828 -0.551 2.746 1 95.5 139 MET B O 1
ATOM 5027 N N . THR B 1 140 ? 7.773 1.13 3.875 1 95.19 140 THR B N 1
ATOM 5028 C CA . THR B 1 140 ? 8.633 0.994 5.043 1 95.19 140 THR B CA 1
ATOM 5029 C C . THR B 1 140 ? 7.82 1.094 6.332 1 95.19 140 THR B C 1
ATOM 5031 O O . THR B 1 140 ? 6.77 1.74 6.355 1 95.19 140 THR B O 1
ATOM 5034 N N . PRO B 1 141 ? 8.391 0.482 7.41 1 93.69 141 PRO B N 1
ATOM 5035 C CA . PRO B 1 141 ? 7.711 0.645 8.695 1 93.69 141 PRO B CA 1
ATOM 5036 C C . PRO B 1 141 ? 7.617 2.104 9.133 1 93.69 141 PRO B C 1
ATOM 5038 O O . PRO B 1 141 ? 8.555 2.879 8.922 1 93.69 141 PRO B O 1
ATOM 5041 N N . GLY B 1 142 ? 6.484 2.4 9.734 1 92.31 142 GLY B N 1
ATOM 5042 C CA . GLY B 1 142 ? 6.281 3.77 10.18 1 92.31 142 GLY B CA 1
ATOM 5043 C C . GLY B 1 142 ? 5.574 4.637 9.156 1 92.31 142 GLY B C 1
ATOM 5044 O O . GLY B 1 142 ? 5.113 5.73 9.477 1 92.31 142 GLY B O 1
ATOM 5045 N N . SER B 1 143 ? 5.523 4.207 7.918 1 93.19 143 SER B N 1
ATOM 5046 C CA . SER B 1 143 ? 4.746 4.801 6.836 1 93.19 143 SER B CA 1
ATOM 5047 C C . SER B 1 143 ? 5.227 6.211 6.52 1 93.19 143 SER B C 1
ATOM 5049 O O . SER B 1 143 ? 4.418 7.102 6.25 1 93.19 143 SER B O 1
ATOM 5051 N N . LEU B 1 144 ? 6.457 6.492 6.715 1 95.12 144 LEU B N 1
ATOM 5052 C CA . LEU B 1 144 ? 7.152 7.707 6.297 1 95.12 144 LEU B CA 1
ATOM 5053 C C . LEU B 1 144 ? 8.367 7.367 5.441 1 95.12 144 LEU B C 1
ATOM 5055 O O . LEU B 1 144 ? 9.5 7.723 5.793 1 95.12 144 LEU B O 1
ATOM 5059 N N . PRO B 1 145 ? 8.086 6.77 4.32 1 95.69 145 PRO B N 1
ATOM 5060 C CA . PRO B 1 145 ? 9.172 6.297 3.463 1 95.69 145 PRO B CA 1
ATOM 5061 C C . PRO B 1 145 ? 9.719 7.387 2.547 1 95.69 145 PRO B C 1
ATOM 5063 O O . PRO B 1 145 ? 9.133 8.469 2.445 1 95.69 145 PRO B O 1
ATOM 5066 N N . LEU B 1 146 ? 10.906 7.09 1.997 1 95.81 146 LEU B N 1
ATOM 5067 C CA . LEU B 1 146 ? 11.391 7.887 0.879 1 95.81 146 LEU B CA 1
ATOM 5068 C C . LEU B 1 146 ? 10.664 7.523 -0.41 1 95.81 146 LEU B C 1
ATOM 5070 O O . LEU B 1 146 ? 11.273 7.008 -1.349 1 95.81 146 LEU B O 1
ATOM 5074 N N . SER B 1 147 ? 9.406 7.836 -0.446 1 96.5 147 SER B N 1
ATOM 5075 C CA . SER B 1 147 ? 8.492 7.457 -1.517 1 96.5 147 SER B CA 1
ATOM 5076 C C . SER B 1 147 ? 8.531 8.461 -2.666 1 96.5 147 SER B C 1
ATOM 5078 O O . SER B 1 147 ? 9.016 9.578 -2.5 1 96.5 147 SER B O 1
ATOM 5080 N N . THR B 1 148 ? 8.016 8.039 -3.861 1 94.31 148 THR B N 1
ATOM 5081 C CA . THR B 1 148 ? 7.898 8.906 -5.031 1 94.31 148 THR B CA 1
ATOM 5082 C C . THR B 1 148 ? 6.441 9.031 -5.469 1 94.31 148 THR B C 1
ATOM 5084 O O . THR B 1 148 ? 6.102 9.914 -6.262 1 94.31 148 THR B O 1
ATOM 5087 N N . GLU B 1 149 ? 5.602 8.266 -4.945 1 94.75 149 GLU B N 1
ATOM 5088 C CA . GLU B 1 149 ? 4.16 8.336 -5.152 1 94.75 149 GLU B CA 1
ATOM 5089 C C . GLU B 1 149 ? 3.396 7.922 -3.896 1 94.75 149 GLU B C 1
ATOM 5091 O O . GLU B 1 149 ? 3.928 7.199 -3.053 1 94.75 149 GLU B O 1
ATOM 5096 N N . ILE B 1 150 ? 2.164 8.312 -3.809 1 96.69 150 ILE B N 1
ATOM 5097 C CA . ILE B 1 150 ? 1.372 8.172 -2.592 1 96.69 150 ILE B CA 1
ATOM 5098 C C . ILE B 1 150 ? 1.099 6.695 -2.318 1 96.69 150 ILE B C 1
ATOM 5100 O O . ILE B 1 150 ? 0.966 6.281 -1.164 1 96.69 150 ILE B O 1
ATOM 5104 N N . TYR B 1 151 ? 1.084 5.801 -3.309 1 96.44 151 TYR B N 1
ATOM 5105 C CA . TYR B 1 151 ? 0.752 4.387 -3.17 1 96.44 151 TYR B CA 1
ATOM 5106 C C . TYR B 1 151 ? 1.835 3.646 -2.395 1 96.44 151 TYR B C 1
ATOM 5108 O O . TYR B 1 151 ? 1.618 2.521 -1.935 1 96.44 151 TYR B O 1
ATOM 5116 N N . GLN B 1 152 ? 2.945 4.27 -2.262 1 97.44 152 GLN B N 1
ATOM 5117 C CA . GLN B 1 152 ? 4.086 3.668 -1.579 1 97.44 152 GLN B CA 1
ATOM 5118 C C . GLN B 1 152 ? 4.047 3.955 -0.081 1 97.44 152 GLN B C 1
ATOM 5120 O O . GLN B 1 152 ? 4.785 3.344 0.693 1 97.44 152 GLN B O 1
ATOM 5125 N N . GLU B 1 153 ? 3.127 4.809 0.394 1 97.88 153 GLU B N 1
ATOM 5126 C CA . GLU B 1 153 ? 3.248 5.391 1.728 1 97.88 153 GLU B CA 1
ATOM 5127 C C . GLU B 1 153 ? 2.359 4.66 2.73 1 97.88 153 GLU B C 1
ATOM 5129 O O . GLU B 1 153 ? 2.52 4.82 3.941 1 97.88 153 GLU B O 1
ATOM 5134 N N . GLY B 1 154 ? 1.48 3.861 2.297 1 97.81 154 GLY B N 1
ATOM 5135 C CA . GLY B 1 154 ? 0.573 3.117 3.156 1 97.81 154 GLY B CA 1
ATOM 5136 C C . GLY B 1 154 ? -0.842 3.049 2.613 1 97.81 154 GLY B C 1
ATOM 5137 O O . GLY B 1 154 ? -1.084 3.385 1.452 1 97.81 154 GLY B O 1
ATOM 5138 N N . ILE B 1 155 ? -1.755 2.611 3.428 1 98.19 155 ILE B N 1
ATOM 5139 C CA . ILE B 1 155 ? -3.146 2.504 3.004 1 98.19 155 ILE B CA 1
ATOM 5140 C C . ILE B 1 155 ? -3.771 3.896 2.928 1 98.19 155 ILE B C 1
ATOM 5142 O O . ILE B 1 155 ? -3.613 4.707 3.844 1 98.19 155 ILE B O 1
ATOM 5146 N N . ILE B 1 156 ? -4.355 4.203 1.802 1 98.44 156 ILE B N 1
ATOM 5147 C CA . ILE B 1 156 ? -5.055 5.465 1.59 1 98.44 156 ILE B CA 1
ATOM 5148 C C . ILE B 1 156 ? -6.539 5.293 1.911 1 98.44 156 ILE B C 1
ATOM 5150 O O . ILE B 1 156 ? -7.234 4.512 1.258 1 98.44 156 ILE B O 1
ATOM 5154 N N . ILE B 1 157 ? -7.008 5.977 2.879 1 98.44 157 ILE B N 1
ATOM 5155 C CA . ILE B 1 157 ? -8.406 5.91 3.271 1 98.44 157 ILE B CA 1
ATOM 5156 C C . ILE B 1 157 ? -9.133 7.172 2.809 1 98.44 157 ILE B C 1
ATOM 5158 O O . ILE B 1 157 ? -9.031 8.227 3.445 1 98.44 157 ILE B O 1
ATOM 5162 N N . PRO B 1 158 ? -9.836 7.074 1.705 1 97.88 158 PRO B N 1
ATOM 5163 C CA . PRO B 1 158 ? -10.727 8.188 1.373 1 97.88 158 PRO B CA 1
ATOM 5164 C C . PRO B 1 158 ? -11.875 8.352 2.373 1 97.88 158 PRO B C 1
ATOM 5166 O O . PRO B 1 158 ? -12.039 7.512 3.264 1 97.88 158 PRO B O 1
ATOM 5169 N N . PRO B 1 159 ? -12.594 9.461 2.293 1 97.5 159 PRO B N 1
ATOM 5170 C CA . PRO B 1 159 ? -13.727 9.562 3.223 1 97.5 159 PRO B CA 1
ATOM 5171 C C . PRO B 1 159 ? -14.711 8.406 3.084 1 97.5 159 PRO B C 1
ATOM 5173 O O . PRO B 1 159 ? -15.328 8.242 2.029 1 97.5 159 PRO B O 1
ATOM 5176 N N . VAL B 1 160 ? -14.797 7.59 4.113 1 97.75 160 VAL B N 1
ATOM 5177 C CA . VAL B 1 160 ? -15.727 6.461 4.145 1 97.75 160 VAL B CA 1
ATOM 5178 C C . VAL B 1 160 ? -16.375 6.367 5.52 1 97.75 160 VAL B C 1
ATOM 5180 O O . VAL B 1 160 ? -15.805 6.809 6.52 1 97.75 160 VAL B O 1
ATOM 5183 N N . LYS B 1 161 ? -17.562 5.844 5.582 1 97.88 161 LYS B N 1
ATOM 5184 C CA . LYS B 1 161 ? -18.25 5.641 6.859 1 97.88 161 LYS B CA 1
ATOM 5185 C C . LYS B 1 161 ? -17.812 4.328 7.512 1 97.88 161 LYS B C 1
ATOM 5187 O O . LYS B 1 161 ? -18.125 3.248 7 1 97.88 161 LYS B O 1
ATOM 5192 N N . LEU B 1 162 ? -17.125 4.418 8.602 1 98.19 162 LEU B N 1
ATOM 5193 C CA . LEU B 1 162 ? -16.734 3.246 9.383 1 98.19 162 LEU B CA 1
ATOM 5194 C C . LEU B 1 162 ? -17.922 2.734 10.211 1 98.19 162 LEU B C 1
ATOM 5196 O O . LEU B 1 162 ? -18.031 1.531 10.453 1 98.19 162 LEU B O 1
ATOM 5200 N N . TYR B 1 163 ? -18.734 3.656 10.688 1 97.88 163 TYR B N 1
ATOM 5201 C CA . TYR B 1 163 ? -19.984 3.35 11.367 1 97.88 163 TYR B CA 1
ATOM 5202 C C . TYR B 1 163 ? -21.172 3.922 10.594 1 97.88 163 TYR B C 1
ATOM 5204 O O . TYR B 1 163 ? -21.125 5.07 10.148 1 97.88 163 TYR B O 1
ATOM 5212 N N . LYS B 1 164 ? -22.172 3.16 10.391 1 96.19 164 LYS B N 1
ATOM 5213 C CA . LYS B 1 164 ? -23.453 3.584 9.836 1 96.19 164 LYS B CA 1
ATOM 5214 C C . LYS B 1 164 ? -24.578 3.373 10.836 1 96.19 164 LYS B C 1
ATOM 5216 O O . LYS B 1 164 ? -24.891 2.236 11.195 1 96.19 164 LYS B O 1
ATOM 5221 N N . ARG B 1 165 ? -25.109 4.48 11.273 1 95.75 165 ARG B N 1
ATOM 5222 C CA . ARG B 1 165 ? -26.156 4.445 12.273 1 95.75 165 ARG B CA 1
ATOM 5223 C C . ARG B 1 165 ? -25.734 3.66 13.508 1 95.75 165 ARG B C 1
ATOM 5225 O O . ARG B 1 165 ? -26.469 2.803 13.992 1 95.75 165 ARG B O 1
ATOM 5232 N N . GLY B 1 166 ? -24.516 3.842 13.828 1 96.06 166 GLY B N 1
ATOM 5233 C CA . GLY B 1 166 ? -23.984 3.264 15.047 1 96.06 166 GLY B CA 1
ATOM 5234 C C . GLY B 1 166 ? -23.453 1.852 14.859 1 96.06 166 GLY B C 1
ATOM 5235 O O . GLY B 1 166 ? -22.906 1.263 15.789 1 96.06 166 GLY B O 1
ATOM 5236 N N . VAL B 1 167 ? -23.594 1.314 13.68 1 96.56 167 VAL B N 1
ATOM 5237 C CA . VAL B 1 167 ? -23.156 -0.055 13.43 1 96.56 167 VAL B CA 1
ATOM 5238 C C . VAL B 1 167 ? -21.797 -0.045 12.719 1 96.56 167 VAL B C 1
ATOM 5240 O O . VAL B 1 167 ? -21.656 0.58 11.672 1 96.56 167 VAL B O 1
ATOM 5243 N N . LEU B 1 168 ? -20.859 -0.757 13.266 1 97.38 168 LEU B N 1
ATOM 5244 C CA . LEU B 1 168 ? -19.5 -0.829 12.727 1 97.38 168 LEU B CA 1
ATOM 5245 C C . LEU B 1 168 ? -19.469 -1.629 11.43 1 97.38 168 LEU B C 1
ATOM 5247 O O . LEU B 1 168 ? -20.047 -2.715 11.352 1 97.38 168 LEU B O 1
ATOM 5251 N N . ASP B 1 169 ? -18.938 -1.112 10.414 1 97.19 169 ASP B N 1
ATOM 5252 C CA . ASP B 1 169 ? -18.641 -1.882 9.211 1 97.19 169 ASP B CA 1
ATOM 5253 C C . ASP B 1 169 ? -17.422 -2.773 9.406 1 97.19 169 ASP B C 1
ATOM 5255 O O . ASP B 1 169 ? -16.297 -2.371 9.109 1 97.19 169 ASP B O 1
ATOM 5259 N N . GLU B 1 170 ? -17.641 -3.99 9.766 1 96.19 170 GLU B N 1
ATOM 5260 C CA . GLU B 1 170 ? -16.578 -4.922 10.148 1 96.19 170 GLU B CA 1
ATOM 5261 C C . GLU B 1 170 ? -15.68 -5.25 8.961 1 96.19 170 GLU B C 1
ATOM 5263 O O . GLU B 1 170 ? -14.469 -5.441 9.133 1 96.19 170 GLU B O 1
ATOM 5268 N N . ASP B 1 171 ? -16.203 -5.398 7.777 1 97.12 171 ASP B N 1
ATOM 5269 C CA . ASP B 1 171 ? -15.422 -5.73 6.594 1 97.12 171 ASP B CA 1
ATOM 5270 C C . ASP B 1 171 ? -14.477 -4.586 6.227 1 97.12 171 ASP B C 1
ATOM 5272 O O . ASP B 1 171 ? -13.32 -4.82 5.867 1 97.12 171 ASP B O 1
ATOM 5276 N N . LEU B 1 172 ? -15.031 -3.416 6.332 1 98 172 LEU B N 1
ATOM 5277 C CA . LEU B 1 172 ? -14.203 -2.244 6.07 1 98 172 LEU B CA 1
ATOM 5278 C C . LEU B 1 172 ? -13.047 -2.168 7.059 1 98 172 LEU B C 1
ATOM 5280 O O . LEU B 1 172 ? -11.898 -1.926 6.664 1 98 172 LEU B O 1
ATOM 5284 N N . LEU B 1 173 ? -13.352 -2.361 8.32 1 98.44 173 LEU B N 1
ATOM 5285 C CA . LEU B 1 173 ? -12.32 -2.332 9.352 1 98.44 173 LEU B CA 1
ATOM 5286 C C . LEU B 1 173 ? -11.289 -3.434 9.125 1 98.44 173 LEU 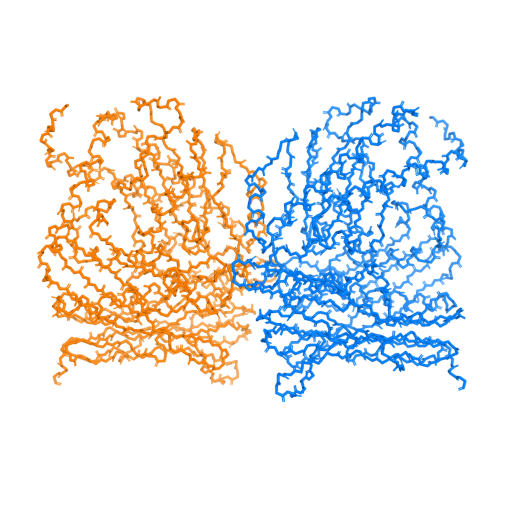B C 1
ATOM 5288 O O . LEU B 1 173 ? -10.086 -3.205 9.273 1 98.44 173 LEU B O 1
ATOM 5292 N N . ARG B 1 174 ? -11.75 -4.582 8.797 1 97.69 174 ARG B N 1
ATOM 5293 C CA . ARG B 1 174 ? -10.859 -5.707 8.539 1 97.69 174 ARG B CA 1
ATOM 5294 C C . ARG B 1 174 ? -9.898 -5.398 7.391 1 97.69 174 ARG B C 1
ATOM 5296 O O . ARG B 1 174 ? -8.711 -5.73 7.461 1 97.69 174 ARG B O 1
ATOM 5303 N N . LEU B 1 175 ? -10.445 -4.84 6.344 1 98.38 175 LEU B N 1
ATOM 5304 C CA . LEU B 1 175 ? -9.625 -4.465 5.199 1 98.38 175 LEU B CA 1
ATOM 5305 C C . LEU B 1 175 ? -8.531 -3.484 5.613 1 98.38 175 LEU B C 1
ATOM 5307 O O . LEU B 1 175 ? -7.371 -3.645 5.234 1 98.38 175 LEU B O 1
ATOM 5311 N N . ILE B 1 176 ? -8.875 -2.498 6.391 1 98.62 176 ILE B N 1
ATOM 5312 C CA . ILE B 1 176 ? -7.91 -1.499 6.844 1 98.62 176 ILE B CA 1
ATOM 5313 C C . ILE B 1 176 ? -6.844 -2.164 7.707 1 98.62 176 ILE B C 1
ATOM 5315 O O . ILE B 1 176 ? -5.648 -1.974 7.484 1 98.62 176 ILE B O 1
ATOM 5319 N N . LEU B 1 177 ? -7.254 -3.018 8.648 1 98.06 177 LEU B N 1
ATOM 5320 C CA . LEU B 1 177 ? -6.359 -3.602 9.641 1 98.06 177 LEU B CA 1
ATOM 5321 C C . LEU B 1 177 ? -5.422 -4.617 9 1 98.06 177 LEU B C 1
ATOM 5323 O O . LEU B 1 177 ? -4.297 -4.816 9.469 1 98.06 177 LEU B O 1
ATOM 5327 N N . ARG B 1 178 ? -5.832 -5.219 7.922 1 97.81 178 ARG B N 1
ATOM 5328 C CA . ARG B 1 178 ? -4.984 -6.203 7.254 1 97.81 178 ARG B CA 1
ATOM 5329 C C . ARG B 1 178 ? -3.832 -5.523 6.523 1 97.81 178 ARG B C 1
ATOM 5331 O O . ARG B 1 178 ? -2.838 -6.168 6.184 1 97.81 178 ARG B O 1
ATOM 5338 N N . ASN B 1 179 ? -3.916 -4.242 6.355 1 98.19 179 ASN B N 1
ATOM 5339 C CA . ASN B 1 179 ? -2.922 -3.533 5.555 1 98.19 179 ASN B CA 1
ATOM 5340 C C . ASN B 1 179 ? -1.959 -2.738 6.434 1 98.19 179 ASN B C 1
ATOM 5342 O O . ASN B 1 179 ? -1.226 -1.882 5.938 1 98.19 179 ASN B O 1
ATOM 5346 N N . VAL B 1 180 ? -1.979 -2.953 7.695 1 96.75 180 VAL B N 1
ATOM 5347 C CA . VAL B 1 180 ? -1.056 -2.289 8.609 1 96.75 180 VAL B CA 1
ATOM 5348 C C . VAL B 1 180 ? -0.233 -3.332 9.359 1 96.75 180 VAL B C 1
ATOM 5350 O O . VAL B 1 180 ? -0.67 -4.473 9.531 1 96.75 180 VAL B O 1
ATOM 5353 N N . ARG B 1 181 ? 0.951 -2.998 9.828 1 94.31 181 ARG B N 1
ATOM 5354 C CA . ARG B 1 181 ? 1.886 -3.93 10.453 1 94.31 181 ARG B CA 1
ATOM 5355 C C . ARG B 1 181 ? 1.473 -4.246 11.883 1 94.31 181 ARG B C 1
ATOM 5357 O O . ARG B 1 181 ? 1.799 -5.312 12.406 1 94.31 181 ARG B O 1
ATOM 5364 N N . THR B 1 182 ? 0.786 -3.328 12.555 1 92.19 182 THR B N 1
ATOM 5365 C CA . THR B 1 182 ? 0.365 -3.498 13.945 1 92.19 182 THR B CA 1
ATOM 5366 C C . THR B 1 182 ? -1.146 -3.326 14.07 1 92.19 182 THR B C 1
ATOM 5368 O O . THR B 1 182 ? -1.616 -2.361 14.68 1 92.19 182 THR B O 1
ATOM 5371 N N . PRO B 1 183 ? -1.929 -4.297 13.633 1 94.88 183 PRO B N 1
ATOM 5372 C CA . PRO B 1 183 ? -3.385 -4.164 13.547 1 94.88 183 PRO B CA 1
ATOM 5373 C C . PRO B 1 183 ? -4.047 -4.008 14.914 1 94.88 183 PRO B C 1
ATOM 5375 O O . PRO B 1 183 ? -5.043 -3.291 15.039 1 94.88 183 PRO B O 1
ATOM 5378 N N . GLY B 1 184 ? -3.518 -4.691 15.906 1 93.12 184 GLY B N 1
ATOM 5379 C CA . GLY B 1 184 ? -4.082 -4.551 17.234 1 93.12 184 GLY B CA 1
ATOM 5380 C C . GLY B 1 184 ? -4.031 -3.129 17.766 1 93.12 184 GLY B C 1
ATOM 5381 O O . GLY B 1 184 ? -5.012 -2.633 18.312 1 93.12 184 GLY B O 1
ATOM 5382 N N . GLU B 1 185 ? -2.922 -2.482 17.578 1 91.38 185 GLU B N 1
ATOM 5383 C CA . GLU B 1 185 ? -2.76 -1.099 18.016 1 91.38 185 GLU B CA 1
ATOM 5384 C C . GLU B 1 185 ? -3.689 -0.166 17.25 1 91.38 185 GLU B C 1
ATOM 5386 O O . GLU B 1 185 ? -4.277 0.75 17.828 1 91.38 185 GLU B O 1
ATOM 5391 N N . ARG B 1 186 ? -3.812 -0.406 15.969 1 94.62 186 ARG B N 1
ATOM 5392 C CA . ARG B 1 186 ? -4.648 0.446 15.125 1 94.62 186 ARG B CA 1
ATOM 5393 C C . ARG B 1 186 ? -6.121 0.317 15.508 1 94.62 186 ARG B C 1
ATOM 5395 O O . ARG B 1 186 ? -6.852 1.31 15.531 1 94.62 186 ARG B O 1
ATOM 5402 N N . ARG B 1 187 ? -6.531 -0.911 15.773 1 95.88 187 ARG B N 1
ATOM 5403 C CA . ARG B 1 187 ? -7.902 -1.129 16.219 1 95.88 187 ARG B CA 1
ATOM 5404 C C . ARG B 1 187 ? -8.195 -0.357 17.5 1 95.88 187 ARG B C 1
ATOM 5406 O O . ARG B 1 187 ? -9.242 0.28 17.625 1 95.88 187 ARG B O 1
ATOM 5413 N N . GLY B 1 188 ? -7.246 -0.487 18.406 1 94.62 188 GLY B N 1
ATOM 5414 C CA . GLY B 1 188 ? -7.395 0.227 19.656 1 94.62 188 GLY B CA 1
ATOM 5415 C C . GLY B 1 188 ? -7.445 1.733 19.484 1 94.62 188 GLY B C 1
ATOM 5416 O O . GLY B 1 188 ? -8.258 2.408 20.125 1 94.62 188 GLY B O 1
ATOM 5417 N N . ASP B 1 189 ? -6.605 2.26 18.719 1 94.62 189 ASP B N 1
ATOM 5418 C CA . ASP B 1 189 ? -6.539 3.703 18.516 1 94.62 189 ASP B CA 1
ATOM 5419 C C . ASP B 1 189 ? -7.809 4.219 17.828 1 94.62 189 ASP B C 1
ATOM 5421 O O . ASP B 1 189 ? -8.289 5.305 18.156 1 94.62 189 ASP B O 1
ATOM 5425 N N . LEU B 1 190 ? -8.328 3.477 16.875 1 97.25 190 LEU B N 1
ATOM 5426 C CA . LEU B 1 190 ? -9.578 3.863 16.234 1 97.25 190 LEU B CA 1
ATOM 5427 C C . LEU B 1 190 ? -10.734 3.838 17.234 1 97.25 190 LEU B C 1
ATOM 5429 O O . LEU B 1 190 ? -11.602 4.711 17.203 1 97.25 190 LEU B O 1
ATOM 5433 N N . ALA B 1 191 ? -10.719 2.857 18.031 1 96.44 191 ALA B N 1
ATOM 5434 C CA . ALA B 1 191 ? -11.734 2.779 19.078 1 96.44 191 ALA B CA 1
ATOM 5435 C C . ALA B 1 191 ? -11.633 3.961 20.047 1 96.44 191 ALA B C 1
ATOM 5437 O O . ALA B 1 191 ? -12.648 4.488 20.5 1 96.44 191 ALA B O 1
ATOM 5438 N N . ALA B 1 192 ? -10.406 4.32 20.359 1 95.88 192 ALA B N 1
ATOM 5439 C CA . ALA B 1 192 ? -10.18 5.477 21.219 1 95.88 192 ALA B CA 1
ATOM 5440 C C . ALA B 1 192 ? -10.727 6.754 20.578 1 95.88 192 ALA B C 1
ATOM 5442 O O . ALA B 1 192 ? -11.312 7.594 21.266 1 95.88 192 ALA B O 1
ATOM 5443 N N . GLN B 1 193 ? -10.523 6.91 19.359 1 97.19 193 GLN B N 1
ATOM 5444 C CA . GLN B 1 193 ? -11.062 8.07 18.656 1 97.19 193 GLN B CA 1
ATOM 5445 C C . GLN B 1 193 ? -12.586 8.07 18.688 1 97.19 193 GLN B C 1
ATOM 5447 O O . GLN B 1 193 ? -13.211 9.117 18.828 1 97.19 193 GLN B O 1
ATOM 5452 N N . ARG B 1 194 ? -13.156 6.926 18.5 1 97.56 194 ARG B N 1
ATOM 5453 C CA . ARG B 1 194 ? -14.602 6.801 18.578 1 97.56 194 ARG B CA 1
ATOM 5454 C C . ARG B 1 194 ? -15.109 7.211 19.953 1 97.56 194 ARG B C 1
ATOM 5456 O O . ARG B 1 194 ? -16.141 7.883 20.078 1 97.56 194 ARG B O 1
ATOM 5463 N N . ALA B 1 195 ? -14.406 6.793 20.938 1 96.62 195 ALA B N 1
ATOM 5464 C CA . ALA B 1 195 ? -14.766 7.152 22.312 1 96.62 195 ALA B CA 1
ATOM 5465 C C . ALA B 1 195 ? -14.688 8.656 22.516 1 96.62 195 ALA B C 1
ATOM 5467 O O . ALA B 1 195 ? -15.547 9.25 23.172 1 96.62 195 ALA B O 1
ATOM 5468 N N . ALA B 1 196 ? -13.641 9.234 22.016 1 96.44 196 ALA B N 1
ATOM 5469 C CA . ALA B 1 196 ? -13.492 10.68 22.109 1 96.44 196 ALA B CA 1
ATOM 5470 C C . ALA B 1 196 ? -14.664 11.398 21.438 1 96.44 196 ALA B C 1
ATOM 5472 O O . ALA B 1 196 ? -15.172 12.391 21.953 1 96.44 196 ALA B O 1
ATOM 5473 N N . ALA B 1 197 ? -15.062 10.914 20.297 1 97.31 197 ALA B N 1
ATOM 5474 C CA . ALA B 1 197 ? -16.203 11.5 19.578 1 97.31 197 ALA B CA 1
ATOM 5475 C C . ALA B 1 197 ? -17.469 11.398 20.406 1 97.31 197 ALA B C 1
ATOM 5477 O O . ALA B 1 197 ? -18.266 12.336 20.453 1 97.31 197 ALA B O 1
ATOM 5478 N N . ALA B 1 198 ? -17.672 10.289 21.031 1 96.69 198 ALA B N 1
ATOM 5479 C CA . ALA B 1 198 ? -18.875 10.07 21.859 1 96.69 198 ALA B CA 1
ATOM 5480 C C . ALA B 1 198 ? -18.922 11.055 23.016 1 96.69 198 ALA B C 1
ATOM 5482 O O . ALA B 1 198 ? -19.984 11.594 23.328 1 96.69 198 ALA B O 1
ATOM 5483 N N . ILE B 1 199 ? -17.828 11.281 23.625 1 96.81 199 ILE B N 1
ATOM 5484 C CA . ILE B 1 199 ? -17.766 12.211 24.75 1 96.81 199 ILE B CA 1
ATOM 5485 C C . ILE B 1 199 ? -18.047 13.633 24.266 1 96.81 199 ILE B C 1
ATOM 5487 O O . ILE B 1 199 ? -18.766 14.391 24.922 1 96.81 199 ILE B O 1
ATOM 5491 N N . GLY B 1 200 ? -17.438 13.992 23.156 1 97.44 200 GLY B N 1
ATOM 5492 C CA . GLY B 1 200 ? -17.703 15.305 22.594 1 97.44 200 GLY B CA 1
ATOM 5493 C C . GLY B 1 200 ? -19.172 15.523 22.312 1 97.44 200 GLY B C 1
ATOM 5494 O O . GLY B 1 200 ? -19.719 16.594 22.625 1 97.44 200 GLY B O 1
ATOM 5495 N N . ALA B 1 201 ? -19.797 14.539 21.734 1 96.94 201 ALA B N 1
ATOM 5496 C CA . ALA B 1 201 ? -21.219 14.617 21.422 1 96.94 201 ALA B CA 1
ATOM 5497 C C . ALA B 1 201 ? -22.047 14.781 22.688 1 96.94 201 ALA B C 1
ATOM 5499 O O . ALA B 1 201 ? -22.969 15.594 22.734 1 96.94 201 ALA B O 1
ATOM 5500 N N . ARG B 1 202 ? -21.75 14.016 23.656 1 97.12 202 ARG B N 1
ATOM 5501 C CA . ARG B 1 202 ? -22.469 14.055 24.938 1 97.12 202 ARG B CA 1
ATOM 5502 C C . ARG B 1 202 ? -22.344 15.422 25.594 1 97.12 202 ARG B C 1
ATOM 5504 O O . ARG B 1 202 ? -23.328 15.977 26.078 1 97.12 202 ARG B O 1
ATOM 5511 N N . ARG B 1 203 ? -21.156 15.922 25.625 1 97.5 203 ARG B N 1
ATOM 5512 C CA . ARG B 1 203 ? -20.906 17.203 26.281 1 97.5 203 ARG B CA 1
ATOM 5513 C C . ARG B 1 203 ? -21.609 18.344 25.547 1 97.5 203 ARG B C 1
ATOM 5515 O O . ARG B 1 203 ? -22.094 19.281 26.188 1 97.5 203 ARG B O 1
ATOM 5522 N N . LEU B 1 204 ? -21.641 18.266 24.25 1 97.19 204 LEU B N 1
ATOM 5523 C CA . LEU B 1 204 ? -22.375 19.266 23.484 1 97.19 204 LEU B CA 1
ATOM 5524 C C . LEU B 1 204 ? -23.859 19.203 23.781 1 97.19 204 LEU B C 1
ATOM 5526 O O . LEU B 1 204 ? -24.516 20.25 23.906 1 97.19 204 LEU B O 1
ATOM 5530 N N . GLN B 1 205 ? -24.375 18.016 23.844 1 96.25 205 GLN B N 1
ATOM 5531 C CA . GLN B 1 205 ? -25.766 17.844 24.219 1 96.25 205 GLN B CA 1
ATOM 5532 C C . GLN B 1 205 ? -26.047 18.453 25.594 1 96.25 205 GLN B C 1
ATOM 5534 O O . GLN B 1 205 ? -27.062 19.125 25.781 1 96.25 205 GLN B O 1
ATOM 5539 N N . GLU B 1 206 ? -25.172 18.234 26.5 1 97.12 206 GLU B N 1
ATOM 5540 C CA . GLU B 1 206 ? -25.328 18.781 27.844 1 97.12 206 GLU B CA 1
ATOM 5541 C C . GLU B 1 206 ? -25.344 20.312 27.828 1 97.12 206 GLU B C 1
ATOM 5543 O O . GLU B 1 206 ? -26.109 20.938 28.562 1 97.12 206 GLU B O 1
ATOM 5548 N N . LEU B 1 207 ? -24.484 20.891 27.047 1 96.75 207 LEU B N 1
ATOM 5549 C CA . LEU B 1 207 ? -24.484 22.344 26.906 1 96.75 207 LEU B CA 1
ATOM 5550 C C . LEU B 1 207 ? -25.812 22.844 26.375 1 96.75 207 LEU B C 1
ATOM 5552 O O . LEU B 1 207 ? -26.344 23.844 26.875 1 96.75 207 LEU B O 1
ATOM 5556 N N . VAL B 1 208 ? -26.359 22.172 25.422 1 95.88 208 VAL B N 1
ATOM 5557 C CA . VAL B 1 208 ? -27.625 22.578 24.812 1 95.88 208 VAL B CA 1
ATOM 5558 C C . VAL B 1 208 ? -28.766 22.375 25.797 1 95.88 208 VAL B C 1
ATOM 5560 O O . VAL B 1 208 ? -29.688 23.188 25.859 1 95.88 208 VAL B O 1
ATOM 5563 N N . ASP B 1 209 ? -28.688 21.312 26.547 1 96.12 209 ASP B N 1
ATOM 5564 C CA . ASP B 1 209 ? -29.703 21.062 27.562 1 96.12 209 ASP B CA 1
ATOM 5565 C C . ASP B 1 209 ? -29.734 22.172 28.609 1 96.12 209 ASP B C 1
ATOM 5567 O O . ASP B 1 209 ? -30.812 22.578 29.062 1 96.12 209 ASP B O 1
ATOM 5571 N N . ARG B 1 210 ? -28.625 22.656 28.922 1 96.38 210 ARG B N 1
ATOM 5572 C CA . ARG B 1 210 ? -28.5 23.609 30 1 96.38 210 ARG B CA 1
ATOM 5573 C C . ARG B 1 210 ? -28.812 25.031 29.531 1 96.38 210 ARG B C 1
ATOM 5575 O O . ARG B 1 210 ? -29.391 25.828 30.266 1 96.38 210 ARG B O 1
ATOM 5582 N N . PHE B 1 211 ? -28.391 25.391 28.312 1 95.81 211 PHE B N 1
ATOM 5583 C CA . PHE B 1 211 ? -28.422 26.797 27.938 1 95.81 211 PHE B CA 1
ATOM 5584 C C . PHE B 1 211 ? -29.328 27.031 26.734 1 95.81 211 PHE B C 1
ATOM 5586 O O . PHE B 1 211 ? -29.625 28.172 26.391 1 95.81 211 PHE B O 1
ATOM 5593 N N . GLY B 1 212 ? -29.781 25.906 26.125 1 95.06 212 GLY B N 1
ATOM 5594 C CA . GLY B 1 212 ? -30.609 26.016 24.938 1 95.06 212 GLY B CA 1
ATOM 5595 C C . GLY B 1 212 ? -29.797 26.047 23.656 1 95.06 212 GLY B C 1
ATOM 5596 O O . GLY B 1 212 ? -28.719 26.641 23.609 1 95.06 212 GLY B O 1
ATOM 5597 N N . TYR B 1 213 ? -30.359 25.422 22.625 1 94.25 213 TYR B N 1
ATOM 5598 C CA . TYR B 1 213 ? -29.688 25.281 21.328 1 94.25 213 TYR B CA 1
ATOM 5599 C C . TYR B 1 213 ? -29.406 26.656 20.719 1 94.25 213 TYR B C 1
ATOM 5601 O O . TYR B 1 213 ? -28.297 26.906 20.234 1 94.25 213 TYR B O 1
ATOM 5609 N N . GLY B 1 214 ? -30.359 27.531 20.688 1 93.56 214 GLY B N 1
ATOM 5610 C CA . GLY B 1 214 ? -30.219 28.844 20.094 1 93.56 214 GLY B CA 1
ATOM 5611 C C . GLY B 1 214 ? -29.062 29.641 20.688 1 93.56 214 GLY B C 1
ATOM 5612 O O . GLY B 1 214 ? -28.281 30.25 19.938 1 93.56 214 GLY B O 1
ATOM 5613 N N . GLU B 1 215 ? -28.984 29.641 22 1 94.88 215 GLU B N 1
ATOM 5614 C CA . GLU B 1 215 ? -27.922 30.375 22.672 1 94.88 215 GLU B CA 1
ATOM 5615 C C . GLU B 1 215 ? -26.547 29.766 22.359 1 94.88 215 GLU B C 1
ATOM 5617 O O . GLU B 1 215 ? -25.594 30.484 22.078 1 94.88 215 GLU B O 1
ATOM 5622 N N . VAL B 1 216 ? -26.5 28.453 22.453 1 95.56 216 VAL B N 1
ATOM 5623 C CA . VAL B 1 216 ? -25.25 27.766 22.234 1 95.56 216 VAL B CA 1
ATOM 5624 C C . VAL B 1 216 ? -24.734 28.062 20.828 1 95.56 216 VAL B C 1
ATOM 5626 O O . VAL B 1 216 ? -23.547 28.406 20.641 1 95.56 216 VAL B O 1
ATOM 5629 N N . LEU B 1 217 ? -25.594 27.969 19.875 1 94.38 217 LEU B N 1
ATOM 5630 C CA . LEU B 1 217 ? -25.203 28.234 18.484 1 94.38 217 LEU B CA 1
ATOM 5631 C C . LEU B 1 217 ? -24.828 29.703 18.297 1 94.38 217 LEU B C 1
ATOM 5633 O O . LEU B 1 217 ? -23.875 30.016 17.578 1 94.38 217 LEU B O 1
ATOM 5637 N N . ALA B 1 218 ? -25.578 30.562 18.844 1 94.81 218 ALA B N 1
ATOM 5638 C CA . ALA B 1 218 ? -25.297 31.984 18.734 1 94.81 218 ALA B CA 1
ATOM 5639 C C . ALA B 1 218 ? -23.922 32.344 19.266 1 94.81 218 ALA B C 1
ATOM 5641 O O . ALA B 1 218 ? -23.172 33.094 18.656 1 94.81 218 ALA B O 1
ATOM 5642 N N . TYR B 1 219 ? -23.641 31.812 20.422 1 95.81 219 TYR B N 1
ATOM 5643 C CA . TYR B 1 219 ? -22.359 32.156 21.047 1 95.81 219 TYR B CA 1
ATOM 5644 C C . TYR B 1 219 ? -21.203 31.469 20.328 1 95.81 219 TYR B C 1
ATOM 5646 O O . TYR B 1 219 ? -20.062 31.953 20.375 1 95.81 219 TYR B O 1
ATOM 5654 N N . ALA B 1 220 ? -21.453 30.328 19.688 1 95.56 220 ALA B N 1
ATOM 5655 C CA . ALA B 1 220 ? -20.422 29.781 18.797 1 95.56 220 ALA B CA 1
ATOM 5656 C C . ALA B 1 220 ? -20.078 30.781 17.703 1 95.56 220 ALA B C 1
ATOM 5658 O O . ALA B 1 220 ? -18.906 31.016 17.422 1 95.56 220 ALA B O 1
ATOM 5659 N N . GLY B 1 221 ? -21.047 31.328 17.172 1 95.56 221 GLY B N 1
ATOM 5660 C CA . GLY B 1 221 ? -20.844 32.344 16.141 1 95.56 221 GLY B CA 1
ATOM 5661 C C . GLY B 1 221 ? -20.172 33.594 16.641 1 95.56 221 GLY B C 1
ATOM 5662 O O . GLY B 1 221 ? -19.297 34.156 15.969 1 95.56 221 GLY B O 1
ATOM 5663 N N . HIS B 1 222 ? -20.578 34.031 17.797 1 96.06 222 HIS B N 1
ATOM 5664 C CA . HIS B 1 222 ? -19.984 35.219 18.406 1 96.06 222 HIS B CA 1
ATOM 5665 C C . HIS B 1 222 ? -18.5 35 18.688 1 96.06 222 HIS B C 1
ATOM 5667 O O . HIS B 1 222 ? -17.688 35.906 18.516 1 96.06 222 HIS B O 1
ATOM 5673 N N . LEU B 1 223 ? -18.25 33.844 19.141 1 94.56 223 LEU B N 1
ATOM 5674 C CA . LEU B 1 223 ? -16.859 33.531 19.438 1 94.56 223 LEU B CA 1
ATOM 5675 C C . LEU B 1 223 ? -16.016 33.531 18.172 1 94.56 223 LEU B C 1
ATOM 5677 O O . LEU B 1 223 ? -14.875 34.031 18.172 1 94.56 223 LEU B O 1
ATOM 5681 N N . GLN B 1 224 ? -16.516 32.969 17.094 1 95.12 224 GLN B N 1
ATOM 5682 C CA . GLN B 1 224 ? -15.82 33 15.812 1 95.12 224 GLN B CA 1
ATOM 5683 C C . GLN B 1 224 ? -15.586 34.406 15.32 1 95.12 224 GLN B C 1
ATOM 5685 O O . GLN B 1 224 ? -14.492 34.75 14.883 1 95.12 224 GLN B O 1
ATOM 5690 N N . ALA B 1 225 ? -16.594 35.25 15.445 1 95.38 225 ALA B N 1
ATOM 5691 C CA . ALA B 1 225 ? -16.484 36.625 15.047 1 95.38 225 ALA B CA 1
ATOM 5692 C C . ALA B 1 225 ? -15.469 37.375 15.914 1 95.38 225 ALA B C 1
ATOM 5694 O O . ALA B 1 225 ? -14.734 38.25 15.414 1 95.38 225 ALA B O 1
ATOM 5695 N N . TYR B 1 226 ? -15.562 37.062 17.172 1 94.06 226 TYR B N 1
ATOM 5696 C CA . TYR B 1 226 ? -14.633 37.688 18.109 1 94.06 226 TYR B CA 1
ATOM 5697 C C . TYR B 1 226 ? -13.195 37.344 17.75 1 94.06 226 TYR B C 1
ATOM 5699 O O . TYR B 1 226 ? -12.336 38.25 17.719 1 94.06 226 TYR B O 1
ATOM 5707 N N . SER B 1 227 ? -12.914 36.062 17.484 1 93.88 227 SER B N 1
ATOM 5708 C CA . SER B 1 227 ? -11.578 35.625 17.109 1 93.88 227 SER B CA 1
ATOM 5709 C C . SER B 1 227 ? -11.109 36.312 15.828 1 93.88 227 SER B C 1
ATOM 5711 O O . SER B 1 227 ? -9.938 36.656 15.695 1 93.88 227 SER B O 1
ATOM 5713 N N . GLU B 1 228 ? -11.992 36.469 14.859 1 95.75 228 GLU B N 1
ATOM 5714 C CA . GLU B 1 228 ? -11.656 37.156 13.625 1 95.75 228 GLU B CA 1
ATOM 5715 C C . GLU B 1 228 ? -11.281 38.625 13.898 1 95.75 228 GLU B C 1
ATOM 5717 O O . GLU B 1 228 ? -10.289 39.125 13.367 1 95.75 228 GLU B O 1
ATOM 5722 N N . ARG B 1 229 ? -12.062 39.25 14.727 1 95.25 229 ARG B N 1
ATOM 5723 C CA . ARG B 1 229 ? -11.797 40.656 15.062 1 95.25 229 ARG B CA 1
ATOM 5724 C C . ARG B 1 229 ? -10.43 40.812 15.727 1 95.25 229 ARG B C 1
ATOM 5726 O O . ARG B 1 229 ? -9.688 41.75 15.422 1 95.25 229 ARG B O 1
ATOM 5733 N N . LEU B 1 230 ? -10.18 39.906 16.625 1 94.31 230 LEU B N 1
ATOM 5734 C CA . LEU B 1 230 ? -8.898 40 17.328 1 94.31 230 LEU B CA 1
ATOM 5735 C C . LEU B 1 230 ? -7.738 39.781 16.359 1 94.31 230 LEU B C 1
ATOM 5737 O O . LEU B 1 230 ? -6.711 40.438 16.453 1 94.31 230 LEU B O 1
ATOM 5741 N N . THR B 1 231 ? -7.844 38.875 15.438 1 95.69 231 THR B N 1
ATOM 5742 C CA . THR B 1 231 ? -6.789 38.562 14.477 1 95.69 231 THR B CA 1
ATOM 5743 C C . THR B 1 231 ? -6.59 39.75 13.516 1 95.69 231 THR B C 1
ATOM 5745 O O . THR B 1 231 ? -5.457 40.125 13.227 1 95.69 231 THR B O 1
ATOM 5748 N N . ARG B 1 232 ? -7.68 40.281 13.047 1 96.88 232 ARG B N 1
ATOM 5749 C CA . ARG B 1 232 ? -7.617 41.438 12.18 1 96.88 232 ARG B CA 1
ATOM 5750 C C . ARG B 1 232 ? -6.949 42.625 12.891 1 96.88 232 ARG B C 1
ATOM 5752 O O . ARG B 1 232 ? -6.137 43.312 12.297 1 96.88 232 ARG B O 1
ATOM 5759 N N . ALA B 1 233 ? -7.32 42.781 14.125 1 95.88 233 ALA B N 1
ATOM 5760 C CA . ALA B 1 233 ? -6.742 43.875 14.906 1 95.88 233 ALA B CA 1
ATOM 5761 C C . ALA B 1 233 ? -5.234 43.688 15.07 1 95.88 233 ALA B C 1
ATOM 5763 O O . ALA B 1 233 ? -4.48 44.688 15.039 1 95.88 233 ALA B O 1
ATOM 5764 N N . ALA B 1 234 ? -4.848 42.5 15.297 1 95.12 234 ALA B N 1
ATOM 5765 C CA . ALA B 1 234 ? -3.422 42.219 15.422 1 95.12 234 ALA B CA 1
ATOM 5766 C C . ALA B 1 234 ? -2.684 42.5 14.117 1 95.12 234 ALA B C 1
ATOM 5768 O O . ALA B 1 234 ? -1.631 43.156 14.125 1 95.12 234 ALA B O 1
ATOM 5769 N N . ILE B 1 235 ? -3.189 42.062 12.992 1 96.75 235 ILE B N 1
ATOM 5770 C CA . ILE B 1 235 ? -2.562 42.25 11.688 1 96.75 235 ILE B CA 1
ATOM 5771 C C . ILE B 1 235 ? -2.49 43.719 11.344 1 96.75 235 ILE B C 1
ATOM 5773 O O . ILE B 1 235 ? -1.513 44.188 10.75 1 96.75 235 ILE B O 1
ATOM 5777 N N . ALA B 1 236 ? -3.49 44.438 11.805 1 97.19 236 ALA B N 1
ATOM 5778 C CA . ALA B 1 236 ? -3.576 45.875 11.5 1 97.19 236 ALA B CA 1
ATOM 5779 C C . ALA B 1 236 ? -2.42 46.625 12.133 1 97.19 236 ALA B C 1
ATOM 5781 O O . ALA B 1 236 ? -2.09 47.75 11.695 1 97.19 236 ALA B O 1
ATOM 5782 N N . ARG B 1 237 ? -1.848 46.062 13.109 1 95.88 237 ARG B N 1
ATOM 5783 C CA . ARG B 1 237 ? -0.727 46.719 13.789 1 95.88 237 ARG B CA 1
ATOM 5784 C C . ARG B 1 237 ? 0.583 46.438 13.055 1 95.88 237 ARG B C 1
ATOM 5786 O O . ARG B 1 237 ? 1.604 47.062 13.344 1 95.88 237 ARG B O 1
ATOM 5793 N N . TRP B 1 238 ? 0.631 45.5 12.164 1 96.88 238 TRP B N 1
ATOM 5794 C CA . TRP B 1 238 ? 1.825 45.188 11.383 1 96.88 238 TRP B CA 1
ATOM 5795 C C . TRP B 1 238 ? 2.004 46.156 10.227 1 96.88 238 TRP B C 1
ATOM 5797 O O . TRP B 1 238 ? 1.021 46.625 9.641 1 96.88 238 TRP B O 1
ATOM 5807 N N . PRO B 1 239 ? 3.186 46.562 9.891 1 97.69 239 PRO B N 1
ATOM 5808 C CA . PRO B 1 239 ? 3.402 47.531 8.797 1 97.69 239 PRO B CA 1
ATOM 5809 C C . PRO B 1 239 ? 2.926 46.969 7.449 1 97.69 239 PRO B C 1
ATOM 5811 O O . PRO B 1 239 ? 3.336 45.906 7.035 1 97.69 239 PRO B O 1
ATOM 5814 N N . ASP B 1 240 ? 2.096 47.75 6.793 1 98.12 240 ASP B N 1
ATOM 5815 C CA . ASP B 1 240 ? 1.685 47.406 5.438 1 98.12 240 ASP B CA 1
ATOM 5816 C C . ASP B 1 240 ? 2.895 47.25 4.52 1 98.12 240 ASP B C 1
ATOM 5818 O O . ASP B 1 240 ? 3.887 47.969 4.66 1 98.12 240 ASP B O 1
ATOM 5822 N N . GLY B 1 241 ? 2.814 46.25 3.584 1 98.44 241 GLY B N 1
ATOM 5823 C CA . GLY B 1 241 ? 3.891 46 2.635 1 98.44 241 GLY B CA 1
ATOM 5824 C C . GLY B 1 241 ? 3.939 44.594 2.127 1 98.44 241 GLY B C 1
ATOM 5825 O O . GLY B 1 241 ? 3.08 43.781 2.469 1 98.44 241 GLY B O 1
ATOM 5826 N N . THR B 1 242 ? 4.766 44.406 1.167 1 98.69 242 THR B N 1
ATOM 5827 C CA . THR B 1 242 ? 5.047 43.062 0.653 1 98.69 242 THR B CA 1
ATOM 5828 C C . THR B 1 242 ? 6.465 42.625 1.018 1 98.69 242 THR B C 1
ATOM 5830 O O . THR B 1 242 ? 7.434 43.312 0.684 1 98.69 242 THR B O 1
ATOM 5833 N N . TYR B 1 243 ? 6.609 41.594 1.726 1 98.75 243 TYR B N 1
ATOM 5834 C CA . TYR B 1 243 ? 7.875 41.062 2.217 1 98.75 243 TYR B CA 1
ATOM 5835 C C . TYR B 1 243 ? 8.172 39.688 1.593 1 98.75 243 TYR B C 1
ATOM 5837 O O . TYR B 1 243 ? 7.297 38.844 1.521 1 98.75 243 TYR B O 1
ATOM 5845 N N . ARG B 1 244 ? 9.367 39.531 1.126 1 98.69 244 ARG B N 1
ATOM 5846 C CA . ARG B 1 244 ? 9.719 38.312 0.39 1 98.69 244 ARG B CA 1
ATOM 5847 C C . ARG B 1 244 ? 10.859 37.562 1.072 1 98.69 244 ARG B C 1
ATOM 5849 O O . ARG B 1 244 ? 11.742 38.188 1.675 1 98.69 244 ARG B O 1
ATOM 5856 N N . PHE B 1 245 ? 10.883 36.281 0.986 1 98.56 245 PHE B N 1
ATOM 5857 C CA . PHE B 1 245 ? 11.938 35.438 1.535 1 98.56 245 PHE B CA 1
ATOM 5858 C C . PHE B 1 245 ? 12.016 34.094 0.789 1 98.56 245 PHE B C 1
ATOM 5860 O O . PHE B 1 245 ? 11.047 33.688 0.16 1 98.56 245 PHE B O 1
ATOM 5867 N N . GLU B 1 246 ? 13.148 33.562 0.786 1 98.44 246 GLU B N 1
ATOM 5868 C CA . GLU B 1 246 ? 13.398 32.281 0.13 1 98.44 246 GLU B CA 1
ATOM 5869 C C . GLU B 1 246 ? 14.273 31.375 1 1 98.44 246 GLU B C 1
ATOM 5871 O O . GLU B 1 246 ? 15.188 31.844 1.677 1 98.44 246 GLU B O 1
ATOM 5876 N N . ASP B 1 247 ? 14.008 30.172 1.076 1 98.25 247 ASP B N 1
ATOM 5877 C CA . ASP B 1 247 ? 14.812 29.109 1.672 1 98.25 247 ASP B CA 1
ATOM 5878 C C . ASP B 1 247 ? 14.789 27.859 0.805 1 98.25 247 ASP B C 1
ATOM 5880 O O . ASP B 1 247 ? 14.258 27.875 -0.306 1 98.25 247 ASP B O 1
ATOM 5884 N N . VAL B 1 248 ? 15.492 26.781 1.248 1 98.38 248 VAL B N 1
ATOM 5885 C CA . VAL B 1 248 ? 15.633 25.641 0.352 1 98.38 248 VAL B CA 1
ATOM 5886 C C . VAL B 1 248 ? 15.43 24.344 1.132 1 98.38 248 VAL B C 1
ATOM 5888 O O . VAL B 1 248 ? 15.68 24.297 2.338 1 98.38 248 VAL B O 1
ATOM 5891 N N . LEU B 1 249 ? 14.922 23.344 0.493 1 98.12 249 LEU B N 1
ATOM 5892 C CA . LEU B 1 249 ? 14.852 21.969 0.973 1 98.12 249 LEU B CA 1
ATOM 5893 C C . LEU B 1 249 ? 15.945 21.109 0.337 1 98.12 249 LEU B C 1
ATOM 5895 O O . LEU B 1 249 ? 16.375 21.375 -0.785 1 98.12 249 LEU B O 1
ATOM 5899 N N . GLU B 1 250 ? 16.375 20.109 1.052 1 98.06 250 GLU B N 1
ATOM 5900 C CA . GLU B 1 250 ? 17.406 19.203 0.556 1 98.06 250 GLU B CA 1
ATOM 5901 C C . GLU B 1 250 ? 16.797 17.953 -0.071 1 98.06 250 GLU B C 1
ATOM 5903 O O . GLU B 1 250 ? 16.438 17.016 0.636 1 98.06 250 GLU B O 1
ATOM 5908 N N . LEU B 1 251 ? 16.688 17.953 -1.376 1 97.25 251 LEU B N 1
ATOM 5909 C CA . LEU B 1 251 ? 16.234 16.766 -2.082 1 97.25 251 LEU B CA 1
ATOM 5910 C C . LEU B 1 251 ? 17.391 15.781 -2.289 1 97.25 251 LEU B C 1
ATOM 5912 O O . LEU B 1 251 ? 18.422 16.141 -2.861 1 97.25 251 LEU B O 1
ATOM 5916 N N . VAL B 1 252 ? 17.203 14.609 -1.797 1 95.38 252 VAL B N 1
ATOM 5917 C CA . VAL B 1 252 ? 18.266 13.609 -1.898 1 95.38 252 VAL B CA 1
ATOM 5918 C C . VAL B 1 252 ? 17.859 12.539 -2.918 1 95.38 252 VAL B C 1
ATOM 5920 O O . VAL B 1 252 ? 16.812 11.898 -2.777 1 95.38 252 VAL B O 1
ATOM 5923 N N . GLU B 1 253 ? 18.594 12.32 -3.947 1 89.06 253 GLU B N 1
ATOM 5924 C CA . GLU B 1 253 ? 18.469 11.273 -4.957 1 89.06 253 GLU B CA 1
ATOM 5925 C C . GLU B 1 253 ? 19.781 10.516 -5.133 1 89.06 253 GLU B C 1
ATOM 5927 O O . GLU B 1 253 ? 20.672 10.969 -5.84 1 89.06 253 GLU B O 1
ATOM 5932 N N . GLY B 1 254 ? 19.859 9.398 -4.664 1 81.38 254 GLY B N 1
ATOM 5933 C CA . GLY B 1 254 ? 21.141 8.711 -4.629 1 81.38 254 GLY B CA 1
ATOM 5934 C C . GLY B 1 254 ? 22.203 9.461 -3.844 1 81.38 254 GLY B C 1
ATOM 5935 O O . GLY B 1 254 ? 22 9.773 -2.666 1 81.38 254 GLY B O 1
ATOM 5936 N N . GLU B 1 255 ? 23.234 9.797 -4.539 1 85.19 255 GLU B N 1
ATOM 5937 C CA . GLU B 1 255 ? 24.312 10.531 -3.9 1 85.19 255 GLU B CA 1
ATOM 5938 C C . GLU B 1 255 ? 24.203 12.031 -4.164 1 85.19 255 GLU B C 1
ATOM 5940 O O . GLU B 1 255 ? 24.969 12.828 -3.617 1 85.19 255 GLU B O 1
ATOM 5945 N N . GLN B 1 256 ? 23.203 12.352 -4.844 1 91.62 256 GLN B N 1
ATOM 5946 C CA . GLN B 1 256 ? 23.047 13.742 -5.254 1 91.62 256 GLN B CA 1
ATOM 5947 C C . GLN B 1 256 ? 22.094 14.484 -4.336 1 91.62 256 GLN B C 1
ATOM 5949 O O . GLN B 1 256 ? 21.016 13.977 -4 1 91.62 256 GLN B O 1
ATOM 5954 N N . VAL B 1 257 ? 22.516 15.656 -3.887 1 95.38 257 VAL B N 1
ATOM 5955 C CA . VAL B 1 257 ? 21.672 16.547 -3.109 1 95.38 257 VAL B CA 1
ATOM 5956 C C . VAL B 1 257 ? 21.312 17.781 -3.943 1 95.38 257 VAL B C 1
ATOM 5958 O O . VAL B 1 257 ? 22.203 18.484 -4.441 1 95.38 257 VAL B O 1
ATOM 5961 N N . THR B 1 258 ? 20.078 17.969 -4.223 1 96.94 258 THR B N 1
ATOM 5962 C CA . THR B 1 258 ? 19.594 19.141 -4.934 1 96.94 258 THR B CA 1
ATOM 5963 C C . THR B 1 258 ? 18.844 20.078 -3.982 1 96.94 258 THR B C 1
ATOM 5965 O O . THR B 1 258 ? 17.969 19.641 -3.238 1 96.94 258 THR B O 1
ATOM 5968 N N . LEU B 1 259 ? 19.266 21.297 -3.945 1 97.94 259 LEU B N 1
ATOM 5969 C CA . LEU B 1 259 ? 18.562 22.297 -3.137 1 97.94 259 LEU B CA 1
ATOM 5970 C C . LEU B 1 259 ? 17.359 22.844 -3.877 1 97.94 259 LEU B C 1
ATOM 5972 O O . LEU B 1 259 ? 17.5 23.469 -4.938 1 97.94 259 LEU B O 1
ATOM 5976 N N . VAL B 1 260 ? 16.156 22.625 -3.328 1 98.31 260 VAL B N 1
ATOM 5977 C CA . VAL B 1 260 ? 14.883 22.984 -3.959 1 98.31 260 VAL B CA 1
ATOM 5978 C C . VAL B 1 260 ? 14.312 24.234 -3.277 1 98.31 260 VAL B C 1
ATOM 5980 O O . VAL B 1 260 ? 14.023 24.203 -2.076 1 98.31 260 VAL B O 1
ATOM 5983 N N . PRO B 1 261 ? 14.023 25.219 -3.961 1 98.56 261 PRO B N 1
ATOM 5984 C CA . PRO B 1 261 ? 13.633 26.484 -3.32 1 98.56 261 PRO B CA 1
ATOM 5985 C C . PRO B 1 261 ? 12.156 26.531 -2.936 1 98.56 261 PRO B C 1
ATOM 5987 O O . PRO B 1 261 ? 11.312 26 -3.664 1 98.56 261 PRO B O 1
ATOM 5990 N N . ILE B 1 262 ? 11.844 27.125 -1.88 1 98.75 262 ILE B N 1
ATOM 5991 C CA . ILE B 1 262 ? 10.523 27.578 -1.457 1 98.75 262 ILE B CA 1
ATOM 5992 C C . ILE B 1 262 ? 10.539 29.094 -1.277 1 98.75 262 ILE B C 1
ATOM 5994 O O . ILE B 1 262 ? 11.383 29.625 -0.555 1 98.75 262 ILE B O 1
ATOM 5998 N N . ARG B 1 263 ? 9.602 29.734 -1.958 1 98.75 263 ARG B N 1
ATOM 5999 C CA . ARG B 1 263 ? 9.531 31.188 -1.945 1 98.75 263 ARG B CA 1
ATOM 6000 C C . ARG B 1 263 ? 8.18 31.656 -1.424 1 98.75 263 ARG B C 1
ATOM 6002 O O . ARG B 1 263 ? 7.164 30.984 -1.611 1 98.75 263 ARG B O 1
ATOM 6009 N N . VAL B 1 264 ? 8.203 32.812 -0.736 1 98.81 264 VAL B N 1
ATOM 6010 C CA . VAL B 1 264 ? 6.934 33.375 -0.289 1 98.81 264 VAL B CA 1
ATOM 6011 C C . VAL B 1 264 ? 6.98 34.906 -0.392 1 98.81 264 VAL B C 1
ATOM 6013 O O . VAL B 1 264 ? 8.039 35.5 -0.222 1 98.81 264 VAL B O 1
ATOM 6016 N N . ALA B 1 265 ? 5.934 35.469 -0.812 1 98.88 265 ALA B N 1
ATOM 6017 C CA . ALA B 1 265 ? 5.656 36.906 -0.654 1 98.88 265 ALA B CA 1
ATOM 6018 C C . ALA B 1 265 ? 4.508 37.125 0.326 1 98.88 265 ALA B C 1
ATOM 6020 O O . ALA B 1 265 ? 3.375 36.719 0.073 1 98.88 265 ALA B O 1
ATOM 6021 N N . ALA B 1 266 ? 4.816 37.719 1.451 1 98.75 266 ALA B N 1
ATOM 6022 C CA . ALA B 1 266 ? 3.799 38.062 2.438 1 98.75 266 ALA B CA 1
ATOM 6023 C C . ALA B 1 266 ? 3.35 39.531 2.262 1 98.75 266 ALA B C 1
ATOM 6025 O O . ALA B 1 266 ? 4.145 40.438 2.426 1 98.75 266 ALA B O 1
ATOM 6026 N N . THR B 1 267 ? 2.092 39.625 1.895 1 98.81 267 THR B N 1
ATOM 6027 C CA . THR B 1 267 ? 1.553 40.969 1.694 1 98.81 267 THR B CA 1
ATOM 6028 C C . THR B 1 267 ? 0.574 41.344 2.809 1 98.81 267 THR B C 1
ATOM 6030 O O . THR B 1 267 ? -0.438 40.656 2.996 1 98.81 267 THR B O 1
ATOM 6033 N N . ILE B 1 268 ? 0.913 42.312 3.549 1 98.44 268 ILE B N 1
ATOM 6034 C CA . ILE B 1 268 ? 0.036 42.875 4.578 1 98.44 268 ILE B CA 1
ATOM 6035 C C . ILE B 1 268 ? -0.676 44.094 4.047 1 98.44 268 ILE B C 1
ATOM 6037 O O . ILE B 1 268 ? -0.031 45.031 3.557 1 98.44 268 ILE B O 1
ATOM 6041 N N . HIS B 1 269 ? -1.941 44.062 4.051 1 98.12 269 HIS B N 1
ATOM 6042 C CA . HIS B 1 269 ? -2.771 45.188 3.635 1 98.12 269 HIS B CA 1
ATOM 6043 C C . HIS B 1 269 ? -3.875 45.469 4.652 1 98.12 269 HIS B C 1
ATOM 6045 O O . HIS B 1 269 ? -4.926 44.812 4.621 1 98.12 269 HIS B O 1
ATOM 6051 N N . HIS B 1 270 ? -3.699 46.531 5.441 1 96.75 270 HIS B N 1
ATOM 6052 C CA . HIS B 1 270 ? -4.625 46.938 6.496 1 96.75 270 HIS B CA 1
ATOM 6053 C C . HIS B 1 270 ? -4.789 45.812 7.531 1 96.75 270 HIS B C 1
ATOM 6055 O O . HIS B 1 270 ? -3.896 45.594 8.352 1 96.75 270 HIS B O 1
ATOM 6061 N N . ASP B 1 271 ? -5.848 45.031 7.418 1 97.62 271 ASP B N 1
ATOM 6062 C CA . ASP B 1 271 ? -6.109 44.062 8.477 1 97.62 271 ASP B CA 1
ATOM 6063 C C . ASP B 1 271 ? -6.113 42.656 7.941 1 97.62 271 ASP B C 1
ATOM 6065 O O . ASP B 1 271 ? -6.68 41.75 8.555 1 97.62 271 ASP B O 1
ATOM 6069 N N . GLU B 1 272 ? -5.531 42.469 6.738 1 98.25 272 GLU B N 1
ATOM 6070 C CA . GLU B 1 272 ? -5.438 41.125 6.129 1 98.25 272 GLU B CA 1
ATOM 6071 C C . GLU B 1 272 ? -4.012 40.844 5.676 1 98.25 272 GLU B C 1
ATOM 6073 O O . GLU B 1 272 ? -3.225 41.75 5.438 1 98.25 272 GLU B O 1
ATOM 6078 N N . ILE B 1 273 ? -3.703 39.562 5.57 1 98.44 273 ILE B N 1
ATOM 6079 C CA . ILE B 1 273 ? -2.387 39.156 5.102 1 98.44 273 ILE B CA 1
ATOM 6080 C C . ILE B 1 273 ? -2.533 38.031 4.062 1 98.44 273 ILE B C 1
ATOM 6082 O O . ILE B 1 273 ? -3.402 37.188 4.188 1 98.44 273 ILE B O 1
ATOM 6086 N N . THR B 1 274 ? -1.795 38.094 2.971 1 98.81 274 THR B N 1
ATOM 6087 C CA . THR B 1 274 ? -1.762 37.094 1.918 1 98.81 274 THR B CA 1
ATOM 6088 C C . THR B 1 274 ? -0.362 36.5 1.777 1 98.81 274 THR B C 1
ATOM 6090 O O . THR B 1 274 ? 0.61 37.219 1.582 1 98.81 274 THR B O 1
ATOM 6093 N N . PHE B 1 275 ? -0.258 35.25 1.94 1 98.81 275 PHE B N 1
ATOM 6094 C CA . PHE B 1 275 ? 0.977 34.531 1.65 1 98.81 275 PHE B CA 1
ATOM 6095 C C . PHE B 1 275 ? 0.941 33.938 0.248 1 98.81 275 PHE B C 1
ATOM 6097 O O . PHE B 1 275 ? 0.157 33.031 -0.025 1 98.81 275 PHE B O 1
ATOM 6104 N N . ASP B 1 276 ? 1.721 34.438 -0.624 1 98.88 276 ASP B N 1
ATOM 6105 C CA . ASP B 1 276 ? 1.788 34 -2.018 1 98.88 276 ASP B CA 1
ATOM 6106 C C . ASP B 1 276 ? 3.062 33.188 -2.287 1 98.88 276 ASP B C 1
ATOM 6108 O O . ASP B 1 276 ? 4.164 33.75 -2.256 1 98.88 276 ASP B O 1
ATOM 6112 N N . PHE B 1 277 ? 2.898 31.969 -2.605 1 98.88 277 PHE B N 1
ATOM 6113 C CA . PHE B 1 277 ? 4.039 31.078 -2.779 1 98.88 277 PHE B CA 1
ATOM 6114 C C . PHE B 1 277 ? 4.395 30.938 -4.254 1 98.88 277 PHE B C 1
ATOM 6116 O O . PHE B 1 277 ? 5.113 30.016 -4.641 1 98.88 277 PHE B O 1
ATOM 6123 N N . THR B 1 278 ? 3.865 31.781 -5.086 1 98.5 278 THR B N 1
ATOM 6124 C CA . THR B 1 278 ? 4.258 31.797 -6.488 1 98.5 278 THR B CA 1
ATOM 6125 C C . THR B 1 278 ? 5.773 31.922 -6.629 1 98.5 278 THR B C 1
ATOM 6127 O O . THR B 1 278 ? 6.391 32.75 -5.973 1 98.5 278 THR B O 1
ATOM 6130 N N . GLY B 1 279 ? 6.301 31.078 -7.465 1 98.25 279 GLY B N 1
ATOM 6131 C CA . GLY B 1 279 ? 7.746 31.047 -7.629 1 98.25 279 GLY B CA 1
ATOM 6132 C C . GLY B 1 279 ? 8.406 29.875 -6.934 1 98.25 279 GLY B C 1
ATOM 6133 O O . GLY B 1 279 ? 9.57 29.562 -7.191 1 98.25 279 GLY B O 1
ATOM 6134 N N . THR B 1 280 ? 7.746 29.234 -6.02 1 98.62 280 THR B N 1
ATOM 6135 C CA . THR B 1 280 ? 8.227 28 -5.391 1 98.62 280 THR B CA 1
ATOM 6136 C C . THR B 1 280 ? 8.461 26.922 -6.434 1 98.62 280 THR B C 1
ATOM 6138 O O . THR B 1 280 ? 7.793 26.875 -7.469 1 98.62 280 THR B O 1
ATOM 6141 N N . ALA B 1 281 ? 9.352 26.031 -6.148 1 98.5 281 ALA B N 1
ATOM 6142 C CA . ALA B 1 281 ? 9.695 24.938 -7.047 1 98.5 281 ALA B CA 1
ATOM 6143 C C . ALA B 1 281 ? 8.477 24.078 -7.359 1 98.5 281 ALA B C 1
ATOM 6145 O O . ALA B 1 281 ? 7.52 24.047 -6.578 1 98.5 281 ALA B O 1
ATOM 6146 N N . ALA B 1 282 ? 8.5 23.406 -8.531 1 97.75 282 ALA B N 1
ATOM 6147 C CA . ALA B 1 282 ? 7.492 22.422 -8.883 1 97.75 282 ALA B CA 1
ATOM 6148 C C . ALA B 1 282 ? 7.586 21.188 -7.977 1 97.75 282 ALA B C 1
ATOM 6150 O O . ALA B 1 282 ? 8.57 21.031 -7.25 1 97.75 282 ALA B O 1
ATOM 6151 N N . MET B 1 283 ? 6.582 20.406 -7.988 1 96.25 283 MET B N 1
ATOM 6152 C CA . MET B 1 283 ? 6.621 19.141 -7.27 1 96.25 283 MET B CA 1
ATOM 6153 C C . MET B 1 283 ? 7.879 18.359 -7.625 1 96.25 283 MET B C 1
ATOM 6155 O O . MET B 1 283 ? 8.336 18.391 -8.773 1 96.25 283 MET B O 1
ATOM 6159 N N . VAL B 1 284 ? 8.367 17.688 -6.68 1 96.31 284 VAL B N 1
ATOM 6160 C CA . VAL B 1 284 ? 9.57 16.891 -6.906 1 96.31 284 VAL B CA 1
ATOM 6161 C C . VAL B 1 284 ? 9.211 15.406 -6.957 1 96.31 284 VAL B C 1
ATOM 6163 O O . VAL B 1 284 ? 8.125 15.008 -6.512 1 96.31 284 VAL B O 1
ATOM 6166 N N . HIS B 1 285 ? 10.102 14.602 -7.582 1 92.19 285 HIS B N 1
ATOM 6167 C CA . HIS B 1 285 ? 10 13.148 -7.547 1 92.19 285 HIS B CA 1
ATOM 6168 C C . HIS B 1 285 ? 10.547 12.594 -6.238 1 92.19 285 HIS B C 1
ATOM 6170 O O . HIS B 1 285 ? 11.617 11.984 -6.215 1 92.19 285 HIS B O 1
ATOM 6176 N N . GLY B 1 286 ? 9.836 12.734 -5.199 1 94.81 286 GLY B N 1
ATOM 6177 C CA . GLY B 1 286 ? 10.188 12.391 -3.832 1 94.81 286 GLY B CA 1
ATOM 6178 C C . GLY B 1 286 ? 9.094 12.703 -2.834 1 94.81 286 GLY B C 1
ATOM 6179 O O . GLY B 1 286 ? 8.016 13.164 -3.215 1 94.81 286 GLY B O 1
ATOM 6180 N N . SER B 1 287 ? 9.344 12.484 -1.629 1 96.5 287 SER B N 1
ATOM 6181 C CA . SER B 1 287 ? 8.281 12.523 -0.63 1 96.5 287 SER B CA 1
ATOM 6182 C C . SER B 1 287 ? 8.141 13.914 -0.027 1 96.5 287 SER B C 1
ATOM 6184 O O . SER B 1 287 ? 7.301 14.133 0.851 1 96.5 287 SER B O 1
ATOM 6186 N N . LEU B 1 288 ? 8.852 14.914 -0.495 1 98 288 LEU B N 1
ATOM 6187 C CA . LEU B 1 288 ? 8.93 16.219 0.147 1 98 288 LEU B CA 1
ATOM 6188 C C . LEU B 1 288 ? 7.738 17.094 -0.24 1 98 288 LEU B C 1
ATOM 6190 O O . LEU B 1 288 ? 7.594 18.203 0.25 1 98 288 LEU B O 1
ATOM 6194 N N . ASN B 1 289 ? 6.816 16.625 -1.094 1 98.44 289 ASN B N 1
ATOM 6195 C CA . ASN B 1 289 ? 5.688 17.438 -1.555 1 98.44 289 ASN B CA 1
ATOM 6196 C C . ASN B 1 289 ? 4.656 17.641 -0.448 1 98.44 289 ASN B C 1
ATOM 6198 O O . ASN B 1 289 ? 4.344 16.703 0.294 1 98.44 289 ASN B O 1
ATOM 6202 N N . ALA B 1 290 ? 4.203 18.828 -0.335 1 97.88 290 ALA B N 1
ATOM 6203 C CA . ALA B 1 290 ? 3.174 19.141 0.651 1 97.88 290 ALA B CA 1
ATOM 6204 C C . ALA B 1 290 ? 1.839 19.438 -0.026 1 97.88 290 ALA B C 1
ATOM 6206 O O . ALA B 1 290 ? 1.798 20.094 -1.07 1 97.88 290 ALA B O 1
ATOM 6207 N N . VAL B 1 291 ? 0.783 18.969 0.536 1 96.81 291 VAL B N 1
ATOM 6208 C CA . VAL B 1 291 ? -0.541 19.344 0.052 1 96.81 291 VAL B CA 1
ATOM 6209 C C . VAL B 1 291 ? -0.895 20.75 0.557 1 96.81 291 VAL B C 1
ATOM 6211 O O . VAL B 1 291 ? -0.283 21.25 1.505 1 96.81 291 VAL B O 1
ATOM 6214 N N . ILE B 1 292 ? -1.854 21.328 0.02 1 96.38 292 ILE B N 1
ATOM 6215 C CA . ILE B 1 292 ? -2.201 22.734 0.281 1 96.38 292 ILE B CA 1
ATOM 6216 C C . ILE B 1 292 ? -2.605 22.891 1.744 1 96.38 292 ILE B C 1
ATOM 6218 O O . ILE B 1 292 ? -2.342 23.938 2.355 1 96.38 292 ILE B O 1
ATOM 6222 N N . ALA B 1 293 ? -3.244 21.891 2.309 1 94 293 ALA B N 1
ATOM 6223 C CA . ALA B 1 293 ? -3.68 21.953 3.701 1 94 293 ALA B CA 1
ATOM 6224 C C . ALA B 1 293 ? -2.492 22.172 4.637 1 94 293 ALA B C 1
ATOM 6226 O O . ALA B 1 293 ? -2.615 22.859 5.656 1 94 293 ALA B O 1
ATOM 6227 N N . ILE B 1 294 ? -1.396 21.594 4.332 1 95.94 294 ILE B N 1
ATOM 6228 C CA . ILE B 1 294 ? -0.192 21.734 5.148 1 95.94 294 ILE B CA 1
ATOM 6229 C C . ILE B 1 294 ? 0.387 23.125 4.992 1 95.94 294 ILE B C 1
ATOM 6231 O O . ILE B 1 294 ? 0.839 23.734 5.969 1 95.94 294 ILE B O 1
ATOM 6235 N N . THR B 1 295 ? 0.394 23.594 3.777 1 97.5 295 THR B N 1
ATOM 6236 C CA . THR B 1 295 ? 0.854 24.969 3.531 1 97.5 295 THR B CA 1
ATOM 6237 C C . THR B 1 295 ? 0.01 25.969 4.309 1 97.5 295 THR B C 1
ATOM 6239 O O . THR B 1 295 ? 0.547 26.875 4.941 1 97.5 295 THR B O 1
ATOM 6242 N N . GLN B 1 296 ? -1.231 25.734 4.254 1 95.56 296 GLN B N 1
ATOM 6243 C CA . GLN B 1 296 ? -2.146 26.594 5.008 1 95.56 296 GLN B CA 1
ATOM 6244 C C . GLN B 1 296 ? -1.885 26.484 6.508 1 95.56 296 GLN B C 1
ATOM 6246 O O . GLN B 1 296 ? -1.848 27.5 7.211 1 95.56 296 GLN B O 1
ATOM 6251 N N . SER B 1 297 ? -1.736 25.281 6.973 1 94.31 297 SER B N 1
ATOM 6252 C CA . SER B 1 297 ? -1.484 25.062 8.398 1 94.31 297 SER B CA 1
ATOM 6253 C C . SER B 1 297 ? -0.245 25.812 8.859 1 94.31 297 SER B C 1
ATOM 6255 O O . SER B 1 297 ? -0.243 26.406 9.945 1 94.31 297 SER B O 1
ATOM 6257 N N . ALA B 1 298 ? 0.781 25.766 8.07 1 96.31 298 ALA B N 1
ATOM 6258 C CA . ALA B 1 298 ? 2.023 26.453 8.43 1 96.31 298 ALA B CA 1
ATOM 6259 C C . ALA B 1 298 ? 1.817 27.953 8.523 1 96.31 298 ALA B C 1
ATOM 6261 O O . ALA B 1 298 ? 2.33 28.609 9.438 1 96.31 298 ALA B O 1
ATOM 6262 N N . CYS B 1 299 ? 1.074 28.531 7.594 1 97 299 CYS B N 1
ATOM 6263 C CA . CYS B 1 299 ? 0.794 29.953 7.594 1 97 299 CYS B CA 1
ATOM 6264 C C . CYS B 1 299 ? -0.067 30.344 8.789 1 97 299 CYS B C 1
ATOM 6266 O O . CYS B 1 299 ? 0.208 31.344 9.461 1 97 299 CYS B O 1
ATOM 6268 N N . TYR B 1 300 ? -1.091 29.5 8.992 1 94.25 300 TYR B N 1
ATOM 6269 C CA . TYR B 1 300 ? -1.976 29.75 10.125 1 94.25 300 TYR B CA 1
ATOM 6270 C C . TYR B 1 300 ? -1.205 29.688 11.438 1 94.25 300 TYR B C 1
ATOM 6272 O O . TYR B 1 300 ? -1.437 30.516 12.336 1 94.25 300 TYR B O 1
ATOM 6280 N N . TYR B 1 301 ? -0.346 28.812 11.523 1 93.88 301 TYR B N 1
ATOM 6281 C CA . TYR B 1 301 ? 0.477 28.641 12.719 1 93.88 301 TYR B CA 1
ATOM 6282 C C . TYR B 1 301 ? 1.271 29.906 13.008 1 93.88 301 TYR B C 1
ATOM 6284 O O . TYR B 1 301 ? 1.278 30.391 14.141 1 93.88 301 TYR B O 1
ATOM 6292 N N . VAL B 1 302 ? 1.957 30.422 12.039 1 95.5 302 VAL B N 1
ATOM 6293 C CA . VAL B 1 302 ? 2.814 31.578 12.227 1 95.5 302 VAL B CA 1
ATOM 6294 C C . VAL B 1 302 ? 1.975 32.781 12.672 1 95.5 302 VAL B C 1
ATOM 6296 O O . VAL B 1 302 ? 2.336 33.469 13.625 1 95.5 302 VAL B O 1
ATOM 6299 N N . VAL B 1 303 ? 0.846 32.969 11.992 1 94.94 303 VAL B N 1
ATOM 6300 C CA . VAL B 1 303 ? -0.015 34.094 12.336 1 94.94 303 VAL B CA 1
ATOM 6301 C C . VAL B 1 303 ? -0.527 33.938 13.766 1 94.94 303 VAL B C 1
ATOM 6303 O O . VAL B 1 303 ? -0.564 34.875 14.539 1 94.94 303 VAL B O 1
ATOM 6306 N N . ARG B 1 304 ? -0.878 32.719 14.078 1 91.94 304 ARG B N 1
ATOM 6307 C CA . ARG B 1 304 ? -1.364 32.438 15.422 1 91.94 304 ARG B CA 1
ATOM 6308 C C . ARG B 1 304 ? -0.303 32.781 16.469 1 91.94 304 ARG B C 1
ATOM 6310 O O . ARG B 1 304 ? -0.621 33.281 17.547 1 91.94 304 ARG B O 1
ATOM 6317 N N . CYS B 1 305 ? 0.91 32.438 16.203 1 91.06 305 CYS B N 1
ATOM 6318 C CA . CYS B 1 305 ? 2.012 32.688 17.125 1 91.06 305 CYS B CA 1
ATOM 6319 C C . CYS B 1 305 ? 2.188 34.188 17.344 1 91.06 305 CYS B C 1
ATOM 6321 O O . CYS B 1 305 ? 2.602 34.625 18.422 1 91.06 305 CYS B O 1
ATOM 6323 N N . LEU B 1 306 ? 1.771 35 16.406 1 92.56 306 LEU B N 1
ATOM 6324 C CA . LEU B 1 306 ? 2.051 36.438 16.438 1 92.56 306 LEU B CA 1
ATOM 6325 C C . LEU B 1 306 ? 0.878 37.188 17.031 1 92.56 306 LEU B C 1
ATOM 6327 O O . LEU B 1 306 ? 1.044 38.344 17.5 1 92.56 306 LEU B O 1
ATOM 6331 N N . VAL B 1 307 ? -0.36 36.719 16.922 1 88.56 307 VAL B N 1
ATOM 6332 C CA . VAL B 1 307 ? -1.553 37.406 17.391 1 88.56 307 VAL B CA 1
ATOM 6333 C C . VAL B 1 307 ? -1.643 37.281 18.906 1 88.56 307 VAL B C 1
ATOM 6335 O O . VAL B 1 307 ? -2.223 38.156 19.578 1 88.56 307 VAL B O 1
ATOM 6338 N N . GLY B 1 308 ? -0.957 36.438 19.562 1 74.12 308 GLY B N 1
ATOM 6339 C CA . GLY B 1 308 ? -0.911 36.375 21.016 1 74.12 308 GLY B CA 1
ATOM 6340 C C . GLY B 1 308 ? -1.825 35.312 21.578 1 74.12 308 GLY B C 1
ATOM 6341 O O . GLY B 1 308 ? -2.682 34.781 20.875 1 74.12 308 GLY B O 1
ATOM 6342 N N . GLU B 1 309 ? -1.744 35.031 22.797 1 66.62 309 GLU B N 1
ATOM 6343 C CA . GLU B 1 309 ? -2.295 33.875 23.5 1 66.62 309 GLU B CA 1
ATOM 6344 C C . GLU B 1 309 ? -3.783 34.062 23.781 1 66.62 309 GLU B C 1
ATOM 6346 O O . GLU B 1 309 ? -4.508 33.062 23.969 1 66.62 309 GLU B O 1
ATOM 6351 N N . GLU B 1 310 ? -4.285 35.062 23.516 1 75.19 310 GLU B N 1
ATOM 6352 C CA . GLU B 1 310 ? -5.629 35.344 24.016 1 75.19 310 GLU B CA 1
ATOM 6353 C C . GLU B 1 310 ? -6.684 35.062 22.938 1 75.19 310 GLU B C 1
ATOM 6355 O O . GLU B 1 310 ? -7.883 35.062 23.234 1 75.19 310 GLU B O 1
ATOM 6360 N N . VAL B 1 311 ? -6.34 34.625 21.922 1 83 311 VAL B N 1
ATOM 6361 C CA . VAL B 1 311 ? -7.336 34.469 20.875 1 83 311 VAL B CA 1
ATOM 6362 C C . VAL B 1 311 ? -7.809 33 20.844 1 83 311 VAL B C 1
ATOM 6364 O O . VAL B 1 311 ? -6.996 32.094 20.734 1 83 311 VAL B O 1
ATOM 6367 N N . PRO B 1 312 ? -9.062 32.812 21.078 1 85.88 312 PRO B N 1
ATOM 6368 C CA . PRO B 1 312 ? -9.57 31.453 20.984 1 85.88 312 PRO B CA 1
ATOM 6369 C C . PRO B 1 312 ? -9.32 30.828 19.609 1 85.88 312 PRO B C 1
ATOM 6371 O O . PRO B 1 312 ? -9.469 31.5 18.594 1 85.88 312 PRO B O 1
ATOM 6374 N N . MET B 1 313 ? -8.953 29.578 19.656 1 86.25 313 MET B N 1
ATOM 6375 C CA . MET B 1 313 ? -8.648 28.891 18.406 1 86.25 313 MET B CA 1
ATOM 6376 C C . MET B 1 313 ? -9.93 28.406 17.719 1 86.25 313 MET B C 1
ATOM 6378 O O . MET B 1 313 ? -10.539 27.438 18.172 1 86.25 313 MET B O 1
ATOM 6382 N N . ASN B 1 314 ? -10.328 29.016 16.672 1 91.19 314 ASN B N 1
ATOM 6383 C CA . ASN B 1 314 ? -11.492 28.656 15.875 1 91.19 314 ASN B CA 1
ATOM 6384 C C . ASN B 1 314 ? -11.398 29.203 14.453 1 91.19 314 ASN B C 1
ATOM 6386 O O . ASN B 1 314 ? -10.336 29.656 14.031 1 91.19 314 ASN B O 1
ATOM 6390 N N . ALA B 1 315 ? -12.422 29.031 13.719 1 90.56 315 ALA B N 1
ATOM 6391 C CA . ALA B 1 315 ? -12.406 29.359 12.297 1 90.56 315 ALA B CA 1
ATOM 6392 C C . ALA B 1 315 ? -12.148 30.844 12.078 1 90.56 315 ALA B C 1
ATOM 6394 O O . ALA B 1 315 ? -11.57 31.234 11.062 1 90.56 315 ALA B O 1
ATOM 6395 N N . GLY B 1 316 ? -12.531 31.672 12.961 1 92.38 316 GLY B N 1
ATOM 6396 C CA . GLY B 1 316 ? -12.367 33.125 12.844 1 92.38 316 GLY B CA 1
ATOM 6397 C C . GLY B 1 316 ? -10.914 33.531 12.789 1 92.38 316 GLY B C 1
ATOM 6398 O O . GLY B 1 316 ? -10.586 34.562 12.188 1 92.38 316 GLY B O 1
ATOM 6399 N N . CYS B 1 317 ? -10.062 32.75 13.414 1 90.31 317 CYS B N 1
ATOM 6400 C CA . CYS B 1 317 ? -8.641 33.062 13.469 1 90.31 317 CYS B CA 1
ATOM 6401 C C . CYS B 1 317 ? -8.023 33.062 12.07 1 90.31 317 CYS B C 1
ATOM 6403 O O . CYS B 1 317 ? -7.008 33.719 11.836 1 90.31 317 CYS B O 1
ATOM 6405 N N . PHE B 1 318 ? -8.68 32.438 11.086 1 89.94 318 PHE B N 1
ATOM 6406 C CA . PHE B 1 318 ? -8.016 32.188 9.812 1 89.94 318 PHE B CA 1
ATOM 6407 C C . PHE B 1 318 ? -8.656 33 8.703 1 89.94 318 PHE B C 1
ATOM 6409 O O . PHE B 1 318 ? -8.109 33.125 7.605 1 89.94 318 PHE B O 1
ATOM 6416 N N . ALA B 1 319 ? -9.734 33.625 9.016 1 93.62 319 ALA B N 1
ATOM 6417 C CA . ALA B 1 319 ? -10.523 34.344 8.016 1 93.62 319 ALA B CA 1
ATOM 6418 C C . ALA B 1 319 ? -9.695 35.438 7.328 1 93.62 319 ALA B C 1
ATOM 6420 O O . ALA B 1 319 ? -9.773 35.594 6.109 1 93.62 319 ALA B O 1
ATOM 6421 N N . PRO B 1 320 ? -8.836 36.156 8.07 1 97 320 PRO B N 1
ATOM 6422 C CA . PRO B 1 320 ? -8.094 37.25 7.41 1 97 320 PRO B CA 1
ATOM 6423 C C . PRO B 1 320 ? -6.773 36.75 6.805 1 97 320 PRO B C 1
ATOM 6425 O O . PRO B 1 320 ? -5.961 37.594 6.371 1 97 320 PRO B O 1
ATOM 6428 N N . VAL B 1 321 ? -6.48 35.531 6.797 1 97.19 321 VAL B N 1
ATOM 6429 C CA . VAL B 1 321 ? -5.234 34.938 6.293 1 97.19 321 VAL B CA 1
ATOM 6430 C C . VAL B 1 321 ? -5.492 34.25 4.969 1 97.19 321 VAL B C 1
ATOM 6432 O O . VAL B 1 321 ? -6.281 33.281 4.906 1 97.19 321 VAL B O 1
ATOM 6435 N N . HIS B 1 322 ? -4.875 34.656 3.939 1 98.06 322 HIS B N 1
ATOM 6436 C CA . HIS B 1 322 ? -5.047 34.094 2.607 1 98.06 322 HIS B CA 1
ATOM 6437 C C . HIS B 1 322 ? -3.764 33.438 2.125 1 98.06 322 HIS B C 1
ATOM 6439 O O . HIS B 1 322 ? -2.668 33.969 2.34 1 98.06 322 HIS B O 1
ATOM 6445 N N . VAL B 1 323 ? -3.893 32.25 1.554 1 98 323 VAL B N 1
ATOM 6446 C CA . VAL B 1 323 ? -2.744 31.516 1.058 1 98 323 VAL B CA 1
ATOM 6447 C C . VAL B 1 323 ? -2.916 31.234 -0.433 1 98 323 VAL B C 1
ATOM 6449 O O . VAL B 1 323 ? -3.938 30.672 -0.854 1 98 323 VAL B O 1
ATOM 6452 N N . VAL B 1 324 ? -1.98 31.641 -1.189 1 98.44 324 VAL B N 1
ATOM 6453 C CA . VAL B 1 324 ? -1.946 31.391 -2.627 1 98.44 324 VAL B CA 1
ATOM 6454 C C . VAL B 1 324 ? -0.757 30.5 -2.969 1 98.44 324 VAL B C 1
ATOM 6456 O O . VAL B 1 324 ? 0.386 30.812 -2.633 1 98.44 324 VAL B O 1
ATOM 6459 N N . ALA B 1 325 ? -0.949 29.422 -3.525 1 98.12 325 ALA B N 1
ATOM 6460 C CA . ALA B 1 325 ? 0.089 28.5 -3.98 1 98.12 325 ALA B CA 1
ATOM 6461 C C . ALA B 1 325 ? -0.297 27.859 -5.305 1 98.12 325 ALA B C 1
ATOM 6463 O O . ALA B 1 325 ? -1.412 27.359 -5.457 1 98.12 325 ALA B O 1
ATOM 6464 N N . PRO B 1 326 ? 0.556 27.859 -6.316 1 97.94 326 PRO B N 1
ATOM 6465 C CA . PRO B 1 326 ? 0.235 27.234 -7.605 1 97.94 326 PRO B CA 1
ATOM 6466 C C . PRO B 1 326 ? 0.033 25.734 -7.492 1 97.94 326 PRO B C 1
ATOM 6468 O O . PRO B 1 326 ? 0.823 25.047 -6.84 1 97.94 326 PRO B O 1
ATOM 6471 N N . ALA B 1 327 ? -1.021 25.25 -8.141 1 96.94 327 ALA B N 1
ATOM 6472 C CA . ALA B 1 327 ? -1.22 23.812 -8.219 1 96.94 327 ALA B CA 1
ATOM 6473 C C . ALA B 1 327 ? -0.041 23.125 -8.898 1 96.94 327 ALA B C 1
ATOM 6475 O O . ALA B 1 327 ? 0.472 23.625 -9.906 1 96.94 327 ALA B O 1
ATOM 6476 N N . GLY B 1 328 ? 0.426 22.062 -8.336 1 96.5 328 GLY B N 1
ATOM 6477 C CA . GLY B 1 328 ? 1.549 21.344 -8.914 1 96.5 328 GLY B CA 1
ATOM 6478 C C . GLY B 1 328 ? 2.893 21.797 -8.383 1 96.5 328 GLY B C 1
ATOM 6479 O O . GLY B 1 328 ? 3.938 21.328 -8.82 1 96.5 328 GLY B O 1
ATOM 6480 N N . SER B 1 329 ? 2.83 22.719 -7.461 1 98.25 329 SER B N 1
ATOM 6481 C CA . SER B 1 329 ? 4.066 23.156 -6.82 1 98.25 329 SER B CA 1
ATOM 6482 C C . SER B 1 329 ? 4.414 22.266 -5.629 1 98.25 329 SER B C 1
ATOM 6484 O O . SER B 1 329 ? 3.586 21.469 -5.18 1 98.25 329 SER B O 1
ATOM 6486 N N . LEU B 1 330 ? 5.609 22.469 -5.105 1 98.44 330 LEU B N 1
ATOM 6487 C CA . LEU B 1 330 ? 6.137 21.75 -3.951 1 98.44 330 LEU B CA 1
ATOM 6488 C C . LEU B 1 330 ? 5.242 21.953 -2.73 1 98.44 330 LEU B C 1
ATOM 6490 O O . LEU B 1 330 ? 5.164 21.078 -1.864 1 98.44 330 LEU B O 1
ATOM 6494 N N . VAL B 1 331 ? 4.508 23.031 -2.695 1 98.56 331 VAL B N 1
ATOM 6495 C CA . VAL B 1 331 ? 3.732 23.391 -1.513 1 98.56 331 VAL B CA 1
ATOM 6496 C C . VAL B 1 331 ? 2.24 23.281 -1.816 1 98.56 331 VAL B C 1
ATOM 6498 O O . VAL B 1 331 ? 1.403 23.766 -1.048 1 98.56 331 VAL B O 1
ATOM 6501 N N . HIS B 1 332 ? 1.85 22.781 -2.93 1 98.06 332 HIS B N 1
ATOM 6502 C CA . HIS B 1 332 ? 0.495 22.469 -3.371 1 98.06 332 HIS B CA 1
ATOM 6503 C C . HIS B 1 332 ? 0.489 21.281 -4.324 1 98.06 332 HIS B C 1
ATOM 6505 O O . HIS B 1 332 ? 0.075 21.406 -5.477 1 98.06 332 HIS B O 1
ATOM 6511 N N . ALA B 1 333 ? 0.833 20.219 -3.764 1 97.38 333 ALA B N 1
ATOM 6512 C CA . ALA B 1 333 ? 1.022 19 -4.531 1 97.38 333 ALA B CA 1
ATOM 6513 C C . ALA B 1 333 ? -0.317 18.422 -4.984 1 97.38 333 ALA B C 1
ATOM 6515 O O . ALA B 1 333 ? -1.342 18.625 -4.328 1 97.38 333 ALA B O 1
ATOM 6516 N N . GLN B 1 334 ? -0.257 17.688 -6.059 1 95.12 334 GLN B N 1
ATOM 6517 C CA . GLN B 1 334 ? -1.419 17 -6.602 1 95.12 334 GLN B CA 1
ATOM 6518 C C . GLN B 1 334 ? -1.203 15.484 -6.609 1 95.12 334 GLN B C 1
ATOM 6520 O O . GLN B 1 334 ? -0.065 15.016 -6.656 1 95.12 334 GLN B O 1
ATOM 6525 N N . ALA B 1 335 ? -2.271 14.727 -6.562 1 93.06 335 ALA B N 1
ATOM 6526 C CA . ALA B 1 335 ? -2.193 13.273 -6.684 1 93.06 335 ALA B CA 1
ATOM 6527 C C . ALA B 1 335 ? -1.559 12.859 -8.008 1 93.06 335 ALA B C 1
ATOM 6529 O O . ALA B 1 335 ? -1.738 13.539 -9.023 1 93.06 335 ALA B O 1
ATOM 6530 N N . PRO B 1 336 ? -0.773 11.82 -8.047 1 94.38 336 PRO B N 1
ATOM 6531 C CA . PRO B 1 336 ? -0.511 10.891 -6.953 1 94.38 336 PRO B CA 1
ATOM 6532 C C . PRO B 1 336 ? 0.82 11.156 -6.254 1 94.38 336 PRO B C 1
ATOM 6534 O O . PRO B 1 336 ? 1.521 10.219 -5.867 1 94.38 336 PRO B O 1
ATOM 6537 N N . ALA B 1 337 ? 1.25 12.383 -6.07 1 95.56 337 ALA B N 1
ATOM 6538 C CA . ALA B 1 337 ? 2.531 12.75 -5.477 1 95.56 337 ALA B CA 1
ATOM 6539 C C . ALA B 1 337 ? 2.686 12.141 -4.086 1 95.56 337 ALA B C 1
ATOM 6541 O O . ALA B 1 337 ? 1.697 11.953 -3.369 1 95.56 337 ALA B O 1
ATOM 6542 N N . ALA B 1 338 ? 3.904 11.75 -3.775 1 96.88 338 ALA B N 1
ATOM 6543 C CA . ALA B 1 338 ? 4.227 11.375 -2.4 1 96.88 338 ALA B CA 1
ATOM 6544 C C . ALA B 1 338 ? 4.258 12.594 -1.488 1 96.88 338 ALA B C 1
ATOM 6546 O O . ALA B 1 338 ? 4.684 13.672 -1.901 1 96.88 338 ALA B O 1
ATOM 6547 N N . VAL B 1 339 ? 3.816 12.391 -0.221 1 97.62 339 VAL B N 1
ATOM 6548 C CA . VAL B 1 339 ? 3.643 13.594 0.587 1 97.62 339 VAL B CA 1
ATOM 6549 C C . VAL B 1 339 ? 4.16 13.352 2.002 1 97.62 339 VAL B C 1
ATOM 6551 O O . VAL B 1 339 ? 4.023 14.203 2.879 1 97.62 339 VAL B O 1
ATOM 6554 N N . ALA B 1 340 ? 4.746 12.227 2.311 1 95.94 340 ALA B N 1
ATOM 6555 C CA . ALA B 1 340 ? 5.191 11.875 3.658 1 95.94 340 ALA B CA 1
ATOM 6556 C C . ALA B 1 340 ? 6.117 12.945 4.227 1 95.94 340 ALA B C 1
ATOM 6558 O O . ALA B 1 340 ? 5.906 13.43 5.344 1 95.94 340 ALA B O 1
ATOM 6559 N N . GLY B 1 341 ? 7.113 13.312 3.48 1 96.19 341 GLY B N 1
ATOM 6560 C CA . GLY B 1 341 ? 8.07 14.32 3.914 1 96.19 341 GLY B CA 1
ATOM 6561 C C . GLY B 1 341 ? 7.508 15.727 3.898 1 96.19 341 GLY B C 1
ATOM 6562 O O . GLY B 1 341 ? 8.023 16.625 4.574 1 96.19 341 GLY B O 1
ATOM 6563 N N . GLY B 1 342 ? 6.508 15.938 3.072 1 96.44 342 GLY B N 1
ATOM 6564 C CA . GLY B 1 342 ? 5.867 17.234 3.004 1 96.44 342 GLY B CA 1
ATOM 6565 C C . GLY B 1 342 ? 5.25 17.672 4.32 1 96.44 342 GLY B C 1
ATOM 6566 O O . GLY B 1 342 ? 5.34 18.844 4.699 1 96.44 342 GLY B O 1
ATOM 6567 N N . ASN B 1 343 ? 4.625 16.703 4.957 1 93.12 343 ASN B N 1
ATOM 6568 C CA . ASN B 1 343 ? 3.969 16.969 6.234 1 93.12 343 ASN B CA 1
ATOM 6569 C C . ASN B 1 343 ? 4.98 17.312 7.32 1 93.12 343 ASN B C 1
ATOM 6571 O O . ASN B 1 343 ? 4.727 18.188 8.156 1 93.12 343 ASN B O 1
ATOM 6575 N N . VAL B 1 344 ? 6.129 16.703 7.277 1 93.75 344 VAL B N 1
ATOM 6576 C CA . VAL B 1 344 ? 7 16.781 8.445 1 93.75 344 VAL B CA 1
ATOM 6577 C C . VAL B 1 344 ? 8.172 17.719 8.156 1 93.75 344 VAL B C 1
ATOM 6579 O O . VAL B 1 344 ? 8.742 18.297 9.078 1 93.75 344 VAL B O 1
ATOM 6582 N N . GLU B 1 345 ? 8.703 17.703 6.973 1 97.5 345 GLU B N 1
ATOM 6583 C CA . GLU B 1 345 ? 9.898 18.5 6.684 1 97.5 345 GLU B CA 1
ATOM 6584 C C . GLU B 1 345 ? 9.547 19.766 5.91 1 97.5 345 GLU B C 1
ATOM 6586 O O . GLU B 1 345 ? 9.969 20.859 6.273 1 97.5 345 GLU B O 1
ATOM 6591 N N . THR B 1 346 ? 8.812 19.594 4.84 1 98.25 346 THR B N 1
ATOM 6592 C CA . THR B 1 346 ? 8.438 20.766 4.047 1 98.25 346 THR B CA 1
ATOM 6593 C C . THR B 1 346 ? 7.609 21.734 4.875 1 98.25 346 THR B C 1
ATOM 6595 O O . THR B 1 346 ? 7.734 22.953 4.715 1 98.25 346 THR B O 1
ATOM 6598 N N . SER B 1 347 ? 6.746 21.219 5.727 1 97.12 347 SER B N 1
ATOM 6599 C CA . SER B 1 347 ? 5.961 22.078 6.609 1 97.12 347 SER B CA 1
ATOM 6600 C C . SER B 1 347 ? 6.863 22.969 7.457 1 97.12 347 SER B C 1
ATOM 6602 O O . SER B 1 347 ? 6.578 24.156 7.641 1 97.12 347 SER B O 1
ATOM 6604 N N . GLN B 1 348 ? 7.941 22.438 7.98 1 97.62 348 GLN B N 1
ATOM 6605 C CA . GLN B 1 348 ? 8.906 23.203 8.758 1 97.62 348 GLN B CA 1
ATOM 6606 C C . GLN B 1 348 ? 9.547 24.297 7.918 1 97.62 348 GLN B C 1
ATOM 6608 O O . GLN B 1 348 ? 9.742 25.422 8.398 1 97.62 348 GLN B O 1
ATOM 6613 N N . ARG B 1 349 ? 9.836 23.906 6.707 1 98.38 349 ARG B N 1
ATOM 6614 C CA . ARG B 1 349 ? 10.5 24.891 5.852 1 98.38 349 ARG B CA 1
ATOM 6615 C C . ARG B 1 349 ? 9.547 26.016 5.465 1 98.38 349 ARG B C 1
ATOM 6617 O O . ARG B 1 349 ? 9.953 27.172 5.371 1 98.38 349 ARG B O 1
ATOM 6624 N N . ILE B 1 350 ? 8.305 25.672 5.148 1 98.38 350 ILE B N 1
ATOM 6625 C CA . ILE B 1 350 ? 7.301 26.688 4.859 1 98.38 350 ILE B CA 1
ATOM 6626 C C . ILE B 1 350 ? 7.203 27.672 6.035 1 98.38 350 ILE B C 1
ATOM 6628 O O . ILE B 1 350 ? 7.16 28.891 5.84 1 98.38 350 ILE B O 1
ATOM 6632 N N . THR B 1 351 ? 7.172 27.141 7.219 1 97.88 351 THR B N 1
ATOM 6633 C CA . THR B 1 351 ? 7.137 27.969 8.414 1 97.88 351 THR B CA 1
ATOM 6634 C C . THR B 1 351 ? 8.336 28.906 8.461 1 97.88 351 THR B C 1
ATOM 6636 O O . THR B 1 351 ? 8.195 30.109 8.734 1 97.88 351 THR B O 1
ATOM 6639 N N . ASP B 1 352 ? 9.5 28.422 8.172 1 97.94 352 ASP B N 1
ATOM 6640 C CA . ASP B 1 352 ? 10.727 29.219 8.203 1 97.94 352 ASP B CA 1
ATOM 6641 C C . ASP B 1 352 ? 10.664 30.359 7.188 1 97.94 352 ASP B C 1
ATOM 6643 O O . ASP B 1 352 ? 11.094 31.484 7.477 1 97.94 352 ASP B O 1
ATOM 6647 N N . VAL B 1 353 ? 10.188 30.047 6 1 98.25 353 VAL B N 1
ATOM 6648 C CA . VAL B 1 353 ? 10.18 31.078 4.961 1 98.25 353 VAL B CA 1
ATOM 6649 C C . VAL B 1 353 ? 9.156 32.156 5.305 1 98.25 353 VAL B C 1
ATOM 6651 O O . VAL B 1 353 ? 9.328 33.312 4.953 1 98.25 353 VAL B O 1
ATOM 6654 N N . VAL B 1 354 ? 8.031 31.719 5.836 1 98.5 354 VAL B N 1
ATOM 6655 C CA . VAL B 1 354 ? 7.012 32.688 6.262 1 98.5 354 VAL B CA 1
ATOM 6656 C C . VAL B 1 354 ? 7.57 33.562 7.371 1 98.5 354 VAL B C 1
ATOM 6658 O O . VAL B 1 354 ? 7.418 34.781 7.332 1 98.5 354 VAL B O 1
ATOM 6661 N N . LEU B 1 355 ? 8.211 33 8.359 1 98.06 355 LEU B N 1
ATOM 6662 C CA . LEU B 1 355 ? 8.836 33.75 9.438 1 98.06 355 LEU B CA 1
ATOM 6663 C C . LEU B 1 355 ? 9.914 34.688 8.898 1 98.06 355 LEU B C 1
ATOM 6665 O O . LEU B 1 355 ? 10.039 35.812 9.352 1 98.06 355 LEU B O 1
ATOM 6669 N N . GLY B 1 356 ? 10.727 34.156 7.977 1 97.94 356 GLY B N 1
ATOM 6670 C CA . GLY B 1 356 ? 11.758 34.969 7.355 1 97.94 356 GLY B CA 1
ATOM 6671 C C . GLY B 1 356 ? 11.203 36.219 6.688 1 97.94 356 GLY B C 1
ATOM 6672 O O . GLY B 1 356 ? 11.781 37.312 6.812 1 97.94 356 GLY B O 1
ATOM 6673 N N . ALA B 1 357 ? 10.141 36.031 5.98 1 98.5 357 ALA B N 1
ATOM 6674 C CA . ALA B 1 357 ? 9.492 37.188 5.332 1 98.5 357 ALA B CA 1
ATOM 6675 C C . ALA B 1 357 ? 8.977 38.188 6.367 1 98.5 357 ALA B C 1
ATOM 6677 O O . ALA B 1 357 ? 9.211 39.375 6.246 1 98.5 357 ALA B O 1
ATOM 6678 N N . LEU B 1 358 ? 8.312 37.688 7.359 1 97.88 358 LEU B N 1
ATOM 6679 C CA . LEU B 1 358 ? 7.676 38.562 8.344 1 97.88 358 LEU B CA 1
ATOM 6680 C C . LEU B 1 358 ? 8.711 39.219 9.258 1 97.88 358 LEU B C 1
ATOM 6682 O O . LEU B 1 358 ? 8.43 40.219 9.922 1 97.88 358 LEU B O 1
ATOM 6686 N N . ALA B 1 359 ? 9.898 38.625 9.344 1 97.31 359 ALA B N 1
ATOM 6687 C CA . ALA B 1 359 ? 10.977 39.188 10.133 1 97.31 359 ALA B CA 1
ATOM 6688 C C . ALA B 1 359 ? 11.344 40.594 9.609 1 97.31 359 ALA B C 1
ATOM 6690 O O . ALA B 1 359 ? 11.805 41.438 10.375 1 97.31 359 ALA B O 1
ATOM 6691 N N . GLN B 1 360 ? 11.109 40.844 8.344 1 96.88 360 GLN B N 1
ATOM 6692 C CA . GLN B 1 360 ? 11.359 42.125 7.734 1 96.88 360 GLN B CA 1
ATOM 6693 C C . GLN B 1 360 ? 10.359 43.188 8.219 1 96.88 360 GLN B C 1
ATOM 6695 O O . GLN B 1 360 ? 10.703 44.344 8.383 1 96.88 360 GLN B O 1
ATOM 6700 N N . ALA B 1 361 ? 9.164 42.719 8.445 1 96.25 361 ALA B N 1
ATOM 6701 C CA . ALA B 1 361 ? 8.102 43.594 8.93 1 96.25 361 ALA B CA 1
ATOM 6702 C C . ALA B 1 361 ? 8.18 43.75 10.445 1 96.25 361 ALA B C 1
ATOM 6704 O O . ALA B 1 361 ? 7.887 44.812 10.984 1 96.25 361 ALA B O 1
ATOM 6705 N N . LEU B 1 362 ? 8.516 42.656 11.102 1 95.75 362 LEU B N 1
ATOM 6706 C CA . LEU B 1 362 ? 8.5 42.562 12.555 1 95.75 362 LEU B CA 1
ATOM 6707 C C . LEU B 1 362 ? 9.836 42.062 13.086 1 95.75 362 LEU B C 1
ATOM 6709 O O . LEU B 1 362 ? 9.891 41.031 13.734 1 95.75 362 LEU B O 1
ATOM 6713 N N . PRO B 1 363 ? 10.875 42.781 12.945 1 93.06 363 PRO B N 1
ATOM 6714 C CA . PRO B 1 363 ? 12.227 42.312 13.234 1 93.06 363 PRO B CA 1
ATOM 6715 C C . PRO B 1 363 ? 12.43 41.938 14.711 1 93.06 363 PRO B C 1
ATOM 6717 O O . PRO B 1 363 ? 13.258 41.094 15.039 1 93.06 363 PRO B O 1
ATOM 6720 N N . GLU B 1 364 ? 11.695 42.562 15.609 1 93.12 364 GLU B N 1
ATOM 6721 C CA . GLU B 1 364 ? 11.898 42.312 17.031 1 93.12 364 GLU B CA 1
ATOM 6722 C C . GLU B 1 364 ? 11.023 41.188 17.547 1 93.12 364 GLU B C 1
ATOM 6724 O O . GLU B 1 364 ? 11.234 40.656 18.641 1 93.12 364 GLU B O 1
ATOM 6729 N N . GLU B 1 365 ? 10.117 40.719 16.734 1 93.81 365 GLU B N 1
ATOM 6730 C CA . GLU B 1 365 ? 9.148 39.719 17.188 1 93.81 365 GLU B CA 1
ATOM 6731 C C . GLU B 1 365 ? 9.492 38.344 16.672 1 93.81 365 GLU B C 1
ATOM 6733 O O . GLU B 1 365 ? 9.07 37.344 17.234 1 93.81 365 GLU B O 1
ATOM 6738 N N . ILE B 1 366 ? 10.227 38.312 15.57 1 95.94 366 ILE B N 1
ATOM 6739 C CA . ILE B 1 366 ? 10.477 37.031 14.898 1 95.94 366 ILE B CA 1
ATOM 6740 C C . ILE B 1 366 ? 11.852 36.5 15.305 1 95.94 366 ILE B C 1
ATOM 6742 O O . ILE B 1 366 ? 12.859 37.219 15.188 1 95.94 366 ILE B O 1
ATOM 6746 N N . PRO B 1 367 ? 11.898 35.25 15.773 1 96.69 367 PRO B N 1
ATOM 6747 C CA . PRO B 1 367 ? 13.195 34.656 16.094 1 96.69 367 PRO B CA 1
ATOM 6748 C C . PRO B 1 367 ? 13.984 34.25 14.859 1 96.69 367 PRO B C 1
ATOM 6750 O O . PRO B 1 367 ? 13.43 34.188 13.758 1 96.69 367 PRO B O 1
ATOM 6753 N N . ALA B 1 368 ? 15.344 34 15.125 1 98 368 ALA B N 1
ATOM 6754 C CA . ALA B 1 368 ? 16.156 33.375 14.086 1 98 368 ALA B CA 1
ATOM 6755 C C . ALA B 1 368 ? 15.648 31.953 13.773 1 98 368 ALA B C 1
ATOM 6757 O O . ALA B 1 368 ? 14.742 31.453 14.438 1 98 368 ALA B O 1
ATOM 6758 N N . ALA B 1 369 ? 16.234 31.422 12.695 1 98.12 369 ALA B N 1
ATOM 6759 C CA . ALA B 1 369 ? 15.805 30.094 12.281 1 98.12 369 ALA B CA 1
ATOM 6760 C C . ALA B 1 369 ? 16.062 29.062 13.375 1 98.12 369 ALA B C 1
ATOM 6762 O O . ALA B 1 369 ? 17.125 29.031 13.977 1 98.12 369 ALA B O 1
ATOM 6763 N N . SER B 1 370 ? 15.055 28.297 13.742 1 97.94 370 SER B N 1
ATOM 6764 C CA . SER B 1 370 ? 15.25 27.125 14.594 1 97.94 370 SER B CA 1
ATOM 6765 C C . SER B 1 370 ? 15.875 25.984 13.805 1 97.94 370 SER B C 1
ATOM 6767 O O . SER B 1 370 ? 16.328 26.172 12.672 1 97.94 370 SER B O 1
ATOM 6769 N N . GLN B 1 371 ? 15.93 24.812 14.414 1 97.56 371 GLN B N 1
ATOM 6770 C CA . GLN B 1 371 ? 16.594 23.672 13.781 1 97.56 371 GLN B CA 1
ATOM 6771 C C . GLN B 1 371 ? 16.062 23.438 12.375 1 97.56 371 GLN B C 1
ATOM 6773 O O . GLN B 1 371 ? 16.781 22.969 11.492 1 97.56 371 GLN B O 1
ATOM 6778 N N . GLY B 1 372 ? 14.711 23.688 12.141 1 96.69 372 GLY B N 1
ATOM 6779 C CA . GLY B 1 372 ? 14.125 23.656 10.812 1 96.69 372 GLY B CA 1
ATOM 6780 C C . GLY B 1 372 ? 13.82 22.25 10.336 1 96.69 372 GLY B C 1
ATOM 6781 O O . GLY B 1 372 ? 13.703 22 9.133 1 96.69 372 GLY B O 1
ATOM 6782 N N . THR B 1 373 ? 13.75 21.297 11.172 1 97.25 373 THR B N 1
ATOM 6783 C CA . THR B 1 373 ? 13.484 19.891 10.867 1 97.25 373 THR B CA 1
ATOM 6784 C C . THR B 1 373 ? 12.828 19.188 12.055 1 97.25 373 THR B C 1
ATOM 6786 O O . THR B 1 373 ? 13.008 19.609 13.203 1 97.25 373 THR B O 1
ATOM 6789 N N . MET B 1 374 ? 12 18.188 11.734 1 95.44 374 MET B N 1
ATOM 6790 C CA . MET B 1 374 ? 11.43 17.359 12.797 1 95.44 374 MET B CA 1
ATOM 6791 C C . MET B 1 374 ? 12.336 16.172 13.094 1 95.44 374 MET B C 1
ATOM 6793 O O . MET B 1 374 ? 12.172 15.508 14.125 1 95.44 374 MET B O 1
ATOM 6797 N N . ASN B 1 375 ? 13.328 15.969 12.273 1 97 375 ASN B N 1
ATOM 6798 C CA . ASN B 1 375 ? 14.195 14.805 12.445 1 97 375 ASN B CA 1
ATOM 6799 C C . ASN B 1 375 ? 13.375 13.523 12.617 1 97 375 ASN B C 1
ATOM 6801 O O . ASN B 1 375 ? 13.531 12.82 13.617 1 97 375 ASN B O 1
ATOM 6805 N N . ASN B 1 376 ? 12.594 13.203 11.617 1 95.94 376 ASN B N 1
ATOM 6806 C CA . ASN B 1 376 ? 11.695 12.055 11.695 1 95.94 376 ASN B CA 1
ATOM 6807 C C . ASN B 1 376 ? 12.461 10.734 11.562 1 95.94 376 ASN B C 1
ATOM 6809 O O . ASN B 1 376 ? 13.109 10.484 10.547 1 95.94 376 ASN B O 1
ATOM 6813 N N . LEU B 1 377 ? 12.352 9.961 12.555 1 96.25 377 LEU B N 1
ATOM 6814 C CA . LEU B 1 377 ? 13.008 8.656 12.57 1 96.25 377 LEU B CA 1
ATOM 6815 C C . LEU B 1 377 ? 11.977 7.535 12.695 1 96.25 377 LEU B C 1
ATOM 6817 O O . LEU B 1 377 ? 11.125 7.562 13.586 1 96.25 377 LEU B O 1
ATOM 6821 N N . THR B 1 378 ? 11.984 6.574 11.805 1 96 378 THR B N 1
ATOM 6822 C CA . THR B 1 378 ? 11.18 5.367 11.898 1 96 378 THR B CA 1
ATOM 6823 C C . THR B 1 378 ? 12.062 4.121 11.914 1 96 378 THR B C 1
ATOM 6825 O O . THR B 1 378 ? 13.07 4.066 11.211 1 96 378 THR B O 1
ATOM 6828 N N . ILE B 1 379 ? 11.797 3.211 12.766 1 94.88 379 ILE B N 1
ATOM 6829 C CA . ILE B 1 379 ? 12.469 1.918 12.875 1 94.88 379 ILE B CA 1
ATOM 6830 C C . ILE B 1 379 ? 11.43 0.801 12.906 1 94.88 379 ILE B C 1
ATOM 6832 O O . ILE B 1 379 ? 10.422 0.903 13.617 1 94.88 379 ILE B O 1
ATOM 6836 N N . GLY B 1 380 ? 11.602 -0.172 12.133 1 93.38 380 GLY B N 1
ATOM 6837 C CA . GLY B 1 380 ? 10.68 -1.295 12.18 1 93.38 380 GLY B CA 1
ATOM 6838 C C . GLY B 1 380 ? 11.312 -2.607 11.766 1 93.38 380 GLY B C 1
ATOM 6839 O O . GLY B 1 380 ? 12.328 -2.617 11.062 1 93.38 380 GLY B O 1
ATOM 6840 N N . GLY B 1 381 ? 10.766 -3.648 12.141 1 90 381 GLY B N 1
ATOM 6841 C CA . GLY B 1 381 ? 11.211 -5.008 11.875 1 90 381 GLY B CA 1
ATOM 6842 C C . GLY B 1 381 ? 10.359 -6.059 12.562 1 90 381 GLY B C 1
ATOM 6843 O O . GLY B 1 381 ? 9.172 -5.836 12.812 1 90 381 GLY B O 1
ATOM 6844 N N . LEU B 1 382 ? 10.914 -7.211 12.578 1 85.88 382 LEU B N 1
ATOM 6845 C CA . LEU B 1 382 ? 10.258 -8.297 13.289 1 85.88 382 LEU B CA 1
ATOM 6846 C C . LEU B 1 382 ? 10.844 -8.469 14.688 1 85.88 382 LEU B C 1
ATOM 6848 O O . LEU B 1 382 ? 12.062 -8.344 14.875 1 85.88 382 LEU B O 1
ATOM 6852 N N . ARG B 1 383 ? 10 -8.562 15.664 1 78 383 ARG B N 1
ATOM 6853 C CA . ARG B 1 383 ? 10.469 -8.82 17.016 1 78 383 ARG B CA 1
ATOM 6854 C C . ARG B 1 383 ? 11.039 -10.227 17.141 1 78 383 ARG B C 1
ATOM 6856 O O . ARG B 1 383 ? 10.859 -11.055 16.25 1 78 383 ARG B O 1
ATOM 6863 N N . ALA B 1 384 ? 11.938 -10.375 18.078 1 65.62 384 ALA B N 1
ATOM 6864 C CA . ALA B 1 384 ? 12.469 -11.719 18.312 1 65.62 384 ALA B CA 1
ATOM 6865 C C . ALA B 1 384 ? 11.391 -12.773 18.141 1 65.62 384 ALA B C 1
ATOM 6867 O O . ALA B 1 384 ? 10.211 -12.445 17.969 1 65.62 384 ALA B O 1
ATOM 6868 N N . GLU B 1 385 ? 11.617 -13.938 18.078 1 59.91 385 GLU B N 1
ATOM 6869 C CA . GLU B 1 385 ? 10.836 -15.109 17.719 1 59.91 385 GLU B CA 1
ATOM 6870 C C . GLU B 1 385 ? 9.43 -15.039 18.297 1 59.91 385 GLU B C 1
ATOM 6872 O O . GLU B 1 385 ? 9.25 -14.883 19.5 1 59.91 385 GLU B O 1
ATOM 6877 N N . GLY B 1 386 ? 8.359 -14.961 17.531 1 58.03 386 GLY B N 1
ATOM 6878 C CA . GLY B 1 386 ? 6.949 -15.164 17.828 1 58.03 386 GLY B CA 1
ATOM 6879 C C . GLY B 1 386 ? 6.195 -13.867 18.062 1 58.03 386 GLY B C 1
ATOM 6880 O O . GLY B 1 386 ? 4.973 -13.883 18.219 1 58.03 386 GLY B O 1
ATOM 6881 N N . SER B 1 387 ? 6.918 -12.727 18.109 1 64.06 387 SER B N 1
ATOM 6882 C CA . SER B 1 387 ? 6.172 -11.578 18.625 1 64.06 387 SER B CA 1
ATOM 6883 C C . SER B 1 387 ? 5.711 -10.672 17.484 1 64.06 387 SER B C 1
ATOM 6885 O O . SER B 1 387 ? 4.949 -9.727 17.703 1 64.06 387 SER B O 1
ATOM 6887 N N . GLY B 1 388 ? 5.863 -10.906 16.25 1 78.88 388 GLY B N 1
ATOM 6888 C CA . GLY B 1 388 ? 5.27 -10.18 15.133 1 78.88 388 GLY B CA 1
ATOM 6889 C C . GLY B 1 388 ? 6.035 -8.922 14.773 1 78.88 388 GLY B C 1
ATOM 6890 O O . GLY B 1 388 ? 7.125 -8.672 15.297 1 78.88 388 GLY B O 1
ATOM 6891 N N . PRO B 1 389 ? 5.438 -8.055 13.898 1 87.94 389 PRO B N 1
ATOM 6892 C CA . PRO B 1 389 ? 6.082 -6.816 13.445 1 87.94 389 PRO B CA 1
ATOM 6893 C C . PRO B 1 389 ? 5.922 -5.668 14.438 1 87.94 389 PRO B C 1
ATOM 6895 O O . PRO B 1 389 ? 5.008 -5.688 15.266 1 87.94 389 PRO B O 1
ATOM 6898 N N . TYR B 1 390 ? 6.891 -4.734 14.445 1 88.94 390 TYR B N 1
ATOM 6899 C CA . TYR B 1 390 ? 6.793 -3.496 15.203 1 88.94 390 TYR B CA 1
ATOM 6900 C C . TYR B 1 390 ? 7.121 -2.289 14.336 1 88.94 390 TYR B C 1
ATOM 6902 O O . TYR B 1 390 ? 7.762 -2.428 13.289 1 88.94 390 TYR B O 1
ATOM 6910 N N . ALA B 1 391 ? 6.637 -1.209 14.766 1 90.56 391 ALA B N 1
ATOM 6911 C CA . ALA B 1 391 ? 6.934 0.061 14.102 1 90.56 391 ALA B CA 1
ATOM 6912 C C . ALA B 1 391 ? 7.113 1.18 15.125 1 90.56 391 ALA B C 1
ATOM 6914 O O . ALA B 1 391 ? 6.23 1.416 15.953 1 90.56 391 ALA B O 1
ATOM 6915 N N . TYR B 1 392 ? 8.281 1.764 15.039 1 90.5 392 TYR B N 1
ATOM 6916 C CA . TYR B 1 392 ? 8.625 2.906 15.883 1 90.5 392 TYR B CA 1
ATOM 6917 C C . TYR B 1 392 ? 8.68 4.188 15.062 1 90.5 392 TYR B C 1
ATOM 6919 O O . TYR B 1 392 ? 9.172 4.191 13.93 1 90.5 392 TYR B O 1
ATOM 6927 N N . TYR B 1 393 ? 8.117 5.207 15.641 1 90.12 393 TYR B N 1
ATOM 6928 C CA . TYR B 1 393 ? 8.141 6.543 15.055 1 90.12 393 TYR B CA 1
ATOM 6929 C C . TYR B 1 393 ? 8.43 7.598 16.109 1 90.12 393 TYR B C 1
ATOM 6931 O O . TYR B 1 393 ? 7.82 7.598 17.188 1 90.12 393 TYR B O 1
ATOM 6939 N N . GLU B 1 394 ? 9.352 8.516 15.695 1 90.44 394 GLU B N 1
ATOM 6940 C CA . GLU B 1 394 ? 9.602 9.609 16.625 1 90.44 394 GLU B CA 1
ATOM 6941 C C . GLU B 1 394 ? 10.227 10.805 15.906 1 90.44 394 GLU B C 1
ATOM 6943 O O . GLU B 1 394 ? 10.961 10.633 14.93 1 90.44 394 GLU B O 1
ATOM 6948 N N . THR B 1 395 ? 9.805 11.961 16.359 1 93.25 395 THR B N 1
ATOM 6949 C CA . THR B 1 395 ? 10.5 13.188 15.992 1 93.25 395 THR B CA 1
ATOM 6950 C C . THR B 1 395 ? 11.523 13.578 17.062 1 93.25 395 THR B C 1
ATOM 6952 O O . THR B 1 395 ? 11.32 13.305 18.234 1 93.25 395 THR B O 1
ATOM 6955 N N . ILE B 1 396 ? 12.633 14.125 16.672 1 95.31 396 ILE B N 1
ATOM 6956 C CA . ILE B 1 396 ? 13.695 14.492 17.609 1 95.31 396 ILE B CA 1
ATOM 6957 C C . ILE B 1 396 ? 13.891 16.016 17.594 1 95.31 396 ILE B C 1
ATOM 6959 O O . ILE B 1 396 ? 14.148 16.594 16.547 1 95.31 396 ILE B O 1
ATOM 6963 N N . GLY B 1 397 ? 13.773 16.609 18.703 1 96.12 397 GLY B N 1
ATOM 6964 C CA . GLY B 1 397 ? 13.938 18.062 18.828 1 96.12 397 GLY B CA 1
ATOM 6965 C C . GLY B 1 397 ? 15.344 18.531 18.5 1 96.12 397 GLY B C 1
ATOM 6966 O O . GLY B 1 397 ? 16.219 17.719 18.172 1 96.12 397 GLY B O 1
ATOM 6967 N N . GLY B 1 398 ? 15.57 19.812 18.547 1 97.44 398 GLY B N 1
ATOM 6968 C CA . GLY B 1 398 ? 16.844 20.469 18.297 1 97.44 398 GLY B CA 1
ATOM 6969 C C . GLY B 1 398 ? 16.922 21.875 18.859 1 97.44 398 GLY B C 1
ATOM 6970 O O . GLY B 1 398 ? 16.391 22.156 19.938 1 97.44 398 GLY B O 1
ATOM 6971 N N . GLY B 1 399 ? 17.703 22.672 18.172 1 98.38 399 GLY B N 1
ATOM 6972 C CA . GLY B 1 399 ? 17.891 24.016 18.672 1 98.38 399 GLY B CA 1
ATOM 6973 C C . GLY B 1 399 ? 16.828 24.984 18.188 1 98.38 399 GLY B C 1
ATOM 6974 O O . GLY B 1 399 ? 16.484 25 17 1 98.38 399 GLY B O 1
ATOM 6975 N N . MET B 1 400 ? 16.297 25.766 19.109 1 98.38 400 MET B N 1
ATOM 6976 C CA . MET B 1 400 ? 15.406 26.859 18.766 1 98.38 400 MET B CA 1
ATOM 6977 C C . MET B 1 400 ? 16.203 28.109 18.406 1 98.38 400 MET B C 1
ATOM 6979 O O . MET B 1 400 ? 17.25 28.391 19 1 98.38 400 MET B O 1
ATOM 6983 N N . GLY B 1 401 ? 15.695 28.859 17.469 1 98.31 401 GLY B N 1
ATOM 6984 C CA . GLY B 1 401 ? 16.328 30.125 17.109 1 98.31 401 GLY B CA 1
ATOM 6985 C C . GLY B 1 401 ? 16.25 31.156 18.219 1 98.31 401 GLY B C 1
ATOM 6986 O O . GLY B 1 401 ? 15.242 31.234 18.938 1 98.31 401 GLY B O 1
ATOM 6987 N N . ALA B 1 402 ? 17.312 31.953 18.297 1 98.31 402 ALA B N 1
ATOM 6988 C CA . ALA B 1 402 ? 17.312 33.062 19.25 1 98.31 402 ALA B CA 1
ATOM 6989 C C . ALA B 1 402 ? 16.438 34.219 18.766 1 98.31 402 ALA B C 1
ATOM 6991 O O . ALA B 1 402 ? 16.141 34.312 17.578 1 98.31 402 ALA B O 1
ATOM 6992 N N . SER B 1 403 ? 15.945 34.969 19.734 1 96.56 403 SER B N 1
ATOM 6993 C CA . SER B 1 403 ? 15.148 36.156 19.422 1 96.56 403 SER B CA 1
ATOM 6994 C C . SER B 1 403 ? 15.719 37.406 20.094 1 96.56 403 SER B C 1
ATOM 6996 O O . SER B 1 403 ? 16.703 37.344 20.828 1 96.56 403 SER B O 1
ATOM 6998 N N . ALA B 1 404 ? 15.102 38.562 19.797 1 96.06 404 ALA B N 1
ATOM 6999 C CA . ALA B 1 404 ? 15.484 39.812 20.438 1 96.06 404 ALA B CA 1
ATOM 7000 C C . ALA B 1 404 ? 15.266 39.719 21.953 1 96.06 404 ALA B C 1
ATOM 7002 O O . ALA B 1 404 ? 15.898 40.469 22.719 1 96.06 404 ALA B O 1
ATOM 7003 N N . ARG B 1 405 ? 14.477 38.844 22.266 1 94.81 405 ARG B N 1
ATOM 7004 C CA . ARG B 1 405 ? 14.055 38.781 23.672 1 94.81 405 ARG B CA 1
ATOM 7005 C C . ARG B 1 405 ? 14.922 37.812 24.469 1 94.81 405 ARG B C 1
ATOM 7007 O O . ARG B 1 405 ? 14.914 37.812 25.688 1 94.81 405 ARG B O 1
ATOM 7014 N N . GLY B 1 406 ? 15.672 36.969 23.734 1 96.75 406 GLY B N 1
ATOM 7015 C CA . GLY B 1 406 ? 16.469 36.031 24.5 1 96.75 406 GLY B CA 1
ATOM 7016 C C . GLY B 1 406 ? 17.047 34.906 23.656 1 96.75 406 GLY B C 1
ATOM 7017 O O . GLY B 1 406 ? 16.844 34.844 22.453 1 96.75 406 GLY B O 1
ATOM 7018 N N . ASP B 1 407 ? 17.781 34.062 24.406 1 98 407 ASP B N 1
ATOM 7019 C CA . ASP B 1 407 ? 18.406 32.906 23.781 1 98 407 ASP B CA 1
ATOM 7020 C C . ASP B 1 407 ? 17.359 31.875 23.328 1 98 407 ASP B C 1
ATOM 7022 O O . ASP B 1 407 ? 16.234 31.859 23.844 1 98 407 ASP B O 1
ATOM 7026 N N . GLY B 1 408 ? 17.719 31.156 22.328 1 97.81 408 GLY B N 1
ATOM 7027 C CA . GLY B 1 408 ? 16.875 30.047 21.938 1 97.81 408 GLY B CA 1
ATOM 7028 C C . GLY B 1 408 ? 16.922 28.891 22.906 1 97.81 408 GLY B C 1
ATOM 7029 O O . GLY B 1 408 ? 17.953 28.641 23.547 1 97.81 408 GLY B O 1
ATOM 7030 N N . MET B 1 409 ? 15.883 28.141 23.016 1 97.56 409 MET B N 1
ATOM 7031 C CA . MET B 1 409 ? 15.844 26.953 23.875 1 97.56 409 MET B CA 1
ATOM 7032 C C . MET B 1 409 ? 16.578 25.797 23.219 1 97.56 409 MET B C 1
ATOM 7034 O O . MET B 1 409 ? 16.516 25.609 22 1 97.56 409 MET B O 1
ATOM 7038 N N . SER B 1 410 ? 17.25 24.984 24.062 1 97.81 410 SER B N 1
ATOM 7039 C CA . SER B 1 410 ? 17.984 23.828 23.562 1 97.81 410 SER B CA 1
ATOM 7040 C C . SER B 1 410 ? 17.156 22.562 23.641 1 97.81 410 SER B C 1
ATOM 7042 O O . SER B 1 410 ? 16.391 22.375 24.594 1 97.81 410 SER B O 1
ATOM 7044 N N . GLY B 1 411 ? 17.344 21.719 22.625 1 96.31 411 GLY B N 1
ATOM 7045 C CA . GLY B 1 411 ? 16.812 20.359 22.656 1 96.31 411 GLY B CA 1
ATOM 7046 C C . GLY B 1 411 ? 15.297 20.328 22.766 1 96.31 411 GLY B C 1
ATOM 7047 O O . GLY B 1 411 ? 14.742 19.547 23.562 1 96.31 411 GLY B O 1
ATOM 7048 N N . VAL B 1 412 ? 14.594 21.109 21.984 1 94.44 412 VAL B N 1
ATOM 7049 C CA . VAL B 1 412 ? 13.141 21.156 22.062 1 94.44 412 VAL B CA 1
ATOM 7050 C C . VAL B 1 412 ? 12.531 21 20.672 1 94.44 412 VAL B C 1
ATOM 7052 O O . VAL B 1 412 ? 13.211 21.203 19.672 1 94.44 412 VAL B O 1
ATOM 7055 N N . GLN B 1 413 ? 11.273 20.547 20.688 1 91.56 413 GLN B N 1
ATOM 7056 C CA . GLN B 1 413 ? 10.516 20.594 19.438 1 91.56 413 GLN B CA 1
ATOM 7057 C C . GLN B 1 413 ? 10.188 22.031 19.031 1 91.56 413 GLN B C 1
ATOM 7059 O O . GLN B 1 413 ? 9.93 22.859 19.906 1 91.56 413 GLN B O 1
ATOM 7064 N N . VAL B 1 414 ? 10.258 22.281 17.812 1 92.19 414 VAL B N 1
ATOM 7065 C CA . VAL B 1 414 ? 9.992 23.656 17.359 1 92.19 414 VAL B CA 1
ATOM 7066 C C . VAL B 1 414 ? 8.953 23.641 16.25 1 92.19 414 VAL B C 1
ATOM 7068 O O . VAL B 1 414 ? 8.883 22.688 15.461 1 92.19 414 VAL B O 1
ATOM 7071 N N . HIS B 1 415 ? 8.055 24.672 16.219 1 92.5 415 HIS B N 1
ATOM 7072 C CA . HIS B 1 415 ? 7.148 25.031 15.141 1 92.5 415 HIS B 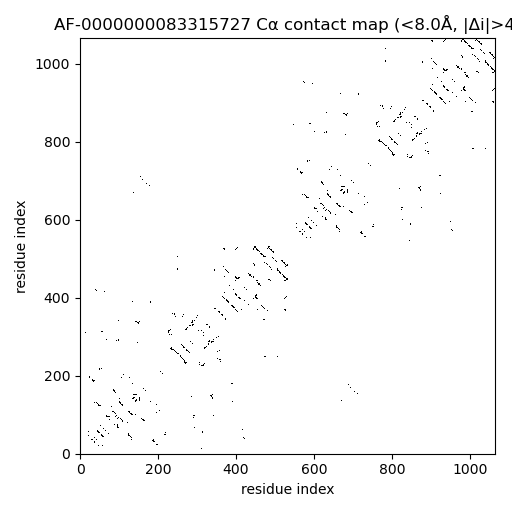CA 1
ATOM 7073 C C . HIS B 1 415 ? 6.148 23.906 14.875 1 92.5 415 HIS B C 1
ATOM 7075 O O . HIS B 1 415 ? 5.379 23.531 15.758 1 92.5 415 HIS B O 1
ATOM 7081 N N . MET B 1 416 ? 6.215 23.125 13.766 1 89.62 416 MET B N 1
ATOM 7082 C CA . MET B 1 416 ? 5.141 22.281 13.242 1 89.62 416 MET B CA 1
ATOM 7083 C C . MET B 1 416 ? 5.031 20.984 14.031 1 89.62 416 MET B C 1
ATOM 7085 O O . MET B 1 416 ? 4.289 20.078 13.641 1 89.62 416 MET B O 1
ATOM 7089 N N . THR B 1 417 ? 5.762 20.844 15.031 1 83 417 THR B N 1
ATOM 7090 C CA . THR B 1 417 ? 5.668 19.672 15.906 1 83 417 THR B CA 1
ATOM 7091 C C . THR B 1 417 ? 5.68 20.094 17.375 1 83 417 THR B C 1
ATOM 7093 O O . THR B 1 417 ? 6.277 21.125 17.719 1 83 417 THR B O 1
ATOM 7096 N N . ASN B 1 418 ? 4.848 19.406 18.125 1 76.88 418 ASN B N 1
ATOM 7097 C CA . ASN B 1 418 ? 4.812 19.625 19.562 1 76.88 418 ASN B CA 1
ATOM 7098 C C . ASN B 1 418 ? 4.617 18.312 20.328 1 76.88 418 ASN B C 1
ATOM 7100 O O . ASN B 1 418 ? 3.889 18.281 21.328 1 76.88 418 ASN B O 1
ATOM 7104 N N . THR B 1 419 ? 5.223 17.312 19.859 1 76.94 419 THR B N 1
ATOM 7105 C CA . THR B 1 419 ? 5.07 15.992 20.469 1 76.94 419 THR B CA 1
ATOM 7106 C C . THR B 1 419 ? 6.102 15.789 21.578 1 76.94 419 THR B C 1
ATOM 7108 O O . THR B 1 419 ? 7.141 16.453 21.594 1 76.94 419 THR B O 1
ATOM 7111 N N . LEU B 1 420 ? 5.816 14.945 22.438 1 78.88 420 LEU B N 1
ATOM 7112 C CA . LEU B 1 420 ? 6.758 14.562 23.5 1 78.88 420 LEU B CA 1
ATOM 7113 C C . LEU B 1 420 ? 7.695 13.461 23.016 1 78.88 420 LEU B C 1
ATOM 7115 O O . LEU B 1 420 ? 7.383 12.75 22.047 1 78.88 420 LEU B O 1
ATOM 7119 N N . ASN B 1 421 ? 8.883 13.477 23.641 1 78.44 421 ASN B N 1
ATOM 7120 C CA . ASN B 1 421 ? 9.75 12.336 23.375 1 78.44 421 ASN B CA 1
ATOM 7121 C C . ASN B 1 421 ? 9.25 11.07 24.062 1 78.44 421 ASN B C 1
ATOM 7123 O O . ASN B 1 421 ? 8.547 11.148 25.078 1 78.44 421 ASN B O 1
ATOM 7127 N N . THR B 1 422 ? 9.539 9.969 23.5 1 79 422 THR B N 1
ATOM 7128 C CA . THR B 1 422 ? 9.305 8.703 24.172 1 79 422 THR B CA 1
ATOM 7129 C C . THR B 1 422 ? 10.398 8.438 25.203 1 79 422 THR B C 1
ATOM 7131 O O . THR B 1 422 ? 11.586 8.43 24.875 1 79 422 THR B O 1
ATOM 7134 N N . PRO B 1 423 ? 9.977 8.172 26.406 1 82.62 423 PRO B N 1
ATOM 7135 C CA . PRO B 1 423 ? 11.008 7.848 27.406 1 82.62 423 PRO B CA 1
ATOM 7136 C C . PRO B 1 423 ? 11.859 6.648 27 1 82.62 423 PRO B C 1
ATOM 7138 O O . PRO B 1 423 ? 11.336 5.676 26.453 1 82.62 423 PRO B O 1
ATOM 7141 N N . VAL B 1 424 ? 13.125 6.758 27.344 1 86.62 424 VAL B N 1
ATOM 7142 C CA . VAL B 1 424 ? 14.094 5.742 26.938 1 86.62 424 VAL B CA 1
ATOM 7143 C C . VAL B 1 424 ? 13.672 4.383 27.5 1 86.62 424 VAL B C 1
ATOM 7145 O O . VAL B 1 424 ? 13.766 3.365 26.797 1 86.62 424 VAL B O 1
ATOM 7148 N N . GLU B 1 425 ? 13.234 4.43 28.719 1 84.75 425 GLU B N 1
ATOM 7149 C CA . GLU B 1 425 ? 12.82 3.186 29.359 1 84.75 425 GLU B CA 1
ATOM 7150 C C . GLU B 1 425 ? 11.641 2.551 28.625 1 84.75 425 GLU B C 1
ATOM 7152 O O . GLU B 1 425 ? 11.633 1.342 28.391 1 84.75 425 GLU B O 1
ATOM 7157 N N . ALA B 1 426 ? 10.734 3.342 28.297 1 79.06 426 ALA B N 1
ATOM 7158 C CA . ALA B 1 426 ? 9.555 2.852 27.578 1 79.06 426 ALA B CA 1
ATOM 7159 C C . ALA B 1 426 ? 9.93 2.316 26.203 1 79.06 426 ALA B C 1
ATOM 7161 O O . ALA B 1 426 ? 9.383 1.305 25.75 1 79.06 426 ALA B O 1
ATOM 7162 N N . LEU B 1 427 ? 10.852 2.957 25.578 1 86.06 427 LEU B N 1
ATOM 7163 C CA . LEU B 1 427 ? 11.312 2.58 24.25 1 86.06 427 LEU B CA 1
ATOM 7164 C C . LEU B 1 427 ? 12.008 1.222 24.281 1 86.06 427 LEU B C 1
ATOM 7166 O O . LEU B 1 427 ? 11.695 0.345 23.469 1 86.06 427 LEU B O 1
ATOM 7170 N N . GLU B 1 428 ? 12.852 1.042 25.25 1 88.81 428 GLU B N 1
ATOM 7171 C CA . GLU B 1 428 ? 13.695 -0.15 25.312 1 88.81 428 GLU B CA 1
ATOM 7172 C C . GLU B 1 428 ? 12.898 -1.362 25.781 1 88.81 428 GLU B C 1
ATOM 7174 O O . GLU B 1 428 ? 13.297 -2.504 25.547 1 88.81 428 GLU B O 1
ATOM 7179 N N . MET B 1 429 ? 11.812 -1.066 26.438 1 83.81 429 MET B N 1
ATOM 7180 C CA . MET B 1 429 ? 10.961 -2.154 26.891 1 83.81 429 MET B CA 1
ATOM 7181 C C . MET B 1 429 ? 10.172 -2.758 25.734 1 83.81 429 MET B C 1
ATOM 7183 O O . MET B 1 429 ? 9.828 -3.941 25.766 1 83.81 429 MET B O 1
ATOM 7187 N N . VAL B 1 430 ? 9.945 -1.967 24.766 1 82.56 430 VAL B N 1
ATOM 7188 C CA . VAL B 1 430 ? 8.984 -2.381 23.734 1 82.56 430 VAL B CA 1
ATOM 7189 C C . VAL B 1 430 ? 9.727 -2.734 22.453 1 82.56 430 VAL B C 1
ATOM 7191 O O . VAL B 1 430 ? 9.344 -3.666 21.75 1 82.56 430 VAL B O 1
ATOM 7194 N N . PHE B 1 431 ? 10.797 -2.084 22.172 1 88.94 431 PHE B N 1
ATOM 7195 C CA . PHE B 1 431 ? 11.438 -2.217 20.859 1 88.94 431 PHE B CA 1
ATOM 7196 C C . PHE B 1 431 ? 12.805 -2.869 21 1 88.94 431 PHE B C 1
ATOM 7198 O O . PHE B 1 431 ? 13.484 -2.695 22.016 1 88.94 431 PHE B O 1
ATOM 7205 N N . PRO B 1 432 ? 13.227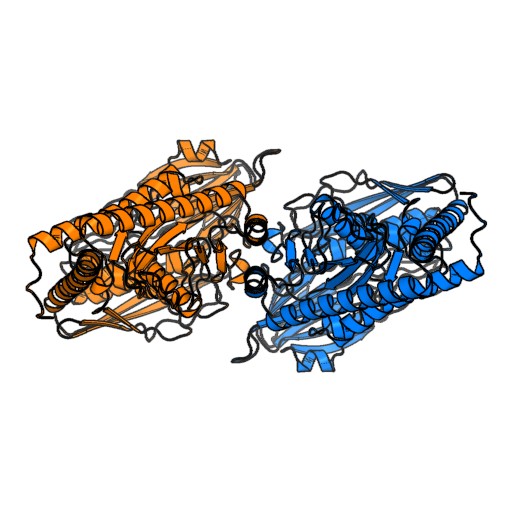 -3.652 20.016 1 92 432 PRO B N 1
ATOM 7206 C CA . PRO B 1 432 ? 14.5 -4.363 20.078 1 92 432 PRO B CA 1
ATOM 7207 C C . PRO B 1 432 ? 15.688 -3.477 19.688 1 92 432 PRO B C 1
ATOM 7209 O O . PRO B 1 432 ? 16.516 -3.873 18.875 1 92 432 PRO B O 1
ATOM 7212 N N . PHE B 1 433 ? 15.797 -2.277 20.25 1 91.25 433 PHE B N 1
ATOM 7213 C CA . PHE B 1 433 ? 16.969 -1.429 20.141 1 91.25 433 PHE B CA 1
ATOM 7214 C C . PHE B 1 433 ? 17.25 -0.698 21.453 1 91.25 433 PHE B C 1
ATOM 7216 O O . PHE B 1 433 ? 16.422 -0.713 22.359 1 91.25 433 PHE B O 1
ATOM 7223 N N . ARG B 1 434 ? 18.469 -0.197 21.594 1 95.12 434 ARG B N 1
ATOM 7224 C CA . ARG B 1 434 ? 18.938 0.479 22.812 1 95.12 434 ARG B CA 1
ATOM 7225 C C . ARG B 1 434 ? 19.359 1.91 22.5 1 95.12 434 ARG B C 1
ATOM 7227 O O . ARG B 1 434 ? 20 2.168 21.484 1 95.12 434 ARG B O 1
ATOM 7234 N N . VAL B 1 435 ? 19.016 2.789 23.359 1 95.81 435 VAL B N 1
ATOM 7235 C CA . VAL B 1 435 ? 19.5 4.16 23.266 1 95.81 435 VAL B CA 1
ATOM 7236 C C . VAL B 1 435 ? 20.844 4.281 24 1 95.81 435 VAL B C 1
ATOM 7238 O O . VAL B 1 435 ? 20.875 4.281 25.234 1 95.81 435 VAL B O 1
ATOM 7241 N N . VAL B 1 436 ? 21.859 4.527 23.281 1 95.69 436 VAL B N 1
ATOM 7242 C CA . VAL B 1 436 ? 23.203 4.52 23.844 1 95.69 436 VAL B CA 1
ATOM 7243 C C . VAL B 1 436 ? 23.578 5.918 24.328 1 95.69 436 VAL B C 1
ATOM 7245 O O . VAL B 1 436 ? 24.422 6.074 25.203 1 95.69 436 VAL B O 1
ATOM 7248 N N . ARG B 1 437 ? 22.969 6.867 23.656 1 95.44 437 ARG B N 1
ATOM 7249 C CA . ARG B 1 437 ? 23.266 8.258 24 1 95.44 437 ARG B CA 1
ATOM 7250 C C . ARG B 1 437 ? 22.047 9.141 23.766 1 95.44 437 ARG B C 1
ATOM 7252 O O . ARG B 1 437 ? 21.312 8.953 22.781 1 95.44 437 ARG B O 1
ATOM 7259 N N . TYR B 1 438 ? 21.797 9.984 24.688 1 95.31 438 TYR B N 1
ATOM 7260 C CA . TYR B 1 438 ? 20.812 11.047 24.594 1 95.31 438 TYR B CA 1
ATOM 7261 C C . TYR B 1 438 ? 21.266 12.289 25.344 1 95.31 438 TYR B C 1
ATOM 7263 O O . TYR B 1 438 ? 21.172 12.352 26.578 1 95.31 438 TYR B O 1
ATOM 7271 N N . SER B 1 439 ? 21.75 13.266 24.578 1 97.12 439 SER B N 1
ATOM 7272 C CA . SER B 1 439 ? 22.344 14.445 25.203 1 97.12 439 SER B CA 1
ATOM 7273 C C . SER B 1 439 ? 22.203 15.672 24.297 1 97.12 439 SER B C 1
ATOM 7275 O O . SER B 1 439 ? 21.859 15.547 23.125 1 97.12 439 SER B O 1
ATOM 7277 N N . LEU B 1 440 ? 22.438 16.781 24.891 1 98 440 LEU B N 1
ATOM 7278 C CA . LEU B 1 440 ? 22.531 18 24.078 1 98 440 LEU B CA 1
ATOM 7279 C C . LEU B 1 440 ? 23.797 17.984 23.234 1 98 440 LEU B C 1
ATOM 7281 O O . LEU B 1 440 ? 24.734 17.219 23.516 1 98 440 LEU B O 1
ATOM 7285 N N . ARG B 1 441 ? 23.781 18.688 22.188 1 98.31 441 ARG B N 1
ATOM 7286 C CA . ARG B 1 441 ? 24.922 18.906 21.297 1 98.31 441 ARG B CA 1
ATOM 7287 C C . ARG B 1 441 ? 25.547 20.281 21.531 1 98.31 441 ARG B C 1
ATOM 7289 O O . ARG B 1 441 ? 25.375 21.203 20.719 1 98.31 441 ARG B O 1
ATOM 7296 N N . PRO B 1 442 ? 26.422 20.359 22.547 1 97.62 442 PRO B N 1
ATOM 7297 C CA . PRO B 1 442 ? 26.922 21.688 22.969 1 97.62 442 PRO B CA 1
ATOM 7298 C C . PRO B 1 442 ? 27.672 22.406 21.844 1 97.62 442 PRO B C 1
ATOM 7300 O O . PRO B 1 442 ? 28.453 21.797 21.125 1 97.62 442 PRO B O 1
ATOM 7303 N N . GLY B 1 443 ? 27.375 23.703 21.781 1 97.56 443 GLY B N 1
ATOM 7304 C CA . GLY B 1 443 ? 28.078 24.562 20.844 1 97.56 443 GLY B CA 1
ATOM 7305 C C . GLY B 1 443 ? 27.469 24.562 19.453 1 97.56 443 GLY B C 1
ATOM 7306 O O . GLY B 1 443 ? 28.016 25.156 18.531 1 97.56 443 GLY B O 1
ATOM 7307 N N . SER B 1 444 ? 26.344 23.875 19.281 1 98.44 444 SER B N 1
ATOM 7308 C CA . SER B 1 444 ? 25.734 23.781 17.953 1 98.44 444 SER B CA 1
ATOM 7309 C C . SER B 1 444 ? 24.875 25 17.656 1 98.44 444 SER B C 1
ATOM 7311 O O . SER B 1 444 ? 24.516 25.25 16.5 1 98.44 444 SER B O 1
ATOM 7313 N N . GLY B 1 445 ? 24.438 25.781 18.609 1 98.62 445 GLY B N 1
ATOM 7314 C CA . GLY B 1 445 ? 23.688 27 18.391 1 98.62 445 GLY B CA 1
ATOM 7315 C C . GLY B 1 445 ? 24.516 28.125 17.797 1 98.62 445 GLY B C 1
ATOM 7316 O O . GLY B 1 445 ? 25.703 28.25 18.109 1 98.62 445 GLY B O 1
ATOM 7317 N N . GLY B 1 446 ? 23.875 28.906 16.984 1 98.31 446 GLY B N 1
ATOM 7318 C CA . GLY B 1 446 ? 24.562 30.031 16.375 1 98.31 446 GLY B CA 1
ATOM 7319 C C . GLY B 1 446 ? 24.891 31.141 17.359 1 98.31 446 GLY B C 1
ATOM 7320 O O . GLY B 1 446 ? 24.109 31.406 18.281 1 98.31 446 GLY B O 1
ATOM 7321 N N . ALA B 1 447 ? 25.984 31.844 17.062 1 98.25 447 ALA B N 1
ATOM 7322 C CA . ALA B 1 447 ? 26.391 32.969 17.906 1 98.25 447 ALA B CA 1
ATOM 7323 C C . ALA B 1 447 ? 25.594 34.219 17.594 1 98.25 447 ALA B C 1
ATOM 7325 O O . ALA B 1 447 ? 25.125 34.375 16.469 1 98.25 447 ALA B O 1
ATOM 7326 N N . GLY B 1 448 ? 25.422 35.062 18.594 1 97.5 448 GLY B N 1
ATOM 7327 C CA . GLY B 1 448 ? 24.75 36.375 18.516 1 97.5 448 GLY B CA 1
ATOM 7328 C C . GLY B 1 448 ? 24.641 37.062 19.859 1 97.5 448 GLY B C 1
ATOM 7329 O O . GLY B 1 448 ? 25.156 36.562 20.875 1 97.5 448 GLY B O 1
ATOM 7330 N N . ARG B 1 449 ? 24.078 38.312 19.844 1 97.62 449 ARG B N 1
ATOM 7331 C CA . ARG B 1 449 ? 23.703 38.906 21.125 1 97.62 449 ARG B CA 1
ATOM 7332 C C . ARG B 1 449 ? 22.953 37.906 21.984 1 97.62 449 ARG B C 1
ATOM 7334 O O . ARG B 1 449 ? 23.156 37.812 23.188 1 97.62 449 ARG B O 1
ATOM 7341 N N . HIS B 1 450 ? 22.047 37.25 21.344 1 98.12 450 HIS B N 1
ATOM 7342 C CA . HIS B 1 450 ? 21.406 36.094 21.891 1 98.12 450 HIS B CA 1
ATOM 7343 C C . HIS B 1 450 ? 21.734 34.844 21.094 1 98.12 450 HIS B C 1
ATOM 7345 O O . HIS B 1 450 ? 21.625 34.844 19.859 1 98.12 450 HIS B O 1
ATOM 7351 N N . ARG B 1 451 ? 22.109 33.844 21.781 1 98.38 451 ARG B N 1
ATOM 7352 C CA . ARG B 1 451 ? 22.594 32.594 21.141 1 98.38 451 ARG B CA 1
ATOM 7353 C C . ARG B 1 451 ? 21.422 31.688 20.797 1 98.38 451 ARG B C 1
ATOM 7355 O O . ARG B 1 451 ? 20.469 31.578 21.562 1 98.38 451 ARG B O 1
ATOM 7362 N N . GLY B 1 452 ? 21.578 31.031 19.641 1 98.5 452 GLY B N 1
ATOM 7363 C CA . GLY B 1 452 ? 20.625 29.984 19.328 1 98.5 452 GLY B CA 1
ATOM 7364 C C . GLY B 1 452 ? 20.719 28.781 20.25 1 98.5 452 GLY B C 1
ATOM 7365 O O . GLY B 1 452 ? 21.781 28.531 20.828 1 98.5 452 GLY B O 1
ATOM 7366 N N . GLY B 1 453 ? 19.625 28.047 20.359 1 98.62 453 GLY B N 1
ATOM 7367 C CA . GLY B 1 453 ? 19.641 26.828 21.156 1 98.62 453 GLY B CA 1
ATOM 7368 C C . GLY B 1 453 ? 20.469 25.719 20.547 1 98.62 453 GLY B C 1
ATOM 7369 O O . GLY B 1 453 ? 20.625 25.656 19.328 1 98.62 453 GLY B O 1
ATOM 7370 N N . ASP B 1 454 ? 20.953 24.844 21.406 1 98.69 454 ASP B N 1
ATOM 7371 C CA . ASP B 1 454 ? 21.75 23.688 20.969 1 98.69 454 ASP B CA 1
ATOM 7372 C C . ASP B 1 454 ? 20.859 22.531 20.531 1 98.69 454 ASP B C 1
ATOM 7374 O O . ASP B 1 454 ? 19.719 22.422 21 1 98.69 454 ASP B O 1
ATOM 7378 N N . GLY B 1 455 ? 21.422 21.703 19.609 1 98.38 455 GLY B N 1
ATOM 7379 C CA . GLY B 1 455 ? 20.719 20.5 19.172 1 98.38 455 GLY B CA 1
ATOM 7380 C C . GLY B 1 455 ? 20.844 19.344 20.125 1 98.38 455 GLY B C 1
ATOM 7381 O O . GLY B 1 455 ? 21.141 19.547 21.312 1 98.38 455 GLY B O 1
ATOM 7382 N N . ILE B 1 456 ? 20.516 18.188 19.641 1 98.25 456 ILE B N 1
ATOM 7383 C CA . ILE B 1 456 ? 20.531 16.953 20.422 1 98.25 456 ILE B CA 1
ATOM 7384 C C . ILE B 1 456 ? 21.422 15.914 19.75 1 98.25 456 ILE B C 1
ATOM 7386 O O . ILE B 1 456 ? 21.547 15.898 18.516 1 98.25 456 ILE B O 1
ATOM 7390 N N . VAL B 1 457 ? 22.062 15.117 20.531 1 98.25 457 VAL B N 1
ATOM 7391 C CA . VAL B 1 457 ? 22.719 13.898 20.062 1 98.25 457 VAL B CA 1
ATOM 7392 C C . VAL B 1 457 ? 21.953 12.68 20.578 1 98.25 457 VAL B C 1
ATOM 7394 O O . VAL B 1 457 ? 21.781 12.508 21.781 1 98.25 457 VAL B O 1
ATOM 7397 N N . ARG B 1 458 ? 21.438 11.914 19.688 1 97.56 458 ARG B N 1
ATOM 7398 C CA . ARG B 1 458 ? 20.75 10.68 20.047 1 97.56 458 ARG B CA 1
ATOM 7399 C C . ARG B 1 458 ? 21.312 9.5 19.266 1 97.56 458 ARG B C 1
ATOM 7401 O O . ARG B 1 458 ? 21.484 9.57 18.047 1 97.56 458 ARG B O 1
ATOM 7408 N N . GLU B 1 459 ? 21.656 8.438 19.953 1 97.5 459 GLU B N 1
ATOM 7409 C CA . GLU B 1 459 ? 22.281 7.273 19.344 1 97.5 459 GLU B CA 1
ATOM 7410 C C . GLU B 1 459 ? 21.516 5.996 19.672 1 97.5 459 GLU B C 1
ATOM 7412 O O . GLU B 1 459 ? 21.203 5.734 20.844 1 97.5 459 GLU B O 1
ATOM 7417 N N . TYR B 1 460 ? 21.172 5.227 18.656 1 97.31 460 TYR B N 1
ATOM 7418 C CA . TYR B 1 460 ? 20.422 3.979 18.781 1 97.31 460 TYR B CA 1
ATOM 7419 C C . TYR B 1 460 ? 21.297 2.785 18.391 1 97.31 460 TYR B C 1
ATOM 7421 O O . TYR B 1 460 ? 21.969 2.805 17.359 1 97.31 460 TYR B O 1
ATOM 7429 N N . GLU B 1 461 ? 21.297 1.795 19.188 1 97.31 461 GLU B N 1
ATOM 7430 C CA . GLU B 1 461 ? 21.906 0.51 18.844 1 97.31 461 GLU B CA 1
ATOM 7431 C C . GLU B 1 461 ? 20.828 -0.518 18.484 1 97.31 461 GLU B C 1
ATOM 7433 O O . GLU B 1 461 ? 19.938 -0.796 19.281 1 97.31 461 GLU B O 1
ATOM 7438 N N . ILE B 1 462 ? 20.953 -1.066 17.328 1 95.56 462 ILE B N 1
ATOM 7439 C CA . ILE B 1 462 ? 19.969 -2.035 16.844 1 95.56 462 ILE B CA 1
ATOM 7440 C C . ILE B 1 462 ? 20.297 -3.422 17.391 1 95.56 462 ILE B C 1
ATOM 7442 O O . ILE B 1 462 ? 21.453 -3.867 17.328 1 95.56 462 ILE B O 1
ATOM 7446 N N . LEU B 1 463 ? 19.312 -4.145 17.906 1 94.69 463 LEU B N 1
ATOM 7447 C CA . LEU B 1 463 ? 19.531 -5.438 18.531 1 94.69 463 LEU B CA 1
ATOM 7448 C C . LEU B 1 463 ? 18.938 -6.566 17.703 1 94.69 463 LEU B C 1
ATOM 7450 O O . LEU B 1 463 ? 19.25 -7.738 17.906 1 94.69 463 LEU B O 1
ATOM 7454 N N . ALA B 1 464 ? 18.078 -6.266 16.766 1 93.12 464 ALA B N 1
ATOM 7455 C CA . ALA B 1 464 ? 17.516 -7.164 15.766 1 93.12 464 ALA B CA 1
ATOM 7456 C C . ALA B 1 464 ? 17.438 -6.488 14.398 1 93.12 464 ALA B C 1
ATOM 7458 O O . ALA B 1 464 ? 17.344 -5.262 14.312 1 93.12 464 ALA B O 1
ATOM 7459 N N . PRO B 1 465 ? 17.531 -7.316 13.336 1 92.25 465 PRO B N 1
ATOM 7460 C CA . PRO B 1 465 ? 17.453 -6.68 12.023 1 92.25 465 PRO B CA 1
ATOM 7461 C C . PRO B 1 465 ? 16.266 -5.734 11.883 1 92.25 465 PRO B C 1
ATOM 7463 O O . PRO B 1 465 ? 15.156 -6.074 12.297 1 92.25 465 PRO B O 1
ATOM 7466 N N . ALA B 1 466 ? 16.547 -4.504 11.352 1 94.38 466 ALA B N 1
ATOM 7467 C CA . ALA B 1 466 ? 15.484 -3.502 11.266 1 94.38 466 ALA B CA 1
ATOM 7468 C C . ALA B 1 466 ? 15.719 -2.561 10.086 1 94.38 466 ALA B C 1
ATOM 7470 O O . ALA B 1 466 ? 16.859 -2.322 9.688 1 94.38 466 ALA B O 1
ATOM 7471 N N . THR B 1 467 ? 14.625 -2.186 9.523 1 95.62 467 THR B N 1
ATOM 7472 C CA . THR B 1 467 ? 14.672 -1.114 8.531 1 95.62 467 THR B CA 1
ATOM 7473 C C . THR B 1 467 ? 14.555 0.249 9.211 1 95.62 467 THR B C 1
ATOM 7475 O O . THR B 1 467 ? 13.609 0.496 9.961 1 95.62 467 THR B O 1
ATOM 7478 N N . VAL B 1 468 ? 15.516 1.12 8.969 1 97.38 468 VAL B N 1
ATOM 7479 C CA . VAL B 1 468 ? 15.531 2.465 9.531 1 97.38 468 VAL B CA 1
ATOM 7480 C C . VAL B 1 468 ? 15.375 3.498 8.422 1 97.38 468 VAL B C 1
ATOM 7482 O O . VAL B 1 468 ? 16.062 3.43 7.398 1 97.38 468 VAL B O 1
ATOM 7485 N N . THR B 1 469 ? 14.438 4.391 8.586 1 97.31 469 THR B N 1
ATOM 7486 C CA . THR B 1 469 ? 14.234 5.48 7.637 1 97.31 469 THR B CA 1
ATOM 7487 C C . THR B 1 469 ? 14.328 6.832 8.336 1 97.31 469 THR B C 1
ATOM 7489 O O . THR B 1 469 ? 13.727 7.035 9.391 1 97.31 469 THR B O 1
ATOM 7492 N N . MET B 1 470 ? 15.133 7.723 7.77 1 97.5 470 MET B N 1
ATOM 7493 C CA . MET B 1 470 ? 15.328 9.062 8.312 1 97.5 470 MET B CA 1
ATOM 7494 C C . MET B 1 470 ? 14.844 10.125 7.32 1 97.5 470 MET B C 1
ATOM 7496 O O . MET B 1 470 ? 15.211 10.094 6.145 1 97.5 470 MET B O 1
ATOM 7500 N N . LEU B 1 471 ? 13.945 10.961 7.742 1 97.44 471 LEU B N 1
ATOM 7501 C CA . LEU B 1 471 ? 13.594 12.195 7.055 1 97.44 471 LEU B CA 1
ATOM 7502 C C . LEU B 1 471 ? 14.031 13.414 7.863 1 97.44 471 LEU B C 1
ATOM 7504 O O . LEU B 1 471 ? 13.406 13.758 8.867 1 97.44 471 LEU B O 1
ATOM 7508 N N . SER B 1 472 ? 15.094 13.992 7.445 1 97.81 472 SER B N 1
ATOM 7509 C CA . SER B 1 472 ? 15.625 15.156 8.141 1 97.81 472 SER B CA 1
ATOM 7510 C C . SER B 1 472 ? 16.062 16.234 7.152 1 97.81 472 SER B C 1
ATOM 7512 O O . SER B 1 472 ? 16.125 15.992 5.945 1 97.81 472 SER B O 1
ATOM 7514 N N . GLU B 1 473 ? 16.188 17.406 7.641 1 97.69 473 GLU B N 1
ATOM 7515 C CA . GLU B 1 473 ? 16.688 18.578 6.922 1 97.69 473 GLU B CA 1
ATOM 7516 C C . GLU B 1 473 ? 17.844 19.234 7.664 1 97.69 473 GLU B C 1
ATOM 7518 O O . GLU B 1 473 ? 18.219 18.797 8.75 1 97.69 473 GLU B O 1
ATOM 7523 N N . ARG B 1 474 ? 18.406 20.297 7.027 1 98.19 474 ARG B N 1
ATOM 7524 C CA . ARG B 1 474 ? 19.453 21.109 7.621 1 98.19 474 ARG B CA 1
ATOM 7525 C C . ARG B 1 474 ? 20.703 20.281 7.902 1 98.19 474 ARG B C 1
ATOM 7527 O O . ARG B 1 474 ? 21.234 20.312 9.008 1 98.19 474 ARG B O 1
ATOM 7534 N N . ARG B 1 475 ? 21.016 19.438 6.926 1 97.94 475 ARG B N 1
ATOM 7535 C CA . ARG B 1 475 ? 22.297 18.734 6.934 1 97.94 475 ARG B CA 1
ATOM 7536 C C . ARG B 1 475 ? 23.297 19.406 6.012 1 97.94 475 ARG B C 1
ATOM 7538 O O . ARG B 1 475 ? 24.5 19.453 6.316 1 97.94 475 ARG B O 1
ATOM 7545 N N . ALA B 1 476 ? 22.781 19.875 4.871 1 96.38 476 ALA B N 1
ATOM 7546 C CA . ALA B 1 476 ? 23.609 20.562 3.891 1 96.38 476 ALA B CA 1
ATOM 7547 C C . ALA B 1 476 ? 23.562 22.078 4.102 1 96.38 476 ALA B C 1
ATOM 7549 O O . ALA B 1 476 ? 24.531 22.781 3.787 1 96.38 476 ALA B O 1
ATOM 7550 N N . VAL B 1 477 ? 22.469 22.625 4.559 1 97.06 477 VAL B N 1
ATOM 7551 C CA . VAL B 1 477 ? 22.281 24.062 4.742 1 97.06 477 VAL B CA 1
ATOM 7552 C C . VAL B 1 477 ? 22.031 24.359 6.219 1 97.06 477 VAL B C 1
ATOM 7554 O O . VAL B 1 477 ? 21.156 23.75 6.848 1 97.06 477 VAL B O 1
ATOM 7557 N N . ALA B 1 478 ? 22.703 25.328 6.75 1 98 478 ALA B N 1
ATOM 7558 C CA . ALA B 1 478 ? 22.609 25.672 8.164 1 98 478 ALA B CA 1
ATOM 7559 C C . ALA B 1 478 ? 21.375 26.516 8.461 1 98 478 ALA B C 1
ATOM 7561 O O . ALA B 1 478 ? 20.922 27.281 7.605 1 98 478 ALA B O 1
ATOM 7562 N N . PRO B 1 479 ? 20.781 26.375 9.656 1 98.44 479 PRO B N 1
ATOM 7563 C CA . PRO B 1 479 ? 19.75 27.328 10.062 1 98.44 479 PRO B CA 1
ATOM 7564 C C . PRO B 1 479 ? 20.266 28.766 10.18 1 98.44 479 PRO B C 1
ATOM 7566 O O . PRO B 1 479 ? 21.266 29 10.859 1 98.44 479 PRO B O 1
ATOM 7569 N N . TRP B 1 480 ? 19.641 29.688 9.547 1 97.88 480 TRP B N 1
ATOM 7570 C CA . TRP B 1 480 ? 20.172 31.031 9.391 1 97.88 480 TRP B CA 1
ATOM 7571 C C . TRP B 1 480 ? 20 31.844 10.672 1 97.88 480 TRP B C 1
ATOM 7573 O O . TRP B 1 480 ? 19.078 31.578 11.453 1 97.88 480 TRP B O 1
ATOM 7583 N N . GLY B 1 481 ? 20.891 32.719 10.938 1 97.44 481 GLY B N 1
ATOM 7584 C CA . GLY B 1 481 ? 20.75 33.719 11.977 1 97.44 481 GLY B CA 1
ATOM 7585 C C . GLY B 1 481 ? 19.953 34.938 11.523 1 97.44 481 GLY B C 1
ATOM 7586 O O . GLY B 1 481 ? 19.609 35.062 10.344 1 97.44 481 GLY B O 1
ATOM 7587 N N . LEU B 1 482 ? 19.672 35.812 12.453 1 97.12 482 LEU B N 1
ATOM 7588 C CA . LEU B 1 482 ? 18.938 37.031 12.141 1 97.12 482 LEU B CA 1
ATOM 7589 C C . LEU B 1 482 ? 19.578 38.25 12.82 1 97.12 482 LEU B C 1
ATOM 7591 O O . LEU B 1 482 ? 20.25 38.094 13.852 1 97.12 482 LEU B O 1
ATOM 7595 N N . ALA B 1 483 ? 19.453 39.469 12.219 1 96.25 483 ALA B N 1
ATOM 7596 C CA . ALA B 1 483 ? 19.906 40.75 12.75 1 96.25 483 ALA B CA 1
ATOM 7597 C C . ALA B 1 483 ? 21.406 40.688 13.062 1 96.25 483 ALA B C 1
ATOM 7599 O O . ALA B 1 483 ? 21.844 41.188 14.102 1 96.25 483 ALA B O 1
ATOM 7600 N N . GLY B 1 484 ? 22.141 40 12.242 1 96 484 GLY B N 1
ATOM 7601 C CA . GLY B 1 484 ? 23.578 39.938 12.406 1 96 484 GLY B CA 1
ATOM 7602 C C . GLY B 1 484 ? 24.047 38.688 13.125 1 96 484 GLY B C 1
ATOM 7603 O O . GLY B 1 484 ? 25.25 38.438 13.25 1 96 484 GLY B O 1
ATOM 7604 N N . GLY B 1 485 ? 23.125 37.875 13.648 1 97.5 485 GLY B N 1
ATOM 7605 C CA . GLY B 1 485 ? 23.469 36.594 14.289 1 97.5 485 GLY B CA 1
ATOM 7606 C C . GLY B 1 485 ? 24.016 35.562 13.328 1 97.5 485 GLY B C 1
ATOM 7607 O O . GLY B 1 485 ? 23.75 35.625 12.125 1 97.5 485 GLY B O 1
ATOM 7608 N N . GLU B 1 486 ? 24.75 34.594 13.867 1 98.25 486 GLU B N 1
ATOM 7609 C CA . GLU B 1 486 ? 25.375 33.562 13.055 1 98.25 486 GLU B CA 1
ATOM 7610 C C . GLU B 1 486 ? 24.484 32.344 12.922 1 98.25 486 GLU B C 1
ATOM 7612 O O . GLU B 1 486 ? 23.594 32.125 13.75 1 98.25 486 GLU B O 1
ATOM 7617 N N . PRO B 1 487 ? 24.672 31.609 11.852 1 98.5 487 PRO B N 1
ATOM 7618 C CA . PRO B 1 487 ? 23.891 30.375 11.672 1 98.5 487 PRO B CA 1
ATOM 7619 C C . PRO B 1 487 ? 24.203 29.312 12.719 1 98.5 487 PRO B C 1
ATOM 7621 O O . PRO B 1 487 ? 25.312 29.297 13.266 1 98.5 487 PRO B O 1
ATOM 7624 N N . GLY B 1 488 ? 23.219 28.516 13.055 1 98.62 488 GLY B N 1
ATOM 7625 C CA . GLY B 1 488 ? 23.5 27.328 13.828 1 98.62 488 GLY B CA 1
ATOM 7626 C C . GLY B 1 488 ? 24.234 26.266 13.039 1 98.62 488 GLY B C 1
ATOM 7627 O O . GLY B 1 488 ? 24.375 26.359 11.82 1 98.62 488 GLY B O 1
ATOM 7628 N N . GLN B 1 489 ? 24.75 25.266 13.766 1 98.62 489 GLN B N 1
ATOM 7629 C CA . GLN B 1 489 ? 25.422 24.156 13.078 1 98.62 489 GLN B CA 1
ATOM 7630 C C . GLN B 1 489 ? 24.422 23.234 12.414 1 98.62 489 GLN B C 1
ATOM 7632 O O . GLN B 1 489 ? 23.359 22.938 12.984 1 98.62 489 GLN B O 1
ATOM 7637 N N . PRO B 1 490 ? 24.688 22.75 11.195 1 98.56 490 PRO B N 1
ATOM 7638 C CA . PRO B 1 490 ? 23.828 21.734 10.578 1 98.56 490 PRO B CA 1
ATOM 7639 C C . PRO B 1 490 ? 23.828 20.422 11.359 1 98.56 490 PRO B C 1
ATOM 7641 O O . PRO B 1 490 ? 24.719 20.188 12.188 1 98.56 490 PRO B O 1
ATOM 7644 N N . GLY B 1 491 ? 22.812 19.641 11.141 1 98.44 491 GLY B N 1
ATOM 7645 C CA . GLY B 1 491 ? 22.766 18.312 11.727 1 98.44 491 GLY B CA 1
ATOM 7646 C C . GLY B 1 491 ? 23.625 17.312 10.992 1 98.44 491 GLY B C 1
ATOM 7647 O O . GLY B 1 491 ? 24.188 17.609 9.938 1 98.44 491 GLY B O 1
ATOM 7648 N N . ARG B 1 492 ? 23.766 16.141 11.609 1 98.25 492 ARG B N 1
ATOM 7649 C CA . ARG B 1 492 ? 24.5 15.031 11.008 1 98.25 492 ARG B CA 1
ATOM 7650 C C . ARG B 1 492 ? 23.844 13.695 11.336 1 98.25 492 ARG B C 1
ATOM 7652 O O . ARG B 1 492 ? 23.328 13.5 12.438 1 98.25 492 ARG B O 1
ATOM 7659 N N . ASN B 1 493 ? 23.797 12.805 10.359 1 98.12 493 ASN B N 1
ATOM 7660 C CA . ASN B 1 493 ? 23.438 11.406 10.547 1 98.12 493 ASN B CA 1
ATOM 7661 C C . ASN B 1 493 ? 24.625 10.477 10.32 1 98.12 493 ASN B C 1
ATOM 7663 O O . ASN B 1 493 ? 25.297 10.555 9.289 1 98.12 493 ASN B O 1
ATOM 7667 N N . CYS B 1 494 ? 24.875 9.648 11.281 1 98.25 494 CYS B N 1
ATOM 7668 C CA . CYS B 1 494 ? 26.031 8.773 11.172 1 98.25 494 CYS B CA 1
ATOM 7669 C C . CYS B 1 494 ? 25.641 7.324 11.461 1 98.25 494 CYS B C 1
ATOM 7671 O O . CYS B 1 494 ? 24.938 7.047 12.422 1 98.25 494 CYS B O 1
ATOM 7673 N N . LEU B 1 495 ? 26.016 6.457 10.609 1 98.25 495 LEU B N 1
ATOM 7674 C CA . LEU B 1 495 ? 25.906 5.023 10.844 1 98.25 495 LEU B CA 1
ATOM 7675 C C . LEU B 1 495 ? 27.25 4.457 11.328 1 98.25 495 LEU B C 1
ATOM 7677 O O . LEU B 1 495 ? 28.266 4.594 10.656 1 98.25 495 LEU B O 1
ATOM 7681 N N . ILE B 1 496 ? 27.266 3.918 12.461 1 97.69 496 ILE B N 1
ATOM 7682 C CA . ILE B 1 496 ? 28.438 3.254 13.031 1 97.69 496 ILE B CA 1
ATOM 7683 C C . ILE B 1 496 ? 28.266 1.74 12.938 1 97.69 496 ILE B C 1
ATOM 7685 O O . ILE B 1 496 ? 27.453 1.152 13.656 1 97.69 496 ILE B O 1
ATOM 7689 N N . HIS B 1 497 ? 29.047 1.149 12.094 1 96.25 497 HIS B N 1
ATOM 7690 C CA . HIS B 1 497 ? 28.953 -0.293 11.898 1 96.25 497 HIS B CA 1
ATOM 7691 C C . HIS B 1 497 ? 29.516 -1.049 13.102 1 96.25 497 HIS B C 1
ATOM 7693 O O . HIS B 1 497 ? 30.25 -0.481 13.906 1 96.25 497 HIS B O 1
ATOM 7699 N N . ALA B 1 498 ? 29.188 -2.299 13.117 1 92.75 498 ALA B N 1
ATOM 7700 C CA . ALA B 1 498 ? 29.625 -3.143 14.234 1 92.75 498 ALA B CA 1
ATOM 7701 C C . ALA B 1 498 ? 31.141 -3.195 14.312 1 92.75 498 ALA B C 1
ATOM 7703 O O . ALA B 1 498 ? 31.703 -3.316 15.406 1 92.75 498 ALA B O 1
ATOM 7704 N N . ASN B 1 499 ? 31.812 -3.049 13.242 1 92.94 499 ASN B N 1
ATOM 7705 C CA . ASN B 1 499 ? 33.281 -3.109 13.211 1 92.94 499 ASN B CA 1
ATOM 7706 C C . ASN B 1 499 ? 33.906 -1.765 13.578 1 92.94 499 ASN B C 1
ATOM 7708 O O . ASN B 1 499 ? 35.125 -1.622 13.578 1 92.94 499 ASN B O 1
ATOM 7712 N N . GLY B 1 500 ? 33.062 -0.722 13.805 1 92.62 500 GLY B N 1
ATOM 7713 C CA . GLY B 1 500 ? 33.562 0.573 14.25 1 92.62 500 GLY B CA 1
ATOM 7714 C C . GLY B 1 500 ? 33.625 1.602 13.141 1 92.62 500 GLY B C 1
ATOM 7715 O O . GLY B 1 500 ? 33.781 2.797 13.398 1 92.62 500 GLY B O 1
ATOM 7716 N N . GLN B 1 501 ? 33.5 1.131 11.914 1 96.44 501 GLN B N 1
ATOM 7717 C CA . GLN B 1 501 ? 33.531 2.055 10.789 1 96.44 501 GLN B CA 1
ATOM 7718 C C . GLN B 1 501 ? 32.375 3.018 10.828 1 96.44 501 GLN B C 1
ATOM 7720 O O . GLN B 1 501 ? 31.234 2.605 11.086 1 96.44 501 GLN B O 1
ATOM 7725 N N . VAL B 1 502 ? 32.688 4.332 10.633 1 97.06 502 VAL B N 1
ATOM 7726 C CA . VAL B 1 502 ? 31.656 5.359 10.664 1 97.06 502 VAL B CA 1
ATOM 7727 C C . VAL B 1 502 ? 31.344 5.816 9.234 1 97.06 502 VAL B C 1
ATOM 7729 O O . VAL B 1 502 ? 32.25 6.145 8.469 1 97.06 502 VAL B O 1
ATOM 7732 N N . GLU B 1 503 ? 30.094 5.773 8.867 1 96.75 503 GLU B N 1
ATOM 7733 C CA . GLU B 1 503 ? 29.578 6.23 7.582 1 96.75 503 GLU B CA 1
ATOM 7734 C C . GLU B 1 503 ? 28.641 7.414 7.754 1 96.75 503 GLU B C 1
ATOM 7736 O O . GLU B 1 503 ? 27.672 7.336 8.516 1 96.75 503 GLU B O 1
ATOM 7741 N N . GLU B 1 504 ? 28.984 8.531 7.133 1 96.38 504 GLU B N 1
ATOM 7742 C CA . GLU B 1 504 ? 28.047 9.648 7.141 1 96.38 504 GLU B CA 1
ATOM 7743 C C . GLU B 1 504 ? 26.891 9.406 6.176 1 96.38 504 GLU B C 1
ATOM 7745 O O . GLU B 1 504 ? 27.109 9.016 5.027 1 96.38 504 GLU B O 1
ATOM 7750 N N . LEU B 1 505 ? 25.734 9.57 6.652 1 96.5 505 LEU B N 1
ATOM 7751 C CA . LEU B 1 505 ? 24.531 9.344 5.852 1 96.5 505 LEU B CA 1
ATOM 7752 C C . LEU B 1 505 ? 23.891 10.664 5.434 1 96.5 505 LEU B C 1
ATOM 7754 O O . LEU B 1 505 ? 24.078 11.688 6.098 1 96.5 505 LEU B O 1
ATOM 7758 N N . PRO B 1 506 ? 23.203 10.695 4.301 1 96.62 506 PRO B N 1
ATOM 7759 C CA . PRO B 1 506 ? 22.531 11.914 3.855 1 96.62 506 PRO B CA 1
ATOM 7760 C C . PRO B 1 506 ? 21.375 12.32 4.766 1 96.62 506 PRO B C 1
ATOM 7762 O O . PRO B 1 506 ? 21.062 11.609 5.723 1 96.62 506 PRO B O 1
ATOM 7765 N N . SER B 1 507 ? 20.797 13.516 4.492 1 97.62 507 SER B N 1
ATOM 7766 C CA . SER B 1 507 ? 19.703 14.047 5.285 1 97.62 507 SER B CA 1
ATOM 7767 C C . SER B 1 507 ? 18.5 13.109 5.254 1 97.62 507 SER B C 1
ATOM 7769 O O . SER B 1 507 ? 17.688 13.094 6.188 1 97.62 507 SER B O 1
ATOM 7771 N N . LYS B 1 508 ? 18.391 12.359 4.199 1 97.56 508 LYS B N 1
ATOM 7772 C CA . LYS B 1 508 ? 17.328 11.375 4.047 1 97.56 508 LYS B CA 1
ATOM 7773 C C . LYS B 1 508 ? 17.891 10.031 3.574 1 97.56 508 LYS B C 1
ATOM 7775 O O . LYS B 1 508 ? 18.641 9.977 2.596 1 97.56 508 LYS B O 1
ATOM 7780 N N . PHE B 1 509 ? 17.547 9.008 4.258 1 96.56 509 PHE B N 1
ATOM 7781 C CA . PHE B 1 509 ? 18.016 7.684 3.865 1 96.56 509 PHE B CA 1
ATOM 7782 C C . PHE B 1 509 ? 17.094 6.598 4.402 1 96.56 509 PHE B C 1
ATOM 7784 O O . PHE B 1 509 ? 16.297 6.848 5.309 1 96.56 509 PHE B O 1
ATOM 7791 N N . SER B 1 510 ? 17.047 5.445 3.809 1 95.56 510 SER B N 1
ATOM 7792 C CA . SER B 1 510 ? 16.453 4.203 4.297 1 95.56 510 SER B CA 1
ATOM 7793 C C . SER B 1 510 ? 17.453 3.049 4.211 1 95.56 510 SER B C 1
ATOM 7795 O O . SER B 1 510 ? 18 2.768 3.139 1 95.56 510 SER B O 1
ATOM 7797 N N . ARG B 1 511 ? 17.734 2.447 5.375 1 95.19 511 ARG B N 1
ATOM 7798 C CA . ARG B 1 511 ? 18.75 1.401 5.445 1 95.19 511 ARG B CA 1
ATOM 7799 C C . ARG B 1 511 ? 18.281 0.243 6.32 1 95.19 511 ARG B C 1
ATOM 7801 O O . ARG B 1 511 ? 17.578 0.449 7.305 1 95.19 511 ARG B O 1
ATOM 7808 N N . ARG B 1 512 ? 18.594 -0.944 5.844 1 93.75 512 ARG B N 1
ATOM 7809 C CA . ARG B 1 512 ? 18.469 -2.088 6.742 1 93.75 512 ARG B CA 1
ATOM 7810 C C . ARG B 1 512 ? 19.688 -2.209 7.652 1 93.75 512 ARG B C 1
ATOM 7812 O O . ARG B 1 512 ? 20.828 -2.254 7.172 1 93.75 512 ARG B O 1
ATOM 7819 N N . LEU B 1 513 ? 19.453 -2.172 8.914 1 95.88 513 LEU B N 1
ATOM 7820 C CA . LEU B 1 513 ? 20.531 -2.281 9.891 1 95.88 513 LEU B CA 1
ATOM 7821 C C . LEU B 1 513 ? 20.531 -3.65 10.562 1 95.88 513 LEU B C 1
ATOM 7823 O O . LEU B 1 513 ? 19.484 -4.293 10.656 1 95.88 513 LEU B O 1
ATOM 7827 N N . MET B 1 514 ? 21.672 -4.098 10.867 1 94.56 514 MET B N 1
ATOM 7828 C CA . MET B 1 514 ? 21.844 -5.395 11.516 1 94.56 514 MET B CA 1
ATOM 7829 C C . MET B 1 514 ? 22.234 -5.219 12.984 1 94.56 514 MET B C 1
ATOM 7831 O O . MET B 1 514 ? 22.656 -4.141 13.391 1 94.56 514 MET B O 1
ATOM 7835 N N . PRO B 1 515 ? 22.062 -6.352 13.789 1 94.94 515 PRO B N 1
ATOM 7836 C CA . PRO B 1 515 ? 22.469 -6.246 15.195 1 94.94 515 PRO B CA 1
ATOM 7837 C C . PRO B 1 515 ? 23.906 -5.773 15.367 1 94.94 515 PRO B C 1
ATOM 7839 O O . PRO B 1 515 ? 24.812 -6.277 14.695 1 94.94 515 PRO B O 1
ATOM 7842 N N . GLY B 1 516 ? 24.047 -4.766 16.172 1 96.06 516 GLY B N 1
ATOM 7843 C CA . GLY B 1 516 ? 25.375 -4.207 16.422 1 96.06 516 GLY B CA 1
ATOM 7844 C C . GLY B 1 516 ? 25.594 -2.875 15.734 1 96.06 516 GLY B C 1
ATOM 7845 O O . GLY B 1 516 ? 26.469 -2.102 16.125 1 96.06 516 GLY B O 1
ATOM 7846 N N . ASP B 1 517 ? 24.812 -2.598 14.688 1 97.06 517 ASP B N 1
ATOM 7847 C CA . ASP B 1 517 ? 24.859 -1.29 14.039 1 97.06 517 ASP B CA 1
ATOM 7848 C C . ASP B 1 517 ? 24.312 -0.201 14.961 1 97.06 517 ASP B C 1
ATOM 7850 O O . ASP B 1 517 ? 23.391 -0.449 15.742 1 97.06 517 ASP B O 1
ATOM 7854 N N . ARG B 1 518 ? 24.891 0.926 14.883 1 98.06 518 ARG B N 1
ATOM 7855 C CA . ARG B 1 518 ? 24.406 2.064 15.648 1 98.06 518 ARG B CA 1
ATOM 7856 C C . ARG B 1 518 ? 24.109 3.256 14.742 1 98.06 518 ARG B C 1
ATOM 7858 O O . ARG B 1 518 ? 24.875 3.527 13.812 1 98.06 518 ARG B O 1
ATOM 7865 N N . LEU B 1 519 ? 23 3.875 14.984 1 98.25 519 LEU B N 1
ATOM 7866 C CA . LEU B 1 519 ? 22.641 5.109 14.297 1 98.25 519 LEU B CA 1
ATOM 7867 C C . LEU B 1 519 ? 22.75 6.309 15.227 1 98.25 519 LEU B C 1
ATOM 7869 O O . LEU B 1 519 ? 22.062 6.367 16.25 1 98.25 519 LEU B O 1
ATOM 7873 N N . ARG B 1 520 ? 23.641 7.207 14.938 1 98.31 520 ARG B N 1
ATOM 7874 C CA . ARG B 1 520 ? 23.797 8.445 15.703 1 98.31 520 ARG B CA 1
ATOM 7875 C C . ARG B 1 520 ? 23.203 9.633 14.945 1 98.31 520 ARG B C 1
ATOM 7877 O O . ARG B 1 520 ? 23.594 9.898 13.805 1 98.31 520 ARG B O 1
ATOM 7884 N N . ILE B 1 521 ? 22.297 10.281 15.555 1 98.31 521 ILE B N 1
ATOM 7885 C CA . ILE B 1 521 ? 21.672 11.469 14.984 1 98.31 521 ILE B CA 1
ATOM 7886 C C . ILE B 1 521 ? 22.094 12.703 15.773 1 98.31 521 ILE B C 1
ATOM 7888 O O . ILE B 1 521 ? 21.938 12.758 17 1 98.31 521 ILE B O 1
ATOM 7892 N N . GLU B 1 522 ? 22.703 13.633 15.133 1 98.69 522 GLU B N 1
ATOM 7893 C CA . GLU B 1 522 ? 23.016 14.953 15.664 1 98.69 522 GLU B CA 1
ATOM 7894 C C . GLU B 1 522 ? 22.109 16.016 15.039 1 98.69 522 GLU B C 1
ATOM 7896 O O . GLU B 1 522 ? 22.25 16.344 13.859 1 98.69 522 GLU B O 1
ATOM 7901 N N . THR B 1 523 ? 21.219 16.562 15.844 1 98.62 523 THR B N 1
ATOM 7902 C CA . THR B 1 523 ? 20.234 17.5 15.297 1 98.62 523 THR B CA 1
ATOM 7903 C C . THR B 1 523 ? 20.828 18.906 15.211 1 98.62 523 THR B C 1
ATOM 7905 O O . THR B 1 523 ? 21.812 19.203 15.875 1 98.62 523 THR B O 1
ATOM 7908 N N . PRO B 1 524 ? 20.297 19.797 14.32 1 98.75 524 PRO B N 1
ATOM 7909 C CA . PRO B 1 524 ? 20.844 21.141 14.141 1 98.75 524 PRO B CA 1
ATOM 7910 C C . PRO B 1 524 ? 20.641 22.031 15.367 1 98.75 524 PRO B C 1
ATOM 7912 O O . PRO B 1 524 ? 19.719 21.797 16.156 1 98.75 524 PRO B O 1
ATOM 7915 N N . GLY B 1 525 ? 21.516 23 15.492 1 98.56 525 GLY B N 1
ATOM 7916 C CA . GLY B 1 525 ? 21.25 24.094 16.406 1 98.56 525 GLY B CA 1
ATOM 7917 C C . GLY B 1 525 ? 20.359 25.172 15.82 1 98.56 525 GLY B C 1
ATOM 7918 O O . GLY B 1 525 ? 19.969 25.094 14.656 1 98.56 525 GLY B O 1
ATOM 7919 N N . GLY B 1 526 ? 19.969 26.125 16.656 1 98.62 526 GLY B N 1
ATOM 7920 C CA . GLY B 1 526 ? 19.234 27.281 16.188 1 98.62 526 GLY B CA 1
ATOM 7921 C C . GLY B 1 526 ? 20.141 28.453 15.844 1 98.62 526 GLY B C 1
ATOM 7922 O O . GLY B 1 526 ? 21.281 28.516 16.281 1 98.62 526 GLY B O 1
ATOM 7923 N N . GLY B 1 527 ? 19.656 29.328 14.977 1 98.5 527 GLY B N 1
ATOM 7924 C CA . GLY B 1 527 ? 20.406 30.531 14.633 1 98.5 527 GLY B CA 1
ATOM 7925 C C . GLY B 1 527 ? 20.484 31.531 15.766 1 98.5 527 GLY B C 1
ATOM 7926 O O . GLY B 1 527 ? 19.609 31.578 16.625 1 98.5 527 GLY B O 1
ATOM 7927 N N . GLY B 1 528 ? 21.516 32.281 15.711 1 98.25 528 GLY B N 1
ATOM 7928 C CA . GLY B 1 528 ? 21.672 33.375 16.656 1 98.25 528 GLY B CA 1
ATOM 7929 C C . GLY B 1 528 ? 20.953 34.656 16.234 1 98.25 528 GLY B C 1
ATOM 7930 O O . GLY B 1 528 ? 20.547 34.781 15.07 1 98.25 528 GLY B O 1
ATOM 7931 N N . TRP B 1 529 ? 20.734 35.531 17.172 1 97.81 529 TRP B N 1
ATOM 7932 C CA . TRP B 1 529 ? 20.078 36.812 16.906 1 97.81 529 TRP B CA 1
ATOM 7933 C C . TRP B 1 529 ? 20.953 37.969 17.375 1 97.81 529 TRP B C 1
ATOM 7935 O O . TRP B 1 529 ? 21.453 37.969 18.5 1 97.81 529 TRP B O 1
ATOM 7945 N N . GLY B 1 530 ? 21.141 38.969 16.516 1 96.81 530 GLY B N 1
ATOM 7946 C CA . GLY B 1 530 ? 21.969 40.125 16.875 1 96.81 530 GLY B CA 1
ATOM 7947 C C . GLY B 1 530 ? 23.453 39.844 16.719 1 96.81 530 GLY B C 1
ATOM 7948 O O . GLY B 1 530 ? 23.891 38.719 16.844 1 96.81 530 GLY B O 1
ATOM 7949 N N . SER B 1 531 ? 24.219 40.906 16.469 1 94.06 531 SER B N 1
ATOM 7950 C CA . SER B 1 531 ? 25.656 40.75 16.281 1 94.06 531 SER B CA 1
ATOM 7951 C C . SER B 1 531 ? 26.328 40.219 17.547 1 94.06 531 SER B C 1
ATOM 7953 O O . SER B 1 531 ? 26.047 40.688 18.641 1 94.06 531 SER B O 1
ATOM 7955 N N . PRO B 1 532 ? 27.156 39.219 17.234 1 91.62 532 PRO B N 1
ATOM 7956 C CA . PRO B 1 532 ? 27.891 38.688 18.391 1 91.62 532 PRO B CA 1
ATOM 7957 C C . PRO B 1 532 ? 28.797 39.75 19.031 1 91.62 532 PRO B C 1
ATOM 7959 O O . PRO B 1 532 ? 29.297 40.656 18.344 1 91.62 532 PRO B O 1
ATOM 7962 N N . ALA B 1 533 ? 29.031 39.875 20.312 1 74.5 533 ALA B N 1
ATOM 7963 C CA . ALA B 1 533 ? 29.938 40.812 20.953 1 74.5 533 ALA B CA 1
ATOM 7964 C C . ALA B 1 533 ? 31.391 40.531 20.562 1 74.5 533 ALA B C 1
ATOM 7966 O O . ALA B 1 533 ? 31.766 39.375 20.328 1 74.5 533 ALA B O 1
#

Organism: NCBI:txid1204385

Radius of gyration: 31.95 Å; Cα contacts (8 Å, |Δi|>4): 3129; chains: 2; bounding box: 69×96×63 Å

Nearest PDB structures (foldseek):
  6yra-assembly2_D  TM=9.136E-01  e=2.810E-39  Pseudomonas jessenii
  5l9w-assembly1_A  TM=8.789E-01  e=2.462E-37  Aromatoleum aromaticum EbN1
  5m45-assembly2_G  TM=9.040E-01  e=1.312E-35  Xanthobacter autotrophicus Py2
  5svc-assembly1_D  TM=9.121E-01  e=1.964E-34  Xanthobacter autotrophicus Py2
  5svb-assembly1_D  TM=8.372E-01  e=8.209E-31  Xanthobacter autotrophicus Py2

Sequence (1066 aa):
MSAAAVDPITLELYRHRFAGVAEEMGVTLRRTGYSPNIKERLDFSCAIFDGRGAMIAQAAHIPAHLGAMPASVHTILARFPHWEPGDVVIVNDPFEGGNHLPDITMIAPVFVEGGAGDPAGRPDFFVASRAHHADVGGMTPGSLPLSTEIYQEGIIIPPVKLYKRGVLDEDLLRLILRNVRTPGERRGDLAAQRAAAAIGARRLQELVDRFGYGEVLAYAGHLQAYSERLTRAAIARWPDGTYRFEDVLELVEGEQVTLVPIRVAATIHHDEITFDFTGTAAMVHGSLNAVIAITQSACYYVVRCLVGEEVPMNAGCFAPVHVVAPAGSLVHAQAPAAVAGGNVETSQRITDVVLGALAQALPEEIPAASQGTMNNLTIGGLRAEGSGPYAYYETIGGGMGASARGDGMSGVQVHMTNTLNTPVEALEMVFPFRVVRYSLRPGSGGAGRHRGGDGIVREYEILAPATVTMLSERRAVAPWGLAGGEPGQPGRNCLIHANGQVEELPSKFSRRLMPGDRLRIETPGGGGWGSPAMSAAAVDPITLELYRHRFAGVAEEMGVTLRRTGYSPNIKERLDFSCAIFDGRGAMIAQAAHIPAHLGAMPASVHTILARFPHWEPGDVVIVNDPFEGGNHLPDITMIAPVFVEGGAGDPAGRPDFFVASRAHHADVGGMTPGSLPLSTEIYQEGIIIPPVKLYKRGVLDEDLLRLILRNVRTPGERRGDLAAQRAAAAIGARRLQELVDRFGYGEVLAYAGHLQAYSERLTRAAIARWPDGTYRFEDVLELVEGEQVTLVPIRVAATIHHDEITFDFTGTAAMVHGSLNAVIAITQSACYYVVRCLVGEEVPMNAGCFAPVHVVAPAGSLVHAQAPAAVAGGNVETSQRITDVVLGALAQALPEEIPAASQGTMNNLTIGGLRAEGSGPYAYYETIGGGMGASARGDGMSGVQVHMTNTLNTPVEALEMVFPFRVVRYSLRPGSGGAGRHRGGDGIVREYEILAPATVTMLSERRAVAPWGLAGGEPGQPGRNCLIHANGQVEELPSKFSRRLMPGDRLRIETPGGGGWGSPA

Secondary structure (DSSP, 8-state):
-------HHHHHHHHHHHHHHHHHHHHHHHHH--SHHHHTS--EEEEEEETTS-EEEEES--HHHHHHHHHHHHHHHHH-----TT-EEEE--GGGT-SSTTEEEEEEEEPPTTS---TT---SEEEEEEEE-S---SSSTTS----SBGGGSS----SEEEEETTEE-HHHHHHHHHTSS-HHHHHHHHHHHHHHHHHHHHHHHHHHHHH-HHHHHHHHHHHHHHHHHHHHHHHHTSPPEEEEEEEEEEEEETTEEEEEEEEEEEEEETTEEEEE-TTPPBP-SSTT---HHHHHHHHHHHHHHHH-TTS--SGGGTTTEEEE--TTBTTB--TTB--HHIIIIIHHHHHHHHHHHHHHH-TTTSPPP------EEEEEEE-STTS-EEEEEE---BPPPPBTTBPPPSSB--TT--PPPPPHHHHHHHSSEEEEEEEEETT-SPPSSBPPPPEEEEEEEESS-EEEEEE---SSSPPPPBTTPPPPPPPEEEEE-TTS-EEEE-SEEEEEE-TT-EEEEEPPPPPPBS---/-------HHHHHHHHHHHHHHHHHHHHHHHHH--SHHHHTS--EEEEEEETTS-EEEEES--HHHHHHHHHHHHHHHHH-----TT-EEEE--GGGT-SSTTEEEEEEEEPPTTS---TT---SEEEEEEEE-S---SSSTTS----SBGGGSS----SEEEEETTEE-HHHHHHHHHTSS-HHHHHHHHHHHHHHHHHHHHHHHHHHHHH-HHHHHHHHHHHHHHHHHHHHHHHHTSPPEEEEEEEEEEEEETTEEEEEEEEEEEEEETTEEEEE-TTPPBP-SSTT---HHHHHHHHHHHHHHHH-TTS--SGGGTTTEEEE--TTBTTB--TTB--HHIIIIIHHHHHHHHHHHHHHH-TTTSPPP------EEEEEEE-STTS-EEEEEE---BPPPPBTTBPPPSSB--TT--PPPPPHHHHHHHSSEEEEEEEEETT-SPPSSBPPPPEEEEEEEESS-EEEEEE---SSSPPPPBTTPPPPPPPEEEEE-TTS-EEEE-SEEEEEE-TT-EEEEEPPPPPPBS---

pLDDT: mean 93.05, std 8.74, range [30.31, 98.88]

Foldseek 3Di:
DPPPDPDPVVLVVLLVLQQVLQVQLLVLLLVQADDCQCPPWVQKKKFKFFLVLWTLAIDDCQLLCQLLVSQQSVLLCVVDVAADAQWKKKFQACQRRHWARQKIKIKGAAAAVQAPPPPRHGGGMMMMMIGGHQKQAFQFFSQLFFAQWNRRRHDGGHIDTCTHNNRGPVVVLVVSLVRIQCSVNVVSSVVSSVVSRVSSNVSVNVVCVVPNSVVSVVSSVVLLQVLLVLLLVLLQPFDFDKFKFKDWWWDDDPPDTDTFMWIWIWGRDRRAIEIARPPGAFADSTQQATAQSLLLSLQLQLSVLRSDDPRGSINSNCVRYHYHDDDRHSHHDDPGGHHSNNSFQVSLVSNQRSLVRCCVRVVQRGFFFFLRGQFWKKKKDADPPPDGIDIDIGGWHAKAGAGNVAATAGGAHDRSDHTDDDDQVNDVVPAQKHWPDWAWDPPQWWAAVHTIYTTIKIKMFGAAWIKMWTATTQQVPFGQHEAQIHTGHGKWKWKQAQVGDIDTDDNTDIDTDHGNIMIIIGGGTYIYYHHHD/DPPPDPDPVVLVVLLVLQQVLQVQLLVLLLVQADDCQCPPWVQKKKFKFFLQLWTLAIPDCQLLCLLLVSQQSNLLCVVDVAADAQWKKKFQACQRRHWARQKIKIKGAAAAVQAPVPPRHGGGMMMMMIGGHQKQAFQFFSQLFFAQWNRRRHDGGHIDTCTHNNRGPPVVLVVSLVRIQCSVNVVRSVVSSVVSRVSSNVSVNVVCVVPNSVVSVVSSVVLLQVLLVLLLVLLQVFDFDKFKFKDWWWDDDPPDTDTFMWIWIWGRDRRAIEIARPPGAFADSTQQATAQSLLLSLQLQLSVLRSDDPRGSINSSCVRYHYHDDDRHSHHDDPGGHHSNNSFQVSLVSNQRSLV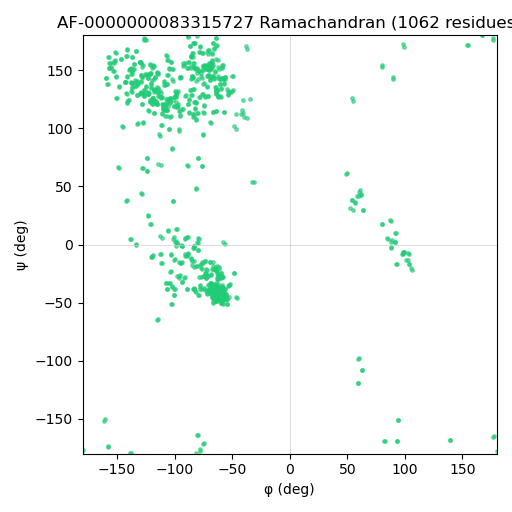RCCVRVVQRGFFFFLRGQFWKKKKDADPPPPGIDIDIGGWHAKAGAGNVAATAGGAHDRSDHTDDDDQVNPVVPAQKHWPDWAWDPPQWWAAVHTIYTTIKIKMFGAAKIKMWTATTQQVPFGQAGAAIHTGHGKWKWKQAQVGDIDTDDNTDIDTDHGNIMIIIGGGTYIYYHHHD